Protein 4GLR (pdb70)

Secondary structure (DSSP, 8-state):
---S-----/---S-----/--EEEEE--EEE-TTS-EEEEEEEESS-GGGS-EEEEEE-TT--EEEEEEE-TTSS-EEE-TTTTTTEEEEEETTTTEEEEEE-S--GGG-EEEEEEEESS-TTT--TT-TT-EEEE---EEEEE--PPPBPPEEEEE---GGGB-SSEEEEEEEEEEEBSS--EEEEGGGTB-TTEEEPPPEEPTTS-EEEEEEEEEEGGGTTT---EEEEEEGGGTEEEEEE--S--/--B--SEEEEETTSEEEEEEES-SS--EEEEESSTTSPPEEEEBTTTB--TTS-TTEEEEEETTEEEEEEES--GGG-EEEEEEEE-TTTSSEEE---EEEEEE-PPPBPPEEEEE---HHHHHTT-EEEEEEEEEEBSS--EEEEEETTEEP-SSEEEPPPEE-TTS-EEEEEEEEE-HHHHHTSS-EEEEEEETTEEEEEEE---/--EEEEE--EEE-TT--EEEEEEEESS-GGGS-EEEEEE-TTS-EEEEEEE-TTSS-EEE-TTTTTTEEEEEETTTTEEEEEE-S--GGG-EEEEEEEESS-TTT--TT-TT-EEEE---EEEEE-SSPPBPPEEEEE---TTT-BTTEEEEEEEEEEEBSS--EEEEGGGTB-TTEEEPPPEE-TTS-EEEEEEEEEEGGGTTT---EEEEEEGGGTEEEEEE----/--B--SEEEEETTSEEEEEEES-SS--EEEEESSTTSPPEEEEBTTTB--TTS-TTEEEEEETTEEEEEEES--GGG-EEEEEEEE-TTTSSEEE---EEEEEESPPPBPPEEEEE---HHHHHTT-EEEEEEEEEEBSS--EEEEEETTEEE-TTEEEPPPEE-TTSSEEEEEEEEE-HHHHHTSS-EEEEEEETTEEEEEEE---

Solvent-accessible surface area: 37994 Å² total

GO terms:
  GO:0046785 microtubule polymerization (P, IDA)
  GO:0007416 synapse assembly (P, IMP)
  GO:0007611 learning or memory (P, IMP)
  GO:0051260 protein homooligomerization (P, IPI)
  GO:0042802 identical protein binding (F, IPI)
  GO:0005515 protein binding (F, IPI)
  GO:1990000 amyloid fibril formation (P, IEP)
  GO:1990000 amyloid fibril formation (P, IDA)
  GO:1990000 amyloid fibril formation (P, EXP)
  GO:0031116 positive regulation of microtubule polymerization (P, IDA)
  GO:0004857 enzyme inhibitor activity (F, IDA)
  GO:0008017 microtubule binding (F, IDA)
  GO:0015630 microtubule cytoskeleton (C, IDA)
  GO:0050848 regulation of calcium-mediated signaling (P, IDA)
  GO:0099077 histone-dependent DNA binding (F, TAS)
  GO:0036477 somatodendritic compartment (C, TAS)
  GO:0043197 dendritic spine (C, TAS)
  GO:0008017 microtubule binding (F, TAS)
  GO:0034614 cellular response to reactive oxygen species (P, TAS)
  GO:0005634 nucleus (C, TAS)

Sequence (889 aa):
KVAVVRPPKKVAVVRPPKAVTLDESGGGLQTPGGGLSLVCKASGFTLSSYQMMWVRQAPGKGLEWVAGITSRGGVTGYGSAVKGRATISRDNGQSTVRLQLNNLRRAEDTGTYYCAKPALDSDQCGFPEAGCCIDAWGHGTEVIVSSASTTKGPSVFPLAPSSKSTSGGTAALGCCLVKDYFPEPVVTVSWNSGALTSGVHHTFPAVLQSSGLYSLSSVVVTVPSSSLGTQTYICNVNHKPSNTKVDKKVEPKSALTQPTSVSANLGGSVEITCSGSDYDYGWYQQKAPGSSAPVTVIYWNDKRRPSDIPSRFSGSTSGSTSTLTITGVQAEDEAVYYCGAYDGSAGGGIFGAGTTLTTVLGQPKAAPSVTLFPPSSEELQANKATLVCLLISDFYPGAVTVAWKADSSPVKAGVETTTPSKQSNNKYAASSYLSLTPEQWKSHRSYSCQVTHEGSTVEKTVAPTAVTLDESGGGLQTPGGGLSLVCKASGFTLSSYQMMWVRQAPGKGLEWVAGITSRGGVTGYGSAVKGRATISRDNGQSTVRLQLNNNLRAEDTGTYYCAKPALDSDQCGFPEAGCIDAWGHGTEVIVSSASSTKGPSVFPLAPSSKSTSGGTAALGCCLVKDYFPEPVTVSWNSGALTSGVHTFPAVLQSSGLYSLSSVVVTVPSSSLGTQTYICNVNHKPSNTKVDKKVEPKALTQPTSVSANLGGSVEITCSGSDYDYGWYQQKAPGSAPVTVIYWNDKRPSDIPSRFSGSTSGSTSTLTITGVQAEDEAVYYCGAYDGSAGGGIFGAGTTLTVLGQPKAAPSVTLFPPSSEELQANKATLVCLLISDFYPGAVTVAWKADSSPVKAGVETTTPSKQSNNKYAASSYLSLTPEQWKSHRSYSCQVTHEGSTVEEKTTVAPT

Radius of gyration: 36.23 Å; Cα contacts (8 Å, |Δi|>4): 2544; chains: 6; bounding box: 42×116×85 Å

Nearest PDB structures (foldseek):
  4glr-assembly2_J  TM=9.163E-01  e=1.863E-42  Gallus gallus
  6o24-assembly1_A  TM=8.283E-01  e=1.851E-32  Homo sapiens
  6vln-assembly1_H  TM=8.140E-01  e=8.695E-33  Homo sapiens
  7dpm-assembly3_G  TM=7.537E-01  e=6.427E-33  Homo sapiens
  4nuj-assembly1_B  TM=8.037E-01  e=1.698E-31  Homo sapiens

B-factor: mean 40.84, std 14.71, range [14.26, 149.44]

Structure (mmCIF, N/CA/C/O backbone):
data_4GLR
#
_entry.id   4GLR
#
_cell.length_a   68.5
_cell.length_b   216.5
_cell.length_c   70.0
_cell.angle_alpha   90.0
_cell.angle_beta   90.0
_cell.angle_gamma   90.0
#
_symmetry.space_group_name_H-M   'P 21 21 2'
#
loop_
_entity.id
_entity.type
_entity.pdbx_description
1 polymer phospho-peptide
2 polymer 'anti-ptau heavy chain'
3 polymer 'anti-ptau light chain'
4 non-polymer 'PHOSPHATE ION'
5 water water
#
loop_
_atom_site.group_PDB
_atom_site.id
_atom_site.type_symbol
_atom_site.label_atom_id
_atom_site.label_alt_id
_atom_site.label_comp_id
_atom_site.label_asym_id
_atom_site.label_entity_id
_atom_site.label_seq_id
_atom_site.pdbx_PDB_ins_code
_atom_site.Cartn_x
_atom_site.Cartn_y
_atom_site.Cartn_z
_atom_site.occupancy
_atom_site.B_iso_or_equiv
_atom_site.auth_seq_id
_atom_site.auth_comp_id
_atom_site.auth_asym_id
_atom_site.auth_atom_id
_atom_site.pdbx_PDB_model_num
ATOM 1 N N . LYS A 1 2 ? -28.730 98.816 -24.926 1.00 53.09 225 LYS A N 1
ATOM 2 C CA . LYS A 1 2 ? -27.443 98.200 -25.228 1.00 51.58 225 LYS A CA 1
ATOM 3 C C . LYS A 1 2 ? -27.090 98.370 -26.700 1.00 51.03 225 LYS A C 1
ATOM 4 O O . LYS A 1 2 ? -27.967 98.259 -27.556 1.00 50.44 225 LYS A O 1
ATOM 10 N N . VAL A 1 3 ? -25.805 98.619 -26.999 1.00 45.93 226 VAL A N 1
ATOM 11 C CA . VAL A 1 3 ? -25.332 98.788 -28.378 1.00 45.81 226 VAL A CA 1
ATOM 12 C C . VAL A 1 3 ? -24.330 97.672 -28.743 1.00 49.92 226 VAL A C 1
ATOM 13 O O . VAL A 1 3 ? -23.321 97.505 -28.043 1.00 50.32 226 VAL A O 1
ATOM 17 N N . ALA A 1 4 ? -24.593 96.941 -29.855 1.00 44.73 227 ALA A N 1
ATOM 18 C CA . ALA A 1 4 ? -23.708 95.874 -30.356 1.00 43.51 227 ALA A CA 1
ATOM 19 C C . ALA A 1 4 ? -22.312 96.422 -30.648 1.00 45.47 227 ALA A C 1
ATOM 20 O O . ALA A 1 4 ? -22.178 97.515 -31.195 1.00 45.20 227 ALA A O 1
ATOM 22 N N . VAL A 1 5 ? -21.269 95.683 -30.255 1.00 39.97 228 VAL A N 1
ATOM 23 C CA . VAL A 1 5 ? -19.867 96.094 -30.455 1.00 37.63 228 VAL A CA 1
ATOM 24 C C . VAL A 1 5 ? -19.463 96.087 -31.924 1.00 41.07 228 VAL A C 1
ATOM 25 O O . VAL A 1 5 ? -18.390 96.589 -32.270 1.00 42.99 228 VAL A O 1
ATOM 29 N N . VAL A 1 6 ? -20.285 95.451 -32.776 1.00 35.29 229 VAL A N 1
ATOM 30 C CA . VAL A 1 6 ? -20.025 95.290 -34.197 1.00 33.36 229 VAL A CA 1
ATOM 31 C C . VAL A 1 6 ? -21.336 95.157 -34.960 1.00 38.22 229 VAL A C 1
ATOM 32 O O . VAL A 1 6 ? -22.322 94.603 -34.445 1.00 37.52 229 VAL A O 1
ATOM 36 N N . ARG A 1 7 ? -21.345 95.706 -36.179 1.00 36.23 230 ARG A N 1
ATOM 37 C CA . ARG A 1 7 ? -22.444 95.662 -37.141 1.00 37.58 230 ARG A CA 1
ATOM 38 C C . ARG A 1 7 ? -21.908 96.081 -38.487 1.00 42.39 230 ARG A C 1
ATOM 39 O O . ARG A 1 7 ? -20.776 96.561 -38.560 1.00 41.76 230 ARG A O 1
ATOM 58 N N . PRO A 1 9 ? -20.940 98.346 -41.372 1.00 52.21 232 PRO A N 1
ATOM 59 C CA . PRO A 1 9 ? -20.805 99.820 -41.405 1.00 53.77 232 PRO A CA 1
ATOM 60 C C . PRO A 1 9 ? -21.892 100.447 -42.286 1.00 61.82 232 PRO A C 1
ATOM 61 O O . PRO A 1 9 ? -22.226 99.848 -43.315 1.00 60.74 232 PRO A O 1
ATOM 65 N N . PRO A 1 10 ? -22.515 101.587 -41.891 1.00 62.79 233 PRO A N 1
ATOM 66 C CA . PRO A 1 10 ? -23.559 102.179 -42.749 1.00 63.94 233 PRO A CA 1
ATOM 67 C C . PRO A 1 10 ? -22.950 102.778 -44.008 1.00 70.69 233 PRO A C 1
ATOM 68 O O . PRO A 1 10 ? -21.971 103.529 -43.916 1.00 71.61 233 PRO A O 1
ATOM 72 N N . LYS A 1 11 ? -23.486 102.381 -45.182 1.00 67.64 234 LYS A N 1
ATOM 73 C CA . LYS A 1 11 ? -23.031 102.818 -46.506 1.00 101.61 234 LYS A CA 1
ATOM 74 C C . LYS A 1 11 ? -24.155 102.659 -47.527 1.00 131.96 234 LYS A C 1
ATOM 75 O O . LYS A 1 11 ? -24.898 101.677 -47.486 1.00 91.42 234 LYS A O 1
ATOM 81 N N . LYS B 1 2 ? -4.976 -7.790 10.928 1.00 49.07 225 LYS B N 1
ATOM 82 C CA . LYS B 1 2 ? -6.393 -7.595 10.593 1.00 47.72 225 LYS B CA 1
ATOM 83 C C . LYS B 1 2 ? -6.650 -7.957 9.127 1.00 47.03 225 LYS B C 1
ATOM 84 O O . LYS B 1 2 ? -5.793 -7.700 8.284 1.00 45.80 225 LYS B O 1
ATOM 90 N N . VAL B 1 3 ? -7.830 -8.517 8.815 1.00 42.27 226 VAL B N 1
ATOM 91 C CA . VAL B 1 3 ? -8.189 -8.856 7.430 1.00 42.23 226 VAL B CA 1
ATOM 92 C C . VAL B 1 3 ? -9.383 -7.988 6.943 1.00 43.95 226 VAL B C 1
ATOM 93 O O . VAL B 1 3 ? -10.446 -8.013 7.574 1.00 40.77 226 VAL B O 1
ATOM 97 N N . ALA B 1 4 ? -9.211 -7.276 5.800 1.00 40.40 227 ALA B N 1
ATOM 98 C CA . ALA B 1 4 ? -10.258 -6.427 5.196 1.00 39.44 227 ALA B CA 1
ATOM 99 C C . ALA B 1 4 ? -11.482 -7.261 4.854 1.00 43.54 227 ALA B C 1
ATOM 100 O O . ALA B 1 4 ? -11.335 -8.368 4.334 1.00 44.02 227 ALA B O 1
ATOM 102 N N . VAL B 1 5 ? -12.687 -6.752 5.157 1.00 39.09 228 VAL B N 1
ATOM 103 C CA . VAL B 1 5 ? -13.936 -7.483 4.895 1.00 39.07 228 VAL B CA 1
ATOM 104 C C . VAL B 1 5 ? -14.231 -7.633 3.405 1.00 43.84 228 VAL B C 1
ATOM 105 O O . VAL B 1 5 ? -15.109 -8.412 3.032 1.00 44.81 228 VAL B O 1
ATOM 109 N N . VAL B 1 6 ? -13.535 -6.845 2.562 1.00 39.45 229 VAL B N 1
ATOM 110 C CA . VAL B 1 6 ? -13.748 -6.800 1.122 1.00 39.58 229 VAL B CA 1
ATOM 111 C C . VAL B 1 6 ? -12.465 -6.362 0.418 1.00 44.44 229 VAL B C 1
ATOM 112 O O . VAL B 1 6 ? -11.661 -5.617 0.975 1.00 45.14 229 VAL B O 1
ATOM 116 N N . ARG B 1 7 ? -12.290 -6.831 -0.817 1.00 41.59 230 ARG B N 1
ATOM 117 C CA . ARG B 1 7 ? -11.184 -6.529 -1.724 1.00 42.76 230 ARG B CA 1
ATOM 118 C C . ARG B 1 7 ? -11.549 -7.013 -3.117 1.00 47.23 230 ARG B C 1
ATOM 119 O O . ARG B 1 7 ? -12.559 -7.694 -3.273 1.00 46.03 230 ARG B O 1
ATOM 138 N N . PRO B 1 9 ? -11.855 -9.348 -6.097 1.00 57.34 232 PRO B N 1
ATOM 139 C CA . PRO B 1 9 ? -11.675 -10.813 -6.182 1.00 58.72 232 PRO B CA 1
ATOM 140 C C . PRO B 1 9 ? -10.457 -11.164 -7.044 1.00 65.97 232 PRO B C 1
ATOM 141 O O . PRO B 1 9 ? -10.233 -10.478 -8.048 1.00 65.38 232 PRO B O 1
ATOM 145 N N . PRO B 1 10 ? -9.614 -12.159 -6.670 1.00 65.41 233 PRO B N 1
ATOM 146 C CA . PRO B 1 10 ? -8.461 -12.479 -7.532 1.00 65.87 233 PRO B CA 1
ATOM 147 C C . PRO B 1 10 ? -8.929 -13.206 -8.797 1.00 71.16 233 PRO B C 1
ATOM 148 O O . PRO B 1 10 ? -9.677 -14.179 -8.684 1.00 71.44 233 PRO B O 1
ATOM 152 N N . LYS B 1 11 ? -8.584 -12.660 -9.993 1.00 67.88 234 LYS B N 1
ATOM 153 C CA . LYS B 1 11 ? -8.872 -13.198 -11.342 1.00 90.91 234 LYS B CA 1
ATOM 154 C C . LYS B 1 11 ? -8.381 -12.305 -12.482 1.00 126.99 234 LYS B C 1
ATOM 155 O O . LYS B 1 11 ? -8.658 -11.107 -12.502 1.00 92.17 234 LYS B O 1
ATOM 161 N N . ALA C 2 1 ? -39.398 77.085 -27.630 1.00 54.51 1 ALA H N 1
ATOM 162 C CA . ALA C 2 1 ? -39.706 77.505 -28.997 1.00 53.68 1 ALA H CA 1
ATOM 163 C C . ALA C 2 1 ? -38.455 77.662 -29.878 1.00 53.17 1 ALA H C 1
ATOM 164 O O . ALA C 2 1 ? -38.474 77.193 -31.015 1.00 51.20 1 ALA H O 1
ATOM 166 N N . VAL C 2 2 ? -37.376 78.285 -29.358 1.00 48.42 2 VAL H N 1
ATOM 167 C CA . VAL C 2 2 ? -36.111 78.469 -30.095 1.00 45.36 2 VAL H CA 1
ATOM 168 C C . VAL C 2 2 ? -35.358 77.156 -30.152 1.00 43.99 2 VAL H C 1
ATOM 169 O O . VAL C 2 2 ? -35.103 76.540 -29.117 1.00 43.90 2 VAL H O 1
ATOM 173 N N . THR C 2 3 ? -34.999 76.717 -31.360 1.00 37.98 3 THR H N 1
ATOM 174 C CA . THR C 2 3 ? -34.188 75.514 -31.542 1.00 35.97 3 THR H CA 1
ATOM 175 C C . THR C 2 3 ? -33.064 75.807 -32.540 1.00 35.40 3 THR H C 1
ATOM 176 O O . THR C 2 3 ? -33.289 76.500 -33.525 1.00 34.06 3 THR H O 1
ATOM 180 N N . LEU C 2 4 ? -31.862 75.326 -32.248 1.00 32.66 4 LEU H N 1
ATOM 181 C CA . LEU C 2 4 ? -30.686 75.427 -33.116 1.00 32.24 4 LEU H CA 1
ATOM 182 C C . LEU C 2 4 ? -30.268 73.985 -33.324 1.00 36.27 4 LEU H C 1
ATOM 183 O O . LEU C 2 4 ? -30.076 73.258 -32.351 1.00 35.83 4 LEU H O 1
ATOM 188 N N . ASP C 2 5 ? -30.248 73.541 -34.575 1.00 33.84 5 ASP H N 1
ATOM 189 C CA . ASP C 2 5 ? -30.007 72.139 -34.930 1.00 32.27 5 ASP H CA 1
ATOM 190 C C . ASP C 2 5 ? -28.825 71.993 -35.879 1.00 31.80 5 ASP H C 1
ATOM 191 O O . ASP C 2 5 ? -28.941 72.273 -37.075 1.00 30.18 5 ASP H O 1
ATOM 196 N N . GLU C 2 6 ? -27.694 71.546 -35.335 1.00 28.26 6 GLU H N 1
ATOM 197 C CA . GLU C 2 6 ? -26.438 71.392 -36.095 1.00 28.47 6 GLU H CA 1
ATOM 198 C C . GLU C 2 6 ? -26.341 70.025 -36.779 1.00 32.85 6 GLU H C 1
ATOM 199 O O . GLU C 2 6 ? -26.744 69.019 -36.200 1.00 32.01 6 GLU H O 1
ATOM 205 N N . SER C 2 7 ? -25.773 70.012 -37.996 1.00 29.20 7 SER H N 1
ATOM 206 C CA . SER C 2 7 ? -25.507 68.810 -38.790 1.00 29.38 7 SER H CA 1
ATOM 207 C C . SER C 2 7 ? -24.177 69.031 -39.549 1.00 32.49 7 SER H C 1
ATOM 208 O O . SER C 2 7 ? -23.696 70.169 -39.612 1.00 29.38 7 SER H O 1
ATOM 211 N N . GLY C 2 8 ? -23.626 67.957 -40.136 1.00 28.72 8 GLY H N 1
ATOM 212 C CA . GLY C 2 8 ? -22.392 68.017 -40.913 1.00 29.18 8 GLY H CA 1
ATOM 213 C C . GLY C 2 8 ? -21.158 67.514 -40.195 1.00 35.48 8 GLY H C 1
ATOM 214 O O . GLY C 2 8 ? -20.058 67.570 -40.751 1.00 37.38 8 GLY H O 1
ATOM 215 N N . GLY C 2 9 ? -21.327 67.021 -38.973 1.00 31.07 9 GLY H N 1
ATOM 216 C CA . GLY C 2 9 ? -20.214 66.503 -38.179 1.00 31.69 9 GLY H CA 1
ATOM 217 C C . GLY C 2 9 ? -19.778 65.096 -38.557 1.00 36.21 9 GLY H C 1
ATOM 218 O O . GLY C 2 9 ? -20.072 64.612 -39.653 1.00 38.13 9 GLY H O 1
ATOM 219 N N . GLY C 2 10 ? -19.094 64.434 -37.634 1.00 28.83 10 GLY H N 1
ATOM 220 C CA . GLY C 2 10 ? -18.626 63.075 -37.836 1.00 27.08 10 GLY H CA 1
ATOM 221 C C . GLY C 2 10 ? -17.145 63.022 -38.133 1.00 29.26 10 GLY H C 1
ATOM 222 O O . GLY C 2 10 ? -16.403 63.979 -37.880 1.00 26.67 10 GLY H O 1
ATOM 223 N N . LEU C 2 11 ? -16.712 61.884 -38.659 1.00 27.29 11 LEU H N 1
ATOM 224 C CA . LEU C 2 11 ? -15.315 61.670 -39.000 1.00 28.53 11 LEU H CA 1
ATOM 225 C C . LEU C 2 11 ? -14.905 62.567 -40.188 1.00 30.01 11 LEU H C 1
ATOM 226 O O . LEU C 2 11 ? -15.651 62.683 -41.152 1.00 29.89 11 LEU H O 1
ATOM 231 N N . GLN C 2 12 ? -13.774 63.290 -40.057 1.00 24.79 12 GLN H N 1
ATOM 232 C CA . GLN C 2 12 ? -13.252 64.195 -41.072 1.00 23.93 12 GLN H CA 1
ATOM 233 C C . GLN C 2 12 ? -11.787 63.865 -41.343 1.00 30.00 12 GLN H C 1
ATOM 234 O O . GLN C 2 12 ? -11.071 63.411 -40.452 1.00 29.54 12 GLN H O 1
ATOM 240 N N . THR C 2 13 ? -11.362 64.200 -42.547 1.00 27.80 13 THR H N 1
ATOM 241 C CA . THR C 2 13 ? -10.023 63.984 -43.106 1.00 29.31 13 THR H CA 1
ATOM 242 C C . THR C 2 13 ? -8.985 65.002 -42.555 1.00 31.29 13 THR H C 1
ATOM 243 O O . THR C 2 13 ? -9.147 66.191 -42.827 1.00 30.36 13 THR H O 1
ATOM 247 N N . PRO C 2 14 ? -7.872 64.579 -41.890 1.00 29.27 14 PRO H N 1
ATOM 248 C CA . PRO C 2 14 ? -6.807 65.559 -41.549 1.00 29.03 14 PRO H CA 1
ATOM 249 C C . PRO C 2 14 ? -6.319 66.300 -42.788 1.00 31.72 14 PRO H C 1
ATOM 250 O O . PRO C 2 14 ? -6.109 65.683 -43.840 1.00 31.00 14 PRO H O 1
ATOM 254 N N . GLY C 2 15 ? -6.139 67.608 -42.645 1.00 28.54 15 GLY H N 1
ATOM 255 C CA . GLY C 2 15 ? -5.694 68.472 -43.727 1.00 29.04 15 GLY H CA 1
ATOM 256 C C . GLY C 2 15 ? -6.813 68.822 -44.687 1.00 35.35 15 GLY H C 1
ATOM 257 O O . GLY C 2 15 ? -6.634 69.668 -45.566 1.00 37.08 15 GLY H O 1
ATOM 258 N N . GLY C 2 16 ? -7.953 68.153 -44.526 1.00 31.75 16 GLY H N 1
ATOM 259 C CA . GLY C 2 16 ? -9.131 68.289 -45.372 1.00 30.95 16 GLY H CA 1
ATOM 260 C C . GLY C 2 16 ? -10.082 69.360 -44.891 1.00 33.88 16 GLY H C 1
ATOM 261 O O . GLY C 2 16 ? -9.667 70.289 -44.190 1.00 32.74 16 GLY H O 1
ATOM 262 N N . GLY C 2 17 ? -11.355 69.238 -45.272 1.00 30.88 17 GLY H N 1
ATOM 263 C CA . GLY C 2 17 ? -12.351 70.245 -44.924 1.00 30.19 17 GLY H CA 1
ATOM 264 C C . GLY C 2 17 ? -13.682 69.709 -44.426 1.00 33.79 17 GLY H C 1
ATOM 265 O O . GLY C 2 17 ? -14.039 68.561 -44.667 1.00 33.47 17 GLY H O 1
ATOM 266 N N . LEU C 2 18 ? -14.416 70.544 -43.690 1.00 29.25 18 LEU H N 1
ATOM 267 C CA . LEU C 2 18 ? -15.741 70.165 -43.198 1.00 27.86 18 LEU H CA 1
ATOM 268 C C . LEU C 2 18 ? -16.702 71.309 -43.426 1.00 30.28 18 LEU H C 1
ATOM 269 O O . LEU C 2 18 ? -16.266 72.443 -43.644 1.00 28.48 18 LEU H O 1
ATOM 274 N N . SER C 2 19 ? -18.019 71.020 -43.347 1.00 26.96 19 SER H N 1
ATOM 275 C CA . SER C 2 19 ? -19.047 72.029 -43.532 1.00 26.71 19 SER H CA 1
ATOM 276 C C . SER C 2 19 ? -20.165 71.706 -42.553 1.00 29.98 19 SER H C 1
ATOM 277 O O . SER C 2 19 ? -20.796 70.648 -42.674 1.00 29.97 19 SER H O 1
ATOM 280 N N . LEU C 2 20 ? -20.342 72.568 -41.540 1.00 25.32 20 LEU H N 1
ATOM 281 C CA . LEU C 2 20 ? -21.369 72.410 -40.520 1.00 25.59 20 LEU H CA 1
ATOM 282 C C . LEU C 2 20 ? -22.512 73.349 -40.813 1.00 31.62 20 LEU H C 1
ATOM 283 O O . LEU C 2 20 ? -22.286 74.476 -41.256 1.00 30.66 20 LEU H O 1
ATOM 288 N N . VAL C 2 21 ? -23.748 72.890 -40.590 1.00 29.38 21 VAL H N 1
ATOM 289 C CA . VAL C 2 21 ? -24.922 73.733 -40.847 1.00 29.86 21 VAL H CA 1
ATOM 290 C C . VAL C 2 21 ? -25.777 73.760 -39.594 1.00 33.68 21 VAL H C 1
ATOM 291 O O . VAL C 2 21 ? -26.040 72.715 -39.016 1.00 32.34 21 VAL H O 1
ATOM 295 N N . CYS C 2 22 ? -26.191 74.963 -39.174 1.00 31.50 22 CYS H N 1
ATOM 296 C CA . CYS C 2 22 ? -27.076 75.155 -38.036 1.00 31.86 22 CYS H CA 1
ATOM 297 C C . CYS C 2 22 ? -28.424 75.581 -38.631 1.00 33.49 22 CYS H C 1
ATOM 298 O O . CYS C 2 22 ? -28.495 76.612 -39.289 1.00 34.44 22 CYS H O 1
ATOM 301 N N . LYS C 2 23 ? -29.459 74.780 -38.438 1.00 30.22 23 LYS H N 1
ATOM 302 C CA . LYS C 2 23 ? -30.808 75.126 -38.903 1.00 29.55 23 LYS H CA 1
ATOM 303 C C . LYS C 2 23 ? -31.530 75.733 -37.702 1.00 34.34 23 LYS H C 1
ATOM 304 O O . LYS C 2 23 ? -31.716 75.064 -36.672 1.00 34.34 23 LYS H O 1
ATOM 310 N N . ALA C 2 24 ? -31.887 77.021 -37.828 1.00 31.55 24 ALA H N 1
ATOM 311 C CA . ALA C 2 24 ? -32.535 77.779 -36.775 1.00 32.08 24 ALA H CA 1
ATOM 312 C C . ALA C 2 24 ? -34.064 77.787 -36.945 1.00 36.78 24 ALA H C 1
ATOM 313 O O . ALA C 2 24 ? -34.574 77.979 -38.050 1.00 38.01 24 ALA H O 1
ATOM 315 N N . SER C 2 25 ? -34.782 77.613 -35.844 1.00 32.54 25 SER H N 1
ATOM 316 C CA . SER C 2 25 ? -36.242 77.677 -35.886 1.00 34.02 25 SER H CA 1
ATOM 317 C C . SER C 2 25 ? -36.804 78.292 -34.599 1.00 40.68 25 SER H C 1
ATOM 318 O O . SER C 2 25 ? -36.113 78.336 -33.571 1.00 39.42 25 SER H O 1
ATOM 321 N N . GLY C 2 26 ? -38.032 78.799 -34.680 1.00 38.57 26 GLY H N 1
ATOM 322 C CA . GLY C 2 26 ? -38.702 79.390 -33.532 1.00 40.29 26 GLY H CA 1
ATOM 323 C C . GLY C 2 26 ? -38.376 80.842 -33.281 1.00 43.19 26 GLY H C 1
ATOM 324 O O . GLY C 2 26 ? -38.721 81.370 -32.230 1.00 44.28 26 GLY H O 1
ATOM 325 N N . PHE C 2 27 ? -37.700 81.493 -34.237 1.00 39.77 27 PHE H N 1
ATOM 326 C CA . PHE C 2 27 ? -37.338 82.922 -34.219 1.00 38.03 27 PHE H CA 1
ATOM 327 C C . PHE C 2 27 ? -36.933 83.351 -35.624 1.00 39.40 27 PHE H C 1
ATOM 328 O O . PHE C 2 27 ? -36.632 82.494 -36.468 1.00 38.47 27 PHE H O 1
ATOM 336 N N . THR C 2 28 ? -36.928 84.669 -35.863 1.00 35.81 28 THR H N 1
ATOM 337 C CA . THR C 2 28 ? -36.529 85.257 -37.139 1.00 35.51 28 THR H CA 1
ATOM 338 C C . THR C 2 28 ? -34.999 85.390 -37.111 1.00 38.90 28 THR H C 1
ATOM 339 O O . THR C 2 28 ? -34.456 86.258 -36.422 1.00 38.26 28 THR H O 1
ATOM 343 N N . LEU C 2 29 ? -34.332 84.508 -37.834 1.00 34.43 29 LEU H N 1
ATOM 344 C CA . LEU C 2 29 ? -32.867 84.465 -37.914 1.00 33.54 29 LEU H CA 1
ATOM 345 C C . LEU C 2 29 ? -32.214 85.781 -38.301 1.00 36.06 29 LEU H C 1
ATOM 346 O O . LEU C 2 29 ? -31.228 86.154 -37.680 1.00 34.86 29 LEU H O 1
ATOM 351 N N . SER C 2 30 ? -32.793 86.509 -39.276 1.00 34.19 30 SER H N 1
ATOM 352 C CA . SER C 2 30 ? -32.291 87.795 -39.766 1.00 35.56 30 SER H CA 1
ATOM 353 C C . SER C 2 30 ? -32.256 88.928 -38.707 1.00 40.54 30 SER H C 1
ATOM 354 O O . SER C 2 30 ? -31.609 89.941 -38.933 1.00 40.60 30 SER H O 1
ATOM 357 N N . SER C 2 31 ? -32.946 88.759 -37.572 1.00 37.92 31 SER H N 1
ATOM 358 C CA . SER C 2 31 ? -32.953 89.749 -36.487 1.00 38.23 31 SER H CA 1
ATOM 359 C C . SER C 2 31 ? -31.758 89.554 -35.542 1.00 40.49 31 SER H C 1
ATOM 360 O O . SER C 2 31 ? -31.583 90.346 -34.609 1.00 41.12 31 SER H O 1
ATOM 363 N N . TYR C 2 32 ? -30.934 88.509 -35.774 1.00 34.40 32 TYR H N 1
ATOM 364 C CA . TYR C 2 32 ? -29.832 88.207 -34.868 1.00 33.18 32 TYR H CA 1
ATOM 365 C C . TYR C 2 32 ? -28.480 88.019 -35.514 1.00 33.15 32 TYR H C 1
ATOM 366 O O . TYR C 2 32 ? -28.367 87.384 -36.561 1.00 32.58 32 TYR H O 1
ATOM 375 N N . GLN C 2 33 ? -27.437 88.432 -34.801 1.00 29.13 33 GLN H N 1
ATOM 376 C CA . GLN C 2 33 ? -26.059 88.094 -35.173 1.00 28.47 33 GLN H CA 1
ATOM 377 C C . GLN C 2 33 ? -25.896 86.671 -34.616 1.00 31.73 33 GLN H C 1
ATOM 378 O O . GLN C 2 33 ? -26.648 86.303 -33.721 1.00 32.64 33 GLN H O 1
ATOM 384 N N . MET C 2 34 ? -25.007 85.845 -35.173 1.00 28.14 34 MET H N 1
ATOM 385 C CA . MET C 2 34 ? -24.892 84.455 -34.728 1.00 26.09 34 MET H CA 1
ATOM 386 C C . MET C 2 34 ? -23.445 84.044 -34.543 1.00 29.69 34 MET H C 1
ATOM 387 O O . MET C 2 34 ? -22.546 84.684 -35.087 1.00 28.59 34 MET H O 1
ATOM 392 N N . MET C 2 35 ? -23.220 82.972 -33.775 1.00 26.87 35 MET H N 1
ATOM 393 C CA . MET C 2 35 ? -21.863 82.480 -33.538 1.00 25.67 35 MET H CA 1
ATOM 394 C C . MET C 2 35 ? -21.805 80.967 -33.420 1.00 27.48 35 MET H C 1
ATOM 395 O O . MET C 2 35 ? -22.824 80.310 -33.217 1.00 26.41 35 MET H O 1
ATOM 400 N N . TRP C 2 36 ? -20.579 80.440 -33.515 1.00 26.61 36 TRP H N 1
ATOM 401 C CA . TRP C 2 36 ? -20.240 79.038 -33.324 1.00 26.32 36 TRP H CA 1
ATOM 402 C C . TRP C 2 36 ? -19.248 78.967 -32.174 1.00 29.21 36 TRP H C 1
ATOM 403 O O . TRP C 2 36 ? -18.352 79.815 -32.045 1.00 29.27 36 TRP H O 1
ATOM 414 N N . VAL C 2 37 ? -19.412 77.951 -31.336 1.00 25.00 37 VAL H N 1
ATOM 415 C CA . VAL C 2 37 ? -18.582 77.698 -30.162 1.00 25.26 37 VAL H CA 1
ATOM 416 C C . VAL C 2 37 ? -18.215 76.213 -30.257 1.00 27.67 37 VAL H C 1
ATOM 417 O O . VAL C 2 37 ? -18.999 75.435 -30.787 1.00 28.17 37 VAL H O 1
ATOM 421 N N . ARG C 2 38 ? -17.029 75.826 -29.789 1.00 24.72 38 ARG H N 1
ATOM 422 C CA . ARG C 2 38 ? -16.644 74.422 -29.811 1.00 23.55 38 ARG H CA 1
ATOM 423 C C . ARG C 2 38 ? -16.042 73.991 -28.487 1.00 27.98 38 ARG H C 1
ATOM 424 O O . ARG C 2 38 ? -15.687 74.838 -27.662 1.00 28.48 38 ARG H O 1
ATOM 432 N N . GLN C 2 39 ? -15.925 72.664 -28.280 1.00 26.14 39 GLN H N 1
ATOM 433 C CA . GLN C 2 39 ? -15.355 72.109 -27.058 1.00 26.06 39 GLN H CA 1
ATOM 434 C C . GLN C 2 39 ? -14.603 70.833 -27.427 1.00 29.45 39 GLN H C 1
ATOM 435 O O . GLN C 2 39 ? -15.225 69.865 -27.841 1.00 27.27 39 GLN H O 1
ATOM 441 N N . ALA C 2 40 ? -13.276 70.865 -27.287 1.00 27.75 40 ALA H N 1
ATOM 442 C CA . ALA C 2 40 ? -12.375 69.754 -27.522 1.00 29.25 40 ALA H CA 1
ATOM 443 C C . ALA C 2 40 ? -12.516 68.743 -26.368 1.00 38.04 40 ALA H C 1
ATOM 444 O O . ALA C 2 40 ? -12.874 69.154 -25.252 1.00 35.52 40 ALA H O 1
ATOM 446 N N . PRO C 2 41 ? -12.250 67.422 -26.602 1.00 39.23 41 PRO H N 1
ATOM 447 C CA . PRO C 2 41 ? -12.398 66.439 -25.502 1.00 40.70 41 PRO H CA 1
ATOM 448 C C . PRO C 2 41 ? -11.573 66.792 -24.263 1.00 46.38 41 PRO H C 1
ATOM 449 O O . PRO C 2 41 ? -10.391 67.116 -24.370 1.00 48.05 41 PRO H O 1
ATOM 453 N N . GLY C 2 42 ? -12.238 66.821 -23.115 1.00 43.33 42 GLY H N 1
ATOM 454 C CA . GLY C 2 42 ? -11.630 67.163 -21.830 1.00 43.38 42 GLY H CA 1
ATOM 455 C C . GLY C 2 42 ? -11.236 68.617 -21.656 1.00 46.60 42 GLY H C 1
ATOM 456 O O . GLY C 2 42 ? -10.453 68.938 -20.756 1.00 48.05 42 GLY H O 1
ATOM 457 N N . LYS C 2 43 ? -11.765 69.512 -22.518 1.00 39.51 43 LYS H N 1
ATOM 458 C CA . LYS C 2 43 ? -11.466 70.945 -22.477 1.00 37.48 43 LYS H CA 1
ATOM 459 C C . LYS C 2 43 ? -12.758 71.773 -22.274 1.00 36.65 43 LYS H C 1
ATOM 460 O O . LYS C 2 43 ? -13.859 71.225 -22.195 1.00 33.84 43 LYS H O 1
ATOM 466 N N . GLY C 2 44 ? -12.594 73.084 -22.191 1.00 33.31 44 GLY H N 1
ATOM 467 C CA . GLY C 2 44 ? -13.705 74.009 -22.032 1.00 33.18 44 GLY H CA 1
ATOM 468 C C . GLY C 2 44 ? -14.242 74.530 -23.350 1.00 35.96 44 GLY H C 1
ATOM 469 O O . GLY C 2 44 ? -13.812 74.112 -24.431 1.00 34.32 44 GLY H O 1
ATOM 470 N N . LEU C 2 45 ? -15.196 75.455 -23.259 1.00 32.78 45 LEU H N 1
ATOM 471 C CA . LEU C 2 45 ? -15.806 76.126 -24.400 1.00 31.26 45 LEU H CA 1
ATOM 472 C C . LEU C 2 45 ? -14.785 77.082 -25.056 1.00 33.80 45 LEU H C 1
ATOM 473 O O . LEU C 2 45 ? -13.993 77.721 -24.369 1.00 33.91 45 LEU H O 1
ATOM 478 N N . GLU C 2 46 ? -14.791 77.136 -26.381 1.00 29.57 46 GLU H N 1
ATOM 479 C CA . GLU C 2 46 ? -13.895 77.994 -27.156 1.00 29.21 46 GLU H CA 1
ATOM 480 C C . GLU C 2 46 ? -14.717 78.650 -28.255 1.00 30.18 46 GLU H C 1
ATOM 481 O O . GLU C 2 46 ? -15.372 77.954 -29.012 1.00 28.73 46 GLU H O 1
ATOM 487 N N . TRP C 2 47 ? -14.636 79.977 -28.363 1.00 27.36 47 TRP H N 1
ATOM 488 C CA . TRP C 2 47 ? -15.377 80.762 -29.362 1.00 27.54 47 TRP H CA 1
ATOM 489 C C . TRP C 2 47 ? -14.730 80.525 -30.738 1.00 31.56 47 TRP H C 1
ATOM 490 O O . TRP C 2 47 ? -13.507 80.595 -30.859 1.00 32.23 47 TRP H O 1
ATOM 501 N N . VAL C 2 48 ? -15.536 80.176 -31.751 1.00 27.17 48 VAL H N 1
ATOM 502 C CA . VAL C 2 48 ? -14.999 79.830 -33.078 1.00 26.03 48 VAL H CA 1
ATOM 503 C C . VAL C 2 48 ? -15.138 80.926 -34.125 1.00 27.57 48 VAL H C 1
ATOM 504 O O . VAL C 2 48 ? -14.153 81.296 -34.767 1.00 25.84 48 VAL H O 1
ATOM 508 N N . ALA C 2 49 ? -16.376 81.372 -34.370 1.00 24.34 49 ALA H N 1
ATOM 509 C CA . ALA C 2 49 ? -16.642 82.347 -35.418 1.00 24.46 49 ALA H CA 1
ATOM 510 C C . ALA C 2 49 ? -17.963 83.042 -35.123 1.00 28.25 49 ALA H C 1
ATOM 511 O O . ALA C 2 49 ? -18.774 82.529 -34.371 1.00 26.45 49 ALA H O 1
ATOM 513 N N . GLY C 2 50 ? -18.156 84.202 -35.727 1.00 25.69 50 GLY H N 1
ATOM 514 C CA . GLY C 2 50 ? -19.396 84.946 -35.585 1.00 23.27 50 GLY H CA 1
ATOM 515 C C . GLY C 2 50 ? -19.681 85.727 -36.844 1.00 28.93 50 GLY H C 1
ATOM 516 O O . GLY C 2 50 ? -18.762 86.023 -37.611 1.00 28.60 50 GLY H O 1
ATOM 517 N N . ILE C 2 51 ? -20.957 86.056 -37.070 1.00 27.38 51 ILE H N 1
ATOM 518 C CA . ILE C 2 51 ? -21.423 86.773 -38.254 1.00 27.62 51 ILE H CA 1
ATOM 519 C C . ILE C 2 51 ? -22.538 87.761 -37.880 1.00 31.59 51 ILE H C 1
ATOM 520 O O . ILE C 2 51 ? -23.380 87.431 -37.031 1.00 30.60 51 ILE H O 1
ATOM 525 N N . THR C 2 52 ? -22.559 88.959 -38.540 1.00 28.66 52 THR H N 1
ATOM 526 C CA . THR C 2 52 ? -23.610 89.974 -38.344 1.00 29.61 52 THR H CA 1
ATOM 527 C C . THR C 2 52 ? -24.898 89.489 -39.001 1.00 34.05 52 THR H C 1
ATOM 528 O O . THR C 2 52 ? -24.864 88.502 -39.741 1.00 32.45 52 THR H O 1
ATOM 532 N N . SER C 2 53 A -26.037 90.152 -38.718 1.00 32.27 52 SER H N 1
ATOM 533 C CA . SER C 2 53 A -27.363 89.731 -39.205 1.00 33.84 52 SER H CA 1
ATOM 534 C C . SER C 2 53 A -27.524 89.505 -40.716 1.00 40.23 52 SER H C 1
ATOM 535 O O . SER C 2 53 A -28.312 88.645 -41.100 1.00 39.45 52 SER H O 1
ATOM 538 N N . ARG C 2 54 ? -26.787 90.261 -41.560 1.00 39.25 53 ARG H N 1
ATOM 539 C CA . ARG C 2 54 ? -26.874 90.140 -43.020 1.00 39.88 53 ARG H CA 1
ATOM 540 C C . ARG C 2 54 ? -25.550 89.712 -43.653 1.00 45.18 53 ARG H C 1
ATOM 541 O O . ARG C 2 54 ? -25.373 89.843 -44.867 1.00 46.55 53 ARG H O 1
ATOM 549 N N . GLY C 2 55 ? -24.641 89.193 -42.823 1.00 38.96 54 GLY H N 1
ATOM 550 C CA . GLY C 2 55 ? -23.348 88.704 -43.268 1.00 37.43 54 GLY H CA 1
ATOM 551 C C . GLY C 2 55 ? -22.337 89.739 -43.689 1.00 39.36 54 GLY H C 1
ATOM 552 O O . GLY C 2 55 ? -21.331 89.380 -44.305 1.00 38.82 54 GLY H O 1
ATOM 553 N N . GLY C 2 56 ? -22.585 91.001 -43.337 1.00 36.62 55 GLY H N 1
ATOM 554 C CA . GLY C 2 56 ? -21.699 92.118 -43.643 1.00 35.16 55 GLY H CA 1
ATOM 555 C C . GLY C 2 56 ? -20.348 92.047 -42.960 1.00 39.17 55 GLY H C 1
ATOM 556 O O . GLY C 2 56 ? -19.345 92.491 -43.536 1.00 39.79 55 GLY H O 1
ATOM 557 N N . VAL C 2 57 ? -20.297 91.494 -41.718 1.00 34.26 56 VAL H N 1
ATOM 558 C CA . VAL C 2 57 ? -19.037 91.374 -40.959 1.00 34.43 56 VAL H CA 1
ATOM 559 C C . VAL C 2 57 ? -18.935 89.971 -40.345 1.00 35.78 56 VAL H C 1
ATOM 560 O O . VAL C 2 57 ? -19.923 89.440 -39.844 1.00 34.10 56 VAL H O 1
ATOM 564 N N . THR C 2 58 ? -17.737 89.370 -40.433 1.00 33.73 57 THR H N 1
ATOM 565 C CA . THR C 2 58 ? -17.411 88.074 -39.858 1.00 33.24 57 THR H CA 1
ATOM 566 C C . THR C 2 58 ? -16.199 88.222 -38.948 1.00 36.60 57 THR H C 1
ATOM 567 O O . THR C 2 58 ? -15.416 89.157 -39.118 1.00 35.75 57 THR H O 1
ATOM 571 N N . GLY C 2 59 ? -16.047 87.284 -38.008 1.00 32.19 58 GLY H N 1
ATOM 572 C CA . GLY C 2 59 ? -14.928 87.254 -37.075 1.00 31.91 58 GLY H CA 1
ATOM 573 C C . GLY C 2 59 ? -14.636 85.827 -36.682 1.00 34.23 58 GLY H C 1
ATOM 574 O O . GLY C 2 59 ? -15.548 84.998 -36.653 1.00 30.48 58 GLY H O 1
ATOM 575 N N . TYR C 2 60 ? -13.363 85.531 -36.396 1.00 31.05 59 TYR H N 1
ATOM 576 C CA . TYR C 2 60 ? -12.902 84.178 -36.133 1.00 30.09 59 TYR H CA 1
ATOM 577 C C . TYR C 2 60 ? -11.979 84.119 -34.929 1.00 34.70 59 TYR H C 1
ATOM 578 O O . TYR C 2 60 ? -11.200 85.043 -34.707 1.00 34.30 59 TYR H O 1
ATOM 587 N N . GLY C 2 61 ? -12.040 83.009 -34.195 1.00 30.90 60 GLY H N 1
ATOM 588 C CA . GLY C 2 61 ? -11.144 82.759 -33.067 1.00 30.72 60 GLY H CA 1
ATOM 589 C C . GLY C 2 61 ? -9.742 82.515 -33.597 1.00 34.17 60 GLY H C 1
ATOM 590 O O . GLY C 2 61 ? -9.587 82.062 -34.739 1.00 32.16 60 GLY H O 1
ATOM 591 N N . SER C 2 62 ? -8.711 82.846 -32.809 1.00 33.45 61 SER H N 1
ATOM 592 C CA . SER C 2 62 ? -7.313 82.701 -33.277 1.00 34.99 61 SER H CA 1
ATOM 593 C C . SER C 2 62 ? -6.925 81.295 -33.743 1.00 38.58 61 SER H C 1
ATOM 594 O O . SER C 2 62 ? -6.166 81.183 -34.710 1.00 37.36 61 SER H O 1
ATOM 597 N N . ALA C 2 63 ? -7.525 80.238 -33.133 1.00 34.23 62 ALA H N 1
ATOM 598 C CA . ALA C 2 63 ? -7.241 78.839 -33.471 1.00 34.27 62 ALA H CA 1
ATOM 599 C C . ALA C 2 63 ? -7.690 78.406 -34.879 1.00 37.45 62 ALA H C 1
ATOM 600 O O . ALA C 2 63 ? -7.169 77.430 -35.408 1.00 36.52 62 ALA H O 1
ATOM 602 N N . VAL C 2 64 ? -8.652 79.130 -35.481 1.00 33.08 63 VAL H N 1
ATOM 603 C CA . VAL C 2 64 ? -9.214 78.804 -36.797 1.00 31.46 63 VAL H CA 1
ATOM 604 C C . VAL C 2 64 ? -8.962 79.897 -37.846 1.00 35.18 63 VAL H C 1
ATOM 605 O O . VAL C 2 64 ? -9.305 79.706 -39.012 1.00 33.22 63 VAL H O 1
ATOM 609 N N . LYS C 2 65 ? -8.428 81.060 -37.428 1.00 36.80 64 LYS H N 1
ATOM 610 C CA . LYS C 2 65 ? -8.161 82.209 -38.320 1.00 38.33 64 LYS H CA 1
ATOM 611 C C . LYS C 2 65 ? -7.406 81.782 -39.583 1.00 40.77 64 LYS H C 1
ATOM 612 O O . LYS C 2 65 ? -6.394 81.098 -39.474 1.00 41.23 64 LYS H O 1
ATOM 618 N N . GLY C 2 66 ? -7.948 82.134 -40.751 1.00 37.29 65 GLY H N 1
ATOM 619 C CA . GLY C 2 66 ? -7.351 81.798 -42.041 1.00 37.80 65 GLY H CA 1
ATOM 620 C C . GLY C 2 66 ? -7.756 80.448 -42.607 1.00 40.21 65 GLY H C 1
ATOM 621 O O . GLY C 2 66 ? -7.364 80.112 -43.727 1.00 40.85 65 GLY H O 1
ATOM 622 N N . ARG C 2 67 ? -8.512 79.650 -41.824 1.00 34.14 66 ARG H N 1
ATOM 623 C CA . ARG C 2 67 ? -8.974 78.317 -42.219 1.00 33.03 66 ARG H CA 1
ATOM 624 C C . ARG C 2 67 ? -10.500 78.229 -42.151 1.00 35.74 66 ARG H C 1
ATOM 625 O O . ARG C 2 67 ? -11.078 77.238 -42.615 1.00 34.47 66 ARG H O 1
ATOM 633 N N . ALA C 2 68 ? -11.146 79.223 -41.524 1.00 32.88 67 ALA H N 1
ATOM 634 C CA . ALA C 2 68 ? -12.597 79.198 -41.334 1.00 31.52 67 ALA H CA 1
ATOM 635 C C . ALA C 2 68 ? -13.389 80.192 -42.148 1.00 35.53 67 ALA H C 1
ATOM 636 O O . ALA C 2 68 ? -12.912 81.296 -42.435 1.00 35.03 67 ALA H O 1
ATOM 638 N N . THR C 2 69 ? -14.635 79.794 -42.507 1.00 30.12 68 THR H N 1
ATOM 639 C CA . THR C 2 69 ? -15.568 80.659 -43.216 1.00 29.27 68 THR H CA 1
ATOM 640 C C . THR C 2 69 ? -16.948 80.487 -42.608 1.00 29.58 68 THR H C 1
ATOM 641 O O . THR C 2 69 ? -17.521 79.392 -42.671 1.00 28.89 68 THR H O 1
ATOM 645 N N . ILE C 2 70 ? -17.454 81.551 -42.015 1.00 26.47 69 ILE H N 1
ATOM 646 C CA . ILE C 2 70 ? -18.830 81.600 -41.484 1.00 26.87 69 ILE H CA 1
ATOM 647 C C . ILE C 2 70 ? -19.699 82.332 -42.499 1.00 30.82 69 ILE H C 1
ATOM 648 O O . ILE C 2 70 ? -19.293 83.344 -43.064 1.00 29.29 69 ILE H O 1
ATOM 653 N N . SER C 2 71 ? -20.887 81.797 -42.758 1.00 28.87 70 SER H N 1
ATOM 654 C CA . SER C 2 71 ? -21.811 82.403 -43.710 1.00 27.74 70 SER H CA 1
ATOM 655 C C . SER C 2 71 ? -23.210 82.124 -43.207 1.00 29.44 70 SER H C 1
ATOM 656 O O . SER C 2 71 ? -23.387 81.302 -42.307 1.00 28.77 70 SER H O 1
ATOM 659 N N . ARG C 2 72 ? -24.197 82.816 -43.747 1.00 25.17 71 ARG H N 1
ATOM 660 C CA . ARG C 2 72 ? -25.587 82.595 -43.345 1.00 26.12 71 ARG H CA 1
ATOM 661 C C . ARG C 2 72 ? -26.545 82.764 -44.506 1.00 33.40 71 ARG H C 1
ATOM 662 O O . ARG C 2 72 ? -26.235 83.456 -45.482 1.00 33.12 71 ARG H O 1
ATOM 670 N N . ASP C 2 73 ? -27.703 82.134 -44.395 1.00 32.99 72 ASP H N 1
ATOM 671 C CA . ASP C 2 73 ? -28.767 82.256 -45.392 1.00 33.39 72 ASP H CA 1
ATOM 672 C C . ASP C 2 73 ? -30.036 82.504 -44.610 1.00 36.52 72 ASP H C 1
ATOM 673 O O . ASP C 2 73 ? -30.666 81.555 -44.147 1.00 36.86 72 ASP H O 1
ATOM 678 N N . ASN C 2 74 ? -30.404 83.786 -44.438 1.00 34.44 73 ASN H N 1
ATOM 679 C CA . ASN C 2 74 ? -31.599 84.158 -43.672 1.00 36.27 73 ASN H CA 1
ATOM 680 C C . ASN C 2 74 ? -32.886 83.591 -44.256 1.00 43.08 73 ASN H C 1
ATOM 681 O O . ASN C 2 74 ? -33.789 83.233 -43.489 1.00 43.60 73 ASN H O 1
ATOM 686 N N . GLY C 2 75 ? -32.934 83.487 -45.587 1.00 40.17 74 GLY H N 1
ATOM 687 C CA . GLY C 2 75 ? -34.073 82.933 -46.318 1.00 41.00 74 GLY H CA 1
ATOM 688 C C . GLY C 2 75 ? -34.310 81.468 -46.000 1.00 43.87 74 GLY H C 1
ATOM 689 O O . GLY C 2 75 ? -35.454 81.047 -45.885 1.00 44.14 74 GLY H O 1
ATOM 690 N N . GLN C 2 76 ? -33.229 80.693 -45.813 1.00 39.30 75 GLN H N 1
ATOM 691 C CA . GLN C 2 76 ? -33.308 79.267 -45.485 1.00 38.08 75 GLN H CA 1
ATOM 692 C C . GLN C 2 76 ? -33.227 78.999 -43.984 1.00 38.07 75 GLN H C 1
ATOM 693 O O . GLN C 2 76 ? -33.399 77.854 -43.573 1.00 38.46 75 GLN H O 1
ATOM 699 N N . SER C 2 77 ? -33.006 80.058 -43.172 1.00 31.80 76 SER H N 1
ATOM 700 C CA . SER C 2 77 ? -32.881 80.021 -41.706 1.00 31.48 76 SER H CA 1
ATOM 701 C C . SER C 2 77 ? -31.694 79.140 -41.266 1.00 32.54 76 SER H C 1
ATOM 702 O O . SER C 2 77 ? -31.794 78.321 -40.351 1.00 33.18 76 SER H O 1
ATOM 705 N N . THR C 2 78 ? -30.556 79.300 -41.962 1.00 29.61 77 THR H N 1
ATOM 706 C CA . THR C 2 78 ? -29.347 78.509 -41.676 1.00 27.42 77 THR H CA 1
ATOM 707 C C . THR C 2 78 ? -28.121 79.389 -41.466 1.00 29.76 77 THR H C 1
ATOM 708 O O . THR C 2 78 ? -28.032 80.469 -42.045 1.00 29.56 77 THR H O 1
ATOM 712 N N . VAL C 2 79 ? -27.170 78.895 -40.644 1.00 26.87 78 VAL H N 1
ATOM 713 C CA . VAL C 2 79 ? -25.834 79.482 -40.408 1.00 25.81 78 VAL H CA 1
ATOM 714 C C . VAL C 2 79 ? -24.886 78.347 -40.743 1.00 29.49 78 VAL H C 1
ATOM 715 O O . VAL C 2 79 ? -25.133 77.208 -40.344 1.00 30.08 78 VAL H O 1
ATOM 719 N N . ARG C 2 80 ? -23.826 78.642 -41.481 1.00 26.47 79 ARG H N 1
ATOM 720 C CA . ARG C 2 80 ? -22.894 77.620 -41.933 1.00 25.92 79 ARG H CA 1
ATOM 721 C C . ARG C 2 80 ? -21.472 77.928 -41.486 1.00 27.64 79 ARG H C 1
ATOM 722 O O . ARG C 2 80 ? -21.057 79.080 -41.473 1.00 28.24 79 ARG H O 1
ATOM 730 N N . LEU C 2 81 ? -20.758 76.892 -41.066 1.00 24.64 80 LEU H N 1
ATOM 731 C CA . LEU C 2 81 ? -19.357 77.003 -40.695 1.00 25.95 80 LEU H CA 1
ATOM 732 C C . LEU C 2 81 ? -18.511 76.022 -41.518 1.00 29.36 80 LEU H C 1
ATOM 733 O O . LEU C 2 81 ? -18.629 74.795 -41.366 1.00 28.00 80 LEU H O 1
ATOM 738 N N . GLN C 2 82 ? -17.641 76.572 -42.357 1.00 26.86 81 GLN H N 1
ATOM 739 C CA . GLN C 2 82 ? -16.676 75.768 -43.112 1.00 26.89 81 GLN H CA 1
ATOM 740 C C . GLN C 2 82 ? -15.313 75.926 -42.438 1.00 30.74 81 GLN H C 1
ATOM 741 O O . GLN C 2 82 ? -14.992 77.003 -41.949 1.00 29.25 81 GLN H O 1
ATOM 747 N N . LEU C 2 83 ? -14.560 74.833 -42.335 1.00 27.86 82 LEU H N 1
ATOM 748 C CA . LEU C 2 83 ? -13.241 74.788 -41.741 1.00 28.64 82 LEU H CA 1
ATOM 749 C C . LEU C 2 83 ? -12.364 73.877 -42.610 1.00 33.86 82 LEU H C 1
ATOM 750 O O . LEU C 2 83 ? -12.797 72.781 -42.959 1.00 34.29 82 LEU H O 1
ATOM 755 N N . ASN C 2 84 A -11.182 74.360 -43.029 1.00 31.65 82 ASN H N 1
ATOM 756 C CA . ASN C 2 84 A -10.278 73.562 -43.870 1.00 31.67 82 ASN H CA 1
ATOM 757 C C . ASN C 2 84 A -8.933 73.373 -43.196 1.00 34.50 82 ASN H C 1
ATOM 758 O O . ASN C 2 84 A -8.751 73.860 -42.079 1.00 33.31 82 ASN H O 1
ATOM 763 N N . ASN C 2 85 B -7.997 72.659 -43.840 1.00 32.18 82 ASN H N 1
ATOM 764 C CA . ASN C 2 85 B -6.677 72.338 -43.260 1.00 31.99 82 ASN H CA 1
ATOM 765 C C . ASN C 2 85 B -6.871 71.783 -41.860 1.00 33.51 82 ASN H C 1
ATOM 766 O O . ASN C 2 85 B -6.219 72.195 -40.895 1.00 32.68 82 ASN H O 1
ATOM 771 N N . LEU C 2 86 C -7.844 70.879 -41.755 1.00 29.90 82 LEU H N 1
ATOM 772 C CA . LEU C 2 86 C -8.241 70.272 -40.499 1.00 28.18 82 LEU H CA 1
ATOM 773 C C . LEU C 2 86 C -7.098 69.664 -39.781 1.00 33.40 82 LEU H C 1
ATOM 774 O O . LEU C 2 86 C -6.218 69.026 -40.387 1.00 32.09 82 LEU H O 1
ATOM 779 N N . ARG C 2 87 ? -7.111 69.868 -38.478 1.00 31.61 83 ARG H N 1
ATOM 780 C CA A ARG C 2 87 ? -6.098 69.294 -37.616 0.50 32.88 83 ARG H CA 1
ATOM 781 C CA B ARG C 2 87 ? -6.089 69.322 -37.600 0.50 32.99 83 ARG H CA 1
ATOM 782 C C . ARG C 2 87 ? -6.713 68.599 -36.419 1.00 36.00 83 ARG H C 1
ATOM 783 O O . ARG C 2 87 ? -7.913 68.768 -36.160 1.00 31.79 83 ARG H O 1
ATOM 798 N N . ALA C 2 88 ? -5.922 67.761 -35.734 1.00 33.44 84 ALA H N 1
ATOM 799 C CA . ALA C 2 88 ? -6.351 67.005 -34.553 1.00 33.52 84 ALA H CA 1
ATOM 800 C C . ALA C 2 88 ? -7.017 67.970 -33.523 1.00 37.62 84 ALA H C 1
ATOM 801 O O . ALA C 2 88 ? -8.030 67.619 -32.915 1.00 37.88 84 ALA H O 1
ATOM 803 N N . GLU C 2 89 ? -6.477 69.204 -33.402 1.00 33.77 85 GLU H N 1
ATOM 804 C CA . GLU C 2 89 ? -6.936 70.256 -32.478 1.00 34.46 85 GLU H CA 1
ATOM 805 C C . GLU C 2 89 ? -8.368 70.773 -32.777 1.00 35.15 85 GLU H C 1
ATOM 806 O O . GLU C 2 89 ? -8.985 71.426 -31.932 1.00 33.46 85 GLU H O 1
ATOM 812 N N . ASP C 2 90 ? -8.908 70.414 -33.959 1.00 30.94 86 ASP H N 1
ATOM 813 C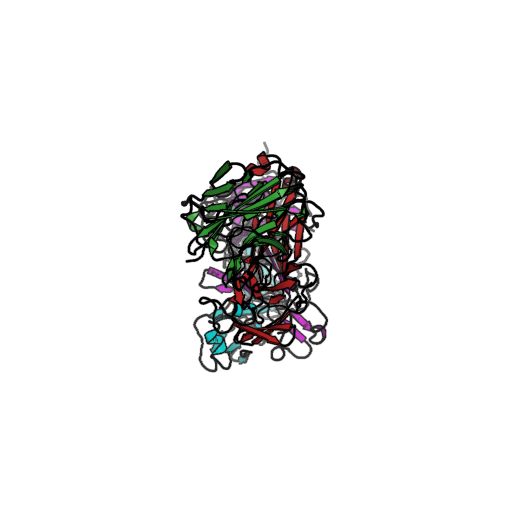 CA . ASP C 2 90 ? -10.277 70.760 -34.383 1.00 28.16 86 ASP H CA 1
ATOM 814 C C . ASP C 2 90 ? -11.308 69.727 -33.938 1.00 31.89 86 ASP H C 1
ATOM 815 O O . ASP C 2 90 ? -12.507 69.989 -34.033 1.00 30.39 86 ASP H O 1
ATOM 820 N N . THR C 2 91 ? -10.858 68.543 -33.423 1.00 28.15 87 THR H N 1
ATOM 821 C CA . THR C 2 91 ? -11.776 67.520 -32.903 1.00 27.03 87 THR H CA 1
ATOM 822 C C . THR C 2 91 ? -12.518 68.116 -31.676 1.00 29.69 87 THR H C 1
ATOM 823 O O . THR C 2 91 ? -11.907 68.765 -30.817 1.00 27.24 87 THR H O 1
ATOM 827 N N . GLY C 2 92 ? -13.820 67.888 -31.630 1.00 27.13 88 GLY H N 1
ATOM 828 C CA . GL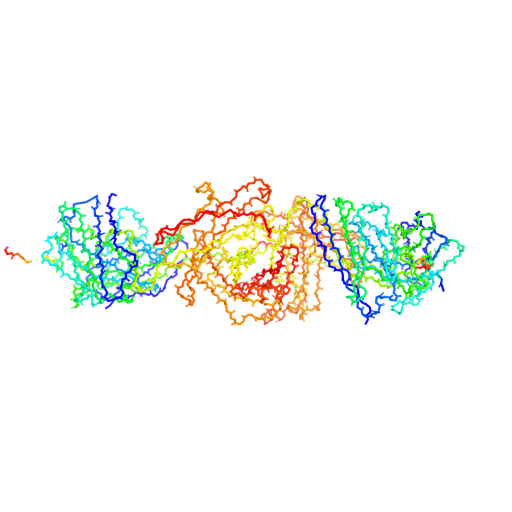Y C 2 92 ? -14.646 68.340 -30.519 1.00 27.15 88 GLY H CA 1
ATOM 829 C C . GLY C 2 92 ? -16.102 68.473 -30.896 1.00 28.57 88 GLY H C 1
ATOM 830 O O . GLY C 2 92 ? -16.508 68.086 -32.005 1.00 28.78 88 GLY H O 1
ATOM 831 N N . THR C 2 93 ? -16.894 69.005 -29.968 1.00 24.59 89 THR H N 1
ATOM 832 C CA . THR C 2 93 ? -18.322 69.240 -30.201 1.00 24.49 89 THR H CA 1
ATOM 833 C C . THR C 2 93 ? -18.469 70.691 -30.646 1.00 27.64 89 THR H C 1
ATOM 834 O O . THR C 2 93 ? -17.943 71.582 -29.989 1.00 26.78 89 THR H O 1
ATOM 838 N N . TYR C 2 94 ? -19.206 70.922 -31.721 1.00 24.93 90 TYR H N 1
ATOM 839 C CA . TYR C 2 94 ? -19.439 72.261 -32.249 1.00 24.80 90 TYR H CA 1
ATOM 840 C C . TYR C 2 94 ? -20.849 72.659 -31.996 1.00 28.03 90 TYR H C 1
ATOM 841 O O . TYR C 2 94 ? -21.760 71.903 -32.334 1.00 26.90 90 TYR H O 1
ATOM 850 N N . TYR C 2 95 ? -21.039 73.847 -31.374 1.00 24.66 91 TYR H N 1
ATOM 851 C CA . TYR C 2 95 ? -22.377 74.352 -31.072 1.00 24.96 91 TYR H CA 1
ATOM 852 C C . TYR C 2 95 ? -22.668 75.644 -31.810 1.00 30.44 91 TYR H C 1
ATOM 853 O O . TYR C 2 95 ? -21.838 76.544 -31.852 1.00 28.18 91 TYR H O 1
ATOM 862 N N . CYS C 2 96 ? -23.885 75.757 -32.305 1.00 27.81 92 CYS H N 1
ATOM 863 C CA . CYS C 2 96 ? -24.456 76.957 -32.860 1.00 30.80 92 CYS H CA 1
ATOM 864 C C . CYS C 2 96 ? -25.001 77.713 -31.609 1.00 31.72 92 CYS H C 1
ATOM 865 O O . CYS C 2 96 ? -25.586 77.081 -30.728 1.00 29.51 92 CYS H O 1
ATOM 868 N N . ALA C 2 97 ? -24.780 79.036 -31.510 1.00 28.77 93 ALA H N 1
ATOM 869 C CA . ALA C 2 97 ? -25.231 79.827 -30.352 1.00 28.49 93 ALA H CA 1
ATOM 870 C C . ALA C 2 97 ? -25.881 81.144 -30.762 1.00 32.24 93 ALA H C 1
ATOM 871 O O . ALA C 2 97 ? -25.371 81.874 -31.622 1.00 30.92 93 ALA H O 1
ATOM 873 N N . LYS C 2 98 ? -27.040 81.421 -30.164 1.00 29.78 94 LYS H N 1
ATOM 874 C CA . LYS C 2 98 ? -27.842 82.610 -30.444 1.00 29.27 94 LYS H CA 1
ATOM 875 C C . LYS C 2 98 ? -27.751 83.637 -29.316 1.00 34.25 94 LYS H C 1
ATOM 876 O O . LYS C 2 98 ? -28.068 83.297 -28.176 1.00 33.60 94 LYS H O 1
ATOM 882 N N . PRO C 2 99 ? -27.444 84.923 -29.633 1.00 32.10 95 PRO H N 1
ATOM 883 C CA . PRO C 2 99 ? -27.484 85.981 -28.608 1.00 33.64 95 PRO H CA 1
ATOM 884 C C . PRO C 2 99 ? -28.918 86.232 -28.139 1.00 40.21 95 PRO H C 1
ATOM 885 O O . PRO C 2 99 ? -29.871 86.045 -28.900 1.00 40.45 95 PRO H O 1
ATOM 889 N N . ALA C 2 100 ? -29.078 86.678 -26.894 1.00 39.13 96 ALA H N 1
ATOM 890 C CA . ALA C 2 100 ? -30.390 86.947 -26.317 1.00 40.01 96 ALA H CA 1
ATOM 891 C C . ALA C 2 100 ? -31.071 88.155 -26.922 1.00 45.92 96 ALA H C 1
ATOM 892 O O . ALA C 2 100 ? -32.297 88.183 -26.997 1.00 47.34 96 ALA H O 1
ATOM 894 N N . LEU C 2 101 ? -30.283 89.177 -27.301 1.00 41.74 97 LEU H N 1
ATOM 895 C CA . LEU C 2 101 ? -30.759 90.459 -27.845 1.00 42.49 97 LEU H CA 1
ATOM 896 C C . LEU C 2 101 ? -30.546 90.537 -29.352 1.00 45.15 97 LEU H C 1
ATOM 897 O O . LEU C 2 101 ? -29.703 89.810 -29.888 1.00 43.01 97 LEU H O 1
ATOM 902 N N . ASP C 2 102 ? -31.302 91.420 -30.033 1.00 42.20 98 ASP H N 1
ATOM 903 C CA . ASP C 2 102 ? -31.253 91.597 -31.490 1.00 41.23 98 ASP H CA 1
ATOM 904 C C . ASP C 2 102 ? -29.903 92.137 -31.986 1.00 43.31 98 ASP H C 1
ATOM 905 O O . ASP C 2 102 ? -29.062 92.556 -31.183 1.00 41.82 98 ASP H O 1
ATOM 910 N N . SER C 2 103 ? -29.706 92.119 -33.319 1.00 40.77 99 SER H N 1
ATOM 911 C CA . SER C 2 103 ? -28.474 92.535 -33.987 1.00 40.08 99 SER H CA 1
ATOM 912 C C . SER C 2 103 ? -27.985 93.951 -33.670 1.00 46.25 99 SER H C 1
ATOM 913 O O . SER C 2 103 ? -26.782 94.207 -33.783 1.00 46.44 99 SER H O 1
ATOM 916 N N . ASP C 2 104 ? -28.895 94.855 -33.237 1.00 44.14 100 ASP H N 1
ATOM 917 C CA . ASP C 2 104 ? -28.527 96.221 -32.842 1.00 45.31 100 ASP H CA 1
ATOM 918 C C . ASP C 2 104 ? -27.858 96.241 -31.473 1.00 49.36 100 ASP H C 1
ATOM 919 O O . ASP C 2 104 ? -27.105 97.173 -31.177 1.00 49.79 100 ASP H O 1
ATOM 924 N N . GLN C 2 105 A -28.195 95.252 -30.617 1.00 43.83 100 GLN H N 1
ATOM 925 C CA . GLN C 2 105 A -27.785 95.202 -29.213 1.00 43.85 100 GLN H CA 1
ATOM 926 C C . GLN C 2 105 A -26.641 94.245 -28.893 1.00 47.27 100 GLN H C 1
ATOM 927 O O . GLN C 2 105 A -25.746 94.635 -28.147 1.00 46.60 100 GLN H O 1
ATOM 933 N N . CYS C 2 106 B -26.673 93.002 -29.435 1.00 42.70 100 CYS H N 1
ATOM 934 C CA . CYS C 2 106 B -25.593 92.027 -29.235 1.00 41.72 100 CYS H CA 1
ATOM 935 C C . CYS C 2 106 B -24.914 91.661 -30.536 1.00 41.32 100 CYS H C 1
ATOM 936 O O . CYS C 2 106 B -25.553 91.172 -31.477 1.00 40.72 100 CYS H O 1
ATOM 939 N N . GLY C 2 107 C -23.625 91.932 -30.576 1.00 36.09 100 GLY H N 1
ATOM 940 C CA . GLY C 2 107 C -22.763 91.586 -31.692 1.00 34.93 100 GLY H CA 1
ATOM 941 C C . GLY C 2 107 C -22.355 90.126 -31.632 1.00 36.76 100 GLY H C 1
ATOM 942 O O . GLY C 2 107 C -22.369 89.504 -30.560 1.00 36.46 100 GLY H O 1
ATOM 943 N N . PHE C 2 108 D -21.927 89.584 -32.771 1.00 31.40 100 PHE H N 1
ATOM 944 C CA . PHE C 2 108 D -21.471 88.193 -32.868 1.00 29.61 100 PHE H CA 1
ATOM 945 C C . PHE C 2 108 D -20.331 87.781 -31.884 1.00 33.18 100 PHE H C 1
ATOM 946 O O . PHE C 2 108 D -20.308 86.600 -31.544 1.00 32.31 100 PHE H O 1
ATOM 954 N N . PRO C 2 109 E -19.396 88.667 -31.398 1.00 29.43 100 PRO H N 1
ATOM 955 C CA . PRO C 2 109 E -18.343 88.179 -30.501 1.00 29.29 100 PRO H CA 1
ATOM 956 C C . PRO C 2 109 E -18.669 88.432 -29.024 1.00 31.72 100 PRO H C 1
ATOM 957 O O . PRO C 2 109 E -17.821 88.270 -28.159 1.00 31.03 100 PRO H O 1
ATOM 961 N N . GLU C 2 110 F -19.909 88.796 -28.738 1.00 29.47 100 GLU H N 1
ATOM 962 C CA . GLU C 2 110 F -20.333 89.096 -27.373 1.00 31.68 100 GLU H CA 1
ATOM 963 C C . GLU C 2 110 F -20.770 87.809 -26.720 1.00 33.45 100 GLU H C 1
ATOM 964 O O . GLU C 2 110 F -21.968 87.516 -26.627 1.00 32.18 100 GLU H O 1
ATOM 970 N N . ALA C 2 111 G -19.770 87.014 -26.310 1.00 30.69 100 ALA H N 1
ATOM 971 C CA . ALA C 2 111 G -19.957 85.672 -25.731 1.00 29.89 100 ALA H CA 1
ATOM 972 C C . ALA C 2 111 G -20.647 85.684 -24.354 1.00 37.01 100 ALA H C 1
ATOM 973 O O . ALA C 2 111 G -20.937 84.621 -23.805 1.00 37.08 100 ALA H O 1
ATOM 975 N N . GLY C 2 112 H -20.923 86.887 -23.837 1.00 35.41 100 GLY H N 1
ATOM 976 C CA . GLY C 2 112 H -21.657 87.083 -22.593 1.00 36.45 100 GLY H CA 1
ATOM 977 C C . GLY C 2 112 H -23.144 87.312 -22.828 1.00 41.10 100 GLY H C 1
ATOM 978 O O . GLY C 2 112 H -23.886 87.470 -21.858 1.00 41.28 100 GLY H O 1
ATOM 979 N N . CYS C 2 113 I -23.582 87.307 -24.126 1.00 39.46 100 CYS H N 1
ATOM 980 C CA A CYS C 2 113 I -24.977 87.572 -24.502 0.50 40.67 100 CYS H CA 1
ATOM 981 C CA B CYS C 2 113 I -24.944 87.599 -24.649 0.50 40.80 100 CYS H CA 1
ATOM 982 C C . CYS C 2 113 I -25.759 86.350 -24.977 1.00 41.41 100 CYS H C 1
ATOM 983 O O . CYS C 2 113 I -26.916 86.482 -25.351 1.00 41.28 100 CYS H O 1
ATOM 988 N N . ILE C 2 114 J -25.157 85.168 -24.952 1.00 35.71 100 ILE H N 1
ATOM 989 C CA . ILE C 2 114 J -25.801 83.917 -25.391 1.00 34.24 100 ILE H CA 1
ATOM 990 C C . ILE C 2 114 J -26.999 83.456 -24.544 1.00 38.62 100 ILE H C 1
ATOM 991 O O . ILE C 2 114 J -26.840 83.248 -23.350 1.00 37.94 100 ILE H O 1
ATOM 996 N N . ASP C 2 115 ? -28.161 83.220 -25.173 1.00 36.88 101 ASP H N 1
ATOM 997 C CA . ASP C 2 115 ? -29.298 82.637 -24.452 1.00 39.35 101 ASP H CA 1
ATOM 998 C C . ASP C 2 115 ? -29.706 81.251 -24.979 1.00 42.98 101 ASP H C 1
ATOM 999 O O . ASP C 2 115 ? -30.299 80.483 -24.231 1.00 45.07 101 ASP H O 1
ATOM 1004 N N . ALA C 2 116 ? -29.405 80.935 -26.250 1.00 36.99 102 ALA H N 1
ATOM 1005 C CA . ALA C 2 116 ? -29.773 79.634 -26.809 1.00 35.74 102 ALA H CA 1
ATOM 1006 C C . ALA C 2 116 ? -28.587 78.913 -27.390 1.00 37.64 102 ALA H C 1
ATOM 1007 O O . ALA C 2 116 ? -27.759 79.513 -28.085 1.00 35.63 102 ALA H O 1
ATOM 1009 N N . TRP C 2 117 ? -28.499 77.611 -27.095 1.00 32.70 103 TRP H N 1
ATOM 1010 C CA . TRP C 2 117 ? -27.426 76.760 -27.583 1.00 31.42 103 TRP H CA 1
ATOM 1011 C C . TRP C 2 117 ? -28.020 75.621 -28.393 1.00 35.59 103 TRP H C 1
ATOM 1012 O O . TRP C 2 117 ? -29.095 75.131 -28.053 1.00 34.76 103 TRP H O 1
ATOM 1023 N N . GLY C 2 118 ? -27.311 75.195 -29.435 1.00 31.00 104 GLY H N 1
ATOM 1024 C CA . GLY C 2 118 ? -27.719 74.033 -30.221 1.00 30.30 104 GLY H CA 1
ATOM 1025 C C . GLY C 2 118 ? -27.422 72.751 -29.457 1.00 33.17 104 GLY H C 1
ATOM 1026 O O . GLY C 2 118 ? -26.761 72.802 -28.417 1.00 31.85 104 GLY H O 1
ATOM 1027 N N . HIS C 2 119 ? -27.872 71.583 -29.963 1.00 30.64 105 HIS H N 1
ATOM 1028 C CA . HIS C 2 119 ? -27.582 70.313 -29.280 1.00 30.44 105 HIS H CA 1
ATOM 1029 C C . HIS C 2 119 ? -26.102 69.960 -29.429 1.00 34.85 105 HIS H C 1
ATOM 1030 O O . HIS C 2 119 ? -25.560 69.209 -28.615 1.00 34.12 105 HIS H O 1
ATOM 1037 N N . GLY C 2 120 ? -25.458 70.530 -30.450 1.00 31.09 106 GLY H N 1
ATOM 1038 C CA . GLY C 2 120 ? -24.056 70.273 -30.739 1.00 29.67 106 GLY H CA 1
ATOM 1039 C C . GLY C 2 120 ? -23.891 69.113 -31.699 1.00 33.95 106 GLY H C 1
ATOM 1040 O O . GLY C 2 120 ? -24.766 68.247 -31.786 1.00 33.01 106 GLY H O 1
ATOM 1041 N N . THR C 2 121 ? -22.787 69.123 -32.465 1.00 28.05 107 THR H N 1
ATOM 1042 C CA . THR C 2 121 ? -22.440 68.089 -33.421 1.00 27.32 107 THR H CA 1
ATOM 1043 C C . THR C 2 121 ? -20.963 67.703 -33.206 1.00 31.86 107 THR H C 1
ATOM 1044 O O . THR C 2 121 ? -20.121 68.584 -33.037 1.00 29.07 107 THR H O 1
ATOM 1048 N N . GLU C 2 122 ? -20.675 66.388 -33.170 1.00 29.38 108 GLU H N 1
ATOM 1049 C CA . GLU C 2 122 ? -19.314 65.898 -32.948 1.00 30.79 108 GLU H CA 1
ATOM 1050 C C . GLU C 2 122 ? -18.516 65.866 -34.208 1.00 32.81 108 GLU H C 1
ATOM 1051 O O . GLU C 2 122 ? -18.994 65.379 -35.216 1.00 32.91 108 GLU H O 1
ATOM 1057 N N . VAL C 2 123 ? -17.273 66.355 -34.135 1.00 28.85 109 VAL H N 1
ATOM 1058 C CA . VAL C 2 123 ? -16.314 66.376 -35.238 1.00 26.78 109 VAL H CA 1
ATOM 1059 C C . VAL C 2 123 ? -15.097 65.576 -34.772 1.00 30.64 109 VAL H C 1
ATOM 1060 O O . VAL C 2 123 ? -14.590 65.815 -33.681 1.00 30.49 109 VAL H O 1
ATOM 1064 N N . ILE C 2 124 ? -14.677 64.587 -35.571 1.00 28.22 110 ILE H N 1
ATOM 1065 C CA . ILE C 2 124 ? -13.498 63.782 -35.279 1.00 29.26 110 ILE H CA 1
ATOM 1066 C C . ILE C 2 124 ? -12.540 63.908 -36.448 1.00 31.42 110 ILE H C 1
ATOM 1067 O O . ILE C 2 124 ? -12.861 63.477 -37.551 1.00 30.38 110 ILE H O 1
ATOM 1072 N N . VAL C 2 125 ? -11.370 64.499 -36.211 1.00 28.54 111 VAL H N 1
ATOM 1073 C CA . VAL C 2 125 ? -10.388 64.669 -37.294 1.00 28.56 111 VAL H CA 1
ATOM 1074 C C . VAL C 2 125 ? -9.406 63.501 -37.210 1.00 31.83 111 VAL H C 1
ATOM 1075 O O . VAL C 2 125 ? -8.576 63.451 -36.294 1.00 31.53 111 VAL H O 1
ATOM 1079 N N . SER C 2 126 ? -9.530 62.534 -38.148 1.00 27.51 112 SER H N 1
ATOM 1080 C CA . SER C 2 126 ? -8.698 61.316 -38.139 1.00 27.61 112 SER H CA 1
ATOM 1081 C C . SER C 2 126 ? -8.706 60.630 -39.483 1.00 30.37 112 SER H C 1
ATOM 1082 O O . SER C 2 126 ? -9.735 60.639 -40.156 1.00 31.12 112 SER H O 1
ATOM 1085 N N . SER C 2 127 ? -7.564 60.074 -39.889 1.00 25.25 113 SER H N 1
ATOM 1086 C CA . SER C 2 127 ? -7.450 59.320 -41.153 1.00 26.18 113 SER H CA 1
ATOM 1087 C C . SER C 2 127 ? -7.812 57.846 -40.919 1.00 30.63 113 SER H C 1
ATOM 1088 O O . SER C 2 127 ? -7.807 57.062 -41.864 1.00 29.20 113 SER H O 1
ATOM 1091 N N . ALA C 2 128 ? -8.045 57.448 -39.653 1.00 30.47 114 ALA H N 1
ATOM 1092 C CA . ALA C 2 128 ? -8.392 56.055 -39.324 1.00 30.74 114 ALA H CA 1
ATOM 1093 C C . ALA C 2 128 ? -9.737 55.730 -39.952 1.00 33.51 114 ALA H C 1
ATOM 1094 O O . ALA C 2 128 ? -10.583 56.604 -40.067 1.00 31.74 114 ALA H O 1
ATOM 1096 N N . SER C 2 129 ? -9.882 54.518 -40.474 1.00 32.13 115 SER H N 1
ATOM 1097 C CA . SER C 2 129 ? -11.107 54.135 -41.157 1.00 32.80 115 SER H CA 1
ATOM 1098 C C . SER C 2 129 ? -12.184 53.754 -40.147 1.00 33.00 115 SER H C 1
ATOM 1099 O O . SER C 2 129 ? -11.864 53.403 -38.995 1.00 31.73 115 SER H O 1
ATOM 1102 N N . THR C 2 130 ? -13.448 53.820 -40.563 1.00 28.78 116 THR H N 1
ATOM 1103 C CA A THR C 2 130 ? -14.545 53.394 -39.674 0.50 27.62 116 THR H CA 1
ATOM 1104 C CA B THR C 2 130 ? -14.558 53.407 -39.715 0.50 27.32 116 THR H CA 1
ATOM 1105 C C . THR C 2 130 ? -14.442 51.884 -39.518 1.00 31.31 116 THR H C 1
ATOM 1106 O O . THR C 2 130 ? -14.010 51.196 -40.427 1.00 31.10 116 THR H O 1
ATOM 1113 N N . LYS C 2 131 ? -14.806 51.368 -38.342 1.00 27.52 117 LYS H N 1
ATOM 1114 C CA . LYS C 2 131 ? -14.760 49.938 -38.039 1.00 26.79 117 LYS H CA 1
ATOM 1115 C C . LYS C 2 131 ? -15.969 49.628 -37.193 1.00 26.62 117 LYS H C 1
ATOM 1116 O O . LYS C 2 131 ? -16.171 50.264 -36.143 1.00 22.66 117 LYS H O 1
ATOM 1122 N N . GLY C 2 132 ? -16.777 48.689 -37.666 1.00 23.94 118 GLY H N 1
ATOM 1123 C CA . GLY C 2 132 ? -17.977 48.264 -36.949 1.00 22.99 118 GLY H CA 1
ATOM 1124 C C . GLY C 2 132 ? -17.594 47.395 -35.756 1.00 24.73 118 GLY H C 1
ATOM 1125 O O . GLY C 2 132 ? -16.525 46.793 -35.752 1.00 23.54 118 GLY H O 1
ATOM 1126 N N . PRO C 2 133 ? -18.435 47.284 -34.737 1.00 22.43 119 PRO H N 1
ATOM 1127 C CA . PRO C 2 133 ? -18.053 46.463 -33.577 1.00 22.84 119 PRO H CA 1
ATOM 1128 C C . PRO C 2 133 ? -18.253 44.961 -33.752 1.00 25.67 119 PRO H C 1
ATOM 1129 O O . PRO C 2 133 ? -19.049 44.515 -34.583 1.00 22.98 119 PRO H O 1
ATOM 1133 N N . SER C 2 134 ? -17.552 44.190 -32.904 1.00 22.08 120 SER H N 1
ATOM 1134 C CA . SER C 2 134 ? -17.757 42.765 -32.737 1.00 23.58 120 SER H CA 1
ATOM 1135 C C . SER C 2 134 ? -18.581 42.726 -31.446 1.00 27.32 120 SER H C 1
ATOM 1136 O O . SER C 2 134 ? -18.158 43.283 -30.414 1.00 26.60 120 SER H O 1
ATOM 1139 N N . VAL C 2 135 ? -19.758 42.129 -31.505 1.00 20.03 121 VAL H N 1
ATOM 1140 C CA . VAL C 2 135 ? -20.644 42.102 -30.349 1.00 18.75 121 VAL H CA 1
ATOM 1141 C C . VAL C 2 135 ? -20.644 40.700 -29.738 1.00 21.78 121 VAL H C 1
ATOM 1142 O O . VAL C 2 135 ? -20.955 39.720 -30.424 1.00 19.48 121 VAL H O 1
ATOM 1146 N N . PHE C 2 136 ? -20.324 40.603 -28.447 1.00 18.95 122 PHE H N 1
ATOM 1147 C CA . PHE C 2 136 ? -20.281 39.318 -27.775 1.00 19.50 122 PHE H CA 1
ATOM 1148 C C . PHE C 2 136 ? -21.250 39.283 -26.620 1.00 23.42 122 PHE H C 1
ATOM 1149 O O . PHE C 2 136 ? -21.403 40.302 -25.913 1.00 21.55 122 PHE H O 1
ATOM 1157 N N . PRO C 2 137 ? -21.913 38.140 -26.393 1.00 23.82 123 PRO H N 1
ATOM 1158 C CA . PRO C 2 137 ? -22.827 38.063 -25.242 1.00 23.30 123 PRO H CA 1
ATOM 1159 C C . PRO C 2 137 ? -22.055 37.916 -23.934 1.00 26.97 123 PRO H C 1
ATOM 1160 O O . PRO C 2 137 ? -20.979 37.306 -23.911 1.00 25.62 123 PRO H O 1
ATOM 1164 N N . LEU C 2 138 ? -22.603 38.478 -22.852 1.00 22.88 124 LEU H N 1
ATOM 1165 C CA . LEU C 2 138 ? -22.060 38.374 -21.500 1.00 22.72 124 LEU H CA 1
ATOM 1166 C C . LEU C 2 138 ? -23.119 37.602 -20.729 1.00 27.78 124 LEU H C 1
ATOM 1167 O O . LEU C 2 138 ? -24.117 38.162 -20.257 1.00 26.63 124 LEU H O 1
ATOM 1172 N N . ALA C 2 139 ? -22.947 36.279 -20.741 1.00 25.70 125 ALA H N 1
ATOM 1173 C CA . ALA C 2 139 ? -23.917 35.322 -20.234 1.00 26.28 125 ALA H CA 1
ATOM 1174 C C . ALA C 2 139 ? -24.211 35.483 -18.753 1.00 28.32 125 ALA H C 1
ATOM 1175 O O . ALA C 2 139 ? -23.282 35.680 -17.972 1.00 27.80 125 ALA H O 1
ATOM 1177 N N . PRO C 2 140 ? -25.491 35.379 -18.335 1.00 27.16 126 PRO H N 1
ATOM 1178 C CA . PRO C 2 140 ? -25.769 35.426 -16.886 1.00 29.50 126 PRO H CA 1
ATOM 1179 C C . PRO C 2 140 ? -25.164 34.153 -16.217 1.00 40.35 126 PRO H C 1
ATOM 1180 O O . PRO C 2 140 ? -25.101 33.094 -16.847 1.00 39.68 126 PRO H O 1
ATOM 1184 N N . SER C 2 141 ? -24.679 34.249 -14.984 1.00 42.55 127 SER H N 1
ATOM 1185 C CA . SER C 2 141 ? -24.099 33.059 -14.324 1.00 44.77 127 SER H CA 1
ATOM 1186 C C . SER C 2 141 ? -24.475 32.890 -12.841 1.00 52.31 127 SER H C 1
ATOM 1187 O O . SER C 2 141 ? -24.799 33.876 -12.165 1.00 49.98 127 SER H O 1
ATOM 1190 N N . SER C 2 142 ? -24.455 31.625 -12.371 1.00 53.85 128 SER H N 1
ATOM 1191 C CA . SER C 2 142 ? -24.863 31.189 -11.032 1.00 57.21 128 SER H CA 1
ATOM 1192 C C . SER C 2 142 ? -24.025 31.782 -9.915 1.00 64.91 128 SER H C 1
ATOM 1193 O O . SER C 2 142 ? -24.584 32.254 -8.922 1.00 66.10 128 SER H O 1
ATOM 1196 N N . LYS C 2 143 ? -22.690 31.741 -10.070 1.00 62.82 129 LYS H N 1
ATOM 1197 C CA . LYS C 2 143 ? -21.732 32.283 -9.098 1.00 63.46 129 LYS H CA 1
ATOM 1198 C C . LYS C 2 143 ? -21.487 33.773 -9.405 1.00 71.72 129 LYS H C 1
ATOM 1199 O O . LYS C 2 143 ? -20.387 34.290 -9.177 1.00 73.10 129 LYS H O 1
ATOM 1205 N N . SER C 2 144 ? -22.532 34.446 -9.954 1.00 67.81 130 SER H N 1
ATOM 1206 C CA . SER C 2 144 ? -22.569 35.854 -10.349 1.00 67.18 130 SER H CA 1
ATOM 1207 C C . SER C 2 144 ? -23.973 36.504 -10.363 1.00 68.60 130 SER H C 1
ATOM 1208 O O . SER C 2 144 ? -24.189 37.584 -10.932 1.00 69.42 130 SER H O 1
ATOM 1211 N N . THR C 2 145 ? -24.927 35.791 -9.759 1.00 60.37 131 THR H N 1
ATOM 1212 C CA . THR C 2 145 ? -26.324 36.150 -9.567 1.00 58.69 131 THR H CA 1
ATOM 1213 C C . THR C 2 145 ? -26.438 36.679 -8.074 1.00 58.86 131 THR H C 1
ATOM 1214 O O . THR C 2 145 ? -25.714 36.200 -7.196 1.00 58.46 131 THR H O 1
ATOM 1218 N N . SER C 2 146 ? -27.347 37.612 -7.842 1.00 51.63 132 SER H N 1
ATOM 1219 C CA . SER C 2 146 ? -27.563 38.115 -6.504 1.00 50.44 132 SER H CA 1
ATOM 1220 C C . SER C 2 146 ? -29.003 38.089 -6.018 1.00 47.17 132 SER H C 1
ATOM 1221 O O . SER C 2 146 ? -29.692 39.053 -6.112 1.00 46.30 132 SER H O 1
ATOM 1224 N N . GLY C 2 147 ? -29.382 36.999 -5.390 1.00 40.07 133 GLY H N 1
ATOM 1225 C CA . GLY C 2 147 ? -30.680 36.893 -4.795 1.00 40.08 133 GLY H CA 1
ATOM 1226 C C . GLY C 2 147 ? -31.874 37.098 -5.678 1.00 44.90 133 GLY H C 1
ATOM 1227 O O . GLY C 2 147 ? -32.615 38.025 -5.546 1.00 44.87 133 GLY H O 1
ATOM 1228 N N . GLY C 2 148 ? -32.018 36.248 -6.655 1.00 41.86 134 GLY H N 1
ATOM 1229 C CA . GLY C 2 148 ? -33.167 36.391 -7.511 1.00 43.09 134 GLY H CA 1
ATOM 1230 C C . GLY C 2 148 ? -33.056 37.550 -8.488 1.00 43.68 134 GLY H C 1
ATOM 1231 O O . GLY C 2 148 ? -34.019 37.900 -9.105 1.00 43.78 134 GLY H O 1
ATOM 1232 N N . THR C 2 149 ? -31.885 38.160 -8.587 1.00 38.91 135 THR H N 1
ATOM 1233 C CA . THR C 2 149 ? -31.588 39.072 -9.709 1.00 37.72 135 THR H CA 1
ATOM 1234 C C . THR C 2 149 ? -30.295 38.591 -10.335 1.00 41.64 135 THR H C 1
ATOM 1235 O O . THR C 2 149 ? -29.387 38.154 -9.619 1.00 41.11 135 THR H O 1
ATOM 1239 N N . ALA C 2 150 ? -30.243 38.606 -11.663 1.00 34.82 136 ALA H N 1
ATOM 1240 C CA . ALA C 2 150 ? -29.092 38.169 -12.434 1.00 33.58 136 ALA H CA 1
ATOM 1241 C C . ALA C 2 150 ? -28.670 39.297 -13.377 1.00 33.58 136 ALA H C 1
ATOM 1242 O O . ALA C 2 150 ? -29.517 40.049 -13.864 1.00 30.50 136 ALA H O 1
ATOM 1244 N N . ALA C 2 151 ? -27.360 39.411 -13.624 1.00 28.71 137 ALA H N 1
ATOM 1245 C CA . ALA C 2 151 ? -26.838 40.408 -14.547 1.00 27.68 137 ALA H CA 1
ATOM 1246 C C . ALA C 2 151 ? -26.396 39.710 -15.811 1.00 27.70 137 ALA H C 1
ATOM 1247 O O . ALA C 2 151 ? -25.716 38.686 -15.763 1.00 26.93 137 ALA H O 1
ATOM 1249 N N . LEU C 2 152 ? -26.800 40.251 -16.946 1.00 22.83 138 LEU H N 1
ATOM 1250 C CA . LEU C 2 152 ? -26.369 39.703 -18.225 1.00 22.81 138 LEU H CA 1
ATOM 1251 C C . LEU C 2 152 ? -26.073 40.889 -19.090 1.00 22.98 138 LEU H C 1
ATOM 1252 O O . LEU C 2 152 ? -26.512 41.979 -18.773 1.00 22.31 138 LEU H O 1
ATOM 1257 N N . GLY C 2 153 ? -25.337 40.713 -20.162 1.00 21.33 139 GLY H N 1
ATOM 1258 C CA . GLY C 2 153 ? -25.052 41.885 -20.972 1.00 20.24 139 GLY H CA 1
ATOM 1259 C C . GLY C 2 153 ? -24.450 41.593 -22.315 1.00 22.75 139 GLY H C 1
ATOM 1260 O O . GLY C 2 153 ? -24.497 40.460 -22.801 1.00 21.67 139 GLY H O 1
ATOM 1261 N N . CYS C 2 154 ? -23.921 42.645 -22.924 1.00 20.08 140 CYS H N 1
ATOM 1262 C CA A CYS C 2 154 ? -23.256 42.598 -24.220 0.50 19.09 140 CYS H CA 1
ATOM 1263 C CA B CYS C 2 154 ? -23.178 42.513 -24.153 0.50 21.21 140 CYS H CA 1
ATOM 1264 C C . CYS C 2 154 ? -21.982 43.406 -24.246 1.00 22.38 140 CYS H C 1
ATOM 1265 O O . CYS C 2 154 ? -21.996 44.559 -23.793 1.00 20.92 140 CYS H O 1
ATOM 1270 N N . LEU C 2 155 ? -20.916 42.825 -24.749 1.00 17.30 141 LEU H N 1
ATOM 1271 C CA . LEU C 2 155 ? -19.641 43.463 -24.928 1.00 16.50 141 LEU H CA 1
ATOM 1272 C C . LEU C 2 155 ? -19.598 43.962 -26.382 1.00 20.89 141 LEU H C 1
ATOM 1273 O O . LEU C 2 155 ? -19.751 43.166 -27.311 1.00 22.39 141 LEU H O 1
ATOM 1278 N N . VAL C 2 156 ? -19.382 45.269 -26.566 1.00 17.90 142 VAL H N 1
ATOM 1279 C CA . VAL C 2 156 ? -19.361 45.911 -27.911 1.00 17.88 142 VAL H CA 1
ATOM 1280 C C . VAL C 2 156 ? -17.906 46.276 -28.115 1.00 21.74 142 VAL H C 1
ATOM 1281 O O . VAL C 2 156 ? -17.445 47.272 -27.588 1.00 19.95 142 VAL H O 1
ATOM 1285 N N . LYS C 2 157 ? -17.186 45.412 -28.817 1.00 18.82 143 LYS H N 1
ATOM 1286 C CA . LYS C 2 157 ? -15.744 45.481 -28.935 1.00 20.02 143 LYS H CA 1
ATOM 1287 C C . LYS C 2 157 ? -15.193 46.081 -30.214 1.00 24.76 143 LYS H C 1
ATOM 1288 O O . LYS C 2 157 ? -15.607 45.706 -31.300 1.00 23.43 143 LYS H O 1
ATOM 1294 N N . ASP C 2 158 ? -14.145 46.909 -30.063 1.00 21.83 144 ASP H N 1
ATOM 1295 C CA . ASP C 2 158 ? -13.303 47.372 -31.167 1.00 22.34 144 ASP H CA 1
ATOM 1296 C C . ASP C 2 158 ? -13.998 48.111 -32.307 1.00 24.55 144 ASP H C 1
ATOM 1297 O O . ASP C 2 158 ? -13.965 47.656 -33.448 1.00 25.99 144 ASP H O 1
ATOM 1302 N N . TYR C 2 159 ? -14.636 49.228 -32.003 1.00 19.58 145 TYR H N 1
ATOM 1303 C CA . TYR C 2 159 ? -15.293 49.997 -33.036 1.00 19.97 145 TYR H CA 1
ATOM 1304 C C . TYR C 2 159 ? -14.669 51.370 -33.121 1.00 24.97 145 TYR H C 1
ATOM 1305 O O . TYR C 2 159 ? -14.017 51.838 -32.175 1.00 24.65 145 TYR H O 1
ATOM 1314 N N . PHE C 2 160 ? -14.931 52.040 -34.230 1.00 21.13 146 PHE H N 1
ATOM 1315 C CA . PHE C 2 160 ? -14.472 53.393 -34.457 1.00 20.52 146 PHE H CA 1
ATOM 1316 C C . PHE C 2 160 ? -15.295 54.042 -35.539 1.00 23.63 146 PHE H C 1
ATOM 1317 O O . PHE C 2 160 ? -15.535 53.397 -36.556 1.00 22.26 146 PHE H O 1
ATOM 1325 N N . PRO C 2 161 ? -15.684 55.325 -35.397 1.00 22.74 147 PRO H N 1
ATOM 1326 C CA . PRO C 2 161 ? -15.542 56.196 -34.215 1.00 23.21 147 PRO H CA 1
ATOM 1327 C C . PRO C 2 161 ? -16.748 56.026 -33.293 1.00 26.33 147 PRO H C 1
ATOM 1328 O O . PRO C 2 161 ? -17.619 55.206 -33.573 1.00 25.38 147 PRO H O 1
ATOM 1332 N N . GLU C 2 162 ? -16.879 56.892 -32.267 1.00 23.19 148 GLU H N 1
ATOM 1333 C CA . GLU C 2 162 ? -18.097 56.918 -31.474 1.00 21.39 148 GLU H CA 1
ATOM 1334 C C . GLU C 2 162 ? -19.192 57.572 -32.354 1.00 25.16 148 GLU H C 1
ATOM 1335 O O . GLU C 2 162 ? -18.869 58.253 -33.339 1.00 25.20 148 GLU H O 1
ATOM 1341 N N . PRO C 2 163 ? -20.494 57.396 -32.057 1.00 22.83 149 PRO H N 1
ATOM 1342 C CA . PRO C 2 163 ? -21.073 56.668 -30.927 1.00 22.69 149 PRO H CA 1
ATOM 1343 C C . PRO C 2 163 ? -21.671 55.318 -31.345 1.00 24.97 149 PRO H C 1
ATOM 1344 O O . PRO C 2 163 ? -21.837 55.001 -32.543 1.00 21.98 149 PRO H O 1
ATOM 1348 N N . VAL C 2 164 ? -22.040 54.555 -30.317 1.00 23.90 150 VAL H N 1
ATOM 1349 C CA A VAL C 2 164 ? -22.764 53.295 -30.441 0.50 23.40 150 VAL H CA 1
ATOM 1350 C CA B VAL C 2 164 ? -22.809 53.321 -30.475 0.50 24.24 150 VAL H CA 1
ATOM 1351 C C . VAL C 2 164 ? -24.001 53.479 -29.555 1.00 26.57 150 VAL H C 1
ATOM 1352 O O . VAL C 2 164 ? -23.892 54.136 -28.516 1.00 25.50 150 VAL H O 1
ATOM 1359 N N . THR C 2 165 ? -25.143 52.924 -29.938 1.00 22.80 151 THR H N 1
ATOM 1360 C CA . THR C 2 165 ? -26.296 52.965 -29.024 1.00 23.64 151 THR H CA 1
ATOM 1361 C C . THR C 2 165 ? -26.645 51.501 -28.767 1.00 24.89 151 THR H C 1
ATOM 1362 O O . THR C 2 165 ? -26.495 50.652 -29.666 1.00 22.47 151 THR H O 1
ATOM 1366 N N . VAL C 2 166 ? -27.125 51.206 -27.561 1.00 20.54 152 VAL H N 1
ATOM 1367 C CA . VAL C 2 166 ? -27.516 49.844 -27.212 1.00 19.02 152 VAL H CA 1
ATOM 1368 C C . VAL C 2 166 ? -28.938 49.888 -26.648 1.00 23.75 152 VAL H C 1
ATOM 1369 O O . VAL C 2 166 ? -29.222 50.671 -25.735 1.00 25.09 152 VAL H O 1
ATOM 1373 N N . SER C 2 167 ? -29.808 49.041 -27.147 1.00 19.01 153 SER H N 1
ATOM 1374 C CA . SER C 2 167 ? -31.120 48.844 -26.561 1.00 19.66 153 SER H CA 1
ATOM 1375 C C . SER C 2 167 ? -31.244 47.349 -26.248 1.00 23.08 153 SER H C 1
ATOM 1376 O O . SER C 2 167 ? -30.403 46.553 -26.684 1.00 21.56 153 SER H O 1
ATOM 1379 N N . TRP C 2 168 ? -32.244 46.969 -25.458 1.00 19.12 154 TRP H N 1
ATOM 1380 C CA . TRP C 2 168 ? -32.509 45.591 -25.087 1.00 20.53 154 TRP H CA 1
ATOM 1381 C C . TRP C 2 168 ? -33.910 45.23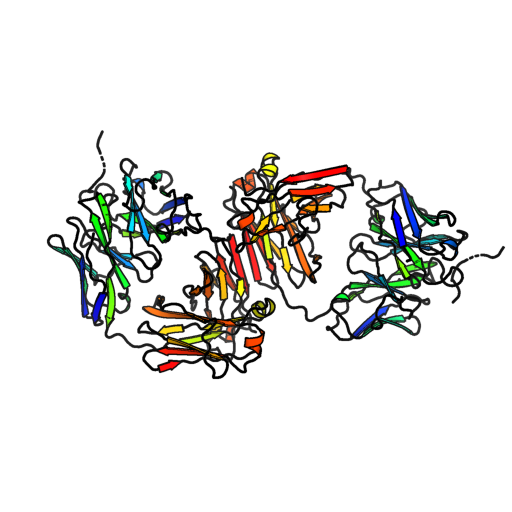5 -25.526 1.00 26.56 154 TRP H C 1
ATOM 1382 O O . TRP C 2 168 ? -34.845 46.035 -25.345 1.00 25.48 154 TRP H O 1
ATOM 1393 N N . ASN C 2 169 ? -34.058 44.034 -26.125 1.00 23.47 155 ASN H N 1
ATOM 1394 C CA . ASN C 2 169 ? -35.371 43.563 -26.614 1.00 22.82 155 ASN H CA 1
ATOM 1395 C C . ASN C 2 169 ? -36.075 44.613 -27.468 1.00 28.83 155 ASN H C 1
ATOM 1396 O O . ASN C 2 169 ? -37.260 44.908 -27.269 1.00 29.47 155 ASN H O 1
ATOM 1401 N N . SER C 2 170 ? -35.319 45.190 -28.418 1.00 26.11 156 SER H N 1
ATOM 1402 C CA . SER C 2 170 ? -35.810 46.199 -29.380 1.00 30.04 156 SER H CA 1
ATOM 1403 C C . SER C 2 170 ? -36.416 47.438 -28.722 1.00 36.94 156 SER H C 1
ATOM 1404 O O . SER C 2 170 ? -37.292 48.065 -29.304 1.00 38.71 156 SER H O 1
ATOM 1407 N N . GLY C 2 171 ? -35.917 47.794 -27.537 1.00 32.54 157 GLY H N 1
ATOM 1408 C CA . GLY C 2 171 ? -36.404 48.959 -26.805 1.00 31.76 157 GLY H CA 1
ATOM 1409 C C . GLY C 2 171 ? -37.500 48.667 -25.803 1.00 34.08 157 GLY H C 1
ATOM 1410 O O . GLY C 2 171 ? -37.841 49.555 -25.022 1.00 35.09 157 GLY H O 1
ATOM 1411 N N . ALA C 2 172 ? -37.993 47.416 -25.746 1.00 27.93 158 ALA H N 1
ATOM 1412 C CA . ALA C 2 172 ? -39.036 47.024 -24.785 1.00 29.59 158 ALA H CA 1
ATOM 1413 C C . ALA C 2 172 ? -38.497 46.895 -23.357 1.00 32.53 158 ALA H C 1
ATOM 1414 O O . ALA C 2 172 ? -39.254 47.014 -22.401 1.00 33.17 158 ALA H O 1
ATOM 1416 N N . LEU C 2 173 ? -37.182 46.664 -23.205 1.00 28.90 159 LEU H N 1
ATOM 1417 C CA . LEU C 2 173 ? -36.580 46.466 -21.892 1.00 28.15 159 LEU H CA 1
ATOM 1418 C C . LEU C 2 173 ? -35.734 47.684 -21.546 1.00 28.81 159 LEU H C 1
ATOM 1419 O O . LEU C 2 173 ? -34.701 47.922 -22.165 1.00 27.57 159 LEU H O 1
ATOM 1424 N N . THR C 2 174 ? -36.190 48.472 -20.579 1.00 26.46 160 THR H N 1
ATOM 1425 C CA . THR C 2 174 ? -35.491 49.700 -20.157 1.00 26.24 160 THR H CA 1
ATOM 1426 C C . THR C 2 174 ? -35.080 49.671 -18.691 1.00 30.45 160 THR H C 1
ATOM 1427 O O . THR C 2 174 ? -34.038 50.213 -18.357 1.00 30.51 160 THR H O 1
ATOM 1431 N N . SER C 2 175 ? -35.891 49.095 -17.825 1.00 29.47 161 SER H N 1
ATOM 1432 C CA . SER C 2 175 ? -35.599 49.062 -16.392 1.00 30.80 161 SER H CA 1
ATOM 1433 C C . SER C 2 175 ? -34.432 48.129 -16.084 1.00 33.74 161 SER H C 1
ATOM 1434 O O . SER C 2 175 ? -34.352 47.021 -16.619 1.00 30.90 161 SER H O 1
ATOM 1437 N N . GLY C 2 176 ? -33.516 48.643 -15.281 1.00 29.50 162 GLY H N 1
ATOM 1438 C CA . GLY C 2 176 ? -32.327 47.914 -14.897 1.00 29.63 162 GLY H CA 1
ATOM 1439 C C . GLY C 2 176 ? -31.262 47.864 -15.966 1.00 28.20 162 GLY H C 1
ATOM 1440 O O . GLY C 2 176 ? -30.327 47.087 -15.826 1.00 27.75 162 GLY H O 1
ATOM 1441 N N . VAL C 2 177 ? -31.370 48.694 -17.042 1.00 24.89 163 VAL H N 1
ATOM 1442 C CA . VAL C 2 177 ? -30.364 48.741 -18.080 1.00 23.65 163 VAL H CA 1
ATOM 1443 C C . VAL C 2 177 ? -29.291 49.729 -17.692 1.00 27.67 163 VAL H C 1
ATOM 1444 O O . VAL C 2 177 ? -29.608 50.854 -17.300 1.00 28.03 163 VAL H O 1
ATOM 1448 N N . HIS C 2 178 ? -28.022 49.315 -17.820 1.00 21.67 164 HIS H N 1
ATOM 1449 C CA A HIS C 2 178 ? -26.908 50.202 -17.543 0.50 21.80 164 HIS H CA 1
ATOM 1450 C CA B HIS C 2 178 ? -26.889 50.156 -17.492 0.50 22.85 164 HIS H CA 1
ATOM 1451 C C . HIS C 2 178 ? -25.872 50.029 -18.637 1.00 25.39 164 HIS H C 1
ATOM 1452 O O . HIS C 2 178 ? -25.185 49.001 -18.716 1.00 23.06 164 HIS H O 1
ATOM 1465 N N . THR C 2 179 ? -25.804 51.042 -19.535 1.00 21.34 165 THR H N 1
ATOM 1466 C CA . THR C 2 179 ? -24.837 51.050 -20.635 1.00 20.68 165 THR H CA 1
ATOM 1467 C C . THR C 2 179 ? -23.676 51.920 -20.158 1.00 25.52 165 THR H C 1
ATOM 1468 O O . THR C 2 179 ? -23.881 53.085 -19.790 1.00 25.00 165 THR H O 1
ATOM 1472 N N . PHE C 2 180 ? -22.476 51.340 -20.114 1.00 19.95 166 PHE H N 1
ATOM 1473 C CA . PHE C 2 180 ? -21.317 52.040 -19.606 1.00 21.08 166 PHE H CA 1
ATOM 1474 C C . PHE C 2 180 ? -20.617 52.882 -20.676 1.00 25.75 166 PHE H C 1
ATOM 1475 O O . PHE C 2 180 ? -20.586 52.472 -21.844 1.00 23.96 166 PHE H O 1
ATOM 1483 N N . PRO C 2 181 ? -19.999 54.025 -20.277 1.00 25.27 167 PRO H N 1
ATOM 1484 C CA . PRO C 2 181 ? -19.204 54.813 -21.244 1.00 25.93 167 PRO H CA 1
ATOM 1485 C C . PRO C 2 181 ? -18.058 53.946 -21.773 1.00 27.32 167 PRO H C 1
ATOM 1486 O O . PRO C 2 181 ? -17.541 53.065 -21.059 1.00 25.19 167 PRO H O 1
ATOM 1490 N N . ALA C 2 182 ? -17.709 54.169 -23.037 1.00 22.13 168 ALA H N 1
ATOM 1491 C CA . ALA C 2 182 ? -16.660 53.429 -23.724 1.00 22.39 168 ALA H CA 1
ATOM 1492 C C . ALA C 2 182 ? -15.271 53.713 -23.196 1.00 25.76 168 ALA H C 1
ATOM 1493 O O . ALA C 2 182 ? -14.999 54.788 -22.651 1.00 24.24 168 ALA H O 1
ATOM 1495 N N . VAL C 2 183 ? -14.392 52.735 -23.365 1.00 22.22 169 VAL H N 1
ATOM 1496 C CA . VAL C 2 183 ? -12.969 52.879 -23.098 1.00 24.28 169 VAL H CA 1
ATOM 1497 C C . VAL C 2 183 ? -12.349 53.134 -24.486 1.00 28.10 169 VAL H C 1
ATOM 1498 O O . VAL C 2 183 ? -12.791 52.550 -25.476 1.00 25.84 169 VAL H O 1
ATOM 1502 N N . LEU C 2 184 ? -11.338 53.973 -24.570 1.00 27.02 170 LEU H N 1
ATOM 1503 C CA . LEU C 2 184 ? -10.610 54.142 -25.819 1.00 27.12 170 LEU H CA 1
ATOM 1504 C C . LEU C 2 184 ? -9.340 53.359 -25.591 1.00 30.40 170 LEU H C 1
ATOM 1505 O O . LEU C 2 184 ? -8.588 53.656 -24.667 1.00 29.08 170 LEU H O 1
ATOM 1510 N N . GLN C 2 185 ? -9.134 52.297 -26.386 1.00 26.13 171 GLN H N 1
ATOM 1511 C CA . GLN C 2 185 ? -7.995 51.422 -26.224 1.00 25.53 171 GLN H CA 1
ATOM 1512 C C . GLN C 2 185 ? -6.746 51.972 -26.905 1.00 31.77 171 GLN H C 1
ATOM 1513 O O . GLN C 2 185 ? -6.864 52.847 -27.756 1.00 33.21 171 GLN H O 1
ATOM 1519 N N . SER C 2 186 ? -5.571 51.435 -26.557 1.00 31.62 172 SER H N 1
ATOM 1520 C CA . SER C 2 186 ? -4.290 51.862 -27.141 1.00 33.58 172 SER H CA 1
ATOM 1521 C C . SER C 2 186 ? -4.264 51.706 -28.673 1.00 39.92 172 SER H C 1
ATOM 1522 O O . SER C 2 186 ? -3.589 52.464 -29.359 1.00 40.95 172 SER H O 1
ATOM 1525 N N . SER C 2 187 ? -5.092 50.778 -29.206 1.00 36.95 173 SER H N 1
ATOM 1526 C CA . SER C 2 187 ? -5.242 50.491 -30.639 1.00 35.53 173 SER H CA 1
ATOM 1527 C C . SER C 2 187 ? -5.914 51.629 -31.413 1.00 36.48 173 SER H C 1
ATOM 1528 O O . SER C 2 187 ? -5.890 51.631 -32.654 1.00 38.00 173 SER H O 1
ATOM 1531 N N . GLY C 2 188 ? -6.562 52.544 -30.694 1.00 29.75 174 GLY H N 1
ATOM 1532 C CA . GLY C 2 188 ? -7.329 53.635 -31.286 1.00 27.55 174 GLY H CA 1
ATOM 1533 C C . GLY C 2 188 ? -8.795 53.258 -31.491 1.00 30.12 174 GLY H C 1
ATOM 1534 O O . GLY C 2 188 ? -9.577 54.029 -32.067 1.00 29.41 174 GLY H O 1
ATOM 1535 N N . LEU C 2 189 ? -9.183 52.076 -31.006 1.00 25.24 175 LEU H N 1
ATOM 1536 C CA . LEU C 2 189 ? -10.575 51.587 -31.133 1.00 23.63 175 LEU H CA 1
ATOM 1537 C C . LEU C 2 189 ? -11.267 51.624 -29.788 1.00 28.05 175 LEU H C 1
ATOM 1538 O O . LEU C 2 189 ? -10.624 51.436 -28.762 1.00 27.02 175 LEU H O 1
ATOM 1543 N N . TYR C 2 190 ? -12.593 51.809 -29.797 1.00 22.42 176 TYR H N 1
ATOM 1544 C CA . TYR C 2 190 ? -13.374 51.858 -28.580 1.00 21.33 176 TYR H CA 1
ATOM 1545 C C . TYR C 2 190 ? -13.994 50.512 -28.269 1.00 25.50 176 TYR H C 1
ATOM 1546 O O . TYR C 2 190 ? -14.204 49.690 -29.176 1.00 22.74 176 TYR H O 1
ATOM 1555 N N . SER C 2 191 ? -14.366 50.318 -26.992 1.00 20.81 177 SER H N 1
ATOM 1556 C CA . SER C 2 191 ? -15.158 49.168 -26.555 1.00 20.22 177 SER H CA 1
ATOM 1557 C C . SER C 2 191 ? -16.048 49.649 -25.435 1.00 24.92 177 SER H C 1
ATOM 1558 O O . SER C 2 191 ? -15.618 50.466 -24.609 1.00 22.80 177 SER H O 1
ATOM 1561 N N . LEU C 2 192 ? -17.273 49.137 -25.391 1.00 19.40 178 LEU H N 1
ATOM 1562 C CA . LEU C 2 192 ? -18.169 49.421 -24.272 1.00 19.26 178 LEU H CA 1
ATOM 1563 C C . LEU C 2 192 ? -18.958 48.167 -23.905 1.00 21.12 178 LEU H C 1
ATOM 1564 O O . LEU C 2 192 ? -18.941 47.170 -24.643 1.00 20.20 178 LEU H O 1
ATOM 1569 N N . SER C 2 193 ? -19.640 48.225 -22.768 1.00 17.52 179 SER H N 1
ATOM 1570 C CA . SER C 2 193 ? -20.509 47.161 -22.338 1.00 17.99 179 SER H CA 1
ATOM 1571 C C . SER C 2 193 ? -21.852 47.713 -21.885 1.00 20.35 179 SER H C 1
ATOM 1572 O O . SER C 2 193 ? -21.933 48.819 -21.351 1.00 21.09 179 SER H O 1
ATOM 1575 N N . SER C 2 194 ? -22.884 46.922 -22.072 1.00 16.62 180 SER H N 1
ATOM 1576 C CA . SER C 2 194 ? -24.245 47.240 -21.599 1.00 16.73 180 SER H CA 1
ATOM 1577 C C . SER C 2 194 ? -24.693 46.026 -20.816 1.00 22.74 180 SER H C 1
ATOM 1578 O O . SER C 2 194 ? -24.544 44.899 -21.280 1.00 23.23 180 SER H O 1
ATOM 1581 N N . VAL C 2 195 ? -25.195 46.261 -19.604 1.00 20.22 181 VAL H N 1
ATOM 1582 C CA A VAL C 2 195 ? -25.647 45.189 -18.712 0.50 21.70 181 VAL H CA 1
ATOM 1583 C CA B VAL C 2 195 ? -25.645 45.190 -18.709 0.50 21.86 181 VAL H CA 1
ATOM 1584 C C . VAL C 2 195 ? -27.108 45.448 -18.321 1.00 25.74 181 VAL H C 1
ATOM 1585 O O . VAL C 2 195 ? -27.538 46.595 -18.236 1.00 25.01 181 VAL H O 1
ATOM 1592 N N . VAL C 2 196 ? -27.860 44.400 -18.153 1.00 23.38 182 VAL H N 1
ATOM 1593 C CA . VAL C 2 196 ? -29.223 44.502 -17.712 1.00 23.70 182 VAL H CA 1
ATOM 1594 C C . VAL C 2 196 ? -29.396 43.550 -16.528 1.00 26.62 182 VAL H C 1
ATOM 1595 O O . VAL C 2 196 ? -28.907 42.427 -16.572 1.00 27.35 182 VAL H O 1
ATOM 1599 N N . THR C 2 197 ? -30.051 44.022 -15.464 1.00 24.23 183 THR H N 1
ATOM 1600 C CA . THR C 2 197 ? -30.335 43.225 -14.253 1.00 25.94 183 THR H CA 1
ATOM 1601 C C . THR C 2 197 ? -31.788 42.798 -14.338 1.00 31.87 183 THR H C 1
ATOM 1602 O O . THR C 2 197 ? -32.683 43.642 -14.500 1.00 31.64 183 THR H O 1
ATOM 1606 N N . VAL C 2 198 ? -31.994 41.474 -14.378 1.00 28.28 184 VAL H N 1
ATOM 1607 C CA . VAL C 2 198 ? -33.294 40.849 -14.614 1.00 27.30 184 VAL H CA 1
ATOM 1608 C C . VAL C 2 198 ? -33.599 39.833 -13.501 1.00 35.26 184 VAL H C 1
ATOM 1609 O O . VAL C 2 198 ? -32.664 39.395 -12.809 1.00 34.05 184 VAL H O 1
ATOM 1613 N N . PRO C 2 199 ? -34.874 39.406 -13.332 1.00 32.71 185 PRO H N 1
ATOM 1614 C CA . PRO C 2 199 ? -35.158 38.359 -12.326 1.00 33.56 185 PRO H CA 1
ATOM 1615 C C . PRO C 2 199 ? -34.471 37.048 -12.725 1.00 38.73 185 PRO H C 1
ATOM 1616 O O . PRO C 2 199 ? -34.506 36.663 -13.896 1.00 35.68 185 PRO H O 1
ATOM 1620 N N . SER C 2 200 ? -33.823 36.372 -11.752 1.00 37.71 186 SER H N 1
ATOM 1621 C CA . SER C 2 200 ? -33.141 35.090 -11.970 1.00 38.75 186 SER H CA 1
ATOM 1622 C C . SER C 2 200 ? -34.108 34.016 -12.497 1.00 42.38 186 SER H C 1
ATOM 1623 O O . SER C 2 200 ? -33.726 33.220 -13.350 1.00 42.67 186 SER H O 1
ATOM 1626 N N . SER C 2 201 ? -35.349 34.010 -11.994 1.00 41.03 187 SER H N 1
ATOM 1627 C CA . SER C 2 201 ? -36.407 33.060 -12.395 1.00 42.73 187 SER H CA 1
ATOM 1628 C C . SER C 2 201 ? -36.779 33.124 -13.895 1.00 48.05 187 SER H C 1
ATOM 1629 O O . SER C 2 201 ? -37.288 32.139 -14.452 1.00 48.29 187 SER H O 1
ATOM 1632 N N . SER C 2 202 ? -36.477 34.262 -14.552 1.00 43.56 188 SER H N 1
ATOM 1633 C CA . SER C 2 202 ? -36.792 34.482 -15.963 1.00 42.28 188 SER H CA 1
ATOM 1634 C C . SER C 2 202 ? -35.771 33.862 -16.923 1.00 44.96 188 SER H C 1
ATOM 1635 O O . SER C 2 202 ? -36.043 33.817 -18.118 1.00 43.86 188 SER H O 1
ATOM 1638 N N . LEU C 2 203 ? -34.573 33.462 -16.436 1.00 41.78 189 LEU H N 1
ATOM 1639 C CA . LEU C 2 203 ? -33.498 32.984 -17.326 1.00 39.41 189 LEU H CA 1
ATOM 1640 C C . LEU C 2 203 ? -33.826 31.797 -18.222 1.00 46.45 189 LEU H C 1
ATOM 1641 O O . LEU C 2 203 ? -33.417 31.760 -19.381 1.00 44.62 189 LEU H O 1
ATOM 1646 N N . GLY C 2 204 ? -34.613 30.865 -17.714 1.00 48.39 190 GLY H N 1
ATOM 1647 C CA . GLY C 2 204 ? -34.990 29.706 -18.515 1.00 49.45 190 GLY H CA 1
ATOM 1648 C C . GLY C 2 204 ? -36.127 29.946 -19.490 1.00 53.64 190 GLY H C 1
ATOM 1649 O O . GLY C 2 204 ? -36.360 29.116 -20.377 1.00 55.71 190 GLY H O 1
ATOM 1650 N N . THR C 2 205 ? -36.862 31.068 -19.331 1.00 46.52 191 THR H N 1
ATOM 1651 C CA . THR C 2 205 ? -38.073 31.330 -20.121 1.00 44.79 191 THR H CA 1
ATOM 1652 C C . THR C 2 205 ? -38.086 32.601 -20.959 1.00 43.78 191 THR H C 1
ATOM 1653 O O . THR C 2 205 ? -38.766 32.624 -21.984 1.00 43.80 191 THR H O 1
ATOM 1657 N N . GLN C 2 206 ? -37.385 33.667 -20.516 1.00 37.58 192 GLN H N 1
ATOM 1658 C CA . GLN C 2 206 ? -37.381 34.950 -21.221 1.00 35.41 192 GLN H CA 1
ATOM 1659 C C . GLN C 2 206 ? -36.144 35.150 -22.085 1.00 36.57 192 GLN H C 1
ATOM 1660 O O . GLN C 2 206 ? -35.020 35.076 -21.586 1.00 33.90 192 GLN H O 1
ATOM 1666 N N . THR C 2 207 ? -36.364 35.426 -23.377 1.00 32.40 193 THR H N 1
ATOM 1667 C CA . THR C 2 207 ? -35.311 35.737 -24.342 1.00 31.64 193 THR H CA 1
ATOM 1668 C C . THR C 2 207 ? -34.830 37.192 -24.117 1.00 33.18 193 THR H C 1
ATOM 1669 O O . THR C 2 207 ? -35.648 38.100 -23.905 1.00 32.06 193 THR H O 1
ATOM 1673 N N . TYR C 2 208 ? -33.488 37.382 -24.144 1.00 27.24 194 TYR H N 1
ATOM 1674 C CA . TYR C 2 208 ? -32.834 38.656 -24.007 1.00 24.86 194 TYR H CA 1
ATOM 1675 C C . TYR C 2 208 ? -31.909 38.856 -25.187 1.00 27.53 194 TYR H C 1
ATOM 1676 O O . TYR C 2 208 ? -31.034 38.022 -25.457 1.00 27.20 194 TYR H O 1
ATOM 1685 N N . ILE C 2 209 ? -32.106 39.986 -25.861 1.00 21.54 195 ILE H N 1
ATOM 1686 C CA . ILE C 2 209 ? -31.380 40.381 -27.051 1.00 20.75 195 ILE H CA 1
ATOM 1687 C C . ILE C 2 209 ? -30.896 41.810 -26.904 1.00 21.43 195 ILE H C 1
ATOM 1688 O O . ILE C 2 209 ? -31.684 42.698 -26.607 1.00 20.54 195 ILE H O 1
ATOM 1693 N N . CYS C 2 210 ? -29.609 42.037 -27.108 1.00 19.02 196 CYS H N 1
ATOM 1694 C CA . CYS C 2 210 ? -29.112 43.386 -27.125 1.00 19.50 196 CYS H CA 1
ATOM 1695 C C . CYS C 2 210 ? -29.031 43.875 -28.585 1.00 23.87 196 CYS H C 1
ATOM 1696 O O . CYS C 2 210 ? -28.574 43.133 -29.461 1.00 23.34 196 CYS H O 1
ATOM 1699 N N . ASN C 2 211 ? -29.538 45.083 -28.851 1.00 18.82 197 ASN H N 1
ATOM 1700 C CA . ASN C 2 211 ? -29.566 45.685 -30.200 1.00 18.06 197 ASN H CA 1
ATOM 1701 C C . ASN C 2 211 ? -28.543 46.780 -30.233 1.00 21.20 197 ASN H C 1
ATOM 1702 O O . ASN C 2 211 ? -28.682 47.784 -29.546 1.00 22.16 197 ASN H O 1
ATOM 1707 N N . VAL C 2 212 ? -27.459 46.549 -30.931 1.00 15.56 198 VAL H N 1
ATOM 1708 C CA . VAL C 2 212 ? -26.319 47.457 -30.952 1.00 15.74 198 VAL H CA 1
ATOM 1709 C C . VAL C 2 212 ? -26.290 48.176 -32.287 1.00 22.74 198 VAL H C 1
ATOM 1710 O O . VAL C 2 212 ? -26.191 47.505 -33.318 1.00 22.48 198 VAL H O 1
ATOM 1714 N N . ASN C 2 213 ? -26.348 49.518 -32.268 1.00 19.47 199 ASN H N 1
ATOM 1715 C CA . ASN C 2 213 ? -26.346 50.305 -33.515 1.00 20.69 199 ASN H CA 1
ATOM 1716 C C . ASN C 2 213 ? -25.099 51.148 -33.625 1.00 23.64 199 ASN H C 1
ATOM 1717 O O . ASN C 2 213 ? -24.778 51.898 -32.695 1.00 23.83 199 ASN H O 1
ATOM 1722 N N . HIS C 2 214 ? -24.343 50.961 -34.708 1.00 18.68 200 HIS H N 1
ATOM 1723 C CA . HIS C 2 214 ? -23.145 51.764 -34.967 1.00 18.14 200 HIS H CA 1
ATOM 1724 C C . HIS C 2 214 ? -23.364 52.420 -36.323 1.00 23.25 200 HIS H C 1
ATOM 1725 O O . HIS C 2 214 ? -22.933 51.899 -37.347 1.00 23.05 200 HIS H O 1
ATOM 1732 N N . LYS C 2 215 ? -24.062 53.555 -36.313 1.00 23.18 201 LYS H N 1
ATOM 1733 C CA . LYS C 2 215 ? -24.380 54.342 -37.528 1.00 23.59 201 LYS H CA 1
ATOM 1734 C C . LYS C 2 215 ? -23.151 54.716 -38.373 1.00 25.97 201 LYS H C 1
ATOM 1735 O O . LYS C 2 215 ? -23.225 54.520 -39.583 1.00 24.46 201 LYS H O 1
ATOM 1741 N N . PRO C 2 216 ? -21.967 55.067 -37.783 1.00 23.37 202 PRO H N 1
ATOM 1742 C CA . PRO C 2 216 ? -20.788 55.347 -38.617 1.00 24.15 202 PRO H CA 1
ATOM 1743 C C . PRO C 2 216 ? -20.362 54.239 -39.590 1.00 28.71 202 PRO H C 1
ATOM 1744 O O . PRO C 2 216 ? -19.841 54.548 -40.667 1.00 30.23 202 PRO H O 1
ATOM 1748 N N . SER C 2 217 ? -20.561 52.959 -39.238 1.00 22.95 203 SER H N 1
ATOM 1749 C CA . SER C 2 217 ? -20.218 51.859 -40.142 1.00 22.61 203 SER H CA 1
ATOM 1750 C C . SER C 2 217 ? -21.469 51.242 -40.767 1.00 26.73 203 SER H C 1
ATOM 1751 O O . SER C 2 217 ? -21.356 50.166 -41.379 1.00 29.52 203 SER H O 1
ATOM 1754 N N . ASN C 2 218 ? -22.666 51.875 -40.580 1.00 20.44 204 ASN H N 1
ATOM 1755 C CA . ASN C 2 218 ? -23.923 51.340 -41.134 1.00 20.78 204 ASN H CA 1
ATOM 1756 C C . ASN C 2 218 ? -24.184 49.893 -40.674 1.00 25.38 204 ASN H C 1
ATOM 1757 O O . ASN C 2 218 ? -24.698 49.058 -41.439 1.00 24.56 204 ASN H O 1
ATOM 1762 N N . THR C 2 219 ? -23.802 49.592 -39.403 1.00 20.87 205 THR H N 1
ATOM 1763 C CA . THR C 2 219 ? -23.929 48.252 -38.846 1.00 19.85 205 THR H CA 1
ATOM 1764 C C . THR C 2 219 ? -24.913 48.250 -37.694 1.00 23.86 205 THR H C 1
ATOM 1765 O O . THR C 2 219 ? -24.879 49.139 -36.844 1.00 22.55 205 THR H O 1
ATOM 1769 N N . LYS C 2 220 ? -25.709 47.206 -37.625 1.00 22.17 206 LYS H N 1
ATOM 1770 C CA . LYS C 2 220 ? -26.576 46.956 -36.472 1.00 21.87 206 LYS H CA 1
ATOM 1771 C C . LYS C 2 220 ? -26.457 45.460 -36.152 1.00 21.89 206 LYS H C 1
ATOM 1772 O O . LYS C 2 220 ? -26.524 44.631 -37.054 1.00 23.22 206 LYS H O 1
ATOM 1778 N N . VAL C 2 221 ? -26.248 45.113 -34.886 1.00 18.28 207 VAL H N 1
ATOM 1779 C CA . VAL C 2 221 ? -26.147 43.700 -34.489 1.00 19.87 207 VAL H CA 1
ATOM 1780 C C . VAL C 2 221 ? -27.178 43.440 -33.377 1.00 24.49 207 VAL H C 1
ATOM 1781 O O . VAL C 2 221 ? -27.223 44.207 -32.394 1.00 23.11 207 VAL H O 1
ATOM 1785 N N . ASP C 2 222 ? -27.977 42.362 -33.512 1.00 21.76 208 ASP H N 1
ATOM 1786 C CA . ASP C 2 222 ? -28.929 41.945 -32.477 1.00 20.62 208 ASP H CA 1
ATOM 1787 C C . ASP C 2 222 ? -28.422 40.620 -31.962 1.00 26.80 208 ASP H C 1
ATOM 1788 O O . ASP C 2 222 ? -28.545 39.591 -32.650 1.00 25.38 208 ASP H O 1
ATOM 1793 N N . LYS C 2 223 ? -27.776 40.658 -30.781 1.00 22.53 209 LYS H N 1
ATOM 1794 C CA . LYS C 2 223 ? -27.162 39.497 -30.195 1.00 21.49 209 LYS H CA 1
ATOM 1795 C C . LYS C 2 223 ? -28.009 38.886 -29.076 1.00 26.11 209 LYS H C 1
ATOM 1796 O O . LYS C 2 223 ? -28.319 39.558 -28.082 1.00 23.34 209 LYS H O 1
ATOM 1802 N N . LYS C 2 224 ? -28.379 37.608 -29.249 1.00 23.75 210 LYS H N 1
ATOM 1803 C CA . LYS C 2 224 ? -29.128 36.824 -28.276 1.00 25.11 210 LYS H CA 1
ATOM 1804 C C . LYS C 2 224 ? -28.198 36.498 -27.109 1.00 28.67 210 LYS H C 1
ATOM 1805 O O . LYS C 2 224 ? -27.059 36.100 -27.339 1.00 28.59 210 LYS H O 1
ATOM 1811 N N . VAL C 2 225 ? -28.645 36.739 -25.868 1.00 22.86 211 VAL H N 1
ATOM 1812 C CA . VAL C 2 225 ? -27.808 36.512 -24.688 1.00 21.86 211 VAL H CA 1
ATOM 1813 C C . VAL C 2 225 ? -28.441 35.367 -23.872 1.00 29.26 211 VAL H C 1
ATOM 1814 O O . VAL C 2 225 ? -29.502 35.517 -23.266 1.00 28.86 211 VAL H O 1
ATOM 1818 N N . GLU C 2 226 ? -27.808 34.205 -23.944 1.00 28.84 212 GLU H N 1
ATOM 1819 C CA . GLU C 2 226 ? -28.309 32.972 -23.335 1.00 30.61 212 GLU H CA 1
ATOM 1820 C C . GLU C 2 226 ? -27.498 32.557 -22.110 1.00 36.29 212 GLU H C 1
ATOM 1821 O O . GLU C 2 226 ? -26.299 32.814 -22.080 1.00 34.17 212 GLU H O 1
ATOM 1827 N N . PRO C 2 227 ? -28.097 31.813 -21.146 1.00 40.73 213 PRO H N 1
ATOM 1828 C CA . PRO C 2 227 ? -27.297 31.303 -20.002 1.00 42.56 213 PRO H CA 1
ATOM 1829 C C . PRO C 2 227 ? -26.056 30.514 -20.478 1.00 50.95 213 PRO H C 1
ATOM 1830 O O . PRO C 2 227 ? -26.110 29.844 -21.508 1.00 52.19 213 PRO H O 1
ATOM 1834 N N . LYS C 2 228 ? -24.919 30.693 -19.795 1.00 50.05 214 LYS H N 1
ATOM 1835 C CA . LYS C 2 228 ? -23.589 30.138 -20.124 1.00 51.24 214 LYS H CA 1
ATOM 1836 C C . LYS C 2 228 ? -23.489 28.738 -20.784 1.00 58.95 214 LYS H C 1
ATOM 1837 O O . LYS C 2 228 ? -24.135 27.770 -20.347 1.00 59.31 214 LYS H O 1
ATOM 1843 N N . SER C 2 229 ? -22.675 28.675 -21.869 1.00 56.82 215 SER H N 1
ATOM 1844 C CA . SER C 2 229 ? -22.371 27.494 -22.693 1.00 91.06 215 SER H CA 1
ATOM 1845 C C . SER C 2 229 ? -21.096 27.771 -23.506 1.00 106.14 215 SER H C 1
ATOM 1846 O O . SER C 2 229 ? -20.336 26.856 -23.829 1.00 61.71 215 SER H O 1
ATOM 1849 N N . ALA D 3 3 ? -7.551 86.735 -21.698 1.00 52.81 3 ALA I N 1
ATOM 1850 C CA . ALA D 3 3 ? -8.270 85.543 -21.225 1.00 50.58 3 ALA I CA 1
ATOM 1851 C C . ALA D 3 3 ? -9.103 85.834 -19.983 1.00 51.14 3 ALA I C 1
ATOM 1852 O O . ALA D 3 3 ? -8.816 86.791 -19.255 1.00 52.95 3 ALA I O 1
ATOM 1854 N N . LEU D 3 4 ? -10.137 85.010 -19.752 1.00 42.68 4 LEU I N 1
ATOM 1855 C CA . LEU D 3 4 ? -11.014 85.128 -18.589 1.00 40.48 4 LEU I CA 1
ATOM 1856 C C . LEU D 3 4 ? -10.515 84.267 -17.444 1.00 43.15 4 LEU I C 1
ATOM 1857 O O . LEU D 3 4 ? -10.062 83.150 -17.667 1.00 40.22 4 LEU I O 1
ATOM 1862 N N . THR D 3 5 ? -10.587 84.799 -16.217 1.00 40.95 5 THR I N 1
ATOM 1863 C CA . THR D 3 5 ? -10.159 84.082 -15.023 1.00 41.64 5 THR I CA 1
ATOM 1864 C C . THR D 3 5 ? -11.344 83.766 -14.112 1.00 45.11 5 THR I C 1
ATOM 1865 O O . THR D 3 5 ? -12.017 84.670 -13.623 1.00 45.32 5 THR I O 1
ATOM 1869 N N . GLN D 3 6 ? -11.573 82.478 -13.881 1.00 40.95 6 GLN I N 1
ATOM 1870 C CA . GLN D 3 6 ? -12.595 81.958 -12.975 1.00 40.00 6 GLN I CA 1
ATOM 1871 C C . GLN D 3 6 ? -11.977 80.790 -12.186 1.00 44.07 6 GLN I C 1
ATOM 1872 O O . GLN D 3 6 ? -11.093 80.122 -12.736 1.00 42.49 6 GLN I O 1
ATOM 1878 N N . PRO D 3 7 ? -12.361 80.538 -10.912 1.00 41.72 7 PRO I N 1
ATOM 1879 C CA . PRO D 3 7 ? -11.705 79.450 -10.160 1.00 42.30 7 PRO I CA 1
ATOM 1880 C C . PRO D 3 7 ? -11.986 78.063 -10.735 1.00 45.38 7 PRO I C 1
ATOM 1881 O O . PRO D 3 7 ? -13.015 77.860 -11.388 1.00 42.64 7 PRO I O 1
ATOM 1885 N N . THR D 3 8 ? -11.048 77.128 -10.550 1.00 43.45 8 THR I N 1
ATOM 1886 C CA . THR D 3 8 ? -11.215 75.736 -11.024 1.00 42.17 8 THR I CA 1
ATOM 1887 C C . THR D 3 8 ? -12.407 75.069 -10.330 1.00 45.03 8 THR I C 1
ATOM 1888 O O . THR D 3 8 ? -13.218 74.405 -10.984 1.00 41.34 8 THR I O 1
ATOM 1892 N N . SER D 3 9 ? -12.506 75.252 -9.008 1.00 46.76 9 SER I N 1
ATOM 1893 C CA . SER D 3 9 ? -13.541 74.613 -8.207 1.00 47.73 9 SER I CA 1
ATOM 1894 C C . SER D 3 9 ? -14.166 75.518 -7.178 1.00 54.31 9 SER I C 1
ATOM 1895 O O . SER D 3 9 ? -13.552 76.476 -6.717 1.00 55.72 9 SER I O 1
ATOM 1898 N N . VAL D 3 10 ? -15.375 75.136 -6.752 1.00 51.82 11 VAL I N 1
ATOM 1899 C CA . VAL D 3 10 ? -16.147 75.779 -5.700 1.00 53.30 11 VAL I CA 1
ATOM 1900 C C . VAL D 3 10 ? -17.046 74.723 -5.036 1.00 54.93 11 VAL I C 1
ATOM 1901 O O . VAL D 3 10 ? -17.519 73.817 -5.713 1.00 51.02 11 VAL I O 1
ATOM 1905 N N . SER D 3 11 ? -17.221 74.806 -3.710 1.00 54.16 12 SER I N 1
ATOM 1906 C CA . SER D 3 11 ? -18.076 73.875 -2.964 1.00 54.60 12 SER I CA 1
ATOM 1907 C C . SER D 3 11 ? -19.164 74.621 -2.220 1.00 60.08 12 SER I C 1
ATOM 1908 O O . SER D 3 11 ? -18.935 75.728 -1.728 1.00 61.45 12 SER I O 1
ATOM 1911 N N . ALA D 3 12 ? -20.358 74.026 -2.173 1.00 56.00 13 ALA I N 1
ATOM 1912 C CA . ALA D 3 12 ? -21.521 74.571 -1.485 1.00 57.97 13 ALA I CA 1
ATOM 1913 C C . ALA D 3 12 ? -22.279 73.455 -0.766 1.00 62.08 13 ALA I C 1
ATOM 1914 O O . ALA D 3 12 ? -22.375 72.346 -1.288 1.00 59.65 13 ALA I O 1
ATOM 1916 N N . ASN D 3 13 ? -22.829 73.748 0.410 1.00 61.15 14 ASN I N 1
ATOM 1917 C CA . ASN D 3 13 ? -23.660 72.786 1.122 1.00 62.31 14 ASN I CA 1
ATOM 1918 C C . ASN D 3 13 ? -25.077 72.936 0.602 1.00 68.29 14 ASN I C 1
ATOM 1919 O O . ASN D 3 13 ? -25.488 74.042 0.243 1.00 67.99 14 ASN I O 1
ATOM 1924 N N . LEU D 3 14 ? -25.817 71.816 0.549 1.00 66.29 15 LEU I N 1
ATOM 1925 C CA . LEU D 3 14 ? -27.202 71.748 0.075 1.00 66.87 15 LEU I CA 1
ATOM 1926 C C . LEU D 3 14 ? -28.089 72.740 0.832 1.00 71.57 15 LEU I C 1
ATOM 1927 O O . LEU D 3 14 ? -28.088 72.749 2.062 1.00 72.55 15 LEU I O 1
ATOM 1932 N N . GLY D 3 15 ? -28.770 73.610 0.092 1.00 66.91 16 GLY I N 1
ATOM 1933 C CA . GLY D 3 15 ? -29.625 74.644 0.665 1.00 67.94 16 GLY I CA 1
ATOM 1934 C C . GLY D 3 15 ? -28.902 75.941 0.972 1.00 71.40 16 GLY I C 1
ATOM 1935 O O . GLY D 3 15 ? -29.548 76.941 1.292 1.00 72.49 16 GLY I O 1
ATOM 1936 N N . GLY D 3 16 ? -27.572 75.923 0.864 1.00 65.63 17 GLY I N 1
ATOM 1937 C CA . GLY D 3 16 ? -26.721 77.079 1.121 1.00 65.61 17 GLY I CA 1
ATOM 1938 C C . GLY D 3 16 ? -26.496 77.982 -0.076 1.00 66.84 17 GLY I C 1
ATOM 1939 O O . GLY D 3 16 ? -27.199 77.886 -1.086 1.00 64.45 17 GLY I O 1
ATOM 1940 N N . SER D 3 17 ? -25.510 78.883 0.044 1.00 62.83 18 SER I N 1
ATOM 1941 C CA . SER D 3 17 ? -25.161 79.831 -1.007 1.00 60.82 18 SER I CA 1
ATOM 1942 C C . SER D 3 17 ? -23.764 79.610 -1.553 1.00 60.77 18 SER I C 1
ATOM 1943 O O . SER D 3 17 ? -22.900 79.087 -0.847 1.00 59.58 18 SER I O 1
ATOM 1946 N N . VAL D 3 18 ? -23.552 79.988 -2.827 1.00 54.18 19 VAL I N 1
ATOM 1947 C CA . VAL D 3 18 ? -22.264 79.868 -3.501 1.00 51.93 19 VAL I CA 1
ATOM 1948 C C . VAL D 3 18 ? -22.021 81.067 -4.423 1.00 54.67 19 VAL I C 1
ATOM 1949 O O . VAL D 3 18 ? -22.962 81.571 -5.041 1.00 53.42 19 VAL I O 1
ATOM 1953 N N . GLU D 3 19 ? -20.760 81.513 -4.509 1.00 50.57 20 GLU I N 1
ATOM 1954 C CA . GLU D 3 19 ? -20.364 82.614 -5.388 1.00 50.06 20 GLU I CA 1
ATOM 1955 C C . GLU D 3 19 ? -19.245 82.187 -6.314 1.00 50.85 20 GLU I C 1
ATOM 1956 O O . GLU D 3 19 ? -18.314 81.500 -5.889 1.00 50.20 20 GLU I O 1
ATOM 1962 N N . ILE D 3 20 ? -19.346 82.575 -7.582 1.00 44.29 21 ILE I N 1
ATOM 1963 C CA . ILE D 3 20 ? -18.310 82.276 -8.567 1.00 42.46 21 ILE I CA 1
ATOM 1964 C C . ILE D 3 20 ? -17.981 83.589 -9.271 1.00 46.08 21 ILE I C 1
ATOM 1965 O O . ILE D 3 20 ? -18.875 84.221 -9.837 1.00 43.99 21 ILE I O 1
ATOM 1970 N N . THR D 3 21 ? -16.707 83.991 -9.238 1.00 42.77 22 THR I N 1
ATOM 1971 C CA . THR D 3 21 ? -16.273 85.217 -9.893 1.00 43.14 22 THR I CA 1
ATOM 1972 C C . THR D 3 21 ? -15.626 84.941 -11.237 1.00 43.95 22 THR I C 1
ATOM 1973 O O . THR D 3 21 ? -15.041 83.884 -11.428 1.00 40.49 22 THR I O 1
ATOM 1977 N N . CYS D 3 22 ? -15.687 85.934 -12.142 1.00 42.02 23 CYS I N 1
ATOM 1978 C CA . CYS D 3 22 ? -15.049 85.908 -13.450 1.00 40.77 23 CYS I CA 1
ATOM 1979 C C . CYS D 3 22 ? -14.567 87.321 -13.794 1.00 44.60 23 CYS I C 1
ATOM 1980 O O . CYS D 3 22 ? -15.316 88.295 -13.646 1.00 45.37 23 CYS I O 1
ATOM 1983 N N . SER D 3 23 ? -13.300 87.427 -14.196 1.00 39.46 24 SER I N 1
ATOM 1984 C CA . SER D 3 23 ? -12.663 88.687 -14.572 1.00 41.83 24 SER I CA 1
ATOM 1985 C C . SER D 3 23 ? -11.888 88.484 -15.863 1.00 43.00 24 SER I C 1
ATOM 1986 O O . SER D 3 23 ? -11.680 87.350 -16.275 1.00 40.10 24 SER I O 1
ATOM 1989 N N . GLY D 3 24 ? -11.462 89.577 -16.475 1.00 40.62 25 GLY I N 1
ATOM 1990 C CA . GLY D 3 24 ? -10.660 89.536 -17.694 1.00 40.43 25 GLY I CA 1
ATOM 1991 C C . GLY D 3 24 ? -11.230 90.295 -18.867 1.00 43.10 25 GLY I C 1
ATOM 1992 O O . GLY D 3 24 ? -10.519 90.518 -19.845 1.00 43.82 25 GLY I O 1
ATOM 1993 N N . SER D 3 25 ? -12.517 90.656 -18.803 1.00 38.51 26 SER I N 1
ATOM 1994 C CA . SER D 3 25 ? -13.175 91.450 -19.844 1.00 37.70 26 SER I CA 1
ATOM 1995 C C . SER D 3 25 ? -13.712 92.778 -19.273 1.00 41.67 26 SER I C 1
ATOM 1996 O O . SER D 3 25 ? -14.138 92.824 -18.117 1.00 42.00 26 SER I O 1
ATOM 1999 N N . ASP D 3 26 ? -13.735 93.843 -20.099 1.00 38.60 27 ASP I N 1
ATOM 2000 C CA . ASP D 3 26 ? -14.314 95.131 -19.714 1.00 39.44 27 ASP I CA 1
ATOM 2001 C C . ASP D 3 26 ? -15.734 95.220 -20.288 1.00 44.52 27 ASP I C 1
ATOM 2002 O O . ASP D 3 26 ? -16.368 96.280 -20.249 1.00 46.25 27 ASP I O 1
ATOM 2007 N N . TYR D 3 27 ? -16.229 94.088 -20.825 1.00 39.21 31 TYR I N 1
ATOM 2008 C CA . TYR D 3 27 ? -17.545 93.988 -21.454 1.00 37.67 31 TYR I CA 1
ATOM 2009 C C . TYR D 3 27 ? -18.540 93.158 -20.618 1.00 43.12 31 TYR I C 1
ATOM 2010 O O . TYR D 3 27 ? -18.316 92.960 -19.416 1.00 44.42 31 TYR I O 1
ATOM 2019 N N . ASP D 3 28 ? -19.667 92.743 -21.212 1.00 39.14 32 ASP I N 1
ATOM 2020 C CA . ASP D 3 28 ? -20.717 92.023 -20.478 1.00 38.49 32 ASP I CA 1
ATOM 2021 C C . ASP D 3 28 ? -20.471 90.536 -20.329 1.00 41.94 32 ASP I C 1
ATOM 2022 O O . ASP D 3 28 ? -19.960 89.885 -21.241 1.00 41.50 32 ASP I O 1
ATOM 2027 N N . TYR D 3 29 ? -20.800 90.009 -19.145 1.00 38.46 33 TYR I N 1
ATOM 2028 C CA . TYR D 3 29 ? -20.582 88.609 -18.847 1.00 36.37 33 TYR I CA 1
ATOM 2029 C C . TYR D 3 29 ? -21.817 87.760 -18.906 1.00 39.86 33 TYR I C 1
ATOM 2030 O O . TYR D 3 29 ? -22.908 88.208 -18.545 1.00 39.15 33 TYR I O 1
ATOM 2039 N N . GLY D 3 30 ? -21.601 86.499 -19.274 1.00 34.54 34 GLY I N 1
ATOM 2040 C CA . GLY D 3 30 ? -22.632 85.479 -19.287 1.00 33.53 34 GLY I CA 1
ATOM 2041 C C . GLY D 3 30 ? -22.169 84.252 -18.533 1.00 36.68 34 GLY I C 1
ATOM 2042 O O . GLY D 3 30 ? -20.961 84.005 -18.423 1.00 35.64 34 GLY I O 1
ATOM 2043 N N . TRP D 3 31 ? -23.126 83.478 -17.998 1.00 32.19 35 TRP I N 1
ATOM 2044 C CA . TRP D 3 31 ? -22.833 82.246 -17.261 1.00 32.58 35 TRP I CA 1
ATOM 2045 C C . TRP D 3 31 ? -23.570 81.071 -17.869 1.00 35.02 35 TRP I C 1
ATOM 2046 O O . TRP D 3 31 ? -24.796 81.132 -18.046 1.00 33.15 35 TRP I O 1
ATOM 2057 N N . TYR D 3 32 ? -22.816 80.012 -18.211 1.00 30.96 36 TYR I N 1
ATOM 2058 C CA . TYR D 3 32 ? -23.342 78.849 -18.917 1.00 30.33 36 TYR I CA 1
ATOM 2059 C C . TYR D 3 32 ? -23.064 77.563 -18.185 1.00 35.31 36 TYR I C 1
ATOM 2060 O O . TYR D 3 32 ? -21.909 77.239 -17.890 1.00 33.67 36 TYR I O 1
ATOM 2069 N N . GLN D 3 33 ? -24.141 76.861 -17.857 1.00 31.60 37 GLN I N 1
ATOM 2070 C CA . GLN D 3 33 ? -24.090 75.603 -17.120 1.00 31.60 37 GLN I CA 1
ATOM 2071 C C . GLN D 3 33 ? -23.948 74.409 -18.050 1.00 34.79 37 GLN I C 1
ATOM 2072 O O . GLN D 3 33 ? -24.732 74.255 -18.985 1.00 33.03 37 GLN I O 1
ATOM 2078 N N . GLN D 3 34 ? -22.989 73.528 -17.747 1.00 32.48 38 GLN I N 1
ATOM 2079 C CA . GLN D 3 34 ? -22.815 72.285 -18.478 1.00 31.26 38 GLN I CA 1
ATOM 2080 C C . GLN D 3 34 ? -22.693 71.127 -17.504 1.00 39.40 38 GLN I C 1
ATOM 2081 O O . GLN D 3 34 ? -21.754 71.083 -16.716 1.00 38.06 38 GLN I O 1
ATOM 2087 N N . LYS D 3 35 ? -23.653 70.195 -17.552 1.00 40.68 39 LYS I N 1
ATOM 2088 C CA . LYS D 3 35 ? -23.648 69.041 -16.645 1.00 42.58 39 LYS I CA 1
ATOM 2089 C C . LYS D 3 35 ? -22.730 67.916 -17.109 1.00 50.44 39 LYS I C 1
ATOM 2090 O O . LYS D 3 35 ? -22.121 67.241 -16.278 1.00 52.54 39 LYS I O 1
ATOM 2096 N N . ALA D 3 36 A -22.564 67.764 -18.421 1.00 47.10 39 ALA I N 1
ATOM 2097 C CA . ALA D 3 36 A -21.670 66.758 -18.998 1.00 46.69 39 ALA I CA 1
ATOM 2098 C C . ALA D 3 36 A -20.964 67.327 -20.234 1.00 48.13 39 ALA I C 1
ATOM 2099 O O . ALA D 3 36 A -21.623 67.976 -21.046 1.00 45.90 39 ALA I O 1
ATOM 2101 N N . PRO D 3 37 ? -19.645 67.077 -20.422 1.00 45.58 40 PRO I N 1
ATOM 2102 C CA . PRO D 3 37 ? -18.965 67.586 -21.638 1.00 45.60 40 PRO I CA 1
ATOM 2103 C C . PRO D 3 37 ? -19.615 67.037 -22.905 1.00 48.35 40 PRO I C 1
ATOM 2104 O O . PRO D 3 37 ? -20.108 65.908 -22.906 1.00 48.90 40 PRO I O 1
ATOM 2108 N N . GLY D 3 38 ? -19.712 67.869 -23.931 1.00 43.56 41 GLY I N 1
ATOM 2109 C CA . GLY D 3 38 ? -20.372 67.493 -25.177 1.00 42.59 41 GLY I CA 1
ATOM 2110 C C . GLY D 3 38 ? -21.872 67.741 -25.185 1.00 43.99 41 GLY I C 1
ATOM 2111 O O . GLY D 3 38 ? -22.476 67.736 -26.260 1.00 43.94 41 GLY I O 1
ATOM 2112 N N . SER D 3 39 ? -22.492 67.946 -23.992 1.00 39.95 42 SER I N 1
ATOM 2113 C CA A SER D 3 39 ? -23.929 68.234 -23.857 0.50 40.16 42 SER I CA 1
ATOM 2114 C CA B SER D 3 39 ? -23.927 68.232 -23.911 0.50 39.60 42 SER I CA 1
ATOM 2115 C C . SER D 3 39 ? -24.123 69.736 -23.987 1.00 42.16 42 SER I C 1
ATOM 2116 O O . SER D 3 39 ? -23.264 70.501 -23.534 1.00 40.63 42 SER I O 1
ATOM 2121 N N . ALA D 3 40 ? -25.224 70.156 -24.604 1.00 36.96 43 ALA I N 1
ATOM 2122 C CA . ALA D 3 40 ? -25.504 71.555 -24.817 1.00 37.68 43 ALA I CA 1
ATOM 2123 C C . ALA D 3 40 ? -25.446 72.344 -23.519 1.00 39.95 43 ALA I C 1
ATOM 2124 O O . ALA D 3 40 ? -26.084 71.936 -22.534 1.00 37.68 43 ALA I O 1
ATOM 2126 N N . PRO D 3 41 ? -24.675 73.461 -23.479 1.00 33.33 44 PRO I N 1
ATOM 2127 C CA . PRO D 3 41 ? -24.691 74.292 -22.273 1.00 33.26 44 PRO I CA 1
ATOM 2128 C C . PRO D 3 41 ? -26.091 74.907 -22.088 1.00 37.32 44 PRO I C 1
ATOM 2129 O O . PRO D 3 41 ? -26.892 74.988 -23.033 1.00 37.60 44 PRO I O 1
ATOM 2133 N N . VAL D 3 42 ? -26.390 75.322 -20.864 1.00 33.00 45 VAL I N 1
ATOM 2134 C CA . VAL D 3 42 ? -27.648 75.986 -20.516 1.00 32.97 45 VAL I CA 1
ATOM 2135 C C . VAL D 3 42 ? -27.269 77.364 -19.952 1.00 35.14 45 VAL I C 1
ATOM 2136 O O . VAL D 3 42 ? -26.543 77.442 -18.950 1.00 33.31 45 VAL I O 1
ATOM 2140 N N . THR D 3 43 ? -27.763 78.445 -20.578 1.00 32.82 46 THR I N 1
ATOM 2141 C CA . THR D 3 43 ? -27.513 79.789 -20.063 1.00 33.08 46 THR I CA 1
ATOM 2142 C C . THR D 3 43 ? -28.295 79.958 -18.762 1.00 40.97 46 THR I C 1
ATOM 2143 O O . THR D 3 43 ? -29.504 79.694 -18.733 1.00 43.59 46 THR I O 1
ATOM 2147 N N . VAL D 3 44 ? -27.609 80.379 -17.694 1.00 36.71 47 VAL I N 1
ATOM 2148 C CA . VAL D 3 44 ? -28.239 80.657 -16.412 1.00 37.91 47 VAL I CA 1
ATOM 2149 C C . VAL D 3 44 ? -28.321 82.177 -16.247 1.00 42.31 47 VAL I C 1
ATOM 2150 O O . VAL D 3 44 ? -29.314 82.687 -15.731 1.00 42.41 47 VAL I O 1
ATOM 2154 N N . ILE D 3 45 ? -27.311 82.905 -16.773 1.00 37.89 48 ILE I N 1
ATOM 2155 C CA . ILE D 3 45 ? -27.227 84.374 -16.740 1.00 38.17 48 ILE I CA 1
ATOM 2156 C C . ILE D 3 45 ? -26.611 84.884 -18.030 1.00 42.71 48 ILE I C 1
ATOM 2157 O O . ILE D 3 45 ? -25.625 84.324 -18.490 1.00 41.31 48 ILE I O 1
ATOM 2162 N N . TYR D 3 46 ? -27.184 85.951 -18.608 1.00 40.81 49 TYR I N 1
ATOM 2163 C CA . TYR D 3 46 ? -26.621 86.614 -19.783 1.00 40.41 49 TYR I CA 1
ATOM 2164 C C . TYR D 3 46 ? -26.670 88.119 -19.534 1.00 46.90 49 TYR I C 1
ATOM 2165 O O . TYR D 3 46 ? -27.472 88.575 -18.705 1.00 47.23 49 TYR I O 1
ATOM 2174 N N . TRP D 3 47 ? -25.841 88.899 -20.261 1.00 45.37 50 TRP I N 1
ATOM 2175 C CA . TRP D 3 47 ? -25.782 90.370 -20.138 1.00 46.29 50 TRP I CA 1
ATOM 2176 C C . TRP D 3 47 ? -25.728 90.820 -18.660 1.00 47.95 50 TRP I C 1
ATOM 2177 O O . TRP D 3 47 ? -26.603 91.561 -18.171 1.00 46.37 50 TRP I O 1
ATOM 2188 N N . ASN D 3 48 ? -24.713 90.274 -17.933 1.00 43.84 51 ASN I N 1
ATOM 2189 C CA . ASN D 3 48 ? -24.375 90.511 -16.512 1.00 44.42 51 ASN I CA 1
ATOM 2190 C C . ASN D 3 48 ? -25.378 89.937 -15.512 1.00 48.28 51 ASN I C 1
ATOM 2191 O O . ASN D 3 48 ? -24.979 89.201 -14.608 1.00 47.55 51 ASN I O 1
ATOM 2196 N N . ASP D 3 49 ? -26.660 90.315 -15.626 1.00 46.39 52 ASP I N 1
ATOM 2197 C CA . ASP D 3 49 ? -27.659 89.948 -14.617 1.00 47.44 52 ASP I CA 1
ATOM 2198 C C . ASP D 3 49 ? -29.016 89.474 -15.104 1.00 51.52 52 ASP I C 1
ATOM 2199 O O . ASP D 3 49 ? -29.945 89.397 -14.295 1.00 50.66 52 ASP I O 1
ATOM 2204 N N . LYS D 3 50 ? -29.158 89.198 -16.416 1.00 48.65 53 LYS I N 1
ATOM 2205 C CA . LYS D 3 50 ? -30.437 88.735 -16.958 1.00 48.54 53 LYS I CA 1
ATOM 2206 C C . LYS D 3 50 ? -30.531 87.232 -16.871 1.00 54.67 53 LYS I C 1
ATOM 2207 O O . LYS D 3 50 ? -29.590 86.520 -17.228 1.00 53.95 53 LYS I O 1
ATOM 2213 N N . ARG D 3 51 ? -31.677 86.762 -16.383 1.00 53.23 54 ARG I N 1
ATOM 2214 C CA A ARG D 3 51 ? -31.952 85.348 -16.196 0.50 52.42 54 ARG I CA 1
ATOM 2215 C CA B ARG D 3 51 ? -31.979 85.353 -16.170 0.50 52.81 54 ARG I CA 1
ATOM 2216 C C . ARG D 3 51 ? -33.013 84.872 -17.207 1.00 57.65 54 ARG I C 1
ATOM 2217 O O . ARG D 3 51 ? -34.115 85.437 -17.252 1.00 60.67 54 ARG I O 1
ATOM 2232 N N . PRO D 3 52 ? -32.695 83.840 -18.054 1.00 53.09 55 PRO I N 1
ATOM 2233 C CA . PRO D 3 52 ? -33.697 83.353 -19.028 1.00 53.01 55 PRO I CA 1
ATOM 2234 C C . PRO D 3 52 ? -34.948 82.820 -18.329 1.00 60.30 55 PRO I C 1
ATOM 2235 O O . PRO D 3 52 ? -34.854 82.300 -17.208 1.00 60.26 55 PRO I O 1
ATOM 2239 N N . SER D 3 53 ? -36.111 82.952 -18.997 1.00 59.35 56 SER I N 1
ATOM 2240 C CA . SER D 3 53 ? -37.442 82.557 -18.499 1.00 61.33 56 SER I CA 1
ATOM 2241 C C . SER D 3 53 ? -37.545 81.214 -17.769 1.00 65.68 56 SER I C 1
ATOM 2242 O O . SER D 3 53 ? -38.237 81.131 -16.750 1.00 67.79 56 SER I O 1
ATOM 2245 N N . ASP D 3 54 ? -36.856 80.173 -18.273 1.00 59.89 57 ASP I N 1
ATOM 2246 C CA . ASP D 3 54 ? -36.889 78.830 -17.697 1.00 58.66 57 ASP I CA 1
ATOM 2247 C C . ASP D 3 54 ? -35.901 78.587 -16.526 1.00 59.97 57 ASP I C 1
ATOM 2248 O O . ASP D 3 54 ? -35.876 77.484 -15.966 1.00 58.91 57 ASP I O 1
ATOM 2253 N N . ILE D 3 55 ? -35.111 79.613 -16.142 1.00 54.27 58 ILE I N 1
ATOM 2254 C CA . ILE D 3 55 ? -34.122 79.468 -15.066 1.00 52.49 58 ILE I CA 1
ATOM 2255 C C . ILE D 3 55 ? -34.682 79.929 -13.714 1.00 56.55 58 ILE I C 1
ATOM 2256 O O . ILE D 3 55 ? -35.178 81.051 -13.623 1.00 55.34 58 ILE I O 1
ATOM 2261 N N . PRO D 3 56 ? -34.562 79.098 -12.650 1.00 53.70 59 PRO I N 1
ATOM 2262 C CA . PRO D 3 56 ? -35.064 79.515 -11.327 1.00 55.53 59 PRO I CA 1
ATOM 2263 C C . PRO D 3 56 ? -34.384 80.765 -10.763 1.00 59.16 59 PRO I C 1
ATOM 2264 O O . PRO D 3 56 ? -33.204 81.006 -11.032 1.00 56.95 59 PRO I O 1
ATOM 2268 N N . SER D 3 57 ? -35.147 81.543 -9.962 1.00 57.47 60 SER I N 1
ATOM 2269 C CA . SER D 3 57 ? -34.754 82.786 -9.284 1.00 58.21 60 SER I CA 1
ATOM 2270 C C . SER D 3 57 ? -33.493 82.683 -8.409 1.00 60.42 60 SER I C 1
ATOM 2271 O O . SER D 3 57 ? -32.845 83.700 -8.171 1.00 61.19 60 SER I O 1
ATOM 2274 N N . ARG D 3 58 ? -33.148 81.472 -7.934 1.00 55.84 61 ARG I N 1
ATOM 2275 C CA . ARG D 3 58 ? -31.961 81.233 -7.104 1.00 55.52 61 ARG I CA 1
ATOM 2276 C C . ARG D 3 58 ? -30.628 81.600 -7.797 1.00 57.43 61 ARG I C 1
ATOM 2277 O O . ARG D 3 58 ? -29.630 81.824 -7.115 1.00 57.10 61 ARG I O 1
ATOM 2285 N N . PHE D 3 59 ? -30.639 81.695 -9.142 1.00 51.87 62 PHE I N 1
ATOM 2286 C CA . PHE D 3 59 ? -29.489 82.100 -9.949 1.00 49.86 62 PHE I CA 1
ATOM 2287 C C . PHE D 3 59 ? -29.516 83.619 -10.145 1.00 54.54 62 PHE I C 1
ATOM 2288 O O . PHE D 3 59 ? -30.514 84.164 -10.626 1.00 55.71 62 PHE I O 1
ATOM 2296 N N . SER D 3 60 ? -28.432 84.306 -9.757 1.00 49.97 63 SER I N 1
ATOM 2297 C CA . SER D 3 60 ? -28.297 85.750 -9.967 1.00 50.27 63 SER I CA 1
ATOM 2298 C C . SER D 3 60 ? -26.880 86.088 -10.421 1.00 52.02 63 SER I C 1
ATOM 2299 O O . SER D 3 60 ? -25.935 85.341 -10.149 1.00 50.29 63 SER I O 1
ATOM 2302 N N . GLY D 3 61 ? -26.766 87.203 -11.126 1.00 48.92 64 GLY I N 1
ATOM 2303 C CA . GLY D 3 61 ? -25.509 87.715 -11.645 1.00 48.27 64 GLY I CA 1
ATOM 2304 C C . GLY D 3 61 ? -25.318 89.171 -11.285 1.00 54.13 64 GLY I C 1
ATOM 2305 O O . GLY D 3 61 ? -26.293 89.917 -11.155 1.00 54.62 64 GLY I O 1
ATOM 2306 N N . SER D 3 62 ? -24.056 89.577 -11.103 1.00 50.86 65 SER I N 1
ATOM 2307 C CA . SER D 3 62 ? -23.708 90.946 -10.772 1.00 52.35 65 SER I CA 1
ATOM 2308 C C . SER D 3 62 ? -22.312 91.291 -11.259 1.00 55.42 65 SER I C 1
ATOM 2309 O O . SER D 3 62 ? -21.342 90.667 -10.823 1.00 56.17 65 SER I O 1
ATOM 2312 N N . THR D 3 63 ? -22.212 92.281 -12.165 1.00 49.50 66 THR I N 1
ATOM 2313 C CA . THR D 3 63 ? -20.928 92.795 -12.611 1.00 48.12 66 THR I CA 1
ATOM 2314 C C . THR D 3 63 ? -20.697 94.093 -11.840 1.00 52.53 66 THR I C 1
ATOM 2315 O O . THR D 3 63 ? -21.548 94.980 -11.865 1.00 53.58 66 THR I O 1
ATOM 2319 N N . SER D 3 64 ? -19.583 94.170 -11.114 1.00 49.05 67 SER I N 1
ATOM 2320 C CA . SER D 3 64 ? -19.141 95.365 -10.397 1.00 51.61 67 SER I CA 1
ATOM 2321 C C . SER D 3 64 ? -17.739 95.642 -10.944 1.00 54.53 67 SER I C 1
ATOM 2322 O O . SER D 3 64 ? -16.875 94.758 -10.898 1.00 52.63 67 SER I O 1
ATOM 2325 N N . GLY D 3 65 ? -17.552 96.823 -11.531 1.00 51.32 68 GLY I N 1
ATOM 2326 C CA . GLY D 3 65 ? -16.308 97.156 -12.212 1.00 51.29 68 GLY I CA 1
ATOM 2327 C C . GLY D 3 65 ? -16.193 96.271 -13.443 1.00 52.66 68 GLY I C 1
ATOM 2328 O O . GLY D 3 65 ? -17.124 96.219 -14.252 1.00 51.49 68 GLY I O 1
ATOM 2329 N N . SER D 3 66 ? -15.102 95.501 -13.546 1.00 48.34 69 SER I N 1
ATOM 2330 C CA . SER D 3 66 ? -14.893 94.572 -14.663 1.00 45.99 69 SER I CA 1
ATOM 2331 C C . SER D 3 66 ? -14.903 93.083 -14.206 1.00 49.32 69 SER I C 1
ATOM 2332 O O . SER D 3 66 ? -14.357 92.218 -14.891 1.00 47.46 69 SER I O 1
ATOM 2335 N N . THR D 3 67 ? -15.547 92.796 -13.056 1.00 47.02 70 THR I N 1
ATOM 2336 C CA . THR D 3 67 ? -15.645 91.457 -12.455 1.00 45.22 70 THR I CA 1
ATOM 2337 C C . THR D 3 67 ? -17.106 91.025 -12.308 1.00 48.73 70 THR I C 1
ATOM 2338 O O . THR D 3 67 ? -17.920 91.757 -11.751 1.00 48.83 70 THR I O 1
ATOM 2342 N N . SER D 3 68 ? -17.430 89.837 -12.809 1.00 43.99 71 SER I N 1
ATOM 2343 C CA . SER D 3 68 ? -18.772 89.275 -12.684 1.00 43.34 71 SER I CA 1
ATOM 2344 C C . SER D 3 68 ? -18.822 88.282 -11.539 1.00 47.57 71 SER I C 1
ATOM 2345 O O . SER D 3 68 ? -17.892 87.500 -11.365 1.00 46.73 71 SER I O 1
ATOM 2348 N N . THR D 3 69 ? -19.932 88.266 -10.802 1.00 45.04 72 THR I N 1
ATOM 2349 C CA . THR D 3 69 ? -20.150 87.268 -9.759 1.00 44.20 72 THR I CA 1
ATOM 2350 C C . THR D 3 69 ? -21.453 86.529 -10.018 1.00 47.23 72 THR I C 1
ATOM 2351 O O . THR D 3 69 ? -22.508 87.152 -10.099 1.00 46.82 72 THR I O 1
ATOM 2355 N N . LEU D 3 70 ? -21.375 85.199 -10.178 1.00 44.40 73 LEU I N 1
ATOM 2356 C CA . LEU D 3 70 ? -22.559 84.361 -10.330 1.00 43.07 73 LEU I CA 1
ATOM 2357 C C . LEU D 3 70 ? -22.869 83.867 -8.930 1.00 50.26 73 LEU I C 1
ATOM 2358 O O . LEU D 3 70 ? -21.989 83.297 -8.273 1.00 51.08 73 LEU I O 1
ATOM 2363 N N . THR D 3 71 ? -24.091 84.119 -8.454 1.00 48.67 74 THR I N 1
ATOM 2364 C CA . THR D 3 71 ? -24.521 83.657 -7.130 1.00 49.98 74 THR I CA 1
ATOM 2365 C C . THR D 3 71 ? -25.687 82.664 -7.247 1.00 53.10 74 THR I C 1
ATOM 2366 O O . THR D 3 71 ? -26.630 82.889 -8.010 1.00 51.20 74 THR I O 1
ATOM 2370 N N . ILE D 3 72 ? -25.604 81.564 -6.501 1.00 51.37 75 ILE I N 1
ATOM 2371 C CA . ILE D 3 72 ? -26.689 80.592 -6.398 1.00 52.50 75 ILE I CA 1
ATOM 2372 C C . ILE D 3 72 ? -27.087 80.594 -4.919 1.00 60.31 75 ILE I C 1
ATOM 2373 O O . ILE D 3 72 ? -26.278 80.199 -4.081 1.00 59.16 75 ILE I O 1
ATOM 2378 N N . THR D 3 73 ? -28.296 81.084 -4.601 1.00 62.31 76 THR I N 1
ATOM 2379 C CA . THR D 3 73 ? -28.801 81.161 -3.214 1.00 65.82 76 THR I CA 1
ATOM 2380 C C . THR D 3 73 ? -29.827 80.055 -2.970 1.00 73.09 76 THR I C 1
ATOM 2381 O O . THR D 3 73 ? -30.922 80.119 -3.519 1.00 73.83 76 THR I O 1
ATOM 2385 N N . GLY D 3 74 ? -29.470 79.049 -2.178 1.00 71.13 77 GLY I N 1
ATOM 2386 C CA . GLY D 3 74 ? -30.355 77.921 -1.888 1.00 71.15 77 GLY I CA 1
ATOM 2387 C C . GLY D 3 74 ? -30.084 76.753 -2.811 1.00 73.84 77 GLY I C 1
ATOM 2388 O O . GLY D 3 74 ? -31.002 76.232 -3.456 1.00 73.50 77 GLY I O 1
ATOM 2389 N N . VAL D 3 75 ? -28.803 76.340 -2.863 1.00 68.93 78 VAL I N 1
ATOM 2390 C CA . VAL D 3 75 ? -28.251 75.272 -3.701 1.00 66.61 78 VAL I CA 1
ATOM 2391 C C . VAL D 3 75 ? -29.010 73.935 -3.596 1.00 70.10 78 VAL I C 1
ATOM 2392 O O . VAL D 3 75 ? -29.289 73.465 -2.497 1.00 71.18 78 VAL I O 1
ATOM 2396 N N . GLN D 3 76 ? -29.343 73.344 -4.756 1.00 64.55 79 GLN I N 1
ATOM 2397 C CA . GLN D 3 76 ? -29.983 72.034 -4.884 1.00 62.92 79 GLN I CA 1
ATOM 2398 C C . GLN D 3 76 ? -28.947 71.091 -5.499 1.00 62.46 79 GLN I C 1
ATOM 2399 O O . GLN D 3 76 ? -27.946 71.571 -6.036 1.00 61.76 79 GLN I O 1
ATOM 2405 N N . ALA D 3 77 ? -29.163 69.763 -5.414 1.00 55.99 80 ALA I N 1
ATOM 2406 C CA . ALA D 3 77 ? -28.235 68.753 -5.938 1.00 53.77 80 ALA I CA 1
ATOM 2407 C C . ALA D 3 77 ? -28.063 68.816 -7.462 1.00 53.42 80 ALA I C 1
ATOM 2408 O O . ALA D 3 77 ? -26.975 68.532 -7.964 1.00 50.65 80 ALA I O 1
ATOM 2410 N N . GLU D 3 78 ? -29.131 69.217 -8.185 1.00 50.62 81 GLU I N 1
ATOM 2411 C CA . GLU D 3 78 ? -29.140 69.343 -9.650 1.00 49.57 81 GLU I CA 1
ATOM 2412 C C . GLU D 3 78 ? -28.263 70.515 -10.155 1.00 51.72 81 GLU I C 1
ATOM 2413 O O . GLU D 3 78 ? -27.975 70.576 -11.345 1.00 51.03 81 GLU I O 1
ATOM 2419 N N . ASP D 3 79 ? -27.851 71.434 -9.256 1.00 47.67 82 ASP I N 1
ATOM 2420 C CA . ASP D 3 79 ? -26.986 72.580 -9.579 1.00 46.27 82 ASP I CA 1
ATOM 2421 C C . ASP D 3 79 ? -25.525 72.155 -9.832 1.00 49.98 82 ASP I C 1
ATOM 2422 O O . ASP D 3 79 ? -24.776 72.914 -10.457 1.00 49.04 82 ASP I O 1
ATOM 2427 N N . GLU D 3 80 ? -25.127 70.940 -9.360 1.00 45.24 83 GLU I N 1
ATOM 2428 C CA . GLU D 3 80 ? -23.789 70.375 -9.568 1.00 44.40 83 GLU I CA 1
ATOM 2429 C C . GLU D 3 80 ? -23.537 70.340 -11.067 1.00 46.75 83 GLU I C 1
ATOM 2430 O O . GLU D 3 80 ? -24.294 69.692 -11.799 1.00 45.20 83 GLU I O 1
ATOM 2436 N N . ALA D 3 81 ? -22.530 71.102 -11.529 1.00 42.01 84 ALA I N 1
ATOM 2437 C CA . ALA D 3 81 ? -22.184 71.230 -12.932 1.00 40.16 84 ALA I CA 1
ATOM 2438 C C . ALA D 3 81 ? -20.892 72.021 -13.073 1.00 41.76 84 ALA I C 1
ATOM 2439 O O . ALA D 3 81 ? -20.309 72.448 -12.075 1.00 41.97 84 ALA I O 1
ATOM 2441 N N . VAL D 3 82 ? -20.446 72.186 -14.315 1.00 37.65 85 VAL I N 1
ATOM 2442 C CA . VAL D 3 82 ? -19.330 73.057 -14.657 1.00 37.84 85 VAL I CA 1
ATOM 2443 C C . VAL D 3 82 ? -20.018 74.342 -15.152 1.00 41.10 85 VAL I C 1
ATOM 2444 O O . VAL D 3 82 ? -20.915 74.279 -16.003 1.00 39.95 85 VAL I O 1
ATOM 2448 N N . TYR D 3 83 ? -19.618 75.485 -14.597 1.00 37.44 86 TYR I N 1
ATOM 2449 C CA . TYR D 3 83 ? -20.142 76.786 -14.988 1.00 35.71 86 TYR I CA 1
ATOM 2450 C C . TYR D 3 83 ? -19.070 77.523 -15.736 1.00 36.55 86 TYR I C 1
ATOM 2451 O O . TYR D 3 83 ? -17.979 77.703 -15.206 1.00 34.55 86 TYR I O 1
ATOM 2460 N N . TYR D 3 84 ? -19.358 77.892 -16.989 1.00 32.52 87 TYR I N 1
ATOM 2461 C CA . TYR D 3 84 ? -18.437 78.656 -17.823 1.00 32.54 87 TYR I CA 1
ATOM 2462 C C . TYR D 3 84 ? -18.872 80.102 -17.881 1.00 35.50 87 TYR I C 1
ATOM 2463 O O . TYR D 3 84 ? -20.059 80.373 -18.096 1.00 32.96 87 TYR I O 1
ATOM 2472 N N . CYS D 3 85 ? -17.919 81.032 -17.716 1.00 34.08 88 CYS I N 1
ATOM 2473 C CA . CYS D 3 85 ? -18.220 82.452 -17.919 1.00 35.56 88 CYS I CA 1
ATOM 2474 C C . CYS D 3 85 ? -17.800 82.804 -19.348 1.00 37.70 88 CYS I C 1
ATOM 2475 O O . CYS D 3 85 ? -16.884 82.175 -19.897 1.00 35.82 88 CYS I O 1
ATOM 2478 N N . GLY D 3 86 ? -18.547 83.711 -19.975 1.00 34.36 89 GLY I N 1
ATOM 2479 C CA . GLY D 3 86 ? -18.292 84.156 -21.343 1.00 33.20 89 GLY I CA 1
ATOM 2480 C C . GLY D 3 86 ? -18.400 85.665 -21.429 1.00 37.12 89 GLY I C 1
ATOM 2481 O O . GLY D 3 86 ? -19.164 86.269 -20.671 1.00 37.31 89 GLY I O 1
ATOM 2482 N N . ALA D 3 87 ? -17.619 86.287 -22.332 1.00 32.09 90 ALA I N 1
ATOM 2483 C CA . ALA D 3 87 ? -17.600 87.735 -22.524 1.00 32.39 90 ALA I CA 1
ATOM 2484 C C . ALA D 3 87 ? -16.941 88.108 -23.840 1.00 36.00 90 ALA I C 1
ATOM 2485 O O . ALA D 3 87 ? -16.408 87.258 -24.539 1.00 36.29 90 ALA I O 1
ATOM 2487 N N . TYR D 3 88 ? -16.953 89.396 -24.166 1.00 33.88 91 TYR I N 1
ATOM 2488 C CA . TYR D 3 88 ? -16.292 89.889 -25.359 1.00 32.63 91 TYR I CA 1
ATOM 2489 C C . TYR D 3 88 ? -14.838 90.234 -25.022 1.00 39.29 91 TYR I C 1
ATOM 2490 O O . TYR D 3 88 ? -14.576 90.785 -23.956 1.00 40.40 91 TYR I O 1
ATOM 2499 N N . ASP D 3 89 ? -13.892 89.885 -25.908 1.00 36.72 92 ASP I N 1
ATOM 2500 C CA . ASP D 3 89 ? -12.470 90.231 -25.735 1.00 37.62 92 ASP I CA 1
ATOM 2501 C C . ASP D 3 89 ? -12.220 91.537 -26.485 1.00 43.66 92 ASP I C 1
ATOM 2502 O O . ASP D 3 89 ? -12.095 91.520 -27.708 1.00 42.33 92 ASP I O 1
ATOM 2507 N N . GLY D 3 90 ? -12.160 92.645 -25.749 1.00 44.31 93 GLY I N 1
ATOM 2508 C CA . GLY D 3 90 ? -11.957 93.977 -26.308 1.00 47.14 93 GLY I CA 1
ATOM 2509 C C . GLY D 3 90 ? -10.610 94.222 -26.961 1.00 55.82 93 GLY I C 1
ATOM 2510 O O . GLY D 3 90 ? -10.521 95.044 -27.872 1.00 57.47 93 GLY I O 1
ATOM 2511 N N . SER D 3 91 ? -9.550 93.537 -26.489 1.00 55.02 94 SER I N 1
ATOM 2512 C CA . SER D 3 91 ? -8.189 93.676 -27.034 1.00 57.01 94 SER I CA 1
ATOM 2513 C C . SER D 3 91 ? -8.067 92.942 -28.384 1.00 60.53 94 SER I C 1
ATOM 2514 O O . SER D 3 91 ? -7.654 93.554 -29.369 1.00 61.22 94 SER I O 1
ATOM 2517 N N . ALA D 3 92 ? -8.438 91.641 -28.432 1.00 55.14 95 ALA I N 1
ATOM 2518 C CA . ALA D 3 92 ? -8.332 90.827 -29.651 1.00 54.26 95 ALA I CA 1
ATOM 2519 C C . ALA D 3 92 ? -9.527 90.831 -30.631 1.00 55.69 95 ALA I C 1
ATOM 2520 O O . ALA D 3 92 ? -9.300 90.649 -31.828 1.00 56.19 95 ALA I O 1
ATOM 2522 N N . GLY D 3 93 A -10.755 91.067 -30.146 1.00 49.04 95 GLY I N 1
ATOM 2523 C CA . GLY D 3 93 A -11.924 91.239 -31.021 1.00 47.93 95 GLY I CA 1
ATOM 2524 C C . GLY D 3 93 A -12.952 90.137 -31.236 1.00 48.99 95 GLY I C 1
ATOM 2525 O O . GLY D 3 93 A -13.921 90.337 -31.987 1.00 49.22 95 GLY I O 1
ATOM 2526 N N . GLY D 3 94 B -12.745 88.989 -30.604 1.00 41.17 95 GLY I N 1
ATOM 2527 C CA . GLY D 3 94 B -13.665 87.861 -30.684 1.00 37.68 95 GLY I CA 1
ATOM 2528 C C . GLY D 3 94 B -14.249 87.559 -29.323 1.00 36.86 95 GLY I C 1
ATOM 2529 O O . GLY D 3 94 B -14.078 88.345 -28.383 1.00 34.14 95 GLY I O 1
ATOM 2530 N N . GLY D 3 95 ? -14.941 86.418 -29.227 1.00 32.10 96 GLY I N 1
ATOM 2531 C CA . GLY D 3 95 ? -15.531 85.938 -27.989 1.00 31.79 96 GLY I CA 1
ATOM 2532 C C . GLY D 3 95 ? -14.509 85.200 -27.156 1.00 34.06 96 GLY I C 1
ATOM 2533 O O . GLY D 3 95 ? -13.535 84.683 -27.698 1.00 33.39 96 GLY I O 1
ATOM 2534 N N . ILE D 3 96 ? -14.692 85.180 -25.839 1.00 31.85 97 ILE I N 1
ATOM 2535 C CA . ILE D 3 96 ? -13.790 84.478 -24.923 1.00 33.03 97 ILE I CA 1
ATOM 2536 C C . ILE D 3 96 ? -14.583 83.814 -23.824 1.00 35.77 97 ILE I C 1
ATOM 2537 O O . ILE D 3 96 ? -15.646 84.306 -23.439 1.00 34.29 97 ILE I O 1
ATOM 2542 N N . PHE D 3 97 ? -14.047 82.705 -23.307 1.00 30.83 98 PHE I N 1
ATOM 2543 C CA . PHE D 3 97 ? -14.663 81.960 -22.223 1.00 29.62 98 PHE I CA 1
ATOM 2544 C C . PHE D 3 97 ? -13.630 81.694 -21.157 1.00 34.19 98 PHE I C 1
ATOM 2545 O O . PHE D 3 97 ? -12.449 81.557 -21.470 1.00 33.13 98 PHE I O 1
ATOM 2553 N N . GLY D 3 98 ? -14.085 81.562 -19.916 1.00 31.20 99 GLY I N 1
ATOM 2554 C CA . GLY D 3 98 ? -13.226 81.146 -18.819 1.00 32.43 99 GLY I CA 1
ATOM 2555 C C . GLY D 3 98 ? -13.024 79.636 -18.923 1.00 36.91 99 GLY I C 1
ATOM 2556 O O . GLY D 3 98 ? -13.686 78.974 -19.732 1.00 33.50 99 GLY I O 1
ATOM 2557 N N . ALA D 3 99 ? -12.094 79.081 -18.125 1.00 37.06 100 ALA I N 1
ATOM 2558 C CA . ALA D 3 99 ? -11.778 77.651 -18.161 1.00 36.99 100 ALA I CA 1
ATOM 2559 C C . ALA D 3 99 ? -12.851 76.759 -17.523 1.00 40.15 100 ALA I C 1
ATOM 2560 O O . ALA D 3 99 ? -12.784 75.545 -17.677 1.00 39.08 100 ALA I O 1
ATOM 2562 N N . GLY D 3 100 ? -13.829 77.362 -16.836 1.00 36.58 101 GLY I N 1
ATOM 2563 C CA . GLY D 3 100 ? -14.920 76.622 -16.208 1.00 35.55 101 GLY I CA 1
ATOM 2564 C C . GLY D 3 100 ? -14.700 76.375 -14.731 1.00 39.03 101 GLY I C 1
ATOM 2565 O O . GLY D 3 100 ? -13.567 76.127 -14.296 1.00 39.11 101 GLY I O 1
ATOM 2566 N N . THR D 3 101 ? -15.787 76.474 -13.948 1.00 35.78 102 THR I N 1
ATOM 2567 C CA . THR D 3 101 ? -15.770 76.260 -12.499 1.00 37.12 102 THR I CA 1
ATOM 2568 C C . THR D 3 101 ? -16.645 75.062 -12.168 1.00 40.36 102 THR I C 1
ATOM 2569 O O . THR D 3 101 ? -17.838 75.069 -12.483 1.00 38.88 102 THR I O 1
ATOM 2573 N N . THR D 3 102 ? -16.068 74.063 -11.497 1.00 38.78 103 THR I N 1
ATOM 2574 C CA . THR D 3 102 ? -16.816 72.871 -11.087 1.00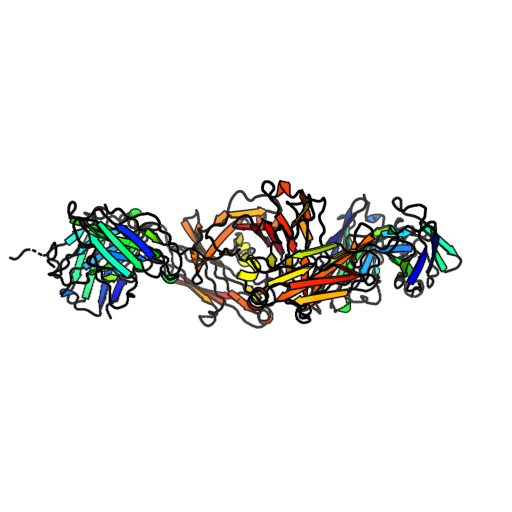 37.92 103 THR I CA 1
ATOM 2575 C C . THR D 3 102 ? -17.442 73.102 -9.731 1.00 42.94 103 THR I C 1
ATOM 2576 O O . THR D 3 102 ? -16.732 73.331 -8.750 1.00 43.37 103 THR I O 1
ATOM 2580 N N . LEU D 3 103 ? -18.778 73.033 -9.677 1.00 40.27 104 LEU I N 1
ATOM 2581 C CA . LEU D 3 103 ? -19.519 73.161 -8.433 1.00 42.17 104 LEU I CA 1
ATOM 2582 C C . LEU D 3 103 ? -19.831 71.771 -7.860 1.00 46.29 104 LEU I C 1
ATOM 2583 O O . LEU D 3 103 ? -20.498 70.955 -8.511 1.00 44.10 104 LEU I O 1
ATOM 2588 N N . THR D 3 104 ? -19.343 71.536 -6.637 1.00 45.00 105 THR I N 1
ATOM 2589 C CA A THR D 3 104 ? -19.603 70.306 -5.907 0.50 45.37 105 THR I CA 1
ATOM 2590 C CA B THR D 3 104 ? -19.552 70.305 -5.880 0.50 44.65 105 THR I CA 1
ATOM 2591 C C . THR D 3 104 ? -20.545 70.622 -4.761 1.00 50.46 105 THR I C 1
ATOM 2592 O O . THR D 3 104 ? -20.313 71.562 -3.996 1.00 50.45 105 THR I O 1
ATOM 2599 N N . VAL D 3 105 ? -21.646 69.867 -4.685 1.00 48.61 106 VAL I N 1
ATOM 2600 C CA . VAL D 3 105 ? -22.645 70.019 -3.629 1.00 50.20 106 VAL I CA 1
ATOM 2601 C C . VAL D 3 105 ? -22.174 69.005 -2.581 1.00 54.60 106 VAL I C 1
ATOM 2602 O O . VAL D 3 105 ? -22.058 67.814 -2.881 1.00 51.64 106 VAL I O 1
ATOM 2606 N N . LEU D 3 106 A -21.808 69.498 -1.395 1.00 54.01 106 LEU I N 1
ATOM 2607 C CA . LEU D 3 106 A -21.292 68.662 -0.312 1.00 54.59 106 LEU I CA 1
ATOM 2608 C C . LEU D 3 106 A -22.417 67.897 0.409 1.00 55.81 106 LEU I C 1
ATOM 2609 O O . LEU D 3 106 A -23.604 68.136 0.159 1.00 54.02 106 LEU I O 1
ATOM 2614 N N . GLY D 3 107 ? -22.023 66.992 1.299 1.00 52.29 107 GLY I N 1
ATOM 2615 C CA . GLY D 3 107 ? -22.956 66.190 2.081 1.00 52.38 107 GLY I CA 1
ATOM 2616 C C . GLY D 3 107 ? -23.477 64.958 1.369 1.00 53.67 107 GLY I C 1
ATOM 2617 O O . GLY D 3 107 ? -24.456 64.358 1.824 1.00 54.23 107 GLY I O 1
ATOM 2618 N N . GLN D 3 108 ? -22.836 64.549 0.254 1.00 46.72 108 GLN I N 1
ATOM 2619 C CA . GLN D 3 108 ? -23.295 63.345 -0.413 1.00 44.60 108 GLN I CA 1
ATOM 2620 C C . GLN D 3 108 ? -22.686 62.158 0.320 1.00 46.54 108 GLN I C 1
ATOM 2621 O O . GLN D 3 108 ? -21.488 62.181 0.613 1.00 45.45 108 GLN I O 1
ATOM 2627 N N . PRO D 3 109 ? -23.506 61.181 0.746 1.00 44.26 109 PRO I N 1
ATOM 2628 C CA . PRO D 3 109 ? -22.943 60.051 1.515 1.00 44.39 109 PRO I CA 1
ATOM 2629 C C . PRO D 3 109 ? -21.983 59.170 0.716 1.00 45.29 109 PRO I C 1
ATOM 2630 O O . PRO D 3 109 ? -22.119 59.072 -0.515 1.00 40.21 109 PRO I O 1
ATOM 2634 N N . LYS D 3 110 ? -20.976 58.592 1.390 1.00 42.71 110 LYS I N 1
ATOM 2635 C CA . LYS D 3 110 ? -20.051 57.651 0.759 1.00 41.71 110 LYS I CA 1
ATOM 2636 C C . LYS D 3 110 ? -20.863 56.408 0.308 1.00 42.28 110 LYS I C 1
ATOM 2637 O O . LYS D 3 110 ? -21.787 56.007 1.000 1.00 42.65 110 LYS I O 1
ATOM 2643 N N . ALA D 3 111 ? -20.561 55.840 -0.860 1.00 36.99 111 ALA I N 1
ATOM 2644 C CA . ALA D 3 111 ? -21.258 54.628 -1.328 1.00 35.55 111 ALA I CA 1
ATOM 2645 C C . ALA D 3 111 ? -20.223 53.684 -1.914 1.00 33.11 111 ALA I C 1
ATOM 2646 O O . ALA D 3 111 ? -19.431 54.104 -2.751 1.00 28.94 111 ALA I O 1
ATOM 2648 N N . ALA D 3 112 ? -20.176 52.434 -1.421 1.00 29.47 112 ALA I N 1
ATOM 2649 C CA . ALA D 3 112 ? -19.229 51.433 -1.913 1.00 28.41 112 ALA I CA 1
ATOM 2650 C C . ALA D 3 112 ? -19.608 51.004 -3.331 1.00 29.34 112 ALA I C 1
ATOM 2651 O O . ALA D 3 112 ? -20.800 50.942 -3.642 1.00 28.85 112 ALA I O 1
ATOM 2653 N N . PRO D 3 113 ? -18.646 50.616 -4.185 1.00 25.16 113 PRO I N 1
ATOM 2654 C CA . PRO D 3 113 ? -19.031 50.152 -5.532 1.00 24.88 113 PRO I CA 1
ATOM 2655 C C . PRO D 3 113 ? -19.674 48.770 -5.561 1.00 29.10 113 PRO I C 1
ATOM 2656 O O . PRO D 3 113 ? -19.332 47.895 -4.757 1.00 29.16 113 PRO I O 1
ATOM 2660 N N . SER D 3 114 ? -20.572 48.569 -6.530 1.00 24.86 114 SER I N 1
ATOM 2661 C CA . SER D 3 114 ? -21.090 47.251 -6.892 1.00 25.15 114 SER I CA 1
ATOM 2662 C C . SER D 3 114 ? -20.142 46.818 -8.023 1.00 24.92 114 SER I C 1
ATOM 2663 O O . SER D 3 114 ? -19.796 47.657 -8.876 1.00 23.29 114 SER I O 1
ATOM 2666 N N . VAL D 3 115 ? -19.713 45.547 -8.031 1.00 20.51 115 VAL I N 1
ATOM 2667 C CA . VAL D 3 115 ? -18.782 45.052 -9.054 1.00 21.39 115 VAL I CA 1
ATOM 2668 C C . VAL D 3 115 ? -19.369 43.829 -9.748 1.00 23.47 115 VAL I C 1
ATOM 2669 O O . VAL D 3 115 ? -19.832 42.908 -9.070 1.00 22.74 115 VAL I O 1
ATOM 2673 N N . THR D 3 116 ? -19.377 43.841 -11.086 1.00 19.27 116 THR I N 1
ATOM 2674 C CA . THR D 3 116 ? -19.832 42.679 -11.863 1.00 19.41 116 THR I CA 1
ATOM 2675 C C . THR D 3 116 ? -18.703 42.319 -12.780 1.00 23.53 116 THR I C 1
ATOM 2676 O O . THR D 3 116 ? -18.240 43.179 -13.544 1.00 22.77 116 THR I O 1
ATOM 2680 N N . LEU D 3 117 ? -18.271 41.047 -12.732 1.00 18.60 117 LEU I N 1
ATOM 2681 C CA . LEU D 3 117 ? -17.170 40.598 -13.581 1.00 17.77 117 LEU I CA 1
ATOM 2682 C C . LEU D 3 117 ? -17.618 39.484 -14.516 1.00 23.43 117 LEU I C 1
ATOM 2683 O O . LEU D 3 117 ? -18.177 38.495 -14.057 1.00 23.78 117 LEU I O 1
ATOM 2688 N N . PHE D 3 118 ? -17.348 39.619 -15.807 1.00 17.78 118 PHE I N 1
ATOM 2689 C CA . PHE D 3 118 ? -17.686 38.589 -16.791 1.00 17.06 118 PHE I CA 1
ATOM 2690 C C . PHE D 3 118 ? -16.457 38.005 -17.393 1.00 21.98 118 PHE I C 1
ATOM 2691 O O . PHE D 3 118 ? -15.525 38.738 -17.727 1.00 19.84 118 PHE I O 1
ATOM 2699 N N . PRO D 3 119 ? -16.461 36.668 -17.582 1.00 21.24 119 PRO I N 1
ATOM 2700 C CA . PRO D 3 119 ? -15.340 36.037 -18.259 1.00 20.87 119 PRO I CA 1
ATOM 2701 C C . PRO D 3 119 ? -15.508 36.199 -19.790 1.00 22.91 119 PRO I C 1
ATOM 2702 O O . PRO D 3 119 ? -16.568 36.626 -20.248 1.00 21.42 119 PRO I O 1
ATOM 2706 N N . PRO D 3 120 ? -14.535 35.766 -20.607 1.00 22.26 120 PRO I N 1
ATOM 2707 C CA . PRO D 3 120 ? -14.723 35.826 -22.067 1.00 23.28 120 PRO I CA 1
ATOM 2708 C C . PRO D 3 120 ? -15.863 34.917 -22.512 1.00 28.89 120 PRO I C 1
ATOM 2709 O O . PRO D 3 120 ? -16.096 33.845 -21.929 1.00 26.98 120 PRO I O 1
ATOM 2713 N N . SER D 3 121 ? -16.576 35.355 -23.542 1.00 25.33 121 SER I N 1
ATOM 2714 C CA . SER D 3 121 ? -17.637 34.539 -24.134 1.00 27.08 121 SER I CA 1
ATOM 2715 C C . SER D 3 121 ? -16.991 33.426 -24.970 1.00 31.97 121 SER I C 1
ATOM 2716 O O . SER D 3 121 ? -15.867 33.602 -25.442 1.00 30.34 121 SER I O 1
ATOM 2719 N N . SER D 3 122 ? -17.715 32.319 -25.191 1.00 32.29 122 SER I N 1
ATOM 2720 C CA . SER D 3 122 ? -17.267 31.249 -26.104 1.00 34.79 122 SER I CA 1
ATOM 2721 C C . SER D 3 122 ? -17.000 31.832 -27.506 1.00 38.73 122 SER I C 1
ATOM 2722 O O . SER D 3 122 ? -16.005 31.469 -28.141 1.00 38.04 122 SER I O 1
ATOM 2725 N N . GLU D 3 123 ? -17.871 32.767 -27.966 1.00 34.96 123 GLU I N 1
ATOM 2726 C CA . GLU D 3 123 ? -17.749 33.408 -29.280 1.00 34.92 123 GLU I CA 1
ATOM 2727 C C . GLU D 3 123 ? -16.440 34.163 -29.469 1.00 35.91 123 GLU I C 1
ATOM 2728 O O . GLU D 3 123 ? -15.821 34.058 -30.526 1.00 34.54 123 GLU I O 1
ATOM 2734 N N . GLU D 3 124 ? -16.010 34.913 -28.451 1.00 30.41 124 GLU I N 1
ATOM 2735 C CA . GLU D 3 124 ? -14.764 35.676 -28.541 1.00 29.41 124 GLU I CA 1
ATOM 2736 C C . GLU D 3 124 ? -13.564 34.734 -28.551 1.00 30.90 124 GLU I C 1
ATOM 2737 O O . GLU D 3 124 ? -12.621 34.959 -29.316 1.00 31.13 124 GLU I O 1
ATOM 2743 N N . LEU D 3 125 ? -13.611 33.693 -27.720 1.00 28.69 125 LEU I N 1
ATOM 2744 C CA . LEU D 3 125 ? -12.555 32.670 -27.626 1.00 30.87 125 LEU I CA 1
ATOM 2745 C C . LEU D 3 125 ? -12.379 31.952 -28.973 1.00 40.77 125 LEU I C 1
ATOM 2746 O O . LEU D 3 125 ? -11.246 31.760 -29.418 1.00 41.22 125 LEU I O 1
ATOM 2751 N N . GLN D 3 126 ? -13.494 31.699 -29.680 1.00 40.26 126 GLN I N 1
ATOM 2752 C CA . GLN D 3 126 ? -13.479 31.081 -31.015 1.00 42.48 126 GLN I CA 1
ATOM 2753 C C . GLN D 3 126 ? -12.870 32.016 -32.079 1.00 47.99 126 GLN I C 1
ATOM 2754 O O . GLN D 3 126 ? -12.393 31.531 -33.108 1.00 51.45 126 GLN I O 1
ATOM 2760 N N . ALA D 3 127 ? -12.810 33.334 -31.796 1.00 40.80 127 ALA I N 1
ATOM 2761 C CA . ALA D 3 127 ? -12.187 34.360 -32.638 1.00 40.07 127 ALA I CA 1
ATOM 2762 C C . ALA D 3 127 ? -10.736 34.645 -32.212 1.00 42.96 127 ALA I C 1
ATOM 2763 O O . ALA D 3 127 ? -10.152 35.644 -32.629 1.00 42.89 127 ALA I O 1
ATOM 2765 N N . ASN D 3 128 ? -10.158 33.765 -31.372 1.00 39.99 128 ASN I N 1
ATOM 2766 C CA . ASN D 3 128 ? -8.781 33.860 -30.880 1.00 39.75 128 ASN I CA 1
ATOM 2767 C C . ASN D 3 128 ? -8.472 35.114 -30.034 1.00 39.05 128 ASN I C 1
ATOM 2768 O O . ASN D 3 128 ? -7.338 35.607 -29.988 1.00 39.14 128 ASN I O 1
ATOM 2773 N N . LYS D 3 129 ? -9.485 35.601 -29.326 1.00 33.19 129 LYS I N 1
ATOM 2774 C CA . LYS D 3 129 ? -9.348 36.731 -28.413 1.00 31.25 129 LYS I CA 1
ATOM 2775 C C . LYS D 3 129 ? -10.017 36.386 -27.080 1.00 30.42 129 LYS I C 1
ATOM 2776 O O . LYS D 3 129 ? -10.744 35.408 -26.979 1.00 29.04 129 LYS I O 1
ATOM 2782 N N . ALA D 3 130 ? -9.771 37.189 -26.058 1.00 27.48 130 ALA I N 1
ATOM 2783 C CA . ALA D 3 130 ? -10.364 36.986 -24.736 1.00 25.44 130 ALA I CA 1
ATOM 2784 C C . ALA D 3 130 ? -10.321 38.278 -24.008 1.00 28.79 130 ALA I C 1
ATOM 2785 O O . ALA D 3 130 ? -9.243 38.882 -23.877 1.00 29.42 130 ALA I O 1
ATOM 2787 N N . THR D 3 131 ? -11.485 38.722 -23.540 1.00 23.85 131 THR I N 1
ATOM 2788 C CA . THR D 3 131 ? -11.583 39.946 -22.759 1.00 22.69 131 THR I CA 1
ATOM 2789 C C . THR D 3 131 ? -12.340 39.641 -21.485 1.00 26.01 131 THR I C 1
ATOM 2790 O O . THR D 3 131 ? -13.445 39.086 -21.544 1.00 23.52 131 THR I O 1
ATOM 2794 N N . LEU D 3 132 ? -11.785 40.089 -20.339 1.00 20.84 132 LEU I N 1
ATOM 2795 C CA . LEU D 3 132 ? -12.477 40.021 -19.044 1.00 21.03 132 LEU I CA 1
ATOM 2796 C C . LEU D 3 132 ? -13.079 41.398 -18.826 1.00 23.73 132 LEU I C 1
ATOM 2797 O O . LEU D 3 132 ? -12.422 42.412 -19.076 1.00 22.55 132 LEU I O 1
ATOM 2802 N N . VAL D 3 133 ? -14.337 41.444 -18.416 1.00 18.05 133 VAL I N 1
ATOM 2803 C CA . VAL D 3 133 ? -15.064 42.708 -18.302 1.00 18.66 133 VAL I CA 1
ATOM 2804 C C . VAL D 3 133 ? -15.462 42.972 -16.840 1.00 21.64 133 VAL I C 1
ATOM 2805 O O . VAL D 3 133 ? -16.272 42.242 -16.294 1.00 20.50 133 VAL I O 1
ATOM 2809 N N . CYS D 3 134 ? -14.916 44.026 -16.250 1.00 18.48 134 CYS I N 1
ATOM 2810 C CA . CYS D 3 134 ? -15.187 44.409 -14.871 1.00 18.15 134 CYS I CA 1
ATOM 2811 C C . CYS D 3 134 ? -15.961 45.717 -14.840 1.00 22.15 134 CYS I C 1
ATOM 2812 O O . CYS D 3 134 ? -15.414 46.786 -15.169 1.00 21.48 134 CYS I O 1
ATOM 2815 N N . LEU D 3 135 ? -17.263 45.629 -14.481 1.00 18.16 135 LEU I N 1
ATOM 2816 C CA A LEU D 3 135 ? -18.186 46.776 -14.432 0.50 18.70 135 LEU I CA 1
ATOM 2817 C CA B LEU D 3 135 ? -18.136 46.789 -14.442 0.50 16.84 135 LEU I CA 1
ATOM 2818 C C . LEU D 3 135 ? -18.342 47.256 -13.006 1.00 22.84 135 LEU I C 1
ATOM 2819 O O . LEU D 3 135 ? -18.685 46.450 -12.125 1.00 23.78 135 LEU I O 1
ATOM 2828 N N . ILE D 3 136 ? -18.085 48.556 -12.774 1.00 18.74 136 ILE I N 1
ATOM 2829 C CA . ILE D 3 136 ? -18.083 49.161 -11.417 1.00 16.67 136 ILE I CA 1
ATOM 2830 C C . ILE D 3 136 ? -19.095 50.273 -11.355 1.00 23.81 136 ILE I C 1
ATOM 2831 O O . ILE D 3 136 ? -19.040 51.194 -12.163 1.00 23.35 136 ILE I O 1
ATOM 2836 N N . SER D 3 137 ? -20.057 50.176 -10.458 1.00 21.61 137 SER I N 1
ATOM 2837 C CA . SER D 3 137 ? -21.104 51.172 -10.454 1.00 23.19 137 SER I CA 1
ATOM 2838 C C . SER D 3 137 ? -21.554 51.588 -9.065 1.00 26.84 137 SER I C 1
ATOM 2839 O O . SER D 3 137 ? -21.227 50.928 -8.074 1.00 24.54 137 SER I O 1
ATOM 2842 N N . ASP D 3 138 ? -22.302 52.710 -9.015 1.00 25.69 138 ASP I N 1
ATOM 2843 C CA . ASP D 3 138 ? -22.949 53.250 -7.814 1.00 27.18 138 ASP I CA 1
ATOM 2844 C C . ASP D 3 138 ? -21.992 53.623 -6.703 1.00 29.98 138 ASP I C 1
ATOM 2845 O O . ASP D 3 138 ? -22.327 53.458 -5.538 1.00 32.13 138 ASP I O 1
ATOM 2850 N N . PHE D 3 139 ? -20.797 54.104 -7.046 1.00 27.06 139 PHE I N 1
ATOM 2851 C CA . PHE D 3 139 ? -19.863 54.495 -6.000 1.00 27.10 139 PHE I CA 1
ATOM 2852 C C . PHE D 3 139 ? -19.755 56.034 -5.850 1.00 29.43 139 PHE I C 1
ATOM 2853 O O . PHE D 3 139 ? -19.980 56.798 -6.803 1.00 27.00 139 PHE I O 1
ATOM 2861 N N . TYR D 3 140 ? -19.434 56.476 -4.643 1.00 26.52 140 TYR I N 1
ATOM 2862 C CA . TYR D 3 140 ? -19.231 57.887 -4.335 1.00 27.79 140 TYR I CA 1
ATOM 2863 C C . TYR D 3 140 ? -18.301 57.972 -3.107 1.00 32.96 140 TYR I C 1
ATOM 2864 O O . TYR D 3 140 ? -18.585 57.267 -2.143 1.00 32.83 140 TYR I O 1
ATOM 2873 N N . PRO D 3 141 ? -17.211 58.792 -3.089 1.00 31.62 141 PRO I N 1
ATOM 2874 C CA . PRO D 3 141 ? -16.724 59.709 -4.151 1.00 30.98 141 PRO I CA 1
ATOM 2875 C C . PRO D 3 141 ? -16.227 58.988 -5.405 1.00 33.60 141 PRO I C 1
ATOM 2876 O O . PRO D 3 141 ? -16.016 57.771 -5.385 1.00 29.50 141 PRO I O 1
ATOM 2880 N N . GLY D 3 142 ? -16.082 59.746 -6.489 1.00 33.19 142 GLY I N 1
ATOM 2881 C CA . GLY D 3 142 ? -15.741 59.230 -7.813 1.00 33.44 142 GLY I CA 1
ATOM 2882 C C . GLY D 3 142 ? -14.299 58.889 -8.113 1.00 40.31 142 GLY I C 1
ATOM 2883 O O . GLY D 3 142 ? -13.763 59.331 -9.131 1.00 42.03 142 GLY I O 1
ATOM 2884 N N . ALA D 3 143 ? -13.681 58.088 -7.253 1.00 35.72 143 ALA I N 1
ATOM 2885 C CA . ALA D 3 143 ? -12.313 57.617 -7.430 1.00 34.85 143 ALA I CA 1
ATOM 2886 C C . ALA D 3 143 ? -12.229 56.157 -6.955 1.00 34.56 143 ALA I C 1
ATOM 2887 O O . ALA D 3 143 ? -12.628 55.830 -5.824 1.00 33.91 143 ALA I O 1
ATOM 2889 N N . VAL D 3 144 ? -11.703 55.288 -7.822 1.00 27.78 144 VAL I N 1
ATOM 2890 C CA . VAL D 3 144 ? -11.498 53.872 -7.478 1.00 26.00 144 VAL I CA 1
ATOM 2891 C C . VAL D 3 144 ? -10.133 53.483 -7.985 1.00 31.60 144 VAL I C 1
ATOM 2892 O O . VAL D 3 144 ? -9.641 54.068 -8.967 1.00 30.74 144 VAL I O 1
ATOM 2896 N N . THR D 3 145 ? -9.548 52.463 -7.364 1.00 27.39 145 THR I N 1
ATOM 2897 C CA . THR D 3 145 ? -8.312 51.870 -7.856 1.00 28.14 145 THR I CA 1
ATOM 2898 C C . THR D 3 145 ? -8.637 50.438 -8.274 1.00 29.33 145 THR I C 1
ATOM 2899 O O . THR D 3 145 ? -9.310 49.724 -7.533 1.00 28.28 145 THR I O 1
ATOM 2903 N N . VAL D 3 146 ? -8.244 50.050 -9.489 1.00 25.90 146 VAL I N 1
ATOM 2904 C CA . VAL D 3 146 ? -8.544 48.715 -10.035 1.00 24.54 146 VAL I CA 1
ATOM 2905 C C . VAL D 3 146 ? -7.261 47.923 -10.148 1.00 30.01 146 VAL I C 1
ATOM 2906 O O . VAL D 3 146 ? -6.278 48.431 -10.675 1.00 28.88 146 VAL I O 1
ATOM 2910 N N . ALA D 3 147 ? -7.260 46.707 -9.600 1.00 25.05 147 ALA I N 1
ATOM 2911 C CA . ALA D 3 147 ? -6.126 45.816 -9.708 1.00 26.61 147 ALA I CA 1
ATOM 2912 C C . ALA D 3 147 ? -6.645 44.487 -10.225 1.00 29.33 147 ALA I C 1
ATOM 2913 O O . ALA D 3 147 ? -7.752 44.058 -9.865 1.00 27.32 147 ALA I O 1
ATOM 2915 N N . TRP D 3 148 ? -5.875 43.857 -11.114 1.00 25.23 148 TRP I N 1
ATOM 2916 C CA . TRP D 3 148 ? -6.248 42.561 -11.665 1.00 24.03 148 TRP I CA 1
ATOM 2917 C C . TRP D 3 148 ? -5.258 41.528 -11.203 1.00 28.12 148 TRP I C 1
ATOM 2918 O O . TRP D 3 148 ? -4.050 41.799 -11.124 1.00 27.23 148 TRP I O 1
ATOM 2929 N N . LYS D 3 149 ? -5.742 40.316 -10.986 1.00 25.70 149 LYS I N 1
ATOM 2930 C CA . LYS D 3 149 ? -4.866 39.201 -10.613 1.00 25.86 149 LYS I CA 1
ATOM 2931 C C . LYS D 3 149 ? -5.118 37.995 -11.522 1.00 29.37 149 LYS I C 1
ATOM 2932 O O . LYS D 3 149 ? -6.273 37.713 -11.846 1.00 24.52 149 LYS I O 1
ATOM 2938 N N . ALA D 3 150 ? -4.036 37.284 -11.910 1.00 28.02 150 ALA I N 1
ATOM 2939 C CA . ALA D 3 150 ? -4.025 36.003 -12.656 1.00 29.41 150 ALA I CA 1
ATOM 2940 C C . ALA D 3 150 ? -3.634 35.013 -11.541 1.00 34.04 150 ALA I C 1
ATOM 2941 O O . ALA D 3 150 ? -2.509 35.056 -11.020 1.00 33.20 150 ALA I O 1
ATOM 2943 N N . ASP D 3 151 ? -4.616 34.222 -11.076 1.00 31.08 151 ASP I N 1
ATOM 2944 C CA . ASP D 3 151 ? -4.537 33.394 -9.859 1.00 31.47 151 ASP I CA 1
ATOM 2945 C C . ASP D 3 151 ? -4.278 34.454 -8.745 1.00 37.83 151 ASP I C 1
ATOM 2946 O O . ASP D 3 151 ? -5.065 35.392 -8.629 1.00 38.54 151 ASP I O 1
ATOM 2951 N N . SER D 3 152 ? -3.159 34.369 -8.006 1.00 33.77 152 SER I N 1
ATOM 2952 C CA . SER D 3 152 ? -2.823 35.370 -6.982 1.00 35.09 152 SER I CA 1
ATOM 2953 C C . SER D 3 152 ? -1.793 36.423 -7.428 1.00 40.28 152 SER I C 1
ATOM 2954 O O . SER D 3 152 ? -1.448 37.312 -6.643 1.00 41.60 152 SER I O 1
ATOM 2957 N N . SER D 3 153 ? -1.293 36.321 -8.678 1.00 35.72 153 SER I N 1
ATOM 2958 C CA . SER D 3 153 ? -0.261 37.220 -9.196 1.00 36.42 153 SER I CA 1
ATOM 2959 C C . SER D 3 153 ? -0.839 38.473 -9.850 1.00 38.07 153 SER I C 1
ATOM 2960 O O . SER D 3 153 ? -1.785 38.371 -10.636 1.00 34.34 153 SER I O 1
ATOM 2963 N N . PRO D 3 154 ? -0.211 39.644 -9.613 1.00 35.82 154 PRO I N 1
ATOM 2964 C CA . PRO D 3 154 ? -0.686 40.879 -10.256 1.00 35.40 154 PRO I CA 1
ATOM 2965 C C . PRO D 3 154 ? -0.525 40.825 -11.774 1.00 38.60 154 PRO I C 1
ATOM 2966 O O . PRO D 3 154 ? 0.450 40.262 -12.269 1.00 36.38 154 PRO I O 1
ATOM 2970 N N . VAL D 3 155 ? -1.488 41.395 -12.514 1.00 36.27 155 VAL I N 1
ATOM 2971 C CA . VAL D 3 155 ? -1.425 41.423 -13.980 1.00 37.88 155 VAL I CA 1
ATOM 2972 C C . VAL D 3 155 ? -0.780 42.721 -14.386 1.00 47.64 155 VAL I C 1
ATOM 2973 O O . VAL D 3 155 ? -1.294 43.794 -14.070 1.00 50.13 155 VAL I O 1
ATOM 2977 N N . LYS D 3 156 ? 0.353 42.598 -15.092 1.00 45.08 156 LYS I N 1
ATOM 2978 C CA . LYS D 3 156 ? 1.249 43.655 -15.558 1.00 47.01 156 LYS I CA 1
ATOM 2979 C C . LYS D 3 156 ? 0.845 44.408 -16.842 1.00 52.07 156 LYS I C 1
ATOM 2980 O O . LYS D 3 156 ? 1.308 45.545 -17.023 1.00 54.37 156 LYS I O 1
ATOM 2986 N N . ALA D 3 157 ? 0.053 43.776 -17.752 1.00 44.58 157 ALA I N 1
ATOM 2987 C CA . ALA D 3 157 ? -0.279 44.312 -19.063 1.00 43.54 157 ALA I CA 1
ATOM 2988 C C . ALA D 3 157 ? -1.667 43.879 -19.527 1.00 40.28 157 ALA I C 1
ATOM 2989 O O . ALA D 3 157 ? -2.213 42.898 -19.012 1.00 38.09 157 ALA I O 1
ATOM 2991 N N . GLY D 3 158 ? -2.189 44.594 -20.518 1.00 31.96 158 GLY I N 1
ATOM 2992 C CA . GLY D 3 158 ? -3.478 44.319 -21.137 1.00 31.08 158 GLY I CA 1
ATOM 2993 C C . GLY D 3 158 ? -4.668 44.911 -20.417 1.00 30.67 158 GLY I C 1
ATOM 2994 O O . GLY D 3 158 ? -5.809 44.626 -20.788 1.00 29.11 158 GLY I O 1
ATOM 2995 N N . VAL D 3 159 ? -4.419 45.782 -19.438 1.00 27.38 159 VAL I N 1
ATOM 2996 C CA . VAL D 3 159 ? -5.478 46.428 -18.653 1.00 27.62 159 VAL I CA 1
ATOM 2997 C C . VAL D 3 159 ? -5.822 47.802 -19.250 1.00 31.65 159 VAL I C 1
ATOM 2998 O O . VAL D 3 159 ? -4.913 48.611 -19.479 1.00 33.02 159 VAL I O 1
ATOM 3002 N N . GLU D 3 160 ? -7.116 48.056 -19.503 1.00 25.36 160 GLU I N 1
ATOM 3003 C CA . GLU D 3 160 ? -7.621 49.344 -19.971 1.00 26.16 160 GLU I CA 1
ATOM 3004 C C . GLU D 3 160 ? -8.798 49.712 -19.049 1.00 29.30 160 GLU I C 1
ATOM 3005 O O . GLU D 3 160 ? -9.768 48.963 -19.004 1.00 26.20 160 GLU I O 1
ATOM 3011 N N . THR D 3 161 ? -8.723 50.865 -18.353 1.00 25.79 161 THR I N 1
ATOM 3012 C CA . THR D 3 161 ? -9.762 51.294 -17.407 1.00 25.02 161 THR I CA 1
ATOM 3013 C C . THR D 3 161 ? -10.250 52.687 -17.750 1.00 29.76 161 THR I C 1
ATOM 3014 O O . THR D 3 161 ? -9.442 53.564 -18.058 1.00 30.15 161 THR I O 1
ATOM 3018 N N . THR D 3 162 ? -11.557 52.912 -17.649 1.00 24.70 162 THR I N 1
ATOM 3019 C CA . THR D 3 162 ? -12.100 54.238 -17.917 1.00 26.42 162 THR I CA 1
ATOM 3020 C C . THR D 3 162 ? -11.931 55.150 -16.713 1.00 30.52 162 THR I C 1
ATOM 3021 O O . THR D 3 162 ? -11.739 54.677 -15.587 1.00 28.67 162 THR I O 1
ATOM 3025 N N . THR D 3 163 ? -12.090 56.453 -16.940 1.00 27.94 163 THR I N 1
ATOM 3026 C CA . THR D 3 163 ? -12.105 57.403 -15.830 1.00 27.40 163 THR I CA 1
ATOM 3027 C C . THR D 3 163 ? -13.541 57.363 -15.309 1.00 31.60 163 THR I C 1
ATOM 3028 O O . THR D 3 163 ? -14.469 57.199 -16.120 1.00 31.31 163 THR I O 1
ATOM 3032 N N . PRO D 3 164 ? -13.787 57.497 -13.987 1.00 27.54 164 PRO I N 1
ATOM 3033 C CA . PRO D 3 164 ? -15.177 57.438 -13.499 1.00 27.20 164 PRO I CA 1
ATOM 3034 C C . PRO D 3 164 ? -16.041 58.546 -14.089 1.00 33.13 164 PRO I C 1
ATOM 3035 O O . PRO D 3 164 ? -15.531 59.636 -14.375 1.00 33.26 164 PRO I O 1
ATOM 3039 N N . SER D 3 165 ? -17.330 58.275 -14.284 1.00 28.92 165 SER I N 1
ATOM 3040 C CA . SER D 3 165 ? -18.250 59.274 -14.831 1.00 30.30 165 SER I CA 1
ATOM 3041 C C . SER D 3 165 ? -19.534 59.188 -14.042 1.00 33.64 165 SER I C 1
ATOM 3042 O O . SER D 3 165 ? -19.908 58.103 -13.611 1.00 28.64 165 SER I O 1
ATOM 3045 N N . LYS D 3 166 ? -20.162 60.343 -13.761 1.00 33.71 166 LYS I N 1
ATOM 3046 C CA . LYS D 3 166 ? -21.399 60.399 -12.992 1.00 34.42 166 LYS I CA 1
ATOM 3047 C C . LYS D 3 166 ? -22.578 59.794 -13.756 1.00 40.72 166 LYS I C 1
ATOM 3048 O O . LYS D 3 166 ? -22.778 60.102 -14.927 1.00 40.37 166 LYS I O 1
ATOM 3054 N N . GLN D 3 167 ? -23.331 58.919 -13.092 1.00 38.90 167 GLN I N 1
ATOM 3055 C CA . GLN D 3 167 ? -24.547 58.276 -13.597 1.00 39.48 167 GLN I CA 1
ATOM 3056 C C . GLN D 3 167 ? -25.709 59.233 -13.333 1.00 45.33 167 GLN I C 1
ATOM 3057 O O . GLN D 3 167 ? -25.547 60.222 -12.615 1.00 43.10 167 GLN I O 1
ATOM 3063 N N . SER D 3 168 ? -26.904 58.885 -13.834 1.00 46.21 168 SER I N 1
ATOM 3064 C CA . SER D 3 168 ? -28.130 59.670 -13.631 1.00 47.76 168 SER I CA 1
ATOM 3065 C C . SER D 3 168 ? -28.533 59.776 -12.149 1.00 53.38 168 SER I C 1
ATOM 3066 O O . SER D 3 168 ? -29.141 60.777 -11.765 1.00 56.03 168 SER I O 1
ATOM 3069 N N . ASN D 3 169 ? -28.180 58.768 -11.313 1.00 47.59 169 ASN I N 1
ATOM 3070 C CA . ASN D 3 169 ? -28.494 58.759 -9.873 1.00 47.61 169 ASN I CA 1
ATOM 3071 C C . ASN D 3 169 ? -27.468 59.521 -8.996 1.00 50.51 169 ASN I C 1
ATOM 3072 O O . ASN D 3 169 ? -27.460 59.348 -7.781 1.00 50.69 169 ASN I O 1
ATOM 3077 N N . ASN D 3 170 ? -26.584 60.327 -9.613 1.00 45.82 170 ASN I N 1
ATOM 3078 C CA . ASN D 3 170 ? -25.529 61.082 -8.924 1.00 44.81 170 ASN I CA 1
ATOM 3079 C C . ASN D 3 170 ? -24.358 60.263 -8.346 1.00 43.02 170 ASN I C 1
ATOM 3080 O O . ASN D 3 170 ? -23.463 60.841 -7.732 1.00 42.54 170 ASN I O 1
ATOM 3085 N N . LYS D 3 171 ? -24.323 58.937 -8.614 1.00 35.46 171 LYS I N 1
ATOM 3086 C CA . LYS D 3 171 ? -23.194 58.080 -8.220 1.00 32.82 171 LYS I CA 1
ATOM 3087 C C . LYS D 3 171 ? -22.319 57.795 -9.452 1.00 35.78 171 LYS I C 1
ATOM 3088 O O . LYS D 3 171 ? -22.725 58.138 -10.552 1.00 36.45 171 LYS I O 1
ATOM 3094 N N . TYR D 3 172 ? -21.089 57.306 -9.272 1.00 29.09 172 TYR I N 1
ATOM 3095 C CA . TYR D 3 172 ? -20.159 57.111 -10.385 1.00 26.77 172 TYR I CA 1
ATOM 3096 C C . TYR D 3 172 ? -20.124 55.671 -10.934 1.00 29.18 172 TYR I C 1
ATOM 3097 O O . TYR D 3 172 ? -20.433 54.730 -10.210 1.00 27.00 172 TYR I O 1
ATOM 3106 N N . ALA D 3 173 ? -19.703 55.516 -12.189 1.00 26.39 173 ALA I N 1
ATOM 3107 C CA . ALA D 3 173 ? -19.500 54.227 -12.865 1.00 25.46 173 ALA I CA 1
ATOM 3108 C C . ALA D 3 173 ? -18.188 54.255 -13.598 1.00 26.97 173 ALA I C 1
ATOM 3109 O O . ALA D 3 173 ? -17.750 55.306 -14.072 1.00 27.55 173 ALA I O 1
ATOM 3111 N N . ALA D 3 174 ? -17.551 53.101 -13.693 1.00 20.04 174 ALA I N 1
ATOM 3112 C CA . ALA D 3 174 ? -16.276 52.934 -14.388 1.00 20.90 174 ALA I CA 1
ATOM 3113 C C . ALA D 3 174 ? -16.237 51.514 -14.903 1.00 22.92 174 ALA I C 1
ATOM 3114 O O . ALA D 3 174 ? -17.035 50.684 -14.452 1.00 21.80 174 ALA I O 1
ATOM 3116 N N . SER D 3 175 ? -15.387 51.259 -15.891 1.00 18.75 175 SER I N 1
ATOM 3117 C CA . SER D 3 175 ? -15.231 49.948 -16.510 1.00 19.11 175 SER I CA 1
ATOM 3118 C C . SER D 3 175 ? -13.754 49.628 -16.582 1.00 24.68 175 SER I C 1
ATOM 3119 O O . SER D 3 175 ? -12.951 50.529 -16.847 1.00 23.64 175 SER I O 1
ATOM 3122 N N . SER D 3 176 ? -13.391 48.347 -16.427 1.00 20.16 176 SER I N 1
ATOM 3123 C CA . SER D 3 176 ? -11.998 47.923 -16.636 1.00 19.74 176 SER I CA 1
ATOM 3124 C C . SER D 3 176 ? -12.041 46.653 -17.475 1.00 23.14 176 SER I C 1
ATOM 3125 O O . SER D 3 176 ? -12.888 45.785 -17.253 1.00 21.65 176 SER I O 1
ATOM 3128 N N . TYR D 3 177 ? -11.180 46.577 -18.475 1.00 20.52 177 TYR I N 1
ATOM 3129 C CA . TYR D 3 177 ? -11.103 45.463 -19.400 1.00 20.66 177 TYR I CA 1
ATOM 3130 C C . TYR D 3 177 ? -9.738 44.854 -19.336 1.00 24.15 177 TYR I C 1
ATOM 3131 O O . TYR D 3 177 ? -8.736 45.575 -19.379 1.00 24.31 177 TYR I O 1
ATOM 3140 N N . LEU D 3 178 ? -9.675 43.534 -19.218 1.00 20.09 178 LEU I N 1
ATOM 3141 C CA . LEU D 3 178 ? -8.379 42.848 -19.270 1.00 19.96 178 LEU I CA 1
ATOM 3142 C C . LEU D 3 178 ? -8.356 42.002 -20.572 1.00 25.84 178 LEU I C 1
ATOM 3143 O O . LEU D 3 178 ? -9.151 41.067 -20.712 1.00 23.93 178 LEU I O 1
ATOM 3148 N N . SER D 3 179 ? -7.402 42.324 -21.495 1.00 24.51 179 SER I N 1
ATOM 3149 C CA . SER D 3 179 ? -7.186 41.606 -22.756 1.00 26.28 179 SER I CA 1
ATOM 3150 C C . SER D 3 179 ? -6.163 40.521 -22.524 1.00 33.44 179 SER I C 1
ATOM 3151 O O . SER D 3 179 ? -5.088 40.788 -21.975 1.00 35.73 179 SER I O 1
ATOM 3154 N N . LEU D 3 180 ? -6.513 39.281 -22.890 1.00 30.98 180 LEU I N 1
ATOM 3155 C CA . LEU D 3 180 ? -5.646 38.119 -22.705 1.00 30.80 180 LEU I CA 1
ATOM 3156 C C . LEU D 3 180 ? -5.673 37.313 -23.972 1.00 34.24 180 LEU I C 1
ATOM 3157 O O . LEU D 3 180 ? -6.620 37.429 -24.742 1.00 34.10 180 LEU I O 1
ATOM 3162 N N . THR D 3 181 ? -4.726 36.376 -24.123 1.00 31.07 181 THR I N 1
ATOM 3163 C CA . THR D 3 181 ? -4.843 35.432 -25.225 1.00 31.28 181 THR I CA 1
ATOM 3164 C C . THR D 3 181 ? -5.766 34.314 -24.684 1.00 30.59 181 THR I C 1
ATOM 3165 O O . THR D 3 181 ? -5.760 34.082 -23.466 1.00 28.76 181 THR I O 1
ATOM 3169 N N . PRO D 3 182 ? -6.504 33.575 -25.549 1.00 28.14 182 PRO I N 1
ATOM 3170 C CA . PRO D 3 182 ? -7.230 32.381 -25.080 1.00 28.23 182 PRO I CA 1
ATOM 3171 C C . PRO D 3 182 ? -6.351 31.423 -24.260 1.00 33.37 182 PRO I C 1
ATOM 3172 O O . PRO D 3 182 ? -6.805 30.882 -23.250 1.00 31.48 182 PRO I O 1
ATOM 3176 N N . GLU D 3 183 ? -5.069 31.238 -24.690 1.00 31.68 183 GLU I N 1
ATOM 3177 C CA . GLU D 3 183 ? -4.098 30.387 -23.998 1.00 31.55 183 GLU I CA 1
ATOM 3178 C C . GLU D 3 183 ? -3.839 30.816 -22.545 1.00 33.32 183 GLU I C 1
ATOM 3179 O O . GLU D 3 183 ? -3.849 29.951 -21.670 1.00 32.31 183 GLU I O 1
ATOM 3185 N N . GLN D 3 184 ? -3.621 32.132 -22.280 1.00 31.72 184 GLN I N 1
ATOM 3186 C CA . GLN D 3 184 ? -3.417 32.692 -20.915 1.00 31.50 184 GLN I CA 1
ATOM 3187 C C . GLN D 3 184 ? -4.674 32.486 -20.072 1.00 31.90 184 GLN I C 1
ATOM 3188 O O . GLN D 3 184 ? -4.588 32.076 -18.909 1.00 32.67 184 GLN I O 1
ATOM 3194 N N . TRP D 3 185 ? -5.855 32.752 -20.682 1.00 26.94 185 TRP I N 1
ATOM 3195 C CA . TRP D 3 185 ? -7.123 32.559 -19.977 1.00 26.25 185 TRP I CA 1
ATOM 3196 C C . TRP D 3 185 ? -7.273 31.126 -19.462 1.00 30.95 185 TRP I C 1
ATOM 3197 O O . TRP D 3 185 ? -7.578 30.924 -18.288 1.00 29.06 185 TRP I O 1
ATOM 3208 N N . LYS D 3 186 ? -7.055 30.135 -20.346 1.00 30.69 186 LYS I N 1
ATOM 3209 C CA . LYS D 3 186 ? -7.191 28.714 -20.002 1.00 32.39 186 LYS I CA 1
ATOM 3210 C C . LYS D 3 186 ? -6.080 28.179 -19.079 1.00 36.94 186 LYS I C 1
ATOM 3211 O O . LYS D 3 186 ? -6.272 27.116 -18.491 1.00 38.69 186 LYS I O 1
ATOM 3217 N N . SER D 3 187 ? -4.934 28.885 -18.956 1.00 32.98 187 SER I N 1
ATOM 3218 C CA . SER D 3 187 ? -3.778 28.409 -18.177 1.00 34.03 187 SER I CA 1
ATOM 3219 C C . SER D 3 187 ? -3.722 28.910 -16.729 1.00 38.28 187 SER I C 1
ATOM 3220 O O . SER D 3 187 ? -2.697 28.779 -16.057 1.00 40.93 187 SER I O 1
ATOM 3223 N N . HIS D 3 188 ? -4.813 29.466 -16.242 1.00 31.90 188 HIS I N 1
ATOM 3224 C CA . HIS D 3 188 ? -4.877 29.913 -14.854 1.00 31.36 188 HIS I CA 1
ATOM 3225 C C . HIS D 3 188 ? -6.097 29.308 -14.228 1.00 34.46 188 HIS I C 1
ATOM 3226 O O . HIS D 3 188 ? -7.029 28.999 -14.955 1.00 33.99 188 HIS I O 1
ATOM 3233 N N . ARG D 3 189 ? -6.114 29.125 -12.901 1.00 32.48 189 ARG I N 1
ATOM 3234 C CA . ARG D 3 189 ? -7.288 28.562 -12.242 1.00 31.44 189 ARG I CA 1
ATOM 3235 C C . ARG D 3 189 ? -8.373 29.623 -12.185 1.00 34.50 189 ARG I C 1
ATOM 3236 O O . ARG D 3 189 ? -9.565 29.318 -12.335 1.00 33.23 189 ARG I O 1
ATOM 3244 N N . SER D 3 190 ? -7.959 30.881 -12.018 1.00 30.90 190 SER I N 1
ATOM 3245 C CA . SER D 3 190 ? -8.920 31.987 -11.955 1.00 30.42 190 SER I CA 1
ATOM 3246 C C . SER D 3 190 ? -8.263 33.341 -12.274 1.00 30.82 190 SER I C 1
ATOM 3247 O O . SER D 3 190 ? -7.038 33.456 -12.298 1.00 29.26 190 SER I O 1
ATOM 3250 N N . TYR D 3 191 ? -9.095 34.353 -12.512 1.00 26.65 191 TYR I N 1
ATOM 3251 C CA . TYR D 3 191 ? -8.684 35.749 -12.665 1.00 24.94 191 TYR I CA 1
ATOM 3252 C C . TYR D 3 191 ? -9.600 36.556 -11.771 1.00 27.01 191 TYR I C 1
ATOM 3253 O O . TYR D 3 191 ? -10.769 36.208 -11.613 1.00 26.05 191 TYR I O 1
ATOM 3262 N N . SER D 3 192 ? -9.076 37.643 -11.211 1.00 22.52 192 SER I N 1
ATOM 3263 C CA . SER D 3 192 ? -9.833 38.503 -10.303 1.00 22.30 192 SER I CA 1
ATOM 3264 C C . SER D 3 192 ? -9.721 39.958 -10.651 1.00 25.29 192 SER I C 1
ATOM 3265 O O . SER D 3 192 ? -8.631 40.434 -11.003 1.00 24.72 192 SER I O 1
ATOM 3268 N N . CYS D 3 193 ? -10.827 40.684 -10.461 1.00 19.61 193 CYS I N 1
ATOM 3269 C CA . CYS D 3 193 ? -10.873 42.135 -10.615 1.00 20.26 193 CYS I CA 1
ATOM 3270 C C . CYS D 3 193 ? -11.076 42.638 -9.202 1.00 23.99 193 CYS I C 1
ATOM 3271 O O . CYS D 3 193 ? -12.079 42.286 -8.545 1.00 21.83 193 CYS I O 1
ATOM 3274 N N . GLN D 3 194 ? -10.154 43.480 -8.732 1.00 20.68 194 GLN I N 1
ATOM 3275 C CA . GLN D 3 194 ? -10.206 44.010 -7.358 1.00 20.28 194 GLN I CA 1
ATOM 3276 C C . GLN D 3 194 ? -10.392 45.504 -7.394 1.00 25.62 194 GLN I C 1
ATOM 3277 O O . GLN D 3 194 ? -9.531 46.220 -7.904 1.00 26.61 194 GLN I O 1
ATOM 3283 N N . VAL D 3 195 ? -11.481 45.993 -6.797 1.00 21.21 195 VAL I N 1
ATOM 3284 C CA . VAL D 3 195 ? -11.829 47.416 -6.803 1.00 21.03 195 VAL I CA 1
ATOM 3285 C C . VAL D 3 195 ? -11.735 48.000 -5.404 1.00 25.81 195 VAL I C 1
ATOM 3286 O O . VAL D 3 195 ? -12.528 47.644 -4.523 1.00 23.39 195 VAL I O 1
ATOM 3290 N N . THR D 3 196 ? -10.811 48.948 -5.226 1.00 22.51 196 THR I N 1
ATOM 3291 C CA . THR D 3 196 ? -10.591 49.619 -3.941 1.00 23.04 196 THR I CA 1
ATOM 3292 C C . THR D 3 196 ? -11.230 50.999 -4.000 1.00 28.01 196 THR I C 1
ATOM 3293 O O . THR D 3 196 ? -11.018 51.774 -4.960 1.00 26.61 196 THR I O 1
ATOM 3297 N N . HIS D 3 197 ? -11.999 51.308 -2.959 1.00 24.87 197 HIS I N 1
ATOM 3298 C CA . HIS D 3 197 ? -12.712 52.569 -2.830 1.00 25.38 197 HIS I CA 1
ATOM 3299 C C . HIS D 3 197 ? -12.695 52.937 -1.364 1.00 29.51 197 HIS I C 1
ATOM 3300 O O . HIS D 3 197 ? -13.177 52.171 -0.518 1.00 26.39 197 HIS I O 1
ATOM 3307 N N . GLU D 3 198 ? -12.089 54.105 -1.055 1.00 28.28 198 GLU I N 1
ATOM 3308 C CA . GLU D 3 198 ? -11.976 54.641 0.293 1.00 30.11 198 GLU I CA 1
ATOM 3309 C C . GLU D 3 198 ? -11.400 53.590 1.270 1.00 36.17 198 GLU I C 1
ATOM 3310 O O . GLU D 3 198 ? -11.893 53.408 2.393 1.00 36.94 198 GLU I O 1
ATOM 3316 N N . GLY D 3 199 ? -10.363 52.893 0.811 1.00 33.07 199 GLY I N 1
ATOM 3317 C CA . GLY D 3 199 ? -9.662 51.910 1.645 1.00 33.61 199 GLY I CA 1
ATOM 3318 C C . GLY D 3 199 ? -10.274 50.533 1.761 1.00 32.36 199 GLY I C 1
ATOM 3319 O O . GLY D 3 199 ? -9.674 49.659 2.392 1.00 33.01 199 GLY I O 1
ATOM 3320 N N . SER D 3 200 ? -11.495 50.336 1.224 1.00 26.42 200 SER I N 1
ATOM 3321 C CA . SER D 3 200 ? -12.180 49.030 1.272 1.00 24.10 200 SER I CA 1
ATOM 3322 C C . SER D 3 200 ? -12.224 48.457 -0.125 1.00 27.52 200 SER I C 1
ATOM 3323 O O . SER D 3 200 ? -12.392 49.211 -1.088 1.00 26.35 200 SER I O 1
ATOM 3326 N N . THR D 3 201 ? -12.084 47.121 -0.240 1.00 22.33 201 THR I N 1
ATOM 3327 C CA . THR D 3 201 ? -12.014 46.467 -1.540 1.00 21.67 201 THR I CA 1
ATOM 3328 C C . THR D 3 201 ? -13.133 45.501 -1.791 1.00 24.98 201 THR I C 1
ATOM 3329 O O . THR D 3 201 ? -13.520 44.743 -0.904 1.00 26.99 201 THR I O 1
ATOM 3333 N N . VAL D 3 202 ? -13.636 45.519 -3.013 1.00 22.88 202 VAL I N 1
ATOM 3334 C CA . VAL D 3 202 ? -14.626 44.559 -3.494 1.00 24.20 202 VAL I CA 1
ATOM 3335 C C . VAL D 3 202 ? -13.919 43.761 -4.583 1.00 27.41 202 VAL I C 1
ATOM 3336 O O . VAL D 3 202 ? -13.459 44.336 -5.578 1.00 25.22 202 VAL I O 1
ATOM 3340 N N . GLU D 3 203 ? -13.799 42.438 -4.385 1.00 26.30 203 GLU I N 1
ATOM 3341 C CA . GLU D 3 203 ? -13.128 41.562 -5.355 1.00 26.27 203 GLU I CA 1
ATOM 3342 C C . GLU D 3 203 ? -14.117 40.572 -5.975 1.00 31.67 203 GLU I C 1
ATOM 3343 O O . GLU D 3 203 ? -14.909 39.967 -5.255 1.00 32.98 203 GLU I O 1
ATOM 3349 N N . LYS D 3 204 ? -14.059 40.402 -7.301 1.00 24.85 204 LYS I N 1
ATOM 3350 C CA . LYS D 3 204 ? -14.851 39.392 -8.002 1.00 23.31 204 LYS I CA 1
ATOM 3351 C C . LYS D 3 204 ? -13.869 38.489 -8.742 1.00 24.18 204 LYS I C 1
ATOM 3352 O O . LYS D 3 204 ? -12.841 38.963 -9.231 1.00 23.40 204 LYS I O 1
ATOM 3358 N N . THR D 3 205 ? -14.182 37.204 -8.829 1.00 21.82 205 THR I N 1
ATOM 3359 C CA . THR D 3 205 ? -13.303 36.209 -9.476 1.00 22.38 205 THR I CA 1
ATOM 3360 C C . THR D 3 205 ? -14.083 35.450 -10.555 1.00 25.18 205 THR I C 1
ATOM 3361 O O . THR D 3 205 ? -15.291 35.239 -10.402 1.00 23.62 205 THR I O 1
ATOM 3365 N N . VAL D 3 206 ? -13.401 35.060 -11.647 1.00 23.52 206 VAL I N 1
ATOM 3366 C CA . VAL D 3 206 ? -13.993 34.240 -12.720 1.00 23.48 206 VAL I CA 1
ATOM 3367 C C . VAL D 3 206 ? -13.004 33.143 -13.028 1.00 28.46 206 VAL I C 1
ATOM 3368 O O . VAL D 3 206 ? -11.797 33.325 -12.805 1.00 27.38 206 VAL I O 1
ATOM 3372 N N . ALA D 3 207 ? -13.508 32.024 -13.562 1.00 27.99 207 ALA I N 1
ATOM 3373 C CA . ALA D 3 207 ? -12.716 30.839 -13.881 1.00 30.39 207 ALA I CA 1
ATOM 3374 C C . ALA D 3 207 ? -13.091 30.229 -15.242 1.00 33.57 207 ALA I C 1
ATOM 3375 O O . ALA D 3 207 ? -14.267 30.274 -15.628 1.00 33.32 207 ALA I O 1
ATOM 3377 N N . PRO D 3 208 ? -12.124 29.693 -16.022 1.00 31.87 208 PRO I N 1
ATOM 3378 C CA . PRO D 3 208 ? -12.508 29.086 -17.316 1.00 32.91 208 PRO I CA 1
ATOM 3379 C C . PRO D 3 208 ? -13.462 27.904 -17.163 1.00 43.63 208 PRO I C 1
ATOM 3380 O O . PRO D 3 208 ? -13.357 27.154 -16.186 1.00 45.64 208 PRO I O 1
ATOM 3384 N N . THR D 3 209 ? -14.442 27.811 -18.070 1.00 43.24 209 THR I N 1
ATOM 3385 C CA . THR D 3 209 ? -15.437 26.736 -18.131 1.00 55.47 209 THR I CA 1
ATOM 3386 C C . THR D 3 209 ? -15.634 26.282 -19.576 1.00 74.56 209 THR I C 1
ATOM 3387 O O . THR D 3 209 ? -16.651 26.666 -20.194 1.00 76.24 209 THR I O 1
ATOM 3391 N N . ALA E 2 1 ? 2.366 15.280 6.780 1.00 57.87 1 ALA J N 1
ATOM 3392 C CA . ALA E 2 1 ? 1.135 14.829 7.429 1.00 55.66 1 ALA J CA 1
ATOM 3393 C C . ALA E 2 1 ? 0.029 14.469 6.414 1.00 55.06 1 ALA J C 1
ATOM 3394 O O . ALA E 2 1 ? 0.029 14.956 5.279 1.00 52.96 1 ALA J O 1
ATOM 3396 N N . VAL E 2 2 ? -0.923 13.625 6.847 1.00 49.69 2 VAL J N 1
ATOM 3397 C CA . VAL E 2 2 ? -2.057 13.198 6.026 1.00 47.17 2 VAL J CA 1
ATOM 3398 C C . VAL E 2 2 ? -3.078 14.327 5.927 1.00 46.78 2 VAL J C 1
ATOM 3399 O O . VAL E 2 2 ? -3.532 14.847 6.946 1.00 46.21 2 VAL J O 1
ATOM 3403 N N . THR E 2 3 ? -3.451 14.690 4.702 1.00 40.91 3 THR J N 1
ATOM 3404 C CA . THR E 2 3 ? -4.485 15.692 4.473 1.00 39.59 3 THR J CA 1
ATOM 3405 C C . THR E 2 3 ? -5.437 15.179 3.392 1.00 39.47 3 THR J C 1
ATOM 3406 O O . THR E 2 3 ? -4.997 14.580 2.418 1.00 38.77 3 THR J O 1
ATOM 3410 N N . LEU E 2 4 ? -6.728 15.384 3.587 1.00 34.90 4 LEU J N 1
ATOM 3411 C CA . LEU E 2 4 ? -7.785 15.031 2.625 1.00 33.39 4 LEU J CA 1
ATOM 3412 C C . LEU E 2 4 ? -8.492 16.354 2.374 1.00 35.98 4 LEU J C 1
ATOM 3413 O O . LEU E 2 4 ? -8.897 17.019 3.322 1.00 34.34 4 LEU J O 1
ATOM 3418 N N . ASP E 2 5 ? -8.525 16.783 1.120 1.00 33.66 5 ASP J N 1
ATOM 3419 C CA . ASP E 2 5 ? -9.032 18.099 0.744 1.00 32.88 5 ASP J CA 1
ATOM 3420 C C . ASP E 2 5 ? -10.157 17.982 -0.289 1.00 35.82 5 ASP J C 1
ATOM 3421 O O . ASP E 2 5 ? -9.903 17.733 -1.469 1.00 35.52 5 ASP J O 1
ATOM 3426 N N . GLU E 2 6 ? -11.399 18.163 0.177 1.00 31.76 6 GLU J N 1
ATOM 3427 C CA . GLU E 2 6 ? -12.592 18.054 -0.669 1.00 31.67 6 GLU J CA 1
ATOM 3428 C C . GLU E 2 6 ? -12.940 19.366 -1.383 1.00 35.72 6 GLU J C 1
ATOM 3429 O O . GLU E 2 6 ? -12.800 20.441 -0.805 1.00 34.62 6 GLU J O 1
ATOM 3435 N N . SER E 2 7 ? -13.423 19.254 -2.621 1.00 34.24 7 SER J N 1
ATOM 3436 C CA . SER E 2 7 ? -13.878 20.378 -3.454 1.00 35.92 7 SER J CA 1
ATOM 3437 C C . SER E 2 7 ? -15.059 19.880 -4.307 1.00 40.75 7 SER J C 1
ATOM 3438 O O . SER E 2 7 ? -15.285 18.667 -4.377 1.00 39.92 7 SER J O 1
ATOM 3441 N N . GLY E 2 8 ? -15.798 20.807 -4.926 1.00 38.99 8 GLY J N 1
ATOM 3442 C CA . GLY E 2 8 ? -16.937 20.483 -5.782 1.00 39.88 8 GLY J CA 1
ATOM 3443 C C . GLY E 2 8 ? -18.297 20.681 -5.140 1.00 45.65 8 GLY J C 1
ATOM 3444 O O . GLY E 2 8 ? -19.330 20.416 -5.762 1.00 48.56 8 GLY J O 1
ATOM 3445 N N . GLY E 2 9 ? -18.294 21.091 -3.882 1.00 41.94 9 GLY J N 1
ATOM 3446 C CA . GLY E 2 9 ? -19.510 21.333 -3.120 1.00 41.84 9 GLY J CA 1
ATOM 3447 C C . GLY E 2 9 ? -20.229 22.599 -3.542 1.00 46.76 9 GLY J C 1
ATOM 3448 O O . GLY E 2 9 ? -19.849 23.254 -4.518 1.00 48.48 9 GLY J O 1
ATOM 3449 N N . GLY E 2 10 ? -21.273 22.927 -2.807 1.00 40.56 10 GLY J N 1
ATOM 3450 C CA . GLY E 2 10 ? -22.051 24.126 -3.043 1.00 39.47 10 GLY J CA 1
ATOM 3451 C C . GLY E 2 10 ? -23.497 23.900 -3.401 1.00 40.22 10 GLY J C 1
ATOM 3452 O O . GLY E 2 10 ? -24.072 22.834 -3.157 1.00 38.46 10 GLY J O 1
ATOM 3453 N N . LEU E 2 11 ? -24.080 24.952 -3.976 1.00 37.36 11 LEU J N 1
ATOM 3454 C CA . LEU E 2 11 ? -25.464 25.063 -4.356 1.00 38.43 11 LEU J CA 1
ATOM 3455 C C . LEU E 2 11 ? -25.746 24.233 -5.597 1.00 44.24 11 LEU J C 1
ATOM 3456 O O . LEU E 2 11 ? -25.098 24.413 -6.627 1.00 43.80 11 LEU J O 1
ATOM 3461 N N . GLN E 2 12 ? -26.666 23.278 -5.456 1.00 42.11 12 GLN J N 1
ATOM 3462 C CA . GLN E 2 12 ? -27.019 22.348 -6.516 1.00 44.33 12 GLN J CA 1
ATOM 3463 C C . GLN E 2 12 ? -28.515 22.415 -6.747 1.00 47.44 12 GLN J C 1
ATOM 3464 O O . GLN E 2 12 ? -29.287 22.577 -5.810 1.00 45.03 12 GLN J O 1
ATOM 3470 N N . THR E 2 13 ? -28.936 22.362 -7.999 1.00 47.02 13 THR J N 1
ATOM 3471 C CA . THR E 2 13 ? -30.357 22.425 -8.280 1.00 48.62 13 THR J CA 1
ATOM 3472 C C . THR E 2 13 ? -31.059 21.057 -8.049 1.00 51.04 13 THR J C 1
ATOM 3473 O O . THR E 2 13 ? -30.518 20.023 -8.438 1.00 49.18 13 THR J O 1
ATOM 3477 N N . PRO E 2 14 ? -32.247 21.060 -7.388 1.00 49.07 14 PRO J N 1
ATOM 3478 C CA . PRO E 2 14 ? -33.003 19.803 -7.177 1.00 49.23 14 PRO J CA 1
ATOM 3479 C C . PRO E 2 14 ? -33.184 19.046 -8.496 1.00 54.85 14 PRO J C 1
ATOM 3480 O O . PRO E 2 14 ? -33.545 19.663 -9.496 1.00 55.46 14 PRO J O 1
ATOM 3484 N N . GLY E 2 15 ? -32.824 17.755 -8.510 1.00 50.08 15 GLY J N 1
ATOM 3485 C CA . GLY E 2 15 ? -32.881 16.911 -9.704 1.00 52.24 15 GLY J CA 1
ATOM 3486 C C . GLY E 2 15 ? -31.581 16.892 -10.493 1.00 56.31 15 GLY J C 1
ATOM 3487 O O . GLY E 2 15 ? -31.384 16.028 -11.341 1.00 56.18 15 GLY J O 1
ATOM 3488 N N . GLY E 2 16 ? -30.701 17.851 -10.220 1.00 54.44 16 GLY J N 1
ATOM 3489 C CA . GLY E 2 16 ? -29.401 17.972 -10.874 1.00 54.18 16 GLY J CA 1
ATOM 3490 C C . GLY E 2 16 ? -28.355 17.031 -10.305 1.00 55.55 16 GLY J C 1
ATOM 3491 O O . GLY E 2 16 ? -28.673 16.150 -9.505 1.00 55.34 16 GLY J O 1
ATOM 3492 N N . GLY E 2 17 ? -27.109 17.226 -10.717 1.00 49.42 17 GLY J N 1
ATOM 3493 C CA . GLY E 2 17 ? -25.995 16.380 -10.321 1.00 47.36 17 GLY J CA 1
ATOM 3494 C C . GLY E 2 17 ? -24.807 17.117 -9.747 1.00 48.89 17 GLY J C 1
ATOM 3495 O O . GLY E 2 17 ? -24.634 18.322 -9.963 1.00 47.86 17 GLY J O 1
ATOM 3496 N N . LEU E 2 18 ? -23.960 16.378 -9.027 1.00 44.52 18 LEU J N 1
ATOM 3497 C CA . LEU E 2 18 ? -22.767 16.941 -8.404 1.00 42.58 18 LEU J CA 1
ATOM 3498 C C . LEU E 2 18 ? -21.570 16.052 -8.625 1.00 41.39 18 LEU J C 1
ATOM 3499 O O . LEU E 2 18 ? -21.719 14.847 -8.844 1.00 38.95 18 LEU J O 1
ATOM 3504 N N . SER E 2 19 ? -20.377 16.631 -8.476 1.00 38.09 19 SER J N 1
ATOM 3505 C CA . SER E 2 19 ? -19.129 15.892 -8.599 1.00 38.18 19 SER J CA 1
ATOM 3506 C C . SER E 2 19 ? -18.181 16.429 -7.551 1.00 41.27 19 SER J C 1
ATOM 3507 O O . SER E 2 19 ? -17.783 17.597 -7.620 1.00 42.26 19 SER J O 1
ATOM 3510 N N . LEU E 2 20 ? -17.907 15.616 -6.519 1.00 36.63 20 LEU J N 1
ATOM 3511 C CA . LEU E 2 20 ? -17.011 15.983 -5.438 1.00 35.05 20 LEU J CA 1
ATOM 3512 C C . LEU E 2 20 ? -15.672 15.318 -5.654 1.00 39.24 20 LEU J C 1
ATOM 3513 O O . LEU E 2 20 ? -15.625 14.181 -6.109 1.00 38.54 20 LEU J O 1
ATOM 3518 N N . VAL E 2 21 ? -14.580 16.026 -5.344 1.00 37.63 21 VAL J N 1
ATOM 3519 C CA . VAL E 2 21 ? -13.236 15.473 -5.506 1.00 39.03 21 VAL J CA 1
ATOM 3520 C C . VAL E 2 21 ? -12.488 15.617 -4.196 1.00 40.17 21 VAL J C 1
ATOM 3521 O O . VAL E 2 21 ? -12.489 16.691 -3.606 1.00 37.51 21 VAL J O 1
ATOM 3525 N N . CYS E 2 22 ? -11.851 14.530 -3.746 1.00 38.37 22 CYS J N 1
ATOM 3526 C CA . CYS E 2 22 ? -11.025 14.529 -2.554 1.00 38.21 22 CYS J CA 1
ATOM 3527 C C . CYS E 2 22 ? -9.584 14.412 -3.045 1.00 42.24 22 CYS J C 1
ATOM 3528 O O . CYS E 2 22 ? -9.243 13.422 -3.689 1.00 43.12 22 CYS J O 1
ATOM 3531 N N . LYS E 2 23 ? -8.758 15.418 -2.781 1.00 38.07 23 LYS J N 1
ATOM 3532 C CA . LYS E 2 23 ? -7.339 15.386 -3.143 1.00 39.18 23 LYS J CA 1
ATOM 3533 C C . LYS E 2 23 ? -6.592 14.940 -1.888 1.00 42.32 23 LYS J C 1
ATOM 3534 O O . LYS E 2 23 ? -6.630 15.617 -0.848 1.00 41.36 23 LYS J O 1
ATOM 3540 N N . ALA E 2 24 ? -5.962 13.772 -1.979 1.00 39.60 24 ALA J N 1
ATOM 3541 C CA . ALA E 2 24 ? -5.234 13.163 -0.873 1.00 39.46 24 ALA J CA 1
ATOM 3542 C C . ALA E 2 24 ? -3.745 13.495 -0.934 1.00 44.38 24 ALA J C 1
ATOM 3543 O O . ALA E 2 24 ? -3.128 13.422 -1.998 1.00 43.88 24 ALA J O 1
ATOM 3545 N N . SER E 2 25 ? -3.159 13.828 0.213 1.00 41.92 25 SER J N 1
ATOM 3546 C CA . SER E 2 25 ? -1.723 14.108 0.262 1.00 43.77 25 SER J CA 1
ATOM 3547 C C . SER E 2 25 ? -1.122 13.596 1.583 1.00 43.38 25 SER J C 1
ATOM 3548 O O . SER E 2 25 ? -1.848 13.396 2.560 1.00 41.05 25 SER J O 1
ATOM 3551 N N . GLY E 2 26 ? 0.185 13.381 1.586 1.00 40.51 26 GLY J N 1
ATOM 3552 C CA . GLY E 2 26 ? 0.903 12.925 2.772 1.00 41.91 26 GLY J CA 1
ATOM 3553 C C . GLY E 2 26 ? 0.884 11.427 2.995 1.00 47.03 26 GLY J C 1
ATOM 3554 O O . GLY E 2 26 ? 1.277 10.963 4.068 1.00 48.94 26 GLY J O 1
ATOM 3555 N N . PHE E 2 27 ? 0.418 10.662 1.991 1.00 41.08 27 PHE J N 1
ATOM 3556 C CA . PHE E 2 27 ? 0.368 9.192 1.981 1.00 40.46 27 PHE J CA 1
ATOM 3557 C C . PHE E 2 27 ? 0.142 8.704 0.560 1.00 44.67 27 PHE J C 1
ATOM 3558 O O . PHE E 2 27 ? -0.291 9.478 -0.291 1.00 45.38 27 PHE J O 1
ATOM 3566 N N . THR E 2 28 ? 0.428 7.429 0.302 1.00 41.40 28 THR J N 1
ATOM 3567 C CA . THR E 2 28 ? 0.222 6.802 -1.002 1.00 40.68 28 THR J CA 1
ATOM 3568 C C . THR E 2 28 ? -1.228 6.315 -1.049 1.00 42.22 28 THR J C 1
ATOM 3569 O O . THR E 2 28 ? -1.582 5.340 -0.369 1.00 40.93 28 THR J O 1
ATOM 3573 N N . LEU E 2 29 ? -2.068 7.017 -1.845 1.00 37.68 29 LEU J N 1
ATOM 3574 C CA . LEU E 2 29 ? -3.490 6.683 -1.990 1.00 36.19 29 LEU J CA 1
ATOM 3575 C C . LEU E 2 29 ? -3.745 5.223 -2.381 1.00 40.11 29 LEU J C 1
ATOM 3576 O O . LEU E 2 29 ? -4.625 4.599 -1.805 1.00 39.69 29 LEU J O 1
ATOM 3581 N N . SER E 2 30 ? -2.960 4.678 -3.315 1.00 38.09 30 SER J N 1
ATOM 3582 C CA . SER E 2 30 ? -3.111 3.306 -3.811 1.00 38.93 30 SER J CA 1
ATOM 3583 C C . SER E 2 30 ? -2.967 2.214 -2.736 1.00 42.85 30 SER J C 1
ATOM 3584 O O . SER E 2 30 ? -3.368 1.083 -2.987 1.00 44.10 30 SER J O 1
ATOM 3587 N N . SER E 2 31 ? -2.404 2.548 -1.552 1.00 38.34 31 SER J N 1
ATOM 3588 C CA . SER E 2 31 ? -2.232 1.603 -0.444 1.00 37.60 31 SER J CA 1
ATOM 3589 C C . SER E 2 31 ? -3.497 1.531 0.420 1.00 39.74 31 SER J C 1
ATOM 3590 O O . SER E 2 31 ? -3.553 0.725 1.353 1.00 40.12 31 SER J O 1
ATOM 3593 N N . TYR E 2 32 ? -4.518 2.346 0.104 1.00 36.27 32 TYR J N 1
ATOM 3594 C CA . TYR E 2 32 ? -5.721 2.405 0.919 1.00 35.57 32 TYR J CA 1
ATOM 3595 C C . TYR E 2 32 ? -7.030 2.274 0.192 1.00 39.59 32 TYR J C 1
ATOM 3596 O O . TYR E 2 32 ? -7.220 2.837 -0.889 1.00 39.82 32 TYR J O 1
ATOM 3605 N N . GLN E 2 33 ? -7.993 1.630 0.859 1.00 35.76 33 GLN J N 1
ATOM 3606 C CA . GLN E 2 33 ? -9.383 1.653 0.399 1.00 34.64 33 GLN J CA 1
ATOM 3607 C C . GLN E 2 33 ? -9.896 3.003 0.912 1.00 37.05 33 GLN J C 1
ATOM 3608 O O . GLN E 2 33 ? -9.314 3.531 1.861 1.00 37.54 33 GLN J O 1
ATOM 3614 N N . MET E 2 34 ? -10.895 3.605 0.274 1.00 32.38 34 MET J N 1
ATOM 3615 C CA . MET E 2 34 ? -11.342 4.949 0.700 1.00 31.13 34 MET J CA 1
ATOM 3616 C C . MET E 2 34 ? -12.853 5.047 0.770 1.00 35.04 34 MET J C 1
ATOM 3617 O O . MET E 2 34 ? -13.543 4.219 0.179 1.00 36.04 34 MET J O 1
ATOM 3622 N N . MET E 2 35 ? -13.363 6.047 1.509 1.00 30.12 35 MET J N 1
ATOM 3623 C CA . MET E 2 35 ? -14.804 6.234 1.645 1.00 29.05 35 MET J CA 1
ATOM 3624 C C . MET E 2 35 ? -15.205 7.688 1.747 1.00 32.89 35 MET J C 1
ATOM 3625 O O . MET E 2 35 ? -14.376 8.556 2.027 1.00 31.17 35 MET J O 1
ATOM 3630 N N . TRP E 2 36 ? -16.510 7.933 1.576 1.00 31.15 36 TRP J N 1
ATOM 3631 C CA . TRP E 2 36 ? -17.146 9.230 1.727 1.00 30.71 36 TRP J CA 1
ATOM 3632 C C . TRP E 2 36 ? -18.215 9.079 2.805 1.00 33.44 36 TRP J C 1
ATOM 3633 O O . TRP E 2 36 ? -18.914 8.069 2.862 1.00 33.22 36 TRP J O 1
ATOM 3644 N N . VAL E 2 37 ? -18.319 10.085 3.666 1.00 28.84 37 VAL J N 1
ATOM 3645 C CA . VAL E 2 37 ? -19.259 10.142 4.778 1.00 27.71 37 VAL J CA 1
ATOM 3646 C C . VAL E 2 37 ? -19.924 11.520 4.666 1.00 31.73 37 VAL J C 1
ATOM 3647 O O . VAL E 2 37 ? -19.283 12.455 4.194 1.00 31.18 37 VAL J O 1
ATOM 3651 N N . ARG E 2 38 ? -21.201 11.628 5.032 1.00 28.54 38 ARG J N 1
ATOM 3652 C CA . ARG E 2 38 ? -21.875 12.913 4.997 1.00 28.74 38 ARG J CA 1
ATOM 3653 C C . ARG E 2 38 ? -22.627 13.180 6.289 1.00 31.52 38 ARG J C 1
ATOM 3654 O O . ARG E 2 38 ? -22.846 12.264 7.082 1.00 31.07 38 ARG J O 1
ATOM 3662 N N . GLN E 2 39 ? -23.032 14.443 6.492 1.00 28.65 39 GLN J N 1
ATOM 3663 C CA . GLN E 2 39 ? -23.781 14.848 7.672 1.00 27.79 39 GLN J CA 1
ATOM 3664 C C . GLN E 2 39 ? -24.744 15.957 7.275 1.00 31.18 39 GLN J C 1
ATOM 3665 O O . GLN E 2 39 ? -24.294 17.057 6.921 1.00 28.56 39 GLN J O 1
ATOM 3671 N N . ALA E 2 40 ? -26.054 15.658 7.329 1.00 30.98 40 ALA J N 1
ATOM 3672 C CA . ALA E 2 40 ? -27.138 16.612 7.048 1.00 33.14 40 ALA J CA 1
ATOM 3673 C C . ALA E 2 40 ? -27.211 17.653 8.194 1.00 41.50 40 ALA J C 1
ATOM 3674 O O . ALA E 2 40 ? -26.824 17.320 9.328 1.00 39.21 40 ALA J O 1
ATOM 3676 N N . PRO E 2 41 ? -27.670 18.911 7.928 1.00 41.94 41 PRO J N 1
ATOM 3677 C CA . PRO E 2 41 ? -27.736 19.921 9.008 1.00 42.85 41 PRO J CA 1
ATOM 3678 C C . PRO E 2 41 ? -28.515 19.443 10.237 1.00 48.71 41 PRO J C 1
ATOM 3679 O O . PRO E 2 41 ? -29.631 18.950 10.101 1.00 51.40 41 PRO J O 1
ATOM 3683 N N . GLY E 2 42 ? -27.882 19.518 11.402 1.00 46.15 42 GLY J N 1
ATOM 3684 C CA . GLY E 2 42 ? -28.467 19.091 12.677 1.00 47.41 42 GLY J CA 1
ATOM 3685 C C . GLY E 2 42 ? -28.647 17.590 12.854 1.00 50.54 42 GLY J C 1
ATOM 3686 O O . GLY E 2 42 ? -29.408 17.158 13.727 1.00 52.17 42 GLY J O 1
ATOM 3687 N N . LYS E 2 43 ? -27.963 16.777 12.012 1.00 42.36 43 LYS J N 1
ATOM 3688 C CA . LYS E 2 43 ? -28.063 15.312 12.037 1.00 40.99 43 LYS J CA 1
ATOM 3689 C C . LYS E 2 43 ? -26.689 14.671 12.289 1.00 38.88 43 LYS J C 1
ATOM 3690 O O . LYS E 2 43 ? -25.702 15.381 12.451 1.00 36.26 43 LYS J O 1
ATOM 3696 N N . GLY E 2 44 ? -26.644 13.344 12.325 1.00 35.49 44 GLY J N 1
ATOM 3697 C CA . GLY E 2 44 ? -25.414 12.593 12.554 1.00 34.49 44 GLY J CA 1
ATOM 3698 C C . GLY E 2 44 ? -24.690 12.198 11.283 1.00 37.11 44 GLY J C 1
ATOM 3699 O O . GLY E 2 44 ? -25.105 12.557 10.179 1.00 36.87 44 GLY J O 1
ATOM 3700 N N . LEU E 2 45 ? -23.586 11.472 11.446 1.00 32.02 45 LEU J N 1
ATOM 3701 C CA . LEU E 2 45 ? -22.755 10.955 10.365 1.00 30.99 45 LEU J CA 1
ATOM 3702 C C . LEU E 2 45 ? -23.491 9.841 9.625 1.00 35.12 45 LEU J C 1
ATOM 3703 O O . LEU E 2 45 ? -24.194 9.048 10.245 1.00 34.97 45 LEU J O 1
ATOM 3708 N N . GLU E 2 46 ? -23.359 9.819 8.307 1.00 31.98 46 GLU J N 1
ATOM 3709 C CA . GLU E 2 46 ? -23.973 8.799 7.460 1.00 32.77 46 GLU J CA 1
ATOM 3710 C C . GLU E 2 46 ? -22.953 8.347 6.423 1.00 34.00 46 GLU J C 1
ATOM 3711 O O . GLU E 2 46 ? -22.392 9.177 5.721 1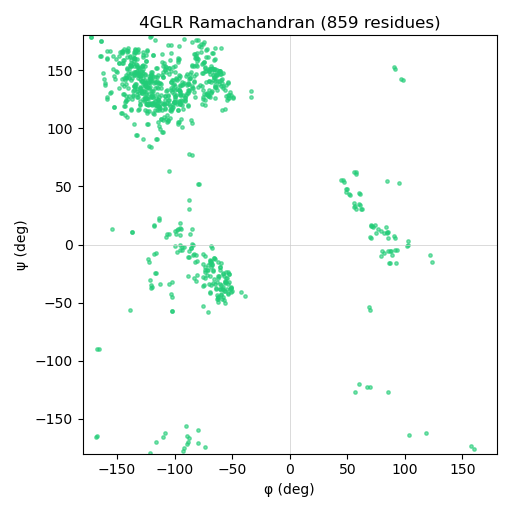.00 33.24 46 GLU J O 1
ATOM 3717 N N . TRP E 2 47 ? -22.732 7.040 6.320 1.00 32.73 47 TRP J N 1
ATOM 3718 C CA . TRP E 2 47 ? -21.806 6.448 5.355 1.00 32.58 47 TRP J CA 1
ATOM 3719 C C . TRP E 2 47 ? -22.383 6.573 3.933 1.00 35.46 47 TRP J C 1
ATOM 3720 O O . TRP E 2 47 ? -23.547 6.235 3.719 1.00 36.03 47 TRP J O 1
ATOM 3731 N N . VAL E 2 48 ? -21.601 7.105 2.985 1.00 30.54 48 VAL J N 1
ATOM 3732 C CA . VAL E 2 48 ? -22.106 7.351 1.614 1.00 30.87 48 VAL J CA 1
ATOM 3733 C C . VAL E 2 48 ? -21.667 6.315 0.574 1.00 34.29 48 VAL J C 1
ATOM 3734 O O . VAL E 2 48 ? -22.508 5.752 -0.126 1.00 34.12 48 VAL J O 1
ATOM 3738 N N . ALA E 2 49 ? -20.348 6.138 0.421 1.00 30.51 49 ALA J N 1
ATOM 3739 C CA . ALA E 2 49 ? -19.787 5.267 -0.601 1.00 30.69 49 ALA J CA 1
ATOM 3740 C C . ALA E 2 49 ? -18.382 4.870 -0.216 1.00 35.78 49 ALA J C 1
ATOM 3741 O O . ALA E 2 49 ? -17.756 5.543 0.594 1.00 36.21 49 ALA J O 1
ATOM 3743 N N . GLY E 2 50 ? -17.896 3.783 -0.792 1.00 32.04 50 GLY J N 1
ATOM 3744 C CA . GLY E 2 50 ? -16.540 3.313 -0.553 1.00 31.43 50 GLY J CA 1
ATOM 3745 C C . GLY E 2 50 ? -16.000 2.631 -1.784 1.00 35.56 50 GLY J C 1
ATOM 3746 O O . GLY E 2 50 ? -16.780 2.163 -2.613 1.00 34.06 50 GLY J O 1
ATOM 3747 N N . ILE E 2 51 ? -14.661 2.593 -1.912 1.00 32.71 51 ILE J N 1
ATOM 3748 C CA . ILE E 2 51 ? -13.978 2.019 -3.063 1.00 33.20 51 ILE J CA 1
ATOM 3749 C C . ILE E 2 51 ? -12.715 1.302 -2.626 1.00 38.97 51 ILE J C 1
ATOM 3750 O O . ILE E 2 51 ? -12.035 1.788 -1.720 1.00 38.45 51 ILE J O 1
ATOM 3755 N N . THR E 2 52 ? -12.407 0.145 -3.263 1.00 35.52 52 THR J N 1
ATOM 3756 C CA . THR E 2 52 ? -11.199 -0.632 -2.976 1.00 35.76 52 THR J CA 1
ATOM 3757 C C . THR E 2 52 ? -9.984 0.111 -3.515 1.00 39.22 52 THR J C 1
ATOM 3758 O O . THR E 2 52 ? -10.152 1.095 -4.254 1.00 38.83 52 THR J O 1
ATOM 3762 N N . SER E 2 53 A -8.764 -0.327 -3.141 1.00 36.94 52 SER J N 1
ATOM 3763 C CA . SER E 2 53 A -7.524 0.360 -3.537 1.00 38.22 52 SER J CA 1
ATOM 3764 C C . SER E 2 53 A -7.328 0.619 -5.042 1.00 44.63 52 SER J C 1
ATOM 3765 O O . SER E 2 53 A -6.708 1.619 -5.400 1.00 44.12 52 SER J O 1
ATOM 3768 N N . ARG E 2 54 ? -7.809 -0.288 -5.918 1.00 44.17 53 ARG J N 1
ATOM 3769 C CA . ARG E 2 54 ? -7.651 -0.142 -7.375 1.00 45.04 53 ARG J CA 1
ATOM 3770 C C . ARG E 2 54 ? -8.984 -0.024 -8.111 1.00 49.15 53 ARG J C 1
ATOM 3771 O O . ARG E 2 54 ? -9.039 -0.204 -9.331 1.00 49.82 53 ARG J O 1
ATOM 3779 N N . GLY E 2 55 ? -10.035 0.283 -7.360 1.00 44.21 54 GLY J N 1
ATOM 3780 C CA . GLY E 2 55 ? -11.371 0.497 -7.890 1.00 43.67 54 GLY J CA 1
ATOM 3781 C C . GLY E 2 55 ? -12.101 -0.728 -8.379 1.00 47.84 54 GLY J C 1
ATOM 3782 O O . GLY E 2 55 ? -13.111 -0.591 -9.068 1.00 47.53 54 GLY J O 1
ATOM 3783 N N . GLY E 2 56 ? -11.623 -1.909 -7.988 1.00 44.83 55 GLY J N 1
ATOM 3784 C CA . GLY E 2 56 ? -12.225 -3.188 -8.364 1.00 44.95 55 GLY J CA 1
ATOM 3785 C C . GLY E 2 56 ? -13.604 -3.414 -7.773 1.00 47.11 55 GLY J C 1
ATOM 3786 O O . GLY E 2 56 ? -14.443 -4.064 -8.402 1.00 46.66 55 GLY J O 1
ATOM 3787 N N . VAL E 2 57 ? -13.857 -2.890 -6.547 1.00 41.26 56 VAL J N 1
ATOM 3788 C CA . VAL E 2 57 ? -15.160 -3.044 -5.874 1.00 40.25 56 VAL J CA 1
ATOM 3789 C C . VAL E 2 57 ? -15.591 -1.699 -5.271 1.00 42.65 56 VAL J C 1
ATOM 3790 O O . VAL E 2 57 ? -14.767 -0.969 -4.705 1.00 39.63 56 VAL J O 1
ATOM 3794 N N . THR E 2 58 ? -16.876 -1.362 -5.451 1.00 40.32 57 THR J N 1
ATOM 3795 C CA . THR E 2 58 ? -17.499 -0.153 -4.921 1.00 39.69 57 THR J CA 1
ATOM 3796 C C . THR E 2 58 ? -18.717 -0.548 -4.095 1.00 43.66 57 THR J C 1
ATOM 3797 O O . THR E 2 58 ? -19.27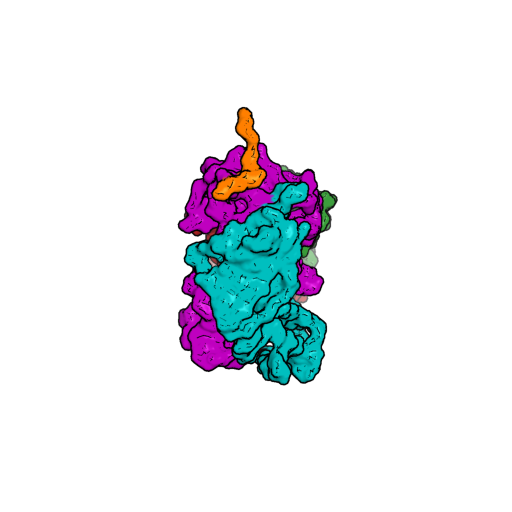6 -1.621 -4.296 1.00 44.48 57 THR J O 1
ATOM 3801 N N . GLY E 2 59 ? -19.120 0.330 -3.188 1.00 39.03 58 GLY J N 1
ATOM 3802 C CA . GLY E 2 59 ? -20.281 0.127 -2.337 1.00 39.03 58 GLY J CA 1
ATOM 3803 C C . GLY E 2 59 ? -20.902 1.457 -1.991 1.00 41.30 58 GLY J C 1
ATOM 3804 O O . GLY E 2 59 ? -20.194 2.466 -1.912 1.00 38.76 58 GLY J O 1
ATOM 3805 N N . TYR E 2 60 ? -22.228 1.470 -1.813 1.00 37.66 59 TYR J N 1
ATOM 3806 C CA . TYR E 2 60 ? -23.000 2.680 -1.592 1.00 36.91 59 TYR J CA 1
ATOM 3807 C C . TYR E 2 60 ? -23.993 2.523 -0.470 1.00 42.35 59 TYR J C 1
ATOM 3808 O O . TYR E 2 60 ? -24.558 1.434 -0.301 1.00 43.64 59 TYR J O 1
ATOM 3817 N N . GLY E 2 61 ? -24.217 3.609 0.270 1.00 38.16 60 GLY J N 1
ATOM 3818 C CA . GLY E 2 61 ? -25.219 3.662 1.330 1.00 38.72 60 GLY J CA 1
ATOM 3819 C C . GLY E 2 61 ? -26.601 3.592 0.707 1.00 42.96 60 GLY J C 1
ATOM 3820 O O . GLY E 2 61 ? -26.777 4.005 -0.444 1.00 42.64 60 GLY J O 1
ATOM 3821 N N . SER E 2 62 ? -27.585 3.041 1.425 1.00 41.35 61 SER J N 1
ATOM 3822 C CA . SER E 2 62 ? -28.941 2.882 0.867 1.00 43.89 61 SER J CA 1
ATOM 3823 C C . SER E 2 62 ? -29.594 4.172 0.363 1.00 46.54 61 SER J C 1
ATOM 3824 O O . SER E 2 62 ? -30.297 4.131 -0.640 1.00 47.28 61 SER J O 1
ATOM 3827 N N . ALA E 2 63 ? -29.297 5.317 1.002 1.00 42.87 62 ALA J N 1
ATOM 3828 C CA . ALA E 2 63 ? -29.864 6.619 0.639 1.00 42.60 62 ALA J CA 1
ATOM 3829 C C . ALA E 2 63 ? -29.416 7.159 -0.746 1.00 46.24 62 ALA J C 1
ATOM 3830 O O . ALA E 2 63 ? -30.112 7.985 -1.330 1.00 46.85 62 ALA J O 1
ATOM 3832 N N . VAL E 2 64 ? -28.268 6.690 -1.261 1.00 40.99 63 VAL J N 1
ATOM 3833 C CA . VAL E 2 64 ? -27.699 7.150 -2.538 1.00 39.48 63 VAL J CA 1
ATOM 3834 C C . VAL E 2 64 ? -27.629 6.030 -3.603 1.00 46.45 63 VAL J C 1
ATOM 3835 O O . VAL E 2 64 ? -27.250 6.313 -4.742 1.00 45.38 63 VAL J O 1
ATOM 3839 N N . LYS E 2 65 ? -27.935 4.768 -3.219 1.00 46.75 64 LYS J N 1
ATOM 3840 C CA . LYS E 2 65 ? -27.896 3.603 -4.117 1.00 49.34 64 LYS J CA 1
ATOM 3841 C C . LYS E 2 65 ? -28.643 3.883 -5.425 1.00 54.50 64 LYS J C 1
ATOM 3842 O O . LYS E 2 65 ? -29.788 4.331 -5.391 1.00 55.03 64 LYS J O 1
ATOM 3848 N N . GLY E 2 66 ? -27.966 3.658 -6.553 1.00 51.60 65 GLY J N 1
ATOM 3849 C CA . GLY E 2 66 ? -28.533 3.869 -7.885 1.00 52.36 65 GLY J CA 1
ATOM 3850 C C . GLY E 2 66 ? -28.398 5.279 -8.428 1.00 54.67 65 GLY J C 1
ATOM 3851 O O . GLY E 2 66 ? -28.772 5.527 -9.574 1.00 55.45 65 GLY J O 1
ATOM 3852 N N . ARG E 2 67 ? -27.878 6.221 -7.607 1.00 47.88 66 ARG J N 1
ATOM 3853 C CA . ARG E 2 67 ? -27.677 7.623 -7.983 1.00 46.52 66 ARG J CA 1
ATOM 3854 C C . ARG E 2 67 ? -26.210 8.021 -7.830 1.00 49.92 66 ARG J C 1
ATOM 3855 O O . ARG E 2 67 ? -25.817 9.084 -8.329 1.00 50.03 66 ARG J O 1
ATOM 3863 N N . ALA E 2 68 ? -25.409 7.193 -7.117 1.00 44.64 67 ALA J N 1
ATOM 3864 C CA . ALA E 2 68 ? -24.012 7.510 -6.837 1.00 42.99 67 ALA J CA 1
ATOM 3865 C C . ALA E 2 68 ? -22.975 6.708 -7.590 1.00 47.75 67 ALA J C 1
ATOM 3866 O O . ALA E 2 68 ? -23.182 5.525 -7.895 1.00 48.22 67 ALA J O 1
ATOM 3868 N N . THR E 2 69 ? -21.831 7.361 -7.865 1.00 43.83 68 THR J N 1
ATOM 3869 C CA . THR E 2 69 ? -20.675 6.718 -8.498 1.00 43.70 68 THR J CA 1
ATOM 3870 C C . THR E 2 69 ? -19.412 7.192 -7.800 1.00 43.68 68 THR J C 1
ATOM 3871 O O . THR E 2 69 ? -19.089 8.383 -7.846 1.00 42.81 68 THR J O 1
ATOM 3875 N N . ILE E 2 70 ? -18.713 6.261 -7.167 1.00 38.74 69 ILE J N 1
ATOM 3876 C CA . ILE E 2 70 ? -17.421 6.504 -6.538 1.00 37.00 69 ILE J CA 1
ATOM 3877 C C . ILE E 2 70 ? -16.339 5.973 -7.492 1.00 41.48 69 ILE J C 1
ATOM 3878 O O . ILE E 2 70 ? -16.471 4.883 -8.050 1.00 39.97 69 ILE J O 1
ATOM 3883 N N . SER E 2 71 ? -15.297 6.769 -7.705 1.00 38.47 70 SER J N 1
ATOM 3884 C CA . SER E 2 71 ? -14.198 6.388 -8.576 1.00 39.14 70 SER J CA 1
ATOM 3885 C C . SER E 2 71 ? -12.921 6.948 -7.977 1.00 42.38 70 SER J C 1
ATOM 3886 O O . SER E 2 71 ? -12.984 7.752 -7.052 1.00 41.74 70 SER J O 1
ATOM 3889 N N . ARG E 2 72 ? -11.767 6.488 -8.450 1.00 39.86 71 ARG J N 1
ATOM 3890 C CA . ARG E 2 72 ? -10.492 6.984 -7.934 1.00 39.46 71 ARG J CA 1
ATOM 3891 C C . ARG E 2 72 ? -9.435 7.047 -9.013 1.00 44.86 71 ARG J C 1
ATOM 3892 O O . ARG E 2 72 ? -9.527 6.349 -10.012 1.00 46.00 71 ARG J O 1
ATOM 3900 N N . ASP E 2 73 ? -8.444 7.904 -8.812 1.00 43.04 72 ASP J N 1
ATOM 3901 C CA . ASP E 2 73 ? -7.304 8.030 -9.715 1.00 44.99 72 ASP J CA 1
ATOM 3902 C C . ASP E 2 73 ? -6.074 8.054 -8.817 1.00 47.59 72 ASP J C 1
ATOM 3903 O O . ASP E 2 73 ? -5.705 9.109 -8.298 1.00 44.31 72 ASP J O 1
ATOM 3908 N N . ASN E 2 74 ? -5.464 6.882 -8.608 1.00 45.66 73 ASN J N 1
ATOM 3909 C CA . ASN E 2 74 ? -4.281 6.746 -7.758 1.00 46.32 73 ASN J CA 1
ATOM 3910 C C . ASN E 2 74 ? -3.098 7.588 -8.225 1.00 52.26 73 ASN J C 1
ATOM 3911 O O . ASN E 2 74 ? -2.364 8.122 -7.394 1.00 52.22 73 ASN J O 1
ATOM 3916 N N . GLY E 2 75 ? -2.959 7.728 -9.539 1.00 50.66 74 GLY J N 1
ATOM 3917 C CA . GLY E 2 75 ? -1.913 8.527 -10.167 1.00 52.58 74 GLY J CA 1
ATOM 3918 C C . GLY E 2 75 ? -2.020 10.001 -9.842 1.00 56.71 74 GLY J C 1
ATOM 3919 O O . GLY E 2 75 ? -1.002 10.660 -9.616 1.00 57.90 74 GLY J O 1
ATOM 3920 N N . GLN E 2 76 ? -3.260 10.522 -9.775 1.00 51.73 75 GLN J N 1
ATOM 3921 C CA . GLN E 2 76 ? -3.518 11.922 -9.456 1.00 51.02 75 GLN J CA 1
ATOM 3922 C C . GLN E 2 76 ? -3.776 12.158 -7.971 1.00 50.55 75 GLN J C 1
ATOM 3923 O O . GLN E 2 76 ? -3.892 13.310 -7.560 1.00 49.99 75 GLN J O 1
ATOM 3929 N N . SER E 2 77 ? -3.827 11.070 -7.167 1.00 45.50 76 SER J N 1
ATOM 3930 C CA . SER E 2 77 ? -4.077 11.063 -5.723 1.00 42.47 76 SER J CA 1
ATOM 3931 C C . SER E 2 77 ? -5.453 11.675 -5.396 1.00 42.66 76 SER J C 1
ATOM 3932 O O . SER E 2 77 ? -5.592 12.502 -4.486 1.00 41.07 76 SER J O 1
ATOM 3935 N N . THR E 2 78 ? -6.475 11.279 -6.173 1.00 37.95 77 THR J N 1
ATOM 3936 C CA . THR E 2 78 ? -7.841 11.781 -5.988 1.00 35.95 77 THR J CA 1
ATOM 3937 C C . THR E 2 78 ? -8.867 10.655 -5.878 1.00 39.61 77 THR J C 1
ATOM 3938 O O . THR E 2 78 ? -8.701 9.600 -6.499 1.00 39.56 77 THR J O 1
ATOM 3942 N N . VAL E 2 79 ? -9.946 10.910 -5.117 1.00 34.64 78 VAL J N 1
ATOM 3943 C CA . VAL E 2 79 ? -11.125 10.043 -4.980 1.00 33.83 78 VAL J CA 1
ATOM 3944 C C . VAL E 2 79 ? -12.283 10.957 -5.389 1.00 38.03 78 VAL J C 1
ATOM 3945 O O . VAL E 2 79 ? -12.326 12.118 -4.976 1.00 37.44 78 VAL J O 1
ATOM 3949 N N . ARG E 2 80 ? -13.193 10.449 -6.207 1.00 35.97 79 ARG J N 1
ATOM 3950 C CA . ARG E 2 80 ? -14.293 11.249 -6.721 1.00 35.49 79 ARG J CA 1
ATOM 3951 C C . ARG E 2 80 ? -15.634 10.641 -6.366 1.00 39.71 79 ARG J C 1
ATOM 3952 O O . ARG E 2 80 ? -15.790 9.418 -6.403 1.00 39.97 79 ARG J O 1
ATOM 3960 N N . LEU E 2 81 ? -16.590 11.497 -6.012 1.00 35.68 80 LEU J N 1
ATOM 3961 C CA . LEU E 2 81 ? -17.960 11.093 -5.728 1.00 35.87 80 LEU J CA 1
ATOM 3962 C C . LEU E 2 81 ? -18.948 11.858 -6.616 1.00 39.36 80 LEU J C 1
ATOM 3963 O O . LEU E 2 81 ? -19.114 13.070 -6.473 1.00 37.65 80 LEU J O 1
ATOM 3968 N N . GLN E 2 82 ? -19.616 11.141 -7.513 1.00 37.39 81 GLN J N 1
ATOM 3969 C CA . GLN E 2 82 ? -20.668 11.731 -8.338 1.00 39.75 81 GLN J CA 1
ATOM 3970 C C . GLN E 2 82 ? -22.002 11.294 -7.766 1.00 46.04 81 GLN J C 1
ATOM 3971 O O . GLN E 2 82 ? -22.128 10.161 -7.308 1.00 46.88 81 GLN J O 1
ATOM 3977 N N . LEU E 2 83 ? -22.974 12.207 -7.741 1.00 43.69 82 LEU J N 1
ATOM 3978 C CA . LEU E 2 83 ? -24.322 11.952 -7.231 1.00 43.63 82 LEU J CA 1
ATOM 3979 C C . LEU E 2 83 ? -25.304 12.703 -8.120 1.00 47.56 82 LEU J C 1
ATOM 3980 O O . LEU E 2 83 ? -25.161 13.912 -8.321 1.00 46.50 82 LEU J O 1
ATOM 3985 N N . ASN E 2 84 A -26.271 11.972 -8.669 1.00 46.45 82 ASN J N 1
ATOM 3986 C CA A ASN E 2 84 A -27.265 12.527 -9.574 0.50 48.16 82 ASN J CA 1
ATOM 3987 C CA B ASN E 2 84 A -27.268 12.531 -9.573 0.50 48.02 82 ASN J CA 1
ATOM 3988 C C . ASN E 2 84 A -28.663 12.504 -8.962 1.00 52.03 82 ASN J C 1
ATOM 3989 O O . ASN E 2 84 A -28.833 12.005 -7.842 1.00 49.66 82 ASN J O 1
ATOM 3998 N N . ASN E 2 85 B -29.654 13.069 -9.696 1.00 50.02 82 ASN J N 1
ATOM 3999 C CA . ASN E 2 85 B -31.050 13.212 -9.285 1.00 50.78 82 ASN J CA 1
ATOM 4000 C C . ASN E 2 85 B -31.103 13.700 -7.828 1.00 50.16 82 ASN J C 1
ATOM 4001 O O . ASN E 2 85 B -31.658 13.029 -6.951 1.00 49.50 82 ASN J O 1
ATOM 4006 N N . LEU E 2 86 C -30.427 14.833 -7.579 1.00 44.05 82 LEU J N 1
ATOM 4007 C CA . LEU E 2 86 C -30.279 15.433 -6.257 1.00 41.85 82 LEU J CA 1
ATOM 4008 C C . LEU E 2 86 C -31.573 15.773 -5.576 1.00 45.08 82 LEU J C 1
ATOM 4009 O O . LEU E 2 86 C -32.513 16.255 -6.214 1.00 44.16 82 LEU J O 1
ATOM 4014 N N . ARG E 2 87 ? -31.653 15.419 -4.286 1.00 41.60 83 ARG J N 1
ATOM 4015 C CA . ARG E 2 87 ? -32.837 15.738 -3.494 1.00 43.03 83 ARG J CA 1
ATOM 4016 C C . ARG E 2 87 ? -32.441 16.469 -2.203 1.00 43.72 83 ARG J C 1
ATOM 4017 O O . ARG E 2 87 ? -31.252 16.531 -1.881 1.00 40.19 83 ARG J O 1
ATOM 4025 N N . ALA E 2 88 ? -33.407 17.079 -1.512 1.00 42.03 84 ALA J N 1
ATOM 4026 C CA . ALA E 2 88 ? -33.153 17.840 -0.275 1.00 42.59 84 ALA J CA 1
ATOM 4027 C C . ALA E 2 88 ? -32.462 17.001 0.810 1.00 47.31 84 ALA J C 1
ATOM 4028 O O . ALA E 2 88 ? -31.700 17.540 1.613 1.00 46.78 84 ALA J O 1
ATOM 4030 N N . GLU E 2 89 ? -32.673 15.678 0.783 1.00 44.13 85 GLU J N 1
ATOM 4031 C CA . GLU E 2 89 ? -32.052 14.745 1.717 1.00 44.10 85 GLU J CA 1
ATOM 4032 C C . GLU E 2 89 ? -30.521 14.601 1.485 1.00 44.69 85 GLU J C 1
ATOM 4033 O O . GLU E 2 89 ? -29.815 14.110 2.368 1.00 42.24 85 GLU J O 1
ATOM 4039 N N . ASP E 2 90 ? -30.011 15.100 0.332 1.00 39.89 86 ASP J N 1
ATOM 4040 C CA . ASP E 2 90 ? -28.586 15.086 -0.011 1.00 37.56 86 ASP J CA 1
ATOM 4041 C C . ASP E 2 90 ? -27.835 16.313 0.521 1.00 37.40 86 ASP J C 1
ATOM 4042 O O . ASP E 2 90 ? -26.603 16.324 0.491 1.00 35.43 86 ASP J O 1
ATOM 4047 N N . THR E 2 91 ? -28.561 17.332 1.024 1.00 32.87 87 THR J N 1
ATOM 4048 C CA . THR E 2 91 ? -27.950 18.528 1.625 1.00 31.16 87 THR J CA 1
ATOM 4049 C C . THR E 2 91 ? -27.147 18.115 2.877 1.00 33.61 87 THR J C 1
ATOM 4050 O O . THR E 2 91 ? -27.632 17.350 3.708 1.00 30.70 87 THR J O 1
ATOM 4054 N N . GLY E 2 92 ? -25.933 18.615 2.971 1.00 30.86 88 GLY J N 1
ATOM 4055 C CA . GLY E 2 92 ? -25.076 18.329 4.109 1.00 29.48 88 GLY J CA 1
ATOM 4056 C C . GLY E 2 92 ? -23.615 18.569 3.827 1.00 31.64 88 GLY J C 1
ATOM 4057 O O . GLY E 2 92 ? -23.247 19.053 2.756 1.00 31.69 88 GLY J O 1
ATOM 4058 N N . THR E 2 93 ? -22.782 18.237 4.803 1.00 27.02 89 THR J N 1
ATOM 4059 C CA . THR E 2 93 ? -21.332 18.342 4.675 1.00 25.70 89 THR J CA 1
ATOM 4060 C C . THR E 2 93 ? -20.851 16.957 4.250 1.00 29.60 89 THR J C 1
ATOM 4061 O O . THR E 2 93 ? -21.208 15.960 4.886 1.00 29.45 89 THR J O 1
ATOM 4065 N N . TYR E 2 94 ? -20.013 16.903 3.206 1.00 25.65 90 TYR J N 1
ATOM 4066 C CA . TYR E 2 94 ? -19.473 15.650 2.713 1.00 26.32 90 TYR J CA 1
ATOM 4067 C C . TYR E 2 94 ? -18.022 15.578 3.075 1.00 30.36 90 TYR J C 1
ATOM 4068 O O . TYR E 2 94 ? -17.274 16.521 2.796 1.00 28.62 90 TYR J O 1
ATOM 4077 N N . TYR E 2 95 ? -17.619 14.466 3.713 1.00 27.34 91 TYR J N 1
ATOM 4078 C CA . TYR E 2 95 ? -16.231 14.265 4.106 1.00 27.19 91 TYR J CA 1
ATOM 4079 C C . TYR E 2 95 ? -15.627 13.076 3.389 1.00 33.39 91 TYR J C 1
ATOM 4080 O O . TYR E 2 95 ? -16.239 12.018 3.295 1.00 33.18 91 TYR J O 1
ATOM 4089 N N . CYS E 2 96 ? -14.383 13.236 2.984 1.00 32.21 92 CYS J N 1
ATOM 4090 C CA . CYS E 2 96 ? -13.525 12.182 2.466 1.00 33.89 92 CYS J CA 1
ATOM 4091 C C . CYS E 2 96 ? -12.919 11.561 3.755 1.00 34.11 92 CYS J C 1
ATOM 4092 O O . CYS E 2 96 ? -12.543 12.303 4.677 1.00 32.51 92 CYS J O 1
ATOM 4095 N N . ALA E 2 97 ? -12.887 10.204 3.869 1.00 30.53 93 ALA J N 1
ATOM 4096 C CA . ALA E 2 97 ? -12.364 9.531 5.054 1.00 31.18 93 ALA J CA 1
ATOM 4097 C C . ALA E 2 97 ? -11.410 8.398 4.706 1.00 35.24 93 ALA J C 1
ATOM 4098 O O . ALA E 2 97 ? -11.678 7.582 3.814 1.00 34.04 93 ALA J O 1
ATOM 4100 N N . LYS E 2 98 ? -10.263 8.398 5.390 1.00 31.26 94 LYS J N 1
ATOM 4101 C CA . LYS E 2 98 ? -9.200 7.429 5.178 1.00 31.38 94 LYS J CA 1
ATOM 4102 C C . LYS E 2 98 ? -9.141 6.398 6.317 1.00 36.37 94 LYS J C 1
ATOM 4103 O O . LYS E 2 98 ? -8.989 6.789 7.483 1.00 36.35 94 LYS J O 1
ATOM 4109 N N . PRO E 2 99 ? -9.147 5.080 5.987 1.00 35.43 95 PRO J N 1
ATOM 4110 C CA . PRO E 2 99 ? -8.955 4.050 7.026 1.00 35.65 95 PRO J CA 1
ATOM 4111 C C . PRO E 2 99 ? -7.544 4.131 7.604 1.00 39.13 95 PRO J C 1
ATOM 4112 O O . PRO E 2 99 ? -6.608 4.532 6.911 1.00 38.20 95 PRO J O 1
ATOM 4116 N N . ALA E 2 100 ? -7.388 3.736 8.865 1.00 37.25 96 ALA J N 1
ATOM 4117 C CA . ALA E 2 100 ? -6.098 3.776 9.548 1.00 39.56 96 ALA J CA 1
ATOM 4118 C C . ALA E 2 100 ? -5.099 2.797 9.004 1.00 42.71 96 ALA J C 1
ATOM 4119 O O . ALA E 2 100 ? -3.896 3.077 9.005 1.00 42.52 96 ALA J O 1
ATOM 4121 N N . LEU E 2 101 ? -5.602 1.634 8.578 1.00 39.88 97 LEU J N 1
ATOM 4122 C CA . LEU E 2 101 ? -4.790 0.530 8.096 1.00 39.62 97 LEU J CA 1
ATOM 4123 C C . LEU E 2 101 ? -4.926 0.395 6.591 1.00 41.15 97 LEU J C 1
ATOM 4124 O O . LEU E 2 101 ? -5.966 0.760 6.019 1.00 35.83 97 LEU J O 1
ATOM 4129 N N . ASP E 2 102 ? -3.875 -0.150 5.960 1.00 40.41 98 ASP J N 1
ATOM 4130 C CA . ASP E 2 102 ? -3.775 -0.363 4.515 1.00 40.67 98 ASP J CA 1
ATOM 4131 C C . ASP E 2 102 ? -4.883 -1.278 3.964 1.00 43.08 98 ASP J C 1
ATOM 4132 O O . ASP E 2 102 ? -5.605 -1.909 4.739 1.00 41.78 98 ASP J O 1
ATOM 4137 N N . SER E 2 103 ? -5.005 -1.336 2.631 1.00 40.58 99 SER J N 1
ATOM 4138 C CA . SER E 2 103 ? -6.035 -2.061 1.867 1.00 39.57 99 SER J CA 1
ATOM 4139 C C . SER E 2 103 ? -6.204 -3.566 2.206 1.00 42.30 99 SER J C 1
ATOM 4140 O O . SER E 2 103 ? -7.294 -4.100 2.004 1.00 39.99 99 SER J O 1
ATOM 4143 N N . ASP E 2 104 ? -5.152 -4.233 2.727 1.00 39.48 100 ASP J N 1
ATOM 4144 C CA . ASP E 2 104 ? -5.216 -5.649 3.135 1.00 40.14 100 ASP J CA 1
ATOM 4145 C C . ASP E 2 104 ? -6.002 -5.810 4.430 1.00 45.47 100 ASP J C 1
ATOM 4146 O O . ASP E 2 104 ? -6.546 -6.889 4.694 1.00 45.06 100 ASP J O 1
ATOM 4151 N N . GLN E 2 105 A -5.982 -4.761 5.276 1.00 42.26 100 GLN J N 1
ATOM 4152 C CA . GLN E 2 105 A -6.534 -4.801 6.631 1.00 42.20 100 GLN J CA 1
ATOM 4153 C C . GLN E 2 105 A -7.883 -4.124 6.815 1.00 44.49 100 GLN J C 1
ATOM 4154 O O . GLN E 2 105 A -8.722 -4.683 7.513 1.00 43.38 100 GLN J O 1
ATOM 4160 N N . CYS E 2 106 B -8.094 -2.928 6.226 1.00 42.20 100 CYS J N 1
ATOM 4161 C CA . CYS E 2 106 B -9.383 -2.237 6.336 1.00 42.55 100 CYS J CA 1
ATOM 4162 C C . CYS E 2 106 B -10.034 -2.042 4.985 1.00 43.37 100 CYS J C 1
ATOM 4163 O O . CYS E 2 106 B -9.452 -1.432 4.084 1.00 42.02 100 CYS J O 1
ATOM 4166 N N . GLY E 2 107 C -11.240 -2.576 4.871 1.00 38.90 100 GLY J N 1
ATOM 4167 C CA . GLY E 2 107 C -12.068 -2.438 3.685 1.00 37.66 100 GLY J CA 1
ATOM 4168 C C . GLY E 2 107 C -12.800 -1.118 3.673 1.00 38.98 100 GLY J C 1
ATOM 4169 O O . GLY E 2 107 C -13.002 -0.494 4.728 1.00 36.95 100 GLY J O 1
ATOM 4170 N N . PHE E 2 108 D -13.254 -0.704 2.485 1.00 35.22 100 PHE J N 1
ATOM 4171 C CA . PHE E 2 108 D -14.001 0.548 2.331 1.00 33.77 100 PHE J CA 1
ATOM 4172 C C . PHE E 2 108 D -15.271 0.708 3.232 1.00 37.80 100 PHE J C 1
ATOM 4173 O O . PHE E 2 108 D -15.594 1.846 3.545 1.00 37.80 100 PHE J O 1
ATOM 4181 N N . PRO E 2 109 E -16.014 -0.355 3.661 1.00 34.49 100 PRO J N 1
ATOM 4182 C CA . PRO E 2 109 E -17.224 -0.109 4.459 1.00 33.35 100 PRO J CA 1
ATOM 4183 C C . PRO E 2 109 E -16.977 -0.298 5.955 1.00 34.74 100 PRO J C 1
ATOM 4184 O O . PRO E 2 109 E -17.925 -0.363 6.736 1.00 34.15 100 PRO J O 1
ATOM 4188 N N . GLU E 2 110 F -15.704 -0.405 6.353 1.00 30.28 100 GLU J N 1
ATOM 4189 C CA . GLU E 2 110 F -15.332 -0.604 7.739 1.00 30.55 100 GLU J CA 1
ATOM 4190 C C . GLU E 2 110 F -15.264 0.755 8.418 1.00 35.00 100 GLU J C 1
ATOM 4191 O O . GLU E 2 110 F -14.187 1.317 8.614 1.00 36.43 100 GLU J O 1
ATOM 4197 N N . ALA E 2 111 G -16.437 1.293 8.740 1.00 32.17 100 ALA J N 1
ATOM 4198 C CA . ALA E 2 111 G -16.587 2.637 9.338 1.00 31.73 100 ALA J CA 1
ATOM 4199 C C . ALA E 2 111 G -16.047 2.745 10.769 1.00 36.27 100 ALA J C 1
ATOM 4200 O O . ALA E 2 111 G -16.079 3.818 11.360 1.00 38.28 100 ALA J O 1
ATOM 4202 N N . GLY E 2 112 H -15.545 1.638 11.298 1.00 33.91 100 GLY J N 1
ATOM 4203 C CA . GLY E 2 112 H -14.884 1.563 12.597 1.00 35.34 100 GLY J CA 1
ATOM 4204 C C . GLY E 2 112 H -13.375 1.709 12.492 1.00 39.73 100 GLY J C 1
ATOM 4205 O O . GLY E 2 112 H -12.693 1.743 13.514 1.00 40.91 100 GLY J O 1
ATOM 4206 N N . CYS E 2 113 I -12.846 1.832 11.256 1.00 38.47 100 CYS J N 1
ATOM 4207 C CA . CYS E 2 113 I -11.412 1.925 10.967 1.00 41.22 100 CYS J CA 1
ATOM 4208 C C . CYS E 2 113 I -10.881 3.305 10.533 1.00 41.27 100 CYS J C 1
ATOM 4209 O O . CYS E 2 113 I -9.691 3.422 10.227 1.00 41.79 100 CYS J O 1
ATOM 4212 N N . ILE E 2 114 J -11.710 4.345 10.573 1.00 35.95 100 ILE J N 1
ATOM 4213 C CA . ILE E 2 114 J -11.291 5.686 10.103 1.00 34.38 100 ILE J CA 1
ATOM 4214 C C . ILE E 2 114 J -10.287 6.382 11.040 1.00 39.57 100 ILE J C 1
ATOM 4215 O O . ILE E 2 114 J -10.561 6.503 12.231 1.00 40.11 100 ILE J O 1
ATOM 4220 N N . ASP E 2 115 ? -9.160 6.877 10.494 1.00 36.86 101 ASP J N 1
ATOM 4221 C CA . ASP E 2 115 ? -8.230 7.690 11.288 1.00 38.01 101 ASP J CA 1
ATOM 4222 C C . ASP E 2 115 ? -8.080 9.140 10.764 1.00 41.02 101 ASP J C 1
ATOM 4223 O O . ASP E 2 115 ? -7.716 10.022 11.528 1.00 42.80 101 ASP J O 1
ATOM 4228 N N . ALA E 2 116 ? -8.335 9.378 9.480 1.00 35.80 102 ALA J N 1
ATOM 4229 C CA . ALA E 2 116 ? -8.222 10.727 8.916 1.00 35.24 102 ALA J CA 1
ATOM 4230 C C . ALA E 2 116 ? -9.499 11.165 8.249 1.00 37.58 102 ALA J C 1
ATOM 4231 O O . ALA E 2 116 ? -10.115 10.405 7.505 1.00 37.68 102 ALA J O 1
ATOM 4233 N N . TRP E 2 117 ? -9.894 12.401 8.528 1.00 32.91 103 TRP J N 1
ATOM 4234 C CA . TRP E 2 117 ? -11.084 13.006 7.951 1.00 32.09 103 TRP J CA 1
ATOM 4235 C C . TRP E 2 117 ? -10.682 14.256 7.173 1.00 36.58 103 TRP J C 1
ATOM 4236 O O . TRP E 2 117 ? -9.777 14.977 7.599 1.00 37.47 103 TRP J O 1
ATOM 4247 N N . GLY E 2 118 ? -11.371 14.522 6.071 1.00 33.13 104 GLY J N 1
ATOM 4248 C CA . GLY E 2 118 ? -11.157 15.752 5.309 1.00 32.46 104 GLY J CA 1
ATOM 4249 C C . GLY E 2 118 ? -11.777 16.939 6.033 1.00 34.21 104 GLY J C 1
ATOM 4250 O O . GLY E 2 118 ? -12.456 16.743 7.046 1.00 32.24 104 GLY J O 1
ATOM 4251 N N . HIS E 2 119 ? -11.570 18.180 5.531 1.00 30.76 105 HIS J N 1
ATOM 4252 C CA . HIS E 2 119 ? -12.177 19.354 6.185 1.00 31.20 105 HIS J CA 1
ATOM 4253 C C . HIS E 2 119 ? -13.687 19.367 5.936 1.00 34.21 105 HIS J C 1
ATOM 4254 O O . HIS E 2 119 ? -14.432 19.995 6.681 1.00 33.45 105 HIS J O 1
ATOM 4261 N N . GLY E 2 120 ? -14.118 18.676 4.882 1.00 29.50 106 GLY J N 1
ATOM 4262 C CA . GLY E 2 120 ? -15.519 18.613 4.498 1.00 28.79 106 GLY J CA 1
ATOM 4263 C C . GLY E 2 120 ? -15.879 19.714 3.513 1.00 33.48 106 GLY J C 1
ATOM 4264 O O . GLY E 2 120 ? -15.227 20.765 3.479 1.00 33.40 106 GLY J O 1
ATOM 4265 N N . THR E 2 121 ? -16.874 19.443 2.662 1.00 28.59 107 THR J N 1
ATOM 4266 C CA . THR E 2 121 ? -17.391 20.384 1.680 1.00 29.77 107 THR J CA 1
ATOM 4267 C C . THR E 2 121 ? -18.919 20.426 1.803 1.00 33.58 107 THR J C 1
ATOM 4268 O O . THR E 2 121 ? -19.552 19.379 1.958 1.00 32.09 107 THR J O 1
ATOM 4272 N N . GLU E 2 122 ? -19.501 21.638 1.789 1.00 31.34 108 GLU J N 1
ATOM 4273 C CA . GLU E 2 122 ? -20.925 21.828 1.950 1.00 31.19 108 GLU J CA 1
ATOM 4274 C C . GLU E 2 122 ? -21.634 21.626 0.631 1.00 35.42 108 GLU J C 1
ATOM 4275 O O . GLU E 2 122 ? -21.242 22.188 -0.401 1.00 36.97 108 GLU J O 1
ATOM 4281 N N . VAL E 2 123 ? -22.700 20.828 0.664 1.00 29.42 109 VAL J N 1
ATOM 4282 C CA . VAL E 2 123 ? -23.547 20.583 -0.495 1.00 29.55 109 VAL J CA 1
ATOM 4283 C C . VAL E 2 123 ? -24.942 21.070 -0.110 1.00 32.60 109 VAL J C 1
ATOM 4284 O O . VAL E 2 123 ? -25.437 20.686 0.941 1.00 31.21 109 VAL J O 1
ATOM 4288 N N . ILE E 2 124 ? -25.549 21.949 -0.931 1.00 30.17 110 ILE J N 1
ATOM 4289 C CA . ILE E 2 124 ? -26.873 22.479 -0.659 1.00 31.39 110 ILE J CA 1
ATOM 4290 C C . ILE E 2 124 ? -27.748 22.217 -1.867 1.00 37.38 110 ILE J C 1
ATOM 4291 O O . ILE E 2 124 ? -27.524 22.793 -2.940 1.00 37.14 110 ILE J O 1
ATOM 4296 N N . VAL E 2 125 ? -28.777 21.398 -1.683 1.00 35.02 111 VAL J N 1
ATOM 4297 C CA . VAL E 2 125 ? -29.703 21.087 -2.779 1.00 36.17 111 VAL J CA 1
ATOM 4298 C C . VAL E 2 125 ? -30.914 22.012 -2.635 1.00 42.71 111 VAL J C 1
ATOM 4299 O O . VAL E 2 125 ? -31.730 21.829 -1.731 1.00 43.27 111 VAL J O 1
ATOM 4303 N N . SER E 2 126 ? -31.001 23.041 -3.500 1.00 39.87 112 SER J N 1
ATOM 4304 C CA . SER E 2 126 ? -32.041 24.067 -3.383 1.00 40.35 112 SER J CA 1
ATOM 4305 C C . SER E 2 126 ? -32.182 24.825 -4.684 1.00 45.78 112 SER J C 1
ATOM 4306 O O . SER E 2 126 ? -31.214 24.990 -5.432 1.00 43.63 112 SER J O 1
ATOM 4309 N N . SER E 2 127 ? -33.409 25.255 -4.968 1.00 46.27 113 SER J N 1
ATOM 4310 C CA . SER E 2 127 ? -33.726 26.083 -6.132 1.00 48.73 113 SER J CA 1
ATOM 4311 C C . SER E 2 127 ? -33.451 27.599 -5.830 1.00 52.00 113 SER J C 1
ATOM 4312 O O . SER E 2 127 ? -33.509 28.427 -6.746 1.00 51.99 113 SER J O 1
ATOM 4315 N N . ALA E 2 128 ? -33.151 27.950 -4.553 1.00 48.03 114 ALA J N 1
ATOM 4316 C CA . ALA E 2 128 ? -32.864 29.335 -4.155 1.00 47.13 114 ALA J CA 1
ATOM 4317 C C . ALA E 2 128 ? -31.588 29.808 -4.806 1.00 48.71 114 ALA J C 1
ATOM 4318 O O . ALA E 2 128 ? -30.669 29.018 -4.998 1.00 47.51 114 ALA J O 1
ATOM 4320 N N . SER E 2 129 ? -31.555 31.084 -5.176 1.00 44.63 115 SER J N 1
ATOM 4321 C CA A SER E 2 129 ? -30.419 31.712 -5.842 0.50 44.22 115 SER J CA 1
ATOM 4322 C CA B SER E 2 129 ? -30.407 31.684 -5.848 0.50 43.56 115 SER J CA 1
ATOM 4323 C C . SER E 2 129 ? -29.290 32.026 -4.869 1.00 44.18 115 SER J C 1
ATOM 4324 O O . SER E 2 129 ? -29.543 32.272 -3.687 1.00 42.85 115 SER J O 1
ATOM 4329 N N . THR E 2 130 ? -28.050 32.071 -5.377 1.00 39.81 116 THR J N 1
ATOM 4330 C CA . THR E 2 130 ? -26.878 32.456 -4.589 1.00 37.77 116 THR J CA 1
ATOM 4331 C C . THR E 2 130 ? -27.050 33.953 -4.302 1.00 40.28 116 THR J C 1
ATOM 4332 O O . THR E 2 130 ? -27.601 34.675 -5.135 1.00 39.34 116 THR J O 1
ATOM 4336 N N . L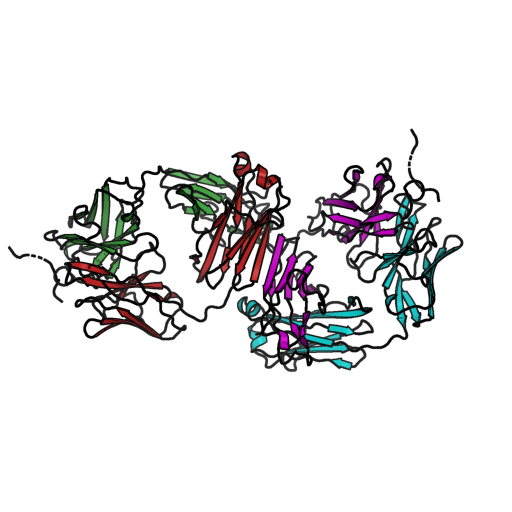YS E 2 131 ? -26.591 34.415 -3.135 1.00 34.83 117 LYS J N 1
ATOM 4337 C CA . LYS E 2 131 ? -26.628 35.827 -2.784 1.00 34.69 117 LYS J CA 1
ATOM 4338 C C . LYS E 2 131 ? -25.354 36.129 -1.997 1.00 34.45 117 LYS J C 1
ATOM 4339 O O . LYS E 2 131 ? -25.092 35.474 -0.979 1.00 31.82 117 LYS J O 1
ATOM 4345 N N . GLY E 2 132 ? -24.569 37.080 -2.493 1.00 30.16 118 GLY J N 1
ATOM 4346 C CA . GLY E 2 132 ? -23.336 37.503 -1.837 1.00 28.70 118 GLY J CA 1
ATOM 4347 C C . GLY E 2 132 ? -23.682 38.344 -0.617 1.00 31.65 118 GLY J C 1
ATOM 4348 O O . GLY E 2 132 ? -24.776 38.930 -0.531 1.00 29.97 118 GLY J O 1
ATOM 4349 N N . PRO E 2 133 ? -22.785 38.443 0.363 1.00 30.42 119 PRO J N 1
ATOM 4350 C CA . PRO E 2 133 ? -23.121 39.233 1.550 1.00 29.73 119 PRO J CA 1
ATOM 4351 C C . PRO E 2 133 ? -22.908 40.733 1.378 1.00 30.25 119 PRO J C 1
ATOM 4352 O O . PRO E 2 133 ? -22.136 41.181 0.512 1.00 28.42 119 PRO J O 1
ATOM 4356 N N . SER E 2 134 ? -23.564 41.501 2.255 1.00 26.00 120 SER J N 1
ATOM 4357 C CA . SER E 2 134 ? -23.331 42.929 2.401 1.00 26.44 120 SER J CA 1
ATOM 4358 C C . SER E 2 134 ? -22.444 42.972 3.636 1.00 28.45 120 SER J C 1
ATOM 4359 O O . SER E 2 134 ? -22.826 42.423 4.690 1.00 26.44 120 SER J O 1
ATOM 4362 N N . VAL E 2 135 ? -21.238 43.555 3.501 1.00 22.40 121 VAL J N 1
ATOM 4363 C CA . VAL E 2 135 ? -20.296 43.577 4.626 1.00 20.91 121 VAL J CA 1
ATOM 4364 C C . VAL E 2 135 ? -20.256 44.980 5.231 1.00 24.92 121 VAL J C 1
ATOM 4365 O O . VAL E 2 135 ? -19.971 45.959 4.526 1.00 23.09 121 VAL J O 1
ATOM 4369 N N . PHE E 2 136 ? -20.523 45.087 6.536 1.00 19.78 122 PHE J N 1
ATOM 4370 C CA . PHE E 2 136 ? -20.534 46.379 7.193 1.00 19.50 122 PHE J CA 1
ATOM 4371 C C . PHE E 2 136 ? -19.538 46.418 8.320 1.00 23.84 122 PHE J C 1
ATOM 4372 O O . PHE E 2 136 ? -19.382 45.415 9.035 1.00 22.26 122 PHE J O 1
ATOM 4380 N N . PRO E 2 137 ? -18.858 47.561 8.516 1.00 23.24 123 PRO J N 1
ATOM 4381 C CA . PRO E 2 137 ? -17.914 47.644 9.645 1.00 23.23 123 PRO J CA 1
ATOM 4382 C C . PRO E 2 137 ? -18.655 47.808 10.965 1.00 26.04 123 PRO J C 1
ATOM 4383 O O . PRO E 2 137 ? -19.725 48.428 11.006 1.00 26.49 123 PRO J O 1
ATOM 4387 N N . LEU E 2 138 ? -18.078 47.252 12.043 1.00 21.17 124 LEU J N 1
ATOM 4388 C CA . LEU E 2 138 ? -18.612 47.389 13.404 1.00 21.37 124 LEU J CA 1
ATOM 4389 C C . LEU E 2 138 ? -17.542 48.154 14.137 1.00 27.17 124 LEU J C 1
ATOM 4390 O O . LEU E 2 138 ? -16.551 47.585 14.625 1.00 24.98 124 LEU J O 1
ATOM 4395 N N . ALA E 2 139 ? -17.696 49.482 14.093 1.00 25.46 125 ALA J N 1
ATOM 4396 C CA . ALA E 2 139 ? -16.723 50.443 14.579 1.00 25.73 125 ALA J CA 1
ATOM 4397 C C . ALA E 2 139 ? -16.392 50.273 16.051 1.00 27.26 125 ALA J C 1
ATOM 4398 O O . ALA E 2 139 ? -17.312 50.068 16.852 1.00 24.00 125 ALA J O 1
ATOM 4400 N N . PRO E 2 140 ? -15.102 50.395 16.440 1.00 26.88 126 PRO J N 1
ATOM 4401 C CA . PRO E 2 140 ? -14.778 50.357 17.877 1.00 28.93 126 PRO J CA 1
ATOM 4402 C C . PRO E 2 140 ? -15.372 51.586 18.577 1.00 36.33 126 PRO J C 1
ATOM 4403 O O . PRO E 2 140 ? -15.435 52.639 17.959 1.00 34.74 126 PRO J O 1
ATOM 4407 N N . SER E 2 141 ? -15.855 51.468 19.820 1.00 39.83 127 SER J N 1
ATOM 4408 C CA . SER E 2 141 ? -16.418 52.661 20.490 0.50 42.40 127 SER J CA 1
ATOM 4409 C C . SER E 2 141 ? -16.098 52.780 21.990 0.50 53.05 127 SER J C 1
ATOM 4410 O O . SER E 2 141 ? -15.726 51.784 22.625 1.00 52.25 127 SER J O 1
ATOM 4413 N N . SER E 2 142 ? -16.241 54.009 22.538 1.00 55.10 128 SER J N 1
ATOM 4414 C CA . SER E 2 142 ? -15.945 54.359 23.936 1.00 58.96 128 SER J CA 1
ATOM 4415 C C . SER E 2 142 ? -16.827 53.639 24.945 1.00 67.24 128 SER J C 1
ATOM 4416 O O . SER E 2 142 ? -16.312 53.128 25.935 1.00 68.09 128 SER J O 1
ATOM 4419 N N . LYS E 2 143 ? -18.148 53.612 24.699 0.00 65.83 129 LYS J N 1
ATOM 4420 C CA . LYS E 2 143 ? -19.137 52.939 25.546 0.00 67.37 129 LYS J CA 1
ATOM 4421 C C . LYS E 2 143 ? -19.268 51.453 25.120 1.00 75.74 129 LYS J C 1
ATOM 4422 O O . LYS E 2 143 ? -20.366 50.891 25.127 1.00 76.20 129 LYS J O 1
ATOM 4428 N N . SER E 2 144 ? -18.130 50.819 24.769 1.00 74.36 130 SER J N 1
ATOM 4429 C CA . SER E 2 144 ? -18.015 49.423 24.346 1.00 74.03 130 SER J CA 1
ATOM 4430 C C . SER E 2 144 ? -16.739 48.961 25.062 0.00 78.13 130 SER J C 1
ATOM 4431 O O . SER E 2 144 ? -16.767 47.978 25.806 0.00 78.37 130 SER J O 1
ATOM 4434 N N . THR E 2 145 ? -15.624 49.678 24.807 1.00 74.35 131 THR J N 1
ATOM 4435 C CA . THR E 2 145 ? -14.264 49.440 25.296 1.00 75.28 131 THR J CA 1
ATOM 4436 C C . THR E 2 145 ? -14.239 48.842 26.700 0.00 79.41 131 THR J C 1
ATOM 4437 O O . THR E 2 145 ? -14.932 49.342 27.585 0.00 79.55 131 THR J O 1
ATOM 4441 N N . SER E 2 146 ? -13.538 47.716 26.873 1.00 75.69 132 SER J N 1
ATOM 4442 C CA . SER E 2 146 ? -13.464 47.018 28.160 1.00 75.96 132 SER J CA 1
ATOM 4443 C C . SER E 2 146 ? -12.098 47.242 28.847 1.00 79.42 132 SER J C 1
ATOM 4444 O O . SER E 2 146 ? -11.340 46.294 29.077 1.00 79.99 132 SER J O 1
ATOM 4447 N N . GLY E 2 147 ? -11.816 48.504 29.184 1.00 74.99 133 GLY J N 1
ATOM 4448 C CA . GLY E 2 147 ? -10.571 48.914 29.832 1.00 75.82 133 GLY J CA 1
ATOM 4449 C C . GLY E 2 147 ? -9.485 49.167 28.808 1.00 77.89 133 GLY J C 1
ATOM 4450 O O . GLY E 2 147 ? -9.723 49.875 27.827 1.00 77.95 133 GLY J O 1
ATOM 4451 N N . GLY E 2 148 ? -8.330 48.530 28.984 1.00 72.64 134 GLY J N 1
ATOM 4452 C CA . GLY E 2 148 ? -7.211 48.645 28.048 1.00 71.35 134 GLY J CA 1
ATOM 4453 C C . GLY E 2 148 ? -7.435 48.069 26.647 1.00 69.24 134 GLY J C 1
ATOM 4454 O O . GLY E 2 148 ? -6.637 48.337 25.743 1.00 68.61 134 GLY J O 1
ATOM 4455 N N . THR E 2 149 ? -8.525 47.287 26.441 1.00 60.68 135 THR J N 1
ATOM 4456 C CA . THR E 2 149 ? -8.843 46.623 25.152 1.00 56.56 135 THR J CA 1
ATOM 4457 C C . THR E 2 149 ? -10.160 47.110 24.515 1.00 54.36 135 THR J C 1
ATOM 4458 O O . THR E 2 149 ? -11.112 47.355 25.259 1.00 53.33 135 THR J O 1
ATOM 4462 N N . ALA E 2 150 ? -10.221 47.214 23.137 1.00 45.33 136 ALA J N 1
ATOM 4463 C CA . ALA E 2 150 ? -11.388 47.654 22.336 1.00 42.07 136 ALA J CA 1
ATOM 4464 C C . ALA E 2 150 ? -11.848 46.554 21.390 1.00 39.77 136 ALA J C 1
ATOM 4465 O O . ALA E 2 150 ? -11.022 45.801 20.886 1.00 37.83 136 ALA J O 1
ATOM 4467 N N . ALA E 2 151 ? -13.160 46.454 21.160 1.00 33.91 137 ALA J N 1
ATOM 4468 C CA . ALA E 2 151 ? -13.711 45.444 20.271 1.00 32.10 137 ALA J CA 1
ATOM 4469 C C . ALA E 2 151 ? -14.162 46.109 19.001 1.00 30.69 137 ALA J C 1
ATOM 4470 O O . ALA E 2 151 ? -14.829 47.136 19.033 1.00 27.00 137 ALA J O 1
ATOM 4472 N N . LEU E 2 152 ? -13.777 45.551 17.872 1.00 27.14 138 LEU J N 1
ATOM 4473 C CA . LEU E 2 152 ? -14.233 46.088 16.582 1.00 25.61 138 LEU J CA 1
ATOM 4474 C C . LEU E 2 152 ? -14.544 44.881 15.739 1.00 26.34 138 LEU J C 1
ATOM 4475 O O . LEU E 2 152 ? -14.097 43.796 16.067 1.00 25.47 138 LEU J O 1
ATOM 4480 N N . GLY E 2 153 ? -15.313 45.038 14.692 1.00 22.70 139 GLY J N 1
ATOM 4481 C CA . GLY E 2 153 ? -15.619 43.859 13.904 1.00 21.95 139 GLY J CA 1
ATOM 4482 C C . GLY E 2 153 ? -16.241 44.143 12.563 1.00 24.18 139 GLY J C 1
ATOM 4483 O O . GLY E 2 153 ? -16.198 45.263 12.074 1.00 23.23 139 GLY J O 1
ATOM 4484 N N . CYS E 2 154 ? -16.800 43.098 11.982 1.00 22.72 140 CYS J N 1
ATOM 4485 C CA A CYS E 2 154 ? -17.498 43.121 10.697 0.50 21.71 140 CYS J CA 1
ATOM 4486 C CA B CYS E 2 154 ? -17.574 43.210 10.766 0.50 23.43 140 CYS J CA 1
ATOM 4487 C C . CYS E 2 154 ? -18.778 42.316 10.706 1.00 22.86 140 CYS J C 1
ATOM 4488 O O . CYS E 2 154 ? -18.764 41.185 11.177 1.00 23.17 140 CYS J O 1
ATOM 4493 N N . LEU E 2 155 ? -19.847 42.888 10.223 1.00 18.24 141 LEU J N 1
ATOM 4494 C CA . LEU E 2 155 ? -21.134 42.260 10.075 1.00 15.94 141 LEU J CA 1
ATOM 4495 C C . LEU E 2 155 ? -21.219 41.749 8.629 1.00 21.41 141 LEU J C 1
ATOM 4496 O O . LEU E 2 155 ? -21.085 42.539 7.698 1.00 21.97 141 LEU J O 1
ATOM 4501 N N . VAL E 2 156 ? -21.470 40.450 8.455 1.00 17.30 142 VAL J N 1
ATOM 4502 C CA . VAL E 2 156 ? -21.552 39.790 7.129 1.00 18.04 142 VAL J CA 1
ATOM 4503 C C . VAL E 2 156 ? -23.034 39.427 6.988 1.00 24.38 142 VAL J C 1
ATOM 4504 O O . VAL E 2 156 ? -23.490 38.438 7.550 1.00 24.25 142 VAL J O 1
ATOM 4508 N N . LYS E 2 157 ? -23.781 40.281 6.307 1.00 20.53 143 LYS J N 1
ATOM 4509 C CA . LYS E 2 157 ? -25.231 40.208 6.258 1.00 20.70 143 LYS J CA 1
ATOM 4510 C C . LYS E 2 157 ? -25.852 39.610 5.028 1.00 28.30 143 LYS J C 1
ATOM 4511 O O . LYS E 2 157 ? -25.487 39.974 3.918 1.00 28.23 143 LYS J O 1
ATOM 4517 N N . ASP E 2 158 ? -26.891 38.766 5.237 1.00 27.25 144 ASP J N 1
ATOM 4518 C CA . ASP E 2 158 ? -27.797 38.279 4.189 1.00 29.39 144 ASP J CA 1
ATOM 4519 C C . ASP E 2 158 ? -27.144 37.575 3.006 1.00 31.72 144 ASP J C 1
ATOM 4520 O O . ASP E 2 158 ? -27.236 38.053 1.871 1.00 32.53 144 ASP J O 1
ATOM 4525 N N . TYR E 2 159 ? -26.485 36.451 3.270 1.00 27.04 145 TYR J N 1
ATOM 4526 C CA . TYR E 2 159 ? -25.872 35.696 2.192 1.00 26.05 145 TYR J CA 1
ATOM 4527 C C . TYR E 2 159 ? -26.490 34.322 2.124 1.00 30.89 145 TYR J C 1
ATOM 4528 O O . TYR E 2 159 ? -27.090 33.831 3.090 1.00 29.78 145 TYR J O 1
ATOM 4537 N N . PHE E 2 160 ? -26.273 33.676 0.992 1.00 28.61 146 PHE J N 1
ATOM 4538 C CA . PHE E 2 160 ? -26.734 32.333 0.758 1.00 29.09 146 PHE J CA 1
ATOM 4539 C C . PHE E 2 160 ? -25.932 31.719 -0.387 1.00 31.69 146 PHE J C 1
ATOM 4540 O O . PHE E 2 160 ? -25.767 32.374 -1.421 1.00 31.18 146 PHE J O 1
ATOM 4548 N N . PRO E 2 161 ? -25.511 30.443 -0.270 1.00 28.33 147 PRO J N 1
ATOM 4549 C CA . PRO E 2 161 ? -25.610 29.546 0.897 1.00 26.05 147 PRO J CA 1
ATOM 4550 C C . PRO E 2 161 ? -24.369 29.711 1.786 1.00 29.76 147 PRO J C 1
ATOM 4551 O O . PRO E 2 161 ? -23.515 30.542 1.492 1.00 29.70 147 PRO J O 1
ATOM 4555 N N . GLU E 2 162 ? -24.204 28.853 2.791 1.00 26.67 148 GLU J N 1
ATOM 4556 C CA . GLU E 2 162 ? -22.951 28.791 3.549 1.00 25.59 148 GLU J CA 1
ATOM 4557 C C . GLU E 2 162 ? -21.873 28.169 2.628 1.00 27.96 148 GLU J C 1
ATOM 4558 O O . GLU E 2 162 ? -22.216 27.520 1.638 1.00 28.41 148 GLU J O 1
ATOM 4564 N N . PRO E 2 163 ? -20.568 28.328 2.905 1.00 25.52 149 PRO J N 1
ATOM 4565 C CA . PRO E 2 163 ? -19.954 29.030 4.030 1.00 24.49 149 PRO J CA 1
ATOM 4566 C C . PRO E 2 163 ? -19.390 30.406 3.637 1.00 26.71 149 PRO J C 1
ATOM 4567 O O . PRO E 2 163 ? -19.272 30.762 2.459 1.00 25.08 149 PRO J O 1
ATOM 4571 N N . VAL E 2 164 ? -18.994 31.138 4.664 1.00 26.12 150 VAL J N 1
ATOM 4572 C CA . VAL E 2 164 ? -18.276 32.401 4.603 1.00 25.30 150 VAL J CA 1
ATOM 4573 C C . VAL E 2 164 ? -17.033 32.184 5.468 1.00 28.47 150 VAL J C 1
ATOM 4574 O O . VAL E 2 164 ? -17.125 31.523 6.504 1.00 27.51 150 VAL J O 1
ATOM 4578 N N . THR E 2 165 ? -15.880 32.713 5.058 1.00 25.82 151 THR J N 1
ATOM 4579 C CA . THR E 2 165 ? -14.705 32.659 5.932 1.00 26.59 151 THR J CA 1
ATOM 4580 C C . THR E 2 165 ? -14.301 34.108 6.175 1.00 28.68 151 THR J C 1
ATOM 4581 O O . THR E 2 165 ? -14.496 34.973 5.301 1.00 25.66 151 THR J O 1
ATOM 4585 N N . VAL E 2 166 ? -13.751 34.379 7.356 1.00 24.56 152 VAL J N 1
ATOM 4586 C CA . VAL E 2 166 ? -13.309 35.735 7.685 1.00 24.43 152 VAL J CA 1
ATOM 4587 C C . VAL E 2 166 ? -11.875 35.666 8.199 1.00 28.78 152 VAL J C 1
ATOM 4588 O O . VAL E 2 166 ? -11.584 34.893 9.117 1.00 30.53 152 VAL J O 1
ATOM 4592 N N . SER E 2 167 ? -11.013 36.516 7.688 1.00 24.33 153 SER J N 1
ATOM 4593 C CA . SER E 2 167 ? -9.666 36.717 8.258 1.00 25.58 153 SER J CA 1
ATOM 4594 C C . SER E 2 167 ? -9.538 38.215 8.578 1.00 28.53 153 SER J C 1
ATOM 4595 O O . SER E 2 167 ? -10.390 39.006 8.165 1.00 28.15 153 SER J O 1
ATOM 4598 N N . TRP E 2 168 ? -8.522 38.598 9.331 1.00 26.92 154 TRP J N 1
ATOM 4599 C CA . TRP E 2 168 ? -8.246 39.981 9.690 1.00 27.25 154 TRP J CA 1
ATOM 4600 C C . TRP E 2 168 ? -6.848 40.328 9.221 1.00 33.46 154 TRP J C 1
ATOM 4601 O O . TRP E 2 168 ? -5.907 39.533 9.407 1.00 31.89 154 TRP J O 1
ATOM 4612 N N . ASN E 2 169 ? -6.711 41.521 8.585 1.00 31.31 155 ASN J N 1
ATOM 4613 C CA . ASN E 2 169 ? -5.428 42.002 8.063 1.00 33.10 155 ASN J CA 1
ATOM 4614 C C . ASN E 2 169 ? -4.720 40.946 7.226 1.00 38.06 155 ASN J C 1
ATOM 4615 O O . ASN E 2 169 ? -3.525 40.683 7.414 1.00 39.96 155 ASN J O 1
ATOM 4620 N N . SER E 2 170 ? -5.484 40.324 6.299 1.00 33.68 156 SER J N 1
ATOM 4621 C CA . SER E 2 170 ? -5.024 39.286 5.356 1.00 35.27 156 SER J CA 1
ATOM 4622 C C . SER E 2 170 ? -4.374 38.074 6.052 1.00 40.23 156 SER J C 1
ATOM 4623 O O . SER E 2 170 ? -3.453 37.475 5.497 1.00 39.59 156 SER J O 1
ATOM 4626 N N . GLY E 2 171 ? -4.846 37.751 7.258 1.00 36.11 157 GLY J N 1
ATOM 4627 C CA . GLY E 2 171 ? -4.333 36.632 8.043 1.00 35.85 157 GLY J CA 1
ATOM 4628 C C . GLY E 2 171 ? -3.203 36.973 8.997 1.00 41.81 157 GLY J C 1
ATOM 4629 O O . GLY E 2 171 ? -2.774 36.100 9.755 1.00 43.63 157 GLY J O 1
ATOM 4630 N N . ALA E 2 172 ? -2.702 38.232 8.985 1.00 36.71 158 ALA J N 1
ATOM 4631 C CA . ALA E 2 172 ? -1.642 38.669 9.901 1.00 38.51 158 ALA J CA 1
ATOM 4632 C C . ALA E 2 172 ? -2.151 38.827 11.333 1.00 42.33 158 ALA J C 1
ATOM 4633 O O . ALA E 2 172 ? -1.353 38.770 12.271 1.00 43.24 158 ALA J O 1
ATOM 4635 N N . LEU E 2 173 ? -3.466 39.092 11.494 1.00 35.85 159 LEU J N 1
ATOM 4636 C CA . LEU E 2 173 ? -4.079 39.293 12.800 1.00 34.93 159 LEU J CA 1
ATOM 4637 C C . LEU E 2 173 ? -4.920 38.076 13.157 1.00 39.46 159 LEU J C 1
ATOM 4638 O O . LEU E 2 173 ? -5.953 37.819 12.532 1.00 37.16 159 LEU J O 1
ATOM 4643 N N . THR E 2 174 ? -4.469 37.323 14.163 1.00 37.83 160 THR J N 1
ATOM 4644 C CA . THR E 2 174 ? -5.141 36.096 14.609 1.00 38.34 160 THR J CA 1
ATOM 4645 C C . THR E 2 174 ? -5.574 36.153 16.077 1.00 41.62 160 THR J C 1
ATOM 4646 O O . THR E 2 174 ? -6.616 35.599 16.426 1.00 39.73 160 THR J O 1
ATOM 4650 N N . SER E 2 175 ? -4.747 36.770 16.925 1.00 40.45 161 SER J N 1
ATOM 4651 C CA . SER E 2 175 ? -4.979 36.854 18.364 1.00 41.09 161 SER J CA 1
ATOM 4652 C C . SER E 2 175 ? -6.171 37.710 18.669 1.00 41.37 161 SER J C 1
ATOM 4653 O O . SER E 2 175 ? -6.287 38.811 18.133 1.00 39.60 161 SER J O 1
ATOM 4656 N N . GLY E 2 176 ? -7.046 37.191 19.523 1.00 38.03 162 GLY J N 1
ATOM 4657 C CA . GLY E 2 176 ? -8.255 37.892 19.953 1.00 35.90 162 GLY J CA 1
ATOM 4658 C C . GLY E 2 176 ? -9.339 37.937 18.900 1.00 36.67 162 GLY J C 1
ATOM 4659 O O . GLY E 2 176 ? -10.264 38.734 19.034 1.00 35.58 162 GLY J O 1
ATOM 4660 N N . VAL E 2 177 ? -9.247 37.083 17.858 1.00 32.58 163 VAL J N 1
ATOM 4661 C CA . VAL E 2 177 ? -10.270 37.030 16.803 1.00 31.82 163 VAL J CA 1
ATOM 4662 C C . VAL E 2 177 ? -11.357 36.055 17.234 1.00 35.10 163 VAL J C 1
ATOM 4663 O O . VAL E 2 177 ? -11.058 34.942 17.647 1.00 35.86 163 VAL J O 1
ATOM 4667 N N . HIS E 2 178 ? -12.612 36.469 17.096 1.00 28.95 164 HIS J N 1
ATOM 4668 C CA . HIS E 2 178 ? -13.741 35.623 17.413 1.00 29.69 164 HIS J CA 1
ATOM 4669 C C . HIS E 2 178 ? -14.765 35.755 16.300 1.00 29.37 164 HIS J C 1
ATOM 4670 O O . HIS E 2 178 ? -15.456 36.778 16.203 1.00 27.12 164 HIS J O 1
ATOM 4677 N N . THR E 2 179 ? -14.824 34.740 15.427 1.00 27.16 165 THR J N 1
ATOM 4678 C CA . THR E 2 179 ? -15.786 34.693 14.335 1.00 26.43 165 THR J CA 1
ATOM 4679 C C . THR E 2 179 ? -16.917 33.818 14.826 1.00 29.05 165 THR J C 1
ATOM 4680 O O . THR E 2 179 ? -16.695 32.672 15.202 1.00 28.10 165 THR J O 1
ATOM 4684 N N . PHE E 2 180 ? -18.131 34.375 14.835 1.00 22.92 166 PHE J N 1
ATOM 4685 C CA . PHE E 2 180 ? -19.280 33.673 15.367 1.00 22.34 166 PHE J CA 1
ATOM 4686 C C . PHE E 2 180 ? -19.978 32.836 14.305 1.00 28.14 166 PHE J C 1
ATOM 4687 O O . PHE E 2 180 ? -20.046 33.248 13.126 1.00 26.18 166 PHE J O 1
ATOM 4695 N N . PRO E 2 181 ? -20.554 31.674 14.724 1.00 26.64 167 PRO J N 1
ATOM 4696 C CA . PRO E 2 181 ? -21.357 30.868 13.793 1.00 26.06 167 PRO J CA 1
ATOM 4697 C C . PRO E 2 181 ? -22.503 31.722 13.257 1.00 27.72 167 PRO J C 1
ATOM 4698 O O . PRO E 2 181 ? -23.010 32.592 13.968 1.00 25.53 167 PRO J O 1
ATOM 4702 N N . ALA E 2 182 ? -22.902 31.474 12.009 1.00 24.60 168 ALA J N 1
ATOM 4703 C CA . ALA E 2 182 ? -23.986 32.209 11.365 1.00 24.70 168 ALA J CA 1
ATOM 4704 C C . ALA E 2 182 ? -25.346 31.923 11.967 1.00 30.43 168 ALA J C 1
ATOM 4705 O O . ALA E 2 182 ? -25.576 30.847 12.520 1.00 28.35 168 ALA J O 1
ATOM 4707 N N . VAL E 2 183 ? -26.234 32.908 11.880 1.00 27.46 169 VAL J N 1
ATOM 4708 C CA . VAL E 2 183 ? -27.639 32.744 12.220 1.00 28.06 169 VAL J CA 1
ATOM 4709 C C . VAL E 2 183 ? -28.329 32.467 10.870 1.00 31.84 169 VAL J C 1
ATOM 4710 O O . VAL E 2 183 ? -27.959 33.054 9.848 1.00 30.69 169 VAL J O 1
ATOM 4714 N N . LEU E 2 184 ? -29.328 31.610 10.860 1.00 32.43 170 LEU J N 1
ATOM 4715 C CA . LEU E 2 184 ? -30.114 31.419 9.643 1.00 34.57 170 LEU J CA 1
ATOM 4716 C C . LEU E 2 184 ? -31.397 32.174 9.948 1.00 40.16 170 LEU J C 1
ATOM 4717 O O . LEU E 2 184 ? -32.082 31.855 10.924 1.00 39.07 170 LEU J O 1
ATOM 4722 N N . GLN E 2 185 ? -31.656 33.240 9.179 1.00 37.95 171 GLN J N 1
ATOM 4723 C CA . GLN E 2 185 ? -32.806 34.097 9.381 1.00 39.75 171 GLN J CA 1
ATOM 4724 C C . GLN E 2 185 ? -34.066 33.488 8.753 1.00 48.13 171 GLN J C 1
ATOM 4725 O O . GLN E 2 185 ? -33.960 32.602 7.906 1.00 47.72 171 GLN J O 1
ATOM 4731 N N . SER E 2 186 ? -35.249 33.958 9.164 1.00 47.76 172 SER J N 1
ATOM 4732 C CA . SER E 2 186 ? -36.533 33.476 8.638 1.00 49.89 172 SER J CA 1
ATOM 4733 C C . SER E 2 186 ? -36.640 33.656 7.107 1.00 56.29 172 SER J C 1
ATOM 4734 O O . SER E 2 186 ? -37.350 32.897 6.445 1.00 57.29 172 SER J O 1
ATOM 4737 N N . SER E 2 187 ? -35.884 34.626 6.546 1.00 51.95 173 SER J N 1
ATOM 4738 C CA . SER E 2 187 ? -35.810 34.929 5.110 1.00 51.36 173 SER J CA 1
ATOM 4739 C C . SER E 2 187 ? -35.136 33.802 4.294 1.00 53.33 173 SER J C 1
ATOM 4740 O O . SER E 2 187 ? -35.220 33.800 3.064 1.00 54.91 173 SER J O 1
ATOM 4743 N N . GLY E 2 188 ? -34.424 32.913 4.979 1.00 45.68 174 GLY J N 1
ATOM 4744 C CA . GLY E 2 188 ? -33.643 31.847 4.357 1.00 43.50 174 GLY J CA 1
ATOM 4745 C C . GLY E 2 188 ? -32.215 32.272 4.069 1.00 42.46 174 GLY J C 1
ATOM 4746 O O . GLY E 2 188 ? -31.453 31.520 3.452 1.00 40.13 174 GLY J O 1
ATOM 4747 N N . LEU E 2 189 ? -31.821 33.478 4.544 1.00 36.42 175 LEU J N 1
ATOM 4748 C CA . LEU E 2 189 ? -30.474 34.008 4.340 1.00 33.40 175 LEU J CA 1
ATOM 4749 C C . LEU E 2 189 ? -29.712 33.969 5.652 1.00 35.22 175 LEU J C 1
ATOM 4750 O O . LEU E 2 189 ? -30.303 34.110 6.719 1.00 34.99 175 LEU J O 1
ATOM 4755 N N . TYR E 2 190 ? -28.392 33.823 5.565 1.00 28.21 176 TYR J N 1
ATOM 4756 C CA . TYR E 2 190 ? -27.546 33.778 6.736 1.00 24.91 176 TYR J CA 1
ATOM 4757 C C . TYR E 2 190 ? -26.927 35.140 7.017 1.00 26.82 176 TYR J C 1
ATOM 4758 O O . TYR E 2 190 ? -26.780 35.956 6.115 1.00 26.61 176 TYR J O 1
ATOM 4767 N N . SER E 2 191 ? -26.493 35.346 8.264 1.00 24.06 177 SER J N 1
ATOM 4768 C CA . SER E 2 191 ? -25.683 36.491 8.688 1.00 22.11 177 SER J CA 1
ATOM 4769 C C . SER E 2 191 ? -24.719 36.009 9.731 1.00 24.91 177 SER J C 1
ATOM 4770 O O . SER E 2 191 ? -25.065 35.160 10.550 1.00 25.52 177 SER J O 1
ATOM 4773 N N . LEU E 2 192 ? -23.507 36.547 9.722 1.00 21.41 178 LEU J N 1
ATOM 4774 C CA . LEU E 2 192 ? -22.541 36.270 10.777 1.00 22.00 178 LEU J CA 1
ATOM 4775 C C . LEU E 2 192 ? -21.756 37.526 11.115 1.00 22.43 178 LEU J C 1
ATOM 4776 O O . LEU E 2 192 ? -21.805 38.527 10.370 1.00 22.31 178 LEU J O 1
ATOM 4781 N N . SER E 2 193 ? -21.033 37.479 12.228 1.00 19.41 179 SER J N 1
ATOM 4782 C CA . SER E 2 193 ? -20.164 38.551 12.623 1.00 19.16 179 SER J CA 1
ATOM 4783 C C . SER E 2 193 ? -18.799 38.001 13.038 1.00 21.71 179 SER J C 1
ATOM 4784 O O . SER E 2 193 ? -18.688 36.873 13.540 1.00 22.54 179 SER J O 1
ATOM 4787 N N . SER E 2 194 ? -17.799 38.807 12.880 1.00 20.01 180 SER J N 1
ATOM 4788 C CA . SER E 2 194 ? -16.429 38.501 13.332 1.00 21.91 180 SER J CA 1
ATOM 4789 C C . SER E 2 194 ? -15.972 39.723 14.093 1.00 25.92 180 SER J C 1
ATOM 4790 O O . SER E 2 194 ? -16.127 40.845 13.611 1.00 25.20 180 SER J O 1
ATOM 4793 N N . VAL E 2 195 ? -15.440 39.506 15.307 1.00 22.19 181 VAL J N 1
ATOM 4794 C CA A VAL E 2 195 ? -14.994 40.579 16.181 0.50 23.64 181 VAL J CA 1
ATOM 4795 C CA B VAL E 2 195 ? -14.991 40.589 16.184 0.50 22.63 181 VAL J CA 1
ATOM 4796 C C . VAL E 2 195 ? -13.530 40.328 16.580 1.00 28.45 181 VAL J C 1
ATOM 4797 O O . VAL E 2 195 ? -13.101 39.182 16.681 1.00 27.34 181 VAL J O 1
ATOM 4804 N N . VAL E 2 196 ? -12.777 41.378 16.733 1.00 27.06 182 VAL J N 1
ATOM 4805 C CA . VAL E 2 196 ? -11.403 41.271 17.146 1.00 27.99 182 VAL J CA 1
ATOM 4806 C C . VAL E 2 196 ? -11.209 42.247 18.308 1.00 33.24 182 VAL J C 1
ATOM 4807 O O . VAL E 2 196 ? -11.686 43.382 18.242 1.00 30.71 182 VAL J O 1
ATOM 4811 N N . THR E 2 197 ? -10.541 41.788 19.373 1.00 33.27 183 THR J N 1
ATOM 4812 C CA . THR E 2 197 ? -10.233 42.604 20.559 1.00 35.95 183 THR J CA 1
ATOM 4813 C C . THR E 2 197 ? -8.787 43.021 20.444 1.00 42.07 183 THR J C 1
ATOM 4814 O O . THR E 2 197 ? -7.902 42.171 20.289 1.00 40.11 183 THR J O 1
ATOM 4818 N N . VAL E 2 198 ? -8.572 44.340 20.368 1.00 40.75 184 VAL J N 1
ATOM 4819 C CA . VAL E 2 198 ? -7.276 44.953 20.119 1.00 41.94 184 VAL J CA 1
ATOM 4820 C C . VAL E 2 198 ? -6.930 45.966 21.228 1.00 51.72 184 VAL J C 1
ATOM 4821 O O . VAL E 2 198 ? -7.848 46.425 21.913 1.00 51.71 184 VAL J O 1
ATOM 4825 N N . PRO E 2 199 ? -5.649 46.382 21.387 1.00 52.48 185 PRO J N 1
ATOM 4826 C CA . PRO E 2 199 ? -5.347 47.430 22.385 1.00 54.43 185 PRO J CA 1
ATOM 4827 C C . PRO E 2 199 ? -6.021 48.748 21.976 1.00 59.32 185 PRO J C 1
ATOM 4828 O O . PRO E 2 199 ? -5.992 49.107 20.794 1.00 57.09 185 PRO J O 1
ATOM 4832 N N . SER E 2 200 ? -6.651 49.450 22.944 1.00 58.98 186 SER J N 1
ATOM 4833 C CA . SER E 2 200 ? -7.333 50.738 22.707 1.00 59.08 186 SER J CA 1
ATOM 4834 C C . SER E 2 200 ? -6.365 51.788 22.135 1.00 64.00 186 SER J C 1
ATOM 4835 O O . SER E 2 200 ? -6.739 52.546 21.238 1.00 62.50 186 SER J O 1
ATOM 4838 N N . SER E 2 201 ? -5.109 51.790 22.627 1.00 62.60 187 SER J N 1
ATOM 4839 C CA . SER E 2 201 ? -4.033 52.698 22.208 1.00 63.71 187 SER J CA 1
ATOM 4840 C C . SER E 2 201 ? -3.636 52.582 20.716 1.00 64.59 187 SER J C 1
ATOM 4841 O O . SER E 2 201 ? -3.120 53.552 20.149 1.00 63.93 187 SER J O 1
ATOM 4844 N N . SER E 2 202 ? -3.846 51.392 20.104 1.00 58.00 188 SER J N 1
ATOM 4845 C CA . SER E 2 202 ? -3.543 51.078 18.701 1.00 56.69 188 SER J CA 1
ATOM 4846 C C . SER E 2 202 ? -4.514 51.706 17.675 1.00 57.73 188 SER J C 1
ATOM 4847 O O . SER E 2 202 ? -4.170 51.778 16.492 1.00 55.61 188 SER J O 1
ATOM 4850 N N . LEU E 2 203 ? -5.745 52.073 18.106 1.00 53.85 189 LEU J N 1
ATOM 4851 C CA . LEU E 2 203 ? -6.800 52.597 17.222 1.00 52.94 189 LEU J CA 1
ATOM 4852 C C . LEU E 2 203 ? -6.424 53.759 16.289 1.00 60.50 189 LEU J C 1
ATOM 4853 O O . LEU E 2 203 ? -6.825 53.763 15.126 1.00 59.08 189 LEU J O 1
ATOM 4858 N N . GLY E 2 204 ? -5.641 54.710 16.792 1.00 61.65 190 GLY J N 1
ATOM 4859 C CA . GLY E 2 204 ? -5.198 55.854 16.000 1.00 63.66 190 GLY J CA 1
ATOM 4860 C C . GLY E 2 204 ? -4.009 55.584 15.097 1.00 70.63 190 GLY J C 1
ATOM 4861 O O . GLY E 2 204 ? -3.669 56.429 14.263 1.00 72.77 190 GLY J O 1
ATOM 4862 N N . THR E 2 205 ? -3.367 54.404 15.238 1.00 66.15 191 THR J N 1
ATOM 4863 C CA . THR E 2 205 ? -2.175 54.057 14.461 1.00 66.40 191 THR J CA 1
ATOM 4864 C C . THR E 2 205 ? -2.276 52.801 13.590 1.00 66.43 191 THR J C 1
ATOM 4865 O O . THR E 2 205 ? -1.656 52.753 12.529 1.00 68.03 191 THR J O 1
ATOM 4869 N N . GLN E 2 206 ? -3.003 51.777 14.045 1.00 57.82 192 GLN J N 1
ATOM 4870 C CA . GLN E 2 206 ? -3.102 50.504 13.327 1.00 54.50 192 GLN J CA 1
ATOM 4871 C C . GLN E 2 206 ? -4.377 50.359 12.499 1.00 52.33 192 GLN J C 1
ATOM 4872 O O . GLN E 2 206 ? -5.479 50.504 13.024 1.00 48.10 192 GLN J O 1
ATOM 4878 N N . THR E 2 207 ? -4.208 50.040 11.208 1.00 47.56 193 THR J N 1
ATOM 4879 C CA . THR E 2 207 ? -5.308 49.772 10.277 1.00 44.98 193 THR J CA 1
ATOM 4880 C C . THR E 2 207 ? -5.848 48.348 10.525 1.00 42.93 193 THR J C 1
ATOM 4881 O O . THR E 2 207 ? -5.066 47.410 10.737 1.00 39.90 193 THR J O 1
ATOM 4885 N N . TYR E 2 208 ? -7.197 48.215 10.525 1.00 35.89 194 TYR J N 1
ATOM 4886 C CA . TYR E 2 208 ? -7.895 46.952 10.707 1.00 32.31 194 TYR J CA 1
ATOM 4887 C C . TYR E 2 208 ? -8.841 46.728 9.554 1.00 34.20 194 TYR J C 1
ATOM 4888 O O . TYR E 2 208 ? -9.697 47.571 9.271 1.00 33.34 194 TYR J O 1
ATOM 4897 N N . ILE E 2 209 ? -8.671 45.587 8.894 1.00 28.81 195 ILE J N 1
ATOM 4898 C CA . ILE E 2 209 ? -9.416 45.194 7.723 1.00 26.86 195 ILE J CA 1
ATOM 4899 C C . ILE E 2 209 ? -9.900 43.763 7.879 1.00 28.61 195 ILE J C 1
ATOM 4900 O O . ILE E 2 209 ? -9.111 42.857 8.148 1.00 28.09 195 ILE J O 1
ATOM 4905 N N . CYS E 2 210 ? -11.198 43.550 7.703 1.00 24.04 196 CYS J N 1
ATOM 4906 C CA . CYS E 2 210 ? -11.689 42.198 7.723 1.00 24.48 196 CYS J CA 1
ATOM 4907 C C . CYS E 2 210 ? -11.799 41.699 6.278 1.00 27.51 196 CYS J C 1
ATOM 4908 O O . CYS E 2 210 ? -12.273 42.436 5.406 1.00 25.88 196 CYS J O 1
ATOM 4911 N N . ASN E 2 211 ? -11.295 40.486 6.017 1.00 24.49 197 ASN J N 1
ATOM 4912 C CA . ASN E 2 211 ? -11.302 39.880 4.661 1.00 24.61 197 ASN J CA 1
ATOM 4913 C C . ASN E 2 211 ? -12.353 38.798 4.656 1.00 26.49 197 ASN J C 1
ATOM 4914 O O . ASN E 2 211 ? -12.199 37.791 5.332 1.00 27.11 197 ASN J O 1
ATOM 4919 N N . VAL E 2 212 ? -13.477 39.069 4.009 1.00 21.16 198 VAL J N 1
ATOM 4920 C CA . VAL E 2 212 ? -14.642 38.191 4.028 1.00 19.89 198 VAL J CA 1
ATOM 4921 C C . VAL E 2 212 ? -14.729 37.481 2.697 1.00 25.70 198 VAL J C 1
ATOM 4922 O O . VAL E 2 212 ? -14.885 38.161 1.675 1.00 23.64 198 VAL J O 1
ATOM 4926 N N . ASN E 2 213 ? -14.684 36.126 2.713 1.00 24.32 199 ASN J N 1
ATOM 4927 C CA . ASN E 2 213 ? -14.749 35.359 1.472 1.00 27.16 199 ASN J CA 1
ATOM 4928 C C . ASN E 2 213 ? -16.042 34.552 1.401 1.00 29.63 199 ASN J C 1
ATOM 4929 O O . ASN E 2 213 ? -16.374 33.813 2.341 1.00 29.31 199 ASN J O 1
ATOM 4934 N N . HIS E 2 214 ? -16.814 34.761 0.339 1.00 25.48 200 HIS J N 1
ATOM 4935 C CA . HIS E 2 214 ? -18.019 33.992 0.064 1.00 24.09 200 HIS J CA 1
ATOM 4936 C C . HIS E 2 214 ? -17.806 33.342 -1.292 1.00 33.07 200 HIS J C 1
ATOM 4937 O O . HIS E 2 214 ? -18.239 33.872 -2.309 1.00 32.79 200 HIS J O 1
ATOM 4944 N N . LYS E 2 215 ? -17.115 32.195 -1.298 1.00 32.26 201 LYS J N 1
ATOM 4945 C CA . LYS E 2 215 ? -16.830 31.403 -2.519 1.00 33.55 201 LYS J CA 1
ATOM 4946 C C . LYS E 2 215 ? -18.063 31.072 -3.371 1.00 36.31 201 LYS J C 1
ATOM 4947 O O . LYS E 2 215 ? -17.992 31.290 -4.591 1.00 36.62 201 LYS J O 1
ATOM 4953 N N . PRO E 2 216 ? -19.256 30.756 -2.783 1.00 30.32 202 PRO J N 1
ATOM 4954 C CA . PRO E 2 216 ? -20.446 30.515 -3.620 1.00 30.29 202 PRO J CA 1
ATOM 4955 C C . PRO E 2 216 ? -20.843 31.643 -4.571 1.00 33.86 202 PRO J C 1
ATOM 4956 O O . PRO E 2 216 ? -21.406 31.371 -5.624 1.00 37.15 202 PRO J O 1
ATOM 4960 N N . SER E 2 217 ? -20.584 32.916 -4.207 1.00 29.75 203 SER J N 1
ATOM 4961 C CA . SER E 2 217 ? -20.914 34.046 -5.108 1.00 29.72 203 SER J CA 1
ATOM 4962 C C . SER E 2 217 ? -19.622 34.623 -5.731 1.00 35.20 203 SER J C 1
ATOM 4963 O O . SER E 2 217 ? -19.674 35.692 -6.333 1.00 38.02 203 SER J O 1
ATOM 4966 N N . ASN E 2 218 ? -18.454 33.956 -5.544 1.00 33.47 204 ASN J N 1
ATOM 4967 C CA . ASN E 2 218 ? -17.153 34.426 -6.082 1.00 35.35 204 ASN J CA 1
ATOM 4968 C C . ASN E 2 218 ? -16.824 35.862 -5.595 1.00 40.87 204 ASN J C 1
ATOM 4969 O O . ASN E 2 218 ? -16.230 36.661 -6.346 1.00 40.85 204 ASN J O 1
ATOM 4974 N N . THR E 2 219 ? -17.255 36.187 -4.367 1.00 35.73 205 THR J N 1
ATOM 4975 C CA . THR E 2 219 ? -17.128 37.515 -3.776 1.00 35.64 205 THR J CA 1
ATOM 4976 C C . THR E 2 219 ? -16.144 37.469 -2.620 1.00 36.30 205 THR J C 1
ATOM 4977 O O . THR E 2 219 ? -16.206 36.576 -1.770 1.00 31.37 205 THR J O 1
ATOM 4981 N N . LYS E 2 220 ? -15.267 38.449 -2.594 1.00 31.32 206 LYS J N 1
ATOM 4982 C CA . LYS E 2 220 ? -14.393 38.690 -1.479 1.00 30.19 206 LYS J CA 1
ATOM 4983 C C . LYS E 2 220 ? -14.481 40.197 -1.181 1.00 30.73 206 LYS J C 1
ATOM 4984 O O . LYS E 2 220 ? -14.387 41.031 -2.097 1.00 29.34 206 LYS J O 1
ATOM 4990 N N . VAL E 2 221 ? -14.715 40.542 0.081 1.00 26.48 207 VAL J N 1
ATOM 4991 C CA . VAL E 2 221 ? -14.803 41.933 0.495 1.00 26.46 207 VAL J CA 1
ATOM 4992 C C . VAL E 2 221 ? -13.749 42.178 1.579 1.00 28.68 207 VAL J C 1
ATOM 4993 O O . VAL E 2 221 ? -13.697 41.423 2.556 1.00 23.54 207 VAL J O 1
ATOM 4997 N N . ASP E 2 222 ? -12.928 43.235 1.409 1.00 26.99 208 ASP J N 1
ATOM 4998 C CA . ASP E 2 222 ? -11.945 43.646 2.410 1.00 26.45 208 ASP J CA 1
ATOM 4999 C C . ASP E 2 222 ? -12.423 44.974 2.932 1.00 29.36 208 ASP J C 1
ATOM 5000 O O . ASP E 2 222 ? -12.285 45.998 2.273 1.00 28.13 208 ASP J O 1
ATOM 5005 N N . LYS E 2 223 ? -13.078 44.944 4.098 1.00 27.13 209 LYS J N 1
ATOM 5006 C CA . LYS E 2 223 ? -13.687 46.121 4.681 1.00 25.94 209 LYS J CA 1
ATOM 5007 C C . LYS E 2 223 ? -12.811 46.720 5.769 1.00 28.87 209 LYS J C 1
ATOM 5008 O O . LYS E 2 223 ? -12.472 46.046 6.741 1.00 25.71 209 LYS J O 1
ATOM 5014 N N . LYS E 2 224 ? -12.455 47.997 5.591 1.00 28.90 210 LYS J N 1
ATOM 5015 C CA . LYS E 2 224 ? -11.651 48.772 6.535 1.00 29.51 210 LYS J CA 1
ATOM 5016 C C . LYS E 2 224 ? -12.559 49.116 7.719 1.00 31.36 210 LYS J C 1
ATOM 5017 O O . LYS E 2 224 ? -13.701 49.552 7.510 1.00 29.96 210 LYS J O 1
ATOM 5023 N N . VAL E 2 225 ? -12.096 48.840 8.953 1.00 27.29 211 VAL J N 1
ATOM 5024 C CA . VAL E 2 225 ? -12.894 49.135 10.154 1.00 26.01 211 VAL J CA 1
ATOM 5025 C C . VAL E 2 225 ? -12.220 50.301 10.912 1.00 33.85 211 VAL J C 1
ATOM 5026 O O . VAL E 2 225 ? -11.150 50.132 11.487 1.00 33.72 211 VAL J O 1
ATOM 5030 N N . GLU E 2 226 ? -12.841 51.474 10.843 1.00 32.70 212 GLU J N 1
ATOM 5031 C CA . GLU E 2 226 ? -12.349 52.732 11.426 1.00 35.09 212 GLU J CA 1
ATOM 5032 C C . GLU E 2 226 ? -13.196 53.194 12.604 1.00 39.52 212 GLU J C 1
ATOM 5033 O O . GLU E 2 226 ? -14.404 52.915 12.621 1.00 34.37 212 GLU J O 1
ATOM 5039 N N . PRO E 2 227 ? -12.638 54.026 13.525 1.00 42.48 213 PRO J N 1
ATOM 5040 C CA . PRO E 2 227 ? -13.477 54.557 14.613 1.00 43.18 213 PRO J CA 1
ATOM 5041 C C . PRO E 2 227 ? -14.580 55.435 14.022 1.00 48.86 213 PRO J C 1
ATOM 5042 O O . PRO E 2 227 ? -14.375 56.018 12.957 1.00 50.45 213 PRO J O 1
ATOM 5046 N N . LYS E 2 228 ? -15.771 55.443 14.637 1.00 45.88 214 LYS J N 1
ATOM 5047 C CA . LYS E 2 228 ? -16.922 56.223 14.159 1.00 49.24 214 LYS J CA 1
ATOM 5048 C C . LYS E 2 228 ? -16.622 57.734 14.139 1.00 65.27 214 LYS J C 1
ATOM 5049 O O . LYS E 2 228 ? -16.075 58.249 15.142 1.00 65.34 214 LYS J O 1
ATOM 5055 N N . ALA F 3 3 ? -28.698 -1.291 12.207 1.00 52.64 3 ALA K N 1
ATOM 5056 C CA . ALA F 3 3 ? -28.310 0.012 12.751 1.00 50.87 3 ALA K CA 1
ATOM 5057 C C . ALA F 3 3 ? -27.527 -0.116 14.059 1.00 52.24 3 ALA K C 1
ATOM 5058 O O . ALA F 3 3 ? -27.630 -1.139 14.748 1.00 54.09 3 ALA K O 1
ATOM 5060 N N . LEU F 3 4 ? -26.752 0.925 14.397 1.00 43.98 4 LEU K N 1
ATOM 5061 C CA . LEU F 3 4 ? -25.971 0.973 15.632 1.00 42.12 4 LEU K CA 1
ATOM 5062 C C . LEU F 3 4 ? -26.741 1.664 16.730 1.00 46.15 4 LEU K C 1
ATOM 5063 O O . LEU F 3 4 ? -27.418 2.656 16.471 1.00 44.61 4 LEU K O 1
ATOM 5068 N N . THR F 3 5 ? -26.651 1.127 17.955 1.00 44.72 5 THR K N 1
ATOM 5069 C CA . THR F 3 5 ? -27.326 1.684 19.114 1.00 44.89 5 THR K CA 1
ATOM 5070 C C . THR F 3 5 ? -26.325 2.220 20.124 1.00 47.97 5 THR K C 1
ATOM 5071 O O . THR F 3 5 ? -25.512 1.473 20.663 1.00 47.62 5 THR K O 1
ATOM 5075 N N . GLN F 3 6 ? -26.414 3.527 20.394 1.00 45.13 6 GLN K N 1
ATOM 5076 C CA . GLN F 3 6 ? -25.614 4.230 21.394 1.00 44.20 6 GLN K CA 1
ATOM 5077 C C . GLN F 3 6 ? -26.544 5.202 22.128 1.00 49.12 6 GLN K C 1
ATOM 5078 O O . GLN F 3 6 ? -27.511 5.659 21.507 1.00 48.43 6 GLN K O 1
ATOM 5084 N N . PRO F 3 7 ? -26.354 5.483 23.441 1.00 46.94 7 PRO K N 1
ATOM 5085 C CA . PRO F 3 7 ? -27.307 6.371 24.132 1.00 47.33 7 PRO K CA 1
ATOM 5086 C C . PRO F 3 7 ? -27.302 7.808 23.595 1.00 46.99 7 PRO K C 1
ATOM 5087 O O . PRO F 3 7 ? -26.291 8.259 23.054 1.00 43.73 7 PRO K O 1
ATOM 5091 N N . THR F 3 8 ? -28.444 8.502 23.694 1.00 44.92 8 THR K N 1
ATOM 5092 C CA . THR F 3 8 ? -28.556 9.905 23.245 1.00 43.78 8 THR K CA 1
ATOM 5093 C C . THR F 3 8 ? -27.611 10.806 24.048 1.00 47.74 8 THR K C 1
ATOM 5094 O O . THR F 3 8 ? -26.915 11.665 23.476 1.00 45.12 8 THR K O 1
ATOM 5098 N N . SER F 3 9 ? -27.606 10.613 25.371 1.00 47.25 9 SER K N 1
ATOM 5099 C CA . SER F 3 9 ? -26.820 11.442 26.279 1.00 47.99 9 SER K CA 1
ATOM 5100 C C . SER F 3 9 ? -26.131 10.649 27.358 1.00 52.26 9 SER K C 1
ATOM 5101 O O . SER F 3 9 ? -26.625 9.596 27.768 1.00 50.96 9 SER K O 1
ATOM 5104 N N . VAL F 3 10 ? -25.011 11.200 27.857 1.00 49.58 11 VAL K N 1
ATOM 5105 C CA . VAL F 3 10 ? -24.268 10.661 28.997 1.00 50.90 11 VAL K CA 1
ATOM 5106 C C . VAL F 3 10 ? -23.661 11.822 29.822 1.00 53.74 11 VAL K C 1
ATOM 5107 O O . VAL F 3 10 ? -23.156 12.790 29.257 1.00 49.03 11 VAL K O 1
ATOM 5111 N N . SER F 3 11 ? -23.736 11.720 31.147 1.00 54.28 12 SER K N 1
ATOM 5112 C CA . SER F 3 11 ? -23.161 12.714 32.031 1.00 54.92 12 SER K CA 1
ATOM 5113 C C . SER F 3 11 ? -22.033 12.124 32.847 1.00 60.76 12 SER K C 1
ATOM 5114 O O . SER F 3 11 ? -22.076 10.948 33.219 1.00 60.92 12 SER K O 1
ATOM 5117 N N . ALA F 3 12 ? -21.011 12.943 33.097 1.00 58.99 13 ALA K N 1
ATOM 5118 C CA . ALA F 3 12 ? -19.844 12.572 33.901 1.00 61.10 13 ALA K CA 1
ATOM 5119 C C . ALA F 3 12 ? -19.426 13.737 34.777 1.00 62.80 13 ALA K C 1
ATOM 5120 O O . ALA F 3 12 ? -19.539 14.887 34.348 1.00 59.61 13 ALA K O 1
ATOM 5122 N N . ASN F 3 13 ? -18.894 13.448 35.976 1.00 60.77 14 ASN K N 1
ATOM 5123 C CA . ASN F 3 13 ? -18.384 14.521 36.835 1.00 60.90 14 ASN K CA 1
ATOM 5124 C C . ASN F 3 13 ? -16.937 14.775 36.434 1.00 62.61 14 ASN K C 1
ATOM 5125 O O . ASN F 3 13 ? -16.238 13.825 36.077 1.00 60.25 14 ASN K O 1
ATOM 5130 N N . LEU F 3 14 ? -16.507 16.056 36.454 1.00 58.94 15 LEU K N 1
ATOM 5131 C CA . LEU F 3 14 ? -15.151 16.495 36.115 1.00 58.63 15 LEU K CA 1
ATOM 5132 C C . LEU F 3 14 ? -14.114 15.709 36.937 1.00 65.24 15 LEU K C 1
ATOM 5133 O O . LEU F 3 14 ? -14.223 15.615 38.170 1.00 67.47 15 LEU K O 1
ATOM 5138 N N . GLY F 3 15 ? -13.171 15.099 36.224 1.00 60.76 16 GLY K N 1
ATOM 5139 C CA . GLY F 3 15 ? -12.104 14.286 36.801 1.00 62.12 16 GLY K CA 1
ATOM 5140 C C . GLY F 3 15 ? -12.487 12.838 37.050 1.00 65.63 16 GLY K C 1
ATOM 5141 O O . GLY F 3 15 ? -11.648 12.034 37.463 1.00 67.70 16 GLY K O 1
ATOM 5142 N N . GLY F 3 16 ? -13.761 12.520 36.829 1.00 59.85 17 GLY K N 1
ATOM 5143 C CA . GLY F 3 16 ? -14.301 11.178 37.004 1.00 60.91 17 GLY K CA 1
ATOM 5144 C C . GLY F 3 16 ? -14.199 10.326 35.754 1.00 63.54 17 GLY K C 1
ATOM 5145 O O . GLY F 3 16 ? -13.446 10.645 34.832 1.00 61.20 17 GLY K O 1
ATOM 5146 N N . SER F 3 17 ? -14.942 9.221 35.725 1.00 61.18 18 SER K N 1
ATOM 5147 C CA . SER F 3 17 ? -14.947 8.307 34.592 1.00 59.43 18 SER K CA 1
ATOM 5148 C C . SER F 3 17 ? -16.309 8.251 33.912 1.00 62.17 18 SER K C 1
ATOM 5149 O O . SER F 3 17 ? -17.343 8.491 34.544 1.00 62.96 18 SER K O 1
ATOM 5152 N N . VAL F 3 18 ? -16.302 7.958 32.608 1.00 56.78 19 VAL K N 1
ATOM 5153 C CA . VAL F 3 18 ? -17.516 7.854 31.813 1.00 55.09 19 VAL K CA 1
ATOM 5154 C C . VAL F 3 18 ? -17.402 6.698 30.830 1.00 56.26 19 VAL K C 1
ATOM 5155 O O . VAL F 3 18 ? -16.315 6.443 30.301 1.00 54.46 19 VAL K O 1
ATOM 5159 N N . GLU F 3 19 ? -18.523 6.009 30.589 1.00 52.85 20 GLU K N 1
ATOM 5160 C CA . GLU F 3 19 ? -18.577 4.910 29.633 1.00 52.00 20 GLU K CA 1
ATOM 5161 C C . GLU F 3 19 ? -19.683 5.149 28.621 1.00 53.20 20 GLU K C 1
ATOM 5162 O O . GLU F 3 19 ? -20.783 5.594 28.972 1.00 53.30 20 GLU K O 1
ATOM 5168 N N . ILE F 3 20 ? -19.374 4.900 27.351 1.00 46.91 21 ILE K N 1
ATOM 5169 C CA . ILE F 3 20 ? -20.362 5.012 26.287 1.00 43.81 21 ILE K CA 1
ATOM 5170 C C . ILE F 3 20 ? -20.335 3.688 25.536 1.00 46.40 21 ILE K C 1
ATOM 5171 O O . ILE F 3 20 ? -19.278 3.288 25.047 1.00 43.72 21 ILE K O 1
ATOM 5176 N N . THR F 3 21 ? -21.493 3.025 25.443 1.00 44.87 22 THR K N 1
ATOM 5177 C CA . THR F 3 21 ? -21.584 1.745 24.743 1.00 46.27 22 THR K CA 1
ATOM 5178 C C . THR F 3 21 ? -22.167 1.915 23.364 1.00 48.32 22 THR K C 1
ATOM 5179 O O . THR F 3 21 ? -22.962 2.827 23.134 1.00 47.38 22 THR K O 1
ATOM 5183 N N . CYS F 3 22 ? -21.801 1.003 22.461 1.00 45.28 23 CYS K N 1
ATOM 5184 C CA . CYS F 3 22 ? -22.310 0.933 21.099 1.00 44.28 23 CYS K CA 1
ATOM 5185 C C . CYS F 3 22 ? -22.430 -0.543 20.697 1.00 48.52 23 CYS K C 1
ATOM 5186 O O . CYS F 3 22 ? -21.497 -1.319 20.891 1.00 48.66 23 CYS K O 1
ATOM 5189 N N . SER F 3 23 ? -23.597 -0.920 20.180 1.00 45.19 24 SER K N 1
ATOM 5190 C CA . SER F 3 23 ? -23.906 -2.271 19.745 1.00 45.85 24 SER K CA 1
ATOM 5191 C C . SER F 3 23 ? -24.593 -2.199 18.390 1.00 47.03 24 SER K C 1
ATOM 5192 O O . SER F 3 23 ? -24.983 -1.105 17.957 1.00 43.74 24 SER K O 1
ATOM 5195 N N . GLY F 3 24 ? -24.735 -3.353 17.739 1.00 43.94 25 GLY K N 1
ATOM 5196 C CA . GLY F 3 24 ? -25.397 -3.452 16.443 1.00 43.55 25 GLY K CA 1
ATOM 5197 C C . GLY F 3 24 ? -24.543 -4.028 15.340 1.00 46.49 25 GLY K C 1
ATOM 5198 O O . GLY F 3 24 ? -25.054 -4.332 14.257 1.00 46.53 25 GLY K O 1
ATOM 5199 N N . SER F 3 25 ? -23.237 -4.200 15.614 1.00 42.32 26 SER K N 1
ATOM 5200 C CA . SER F 3 25 ? -22.292 -4.772 14.660 1.00 41.27 26 SER K CA 1
ATOM 5201 C C . SER F 3 25 ? -21.490 -5.935 15.243 1.00 46.03 26 SER K C 1
ATOM 5202 O O . SER F 3 25 ? -21.071 -5.877 16.399 1.00 46.62 26 SER K O 1
ATOM 5205 N N . ASP F 3 26 ? -21.213 -6.958 14.406 1.00 41.82 27 ASP K N 1
ATOM 5206 C CA . ASP F 3 26 ? -20.382 -8.089 14.833 1.00 43.12 27 ASP K CA 1
ATOM 5207 C C . ASP F 3 26 ? -18.931 -7.846 14.399 1.00 48.02 27 ASP K C 1
ATOM 5208 O O . ASP F 3 26 ? -18.078 -8.721 14.538 1.00 49.88 27 ASP K O 1
ATOM 5213 N N . TYR F 3 27 ? -18.661 -6.636 13.891 1.00 43.19 31 TYR K N 1
ATOM 5214 C CA . TYR F 3 27 ? -17.368 -6.215 13.359 1.00 41.32 31 TYR K CA 1
ATOM 5215 C C . TYR F 3 27 ? -16.632 -5.209 14.256 1.00 46.24 31 TYR K C 1
ATOM 5216 O O . TYR F 3 27 ? -16.927 -5.151 15.451 1.00 46.18 31 TYR K O 1
ATOM 5225 N N . ASP F 3 28 ? -15.632 -4.493 13.714 1.00 42.08 32 ASP K N 1
ATOM 5226 C CA . ASP F 3 28 ? -14.819 -3.564 14.494 1.00 42.38 32 ASP K CA 1
ATOM 5227 C C . ASP F 3 28 ? -15.418 -2.177 14.682 1.00 42.83 32 ASP K C 1
ATOM 5228 O O . ASP F 3 28 ? -16.006 -1.637 13.759 1.00 40.23 32 ASP K O 1
ATOM 5233 N N . TYR F 3 29 ? -15.276 -1.614 15.886 1.00 38.19 33 TYR K N 1
ATOM 5234 C CA . TYR F 3 29 ? -15.845 -0.312 16.198 1.00 37.17 33 TYR K CA 1
ATOM 5235 C C . TYR F 3 29 ? -14.849 0.838 16.264 1.00 40.88 33 TYR K C 1
ATOM 5236 O O . TYR F 3 29 ? -13.708 0.662 16.697 1.00 40.82 33 TYR K O 1
ATOM 5245 N N . GLY F 3 30 ? -15.315 2.012 15.859 1.00 36.40 34 GLY K N 1
ATOM 5246 C CA . GLY F 3 30 ? -14.561 3.257 15.927 1.00 35.87 34 GLY K CA 1
ATOM 5247 C C . GLY F 3 30 ? -15.343 4.324 16.667 1.00 38.48 34 GLY K C 1
ATOM 5248 O O . GLY F 3 30 ? -16.573 4.294 16.675 1.00 36.39 34 GLY K O 1
ATOM 5249 N N . TRP F 3 31 ? -14.650 5.276 17.279 1.00 36.38 35 TRP K N 1
ATOM 5250 C CA . TRP F 3 31 ? -15.267 6.384 18.018 1.00 35.55 35 TRP K CA 1
ATOM 5251 C C . TRP F 3 31 ? -14.756 7.706 17.495 1.00 35.35 35 TRP K C 1
ATOM 5252 O O . TRP F 3 31 ? -13.542 7.912 17.406 1.00 33.49 35 TRP K O 1
ATOM 5263 N N . TYR F 3 32 ? -15.697 8.592 17.106 1.00 31.85 36 TYR K N 1
ATOM 5264 C CA . TYR F 3 32 ? -15.392 9.876 16.471 1.00 29.57 36 TYR K CA 1
ATOM 5265 C C . TYR F 3 32 ? -15.995 11.034 17.209 1.00 33.71 36 TYR K C 1
ATOM 5266 O O . TYR F 3 32 ? -17.214 11.093 17.411 1.00 33.14 36 TYR K O 1
ATOM 5275 N N . GLN F 3 33 ? -15.124 11.947 17.646 1.00 30.37 37 GLN K N 1
ATOM 5276 C CA . GLN F 3 33 ? -15.498 13.117 18.418 1.00 30.06 37 GLN K CA 1
ATOM 5277 C C . GLN F 3 33 ? -15.834 14.299 17.509 1.00 34.31 37 GLN K C 1
ATOM 5278 O O . GLN F 3 33 ? -15.042 14.670 16.628 1.00 33.80 37 GLN K O 1
ATOM 5284 N N . GLN F 3 34 ? -16.987 14.925 17.765 1.00 31.28 38 GLN K N 1
ATOM 5285 C CA . GLN F 3 34 ? -17.362 16.139 17.043 1.00 30.84 38 GLN K CA 1
ATOM 5286 C C . GLN F 3 34 ? -17.828 17.192 18.045 1.00 37.74 38 GLN K C 1
ATOM 5287 O O . GLN F 3 34 ? -18.816 16.989 18.752 1.00 36.84 38 GLN K O 1
ATOM 5293 N N . LYS F 3 35 ? -17.100 18.300 18.133 1.00 39.46 39 LYS K N 1
ATOM 5294 C CA . LYS F 3 35 ? -17.463 19.374 19.065 1.00 40.99 39 LYS K CA 1
ATOM 5295 C C . LYS F 3 35 ? -18.537 20.307 18.499 1.00 49.58 39 LYS K C 1
ATOM 5296 O O . LYS F 3 35 ? -19.345 20.846 19.260 1.00 51.65 39 LYS K O 1
ATOM 5302 N N . ALA F 3 36 A -18.584 20.459 17.171 1.00 47.37 39 ALA K N 1
ATOM 5303 C CA . ALA F 3 36 A -19.590 21.287 16.500 1.00 47.98 39 ALA K CA 1
ATOM 5304 C C . ALA F 3 36 A -20.068 20.627 15.216 1.00 51.45 39 ALA K C 1
ATOM 5305 O O . ALA F 3 36 A -19.222 20.164 14.444 1.00 49.08 39 ALA K O 1
ATOM 5307 N N . PRO F 3 37 ? -21.406 20.582 14.943 1.00 49.37 40 PRO K N 1
ATOM 5308 C CA . PRO F 3 37 ? -21.878 19.981 13.681 1.00 48.94 40 PRO K CA 1
ATOM 5309 C C . PRO F 3 37 ? -21.289 20.702 12.471 1.00 51.47 40 PRO K C 1
ATOM 5310 O O . PRO F 3 37 ? -21.050 21.904 12.527 1.00 52.26 40 PRO K O 1
ATOM 5314 N N . GLY F 3 38 ? -20.964 19.946 11.435 1.00 47.25 41 GLY K N 1
ATOM 5315 C CA . GLY F 3 38 ? -20.334 20.498 10.244 1.00 47.11 41 GLY K CA 1
ATOM 5316 C C . GLY F 3 38 ? -18.818 20.600 10.322 1.00 50.60 41 GLY K C 1
ATOM 5317 O O . GLY F 3 38 ? -18.176 20.777 9.284 1.00 50.63 41 GLY K O 1
ATOM 5318 N N . SER F 3 39 ? -18.223 20.504 11.542 1.00 45.90 42 SER K N 1
ATOM 5319 C CA . SER F 3 39 ? -16.761 20.524 11.686 1.00 44.84 42 SER K CA 1
ATOM 5320 C C . SER F 3 39 ? -16.258 19.090 11.611 1.00 44.78 42 SER K C 1
ATOM 5321 O O . SER F 3 39 ? -16.949 18.164 12.053 1.00 44.50 42 SER K O 1
ATOM 5324 N N . ALA F 3 40 ? -15.080 18.905 11.014 1.00 38.61 43 ALA K N 1
ATOM 5325 C CA . ALA F 3 40 ? -14.500 17.603 10.812 1.00 37.84 43 ALA K CA 1
ATOM 5326 C C . ALA F 3 40 ? -14.435 16.801 12.122 1.00 34.66 43 ALA K C 1
ATOM 5327 O O . ALA F 3 40 ? -13.962 17.316 13.141 1.00 30.37 43 ALA K O 1
ATOM 5329 N N . PRO F 3 41 ? -14.939 15.547 12.111 1.00 31.92 44 PRO K N 1
ATOM 5330 C CA . PRO F 3 41 ? -14.830 14.710 13.317 1.00 31.48 44 PRO K CA 1
ATOM 5331 C C . PRO F 3 41 ? -13.353 14.401 13.594 1.00 35.13 44 PRO K C 1
ATOM 5332 O O . PRO F 3 41 ? -12.494 14.524 12.700 1.00 33.22 44 PRO K O 1
ATOM 5336 N N . VAL F 3 42 ? -13.059 14.047 14.848 1.00 31.26 45 VAL K N 1
ATOM 5337 C CA . VAL F 3 42 ? -11.716 13.668 15.292 1.00 32.47 45 VAL K CA 1
ATOM 5338 C C . VAL F 3 42 ? -11.812 12.222 15.803 1.00 36.48 45 VAL K C 1
ATOM 5339 O O . VAL F 3 42 ? -12.588 11.954 16.725 1.00 37.31 45 VAL K O 1
ATOM 5343 N N . THR F 3 43 ? -11.045 11.299 15.211 1.00 33.56 46 THR K N 1
ATOM 5344 C CA . THR F 3 43 ? -11.033 9.920 15.687 1.00 34.12 46 THR K CA 1
ATOM 5345 C C . THR F 3 43 ? -10.353 9.878 17.066 1.00 39.80 46 THR K C 1
ATOM 5346 O O . THR F 3 43 ? -9.225 10.364 17.216 1.00 40.05 46 THR K O 1
ATOM 5350 N N . VAL F 3 44 ? -11.036 9.279 18.059 1.00 37.36 47 VAL K N 1
ATOM 5351 C CA . VAL F 3 44 ? -10.487 9.049 19.395 1.00 38.31 47 VAL K CA 1
ATOM 5352 C C . VAL F 3 44 ? -10.064 7.588 19.558 1.00 45.51 47 VAL K C 1
ATOM 5353 O O . VAL F 3 44 ? -9.101 7.307 20.270 1.00 46.74 47 VAL K O 1
ATOM 5357 N N . ILE F 3 45 ? -10.782 6.656 18.887 1.00 41.05 48 ILE K N 1
ATOM 5358 C CA . ILE F 3 45 ? -10.520 5.206 18.910 1.00 40.32 48 ILE K CA 1
ATOM 5359 C C . ILE F 3 45 ? -10.928 4.620 17.557 1.00 42.61 48 ILE K C 1
ATOM 5360 O O . ILE F 3 45 ? -12.009 4.918 17.062 1.00 39.83 48 ILE K O 1
ATOM 5365 N N . TYR F 3 46 ? -10.092 3.758 16.982 1.00 41.97 49 TYR K N 1
ATOM 5366 C CA . TYR F 3 46 ? -10.411 3.030 15.747 1.00 41.41 49 TYR K CA 1
ATOM 5367 C C . TYR F 3 46 ? -10.043 1.552 15.973 1.00 45.74 49 TYR K C 1
ATOM 5368 O O . TYR F 3 46 ? -9.233 1.265 16.865 1.00 45.94 49 TYR K O 1
ATOM 5377 N N . TRP F 3 47 ? -10.617 0.626 15.167 1.00 42.40 50 TRP K N 1
ATOM 5378 C CA . TRP F 3 47 ? -10.345 -0.820 15.265 1.00 43.47 50 TRP K CA 1
ATOM 5379 C C . TRP F 3 47 ? -10.418 -1.296 16.739 1.00 46.46 50 TRP K C 1
ATOM 5380 O O . TRP F 3 47 ? -9.455 -1.829 17.297 1.00 47.86 50 TRP K O 1
ATOM 5391 N N . ASN F 3 48 ? -11.563 -0.988 17.380 1.00 41.31 51 ASN K N 1
ATOM 5392 C CA . ASN F 3 48 ? -11.944 -1.305 18.763 1.00 41.40 51 ASN K CA 1
ATOM 5393 C C . ASN F 3 48 ? -11.191 -0.586 19.851 1.00 45.80 51 ASN K C 1
ATOM 5394 O O . ASN F 3 48 ? -11.825 -0.046 20.768 1.00 45.63 51 ASN K O 1
ATOM 5399 N N . ASP F 3 49 ? -9.853 -0.664 19.833 1.00 43.78 52 ASP K N 1
ATOM 5400 C CA . ASP F 3 49 ? -9.046 -0.159 20.944 1.00 45.45 52 ASP K CA 1
ATOM 5401 C C . ASP F 3 49 ? -7.801 0.621 20.591 1.00 50.72 52 ASP K C 1
ATOM 5402 O O . ASP F 3 49 ? -6.991 0.869 21.486 1.00 52.08 52 ASP K O 1
ATOM 5407 N N . LYS F 3 50 ? -7.620 0.995 19.312 1.00 47.20 53 LYS K N 1
ATOM 5408 C CA . LYS F 3 50 ? -6.437 1.748 18.880 1.00 46.71 53 LYS K CA 1
ATOM 5409 C C . LYS F 3 50 ? -6.649 3.246 18.976 1.00 51.83 53 LYS K C 1
ATOM 5410 O O . LYS F 3 50 ? -7.643 3.789 18.494 1.00 49.87 53 LYS K O 1
ATOM 5416 N N . ARG F 3 51 ? -5.715 3.908 19.621 1.00 50.92 54 ARG K N 1
ATOM 5417 C CA . ARG F 3 51 ? -5.776 5.333 19.867 1.00 51.51 54 ARG K CA 1
ATOM 5418 C C . ARG F 3 51 ? -4.826 6.071 18.917 1.00 57.62 54 ARG K C 1
ATOM 5419 O O . ARG F 3 51 ? -3.619 5.801 18.964 1.00 58.72 54 ARG K O 1
ATOM 5427 N N . PRO F 3 52 ? -5.334 6.983 18.041 1.00 54.39 55 PRO K N 1
ATOM 5428 C CA . PRO F 3 52 ? -4.428 7.754 17.159 1.00 54.70 55 PRO K CA 1
ATOM 5429 C C . PRO F 3 52 ? -3.426 8.589 17.974 1.00 62.31 55 PRO K C 1
ATOM 5430 O O . PRO F 3 52 ? -3.760 9.053 19.069 1.00 62.23 55 PRO K O 1
ATOM 5434 N N . SER F 3 53 ? -2.205 8.769 17.434 1.00 62.14 56 SER K N 1
ATOM 5435 C CA . SER F 3 53 ? -1.039 9.438 18.052 1.00 64.76 56 SER K CA 1
ATOM 5436 C C . SER F 3 53 ? -1.282 10.690 18.892 1.00 68.67 56 SER K C 1
ATOM 5437 O O . SER F 3 53 ? -0.705 10.814 19.978 1.00 71.34 56 SER K O 1
ATOM 5440 N N . ASP F 3 54 ? -2.132 11.600 18.402 1.00 61.37 57 ASP K N 1
ATOM 5441 C CA . ASP F 3 54 ? -2.426 12.869 19.065 1.00 59.86 57 ASP K CA 1
ATOM 5442 C C . ASP F 3 54 ? -3.514 12.809 20.154 1.00 59.48 57 ASP K C 1
ATOM 5443 O O . ASP F 3 54 ? -3.798 13.836 20.780 1.00 58.18 57 ASP K O 1
ATOM 5448 N N . ILE F 3 55 ? -4.111 11.621 20.397 1.00 53.38 58 ILE K N 1
ATOM 5449 C CA . ILE F 3 55 ? -5.188 11.489 21.388 1.00 50.74 58 ILE K CA 1
ATOM 5450 C C . ILE F 3 55 ? -4.649 11.097 22.773 1.00 53.75 58 ILE K C 1
ATOM 5451 O O . ILE F 3 55 ? -3.942 10.093 22.867 1.00 53.11 58 ILE K O 1
ATOM 5456 N N . PRO F 3 56 ? -5.030 11.841 23.847 1.00 50.26 59 PRO K N 1
ATOM 5457 C CA . PRO F 3 56 ? -4.548 11.502 25.200 1.00 51.74 59 PRO K CA 1
ATOM 5458 C C . PRO F 3 56 ? -4.969 10.120 25.674 1.00 57.99 59 PRO K C 1
ATOM 5459 O O . PRO F 3 56 ? -6.043 9.636 25.290 1.00 56.05 59 PRO K O 1
ATOM 5463 N N . SER F 3 57 ? -4.112 9.502 26.526 1.00 56.83 60 SER K N 1
ATOM 5464 C CA . SER F 3 57 ? -4.263 8.179 27.132 1.00 58.89 60 SER K CA 1
ATOM 5465 C C . SER F 3 57 ? -5.589 7.948 27.870 1.00 61.54 60 SER K C 1
ATOM 5466 O O . SER F 3 57 ? -5.995 6.795 28.015 1.00 62.21 60 SER K O 1
ATOM 5469 N N . ARG F 3 58 ? -6.245 9.022 28.356 1.00 56.86 61 ARG K N 1
ATOM 5470 C CA . ARG F 3 58 ? -7.515 8.945 29.089 1.00 56.03 61 ARG K CA 1
ATOM 5471 C C . ARG F 3 58 ? -8.661 8.320 28.270 1.00 55.64 61 ARG K C 1
ATOM 5472 O O . ARG F 3 58 ? -9.629 7.835 28.854 1.00 54.79 61 ARG K O 1
ATOM 5480 N N . PHE F 3 59 ? -8.515 8.296 26.922 1.00 48.47 62 PHE K N 1
ATOM 5481 C CA . PHE F 3 59 ? -9.469 7.684 26.004 1.00 46.48 62 PHE K CA 1
ATOM 5482 C C . PHE F 3 59 ? -9.074 6.225 25.754 1.00 50.97 62 PHE K C 1
ATOM 5483 O O . PHE F 3 59 ? -7.944 5.953 25.342 1.00 52.56 62 PHE K O 1
ATOM 5491 N N . SER F 3 60 ? -9.997 5.288 26.013 1.00 46.04 63 SER K N 1
ATOM 5492 C CA . SER F 3 60 ? -9.776 3.869 25.738 1.00 46.29 63 SER K CA 1
ATOM 5493 C C . SER F 3 60 ? -11.034 3.249 25.155 1.00 50.71 63 SER K C 1
ATOM 5494 O O . SER F 3 60 ? -12.142 3.753 25.373 1.00 49.38 63 SER K O 1
ATOM 5497 N N . GLY F 3 61 ? -10.837 2.183 24.389 1.00 49.63 64 GLY K N 1
ATOM 5498 C CA . GLY F 3 61 ? -11.897 1.418 23.751 1.00 48.85 64 GLY K CA 1
ATOM 5499 C C . GLY F 3 61 ? -11.775 -0.054 24.076 1.00 53.45 64 GLY K C 1
ATOM 5500 O O . GLY F 3 61 ? -10.667 -0.568 24.256 1.00 52.16 64 GLY K O 1
ATOM 5501 N N . SER F 3 62 ? -12.922 -0.741 24.153 1.00 50.87 65 SER K N 1
ATOM 5502 C CA . SER F 3 62 ? -12.977 -2.169 24.432 1.00 52.24 65 SER K CA 1
ATOM 5503 C C . SER F 3 62 ? -14.222 -2.797 23.832 1.00 55.00 65 SER K C 1
ATOM 5504 O O . SER F 3 62 ? -15.337 -2.424 24.196 1.00 55.15 65 SER K O 1
ATOM 5507 N N . THR F 3 63 ? -14.032 -3.743 22.909 1.00 50.92 66 THR K N 1
ATOM 5508 C CA . THR F 3 63 ? -15.132 -4.495 22.314 1.00 50.72 66 THR K CA 1
ATOM 5509 C C . THR F 3 63 ? -15.159 -5.874 22.996 1.00 57.44 66 THR K C 1
ATOM 5510 O O . THR F 3 63 ? -14.175 -6.606 22.923 1.00 58.19 66 THR K O 1
ATOM 5514 N N . SER F 3 64 ? -16.251 -6.184 23.714 1.00 55.86 67 SER K N 1
ATOM 5515 C CA . SER F 3 64 ? -16.473 -7.472 24.387 1.00 58.48 67 SER K CA 1
ATOM 5516 C C . SER F 3 64 ? -17.740 -8.030 23.758 1.00 60.91 67 SER K C 1
ATOM 5517 O O . SER F 3 64 ? -18.784 -7.365 23.774 1.00 61.32 67 SER K O 1
ATOM 5520 N N . GLY F 3 65 ? -17.629 -9.201 23.142 1.00 56.17 68 GLY K N 1
ATOM 5521 C CA . GLY F 3 65 ? -18.740 -9.779 22.406 1.00 55.55 68 GLY K CA 1
ATOM 5522 C C . GLY F 3 65 ? -18.965 -8.939 21.171 1.00 58.45 68 GLY K C 1
ATOM 5523 O O . GLY F 3 65 ? -18.015 -8.688 20.416 1.00 58.57 68 GLY K O 1
ATOM 5524 N N . SER F 3 66 ? -20.188 -8.410 21.010 1.00 53.09 69 SER K N 1
ATOM 5525 C CA . SER F 3 66 ? -20.510 -7.528 19.882 1.00 49.95 69 SER K CA 1
ATOM 5526 C C . SER F 3 66 ? -20.827 -6.073 20.324 1.00 51.36 69 SER K C 1
ATOM 5527 O O . SER F 3 66 ? -21.446 -5.312 19.579 1.00 48.74 69 SER K O 1
ATOM 5530 N N . THR F 3 67 ? -20.362 -5.692 21.525 1.00 47.96 70 THR K N 1
ATOM 5531 C CA . THR F 3 67 ? -20.586 -4.368 22.116 1.00 47.23 70 THR K CA 1
ATOM 5532 C C . THR F 3 67 ? -19.268 -3.638 22.359 1.00 49.53 70 THR K C 1
ATOM 5533 O O . THR F 3 67 ? -18.362 -4.187 22.980 1.00 50.42 70 THR K O 1
ATOM 5537 N N . SER F 3 68 ? -19.173 -2.390 21.881 1.00 45.02 71 SER K N 1
ATOM 5538 C CA . SER F 3 68 ? -18.004 -1.554 22.116 1.00 43.16 71 SER K CA 1
ATOM 5539 C C . SER F 3 68 ? -18.270 -0.615 23.270 1.00 48.07 71 SER K C 1
ATOM 5540 O O . SER F 3 68 ? -19.363 -0.053 23.369 1.00 47.64 71 SER K O 1
ATOM 5543 N N . THR F 3 69 ? -17.256 -0.393 24.104 1.00 45.69 72 THR K N 1
ATOM 5544 C CA . THR F 3 69 ? -17.363 0.586 25.177 1.00 46.48 72 THR K CA 1
ATOM 5545 C C . THR F 3 69 ? -16.237 1.602 25.045 1.00 49.63 72 THR K C 1
ATOM 5546 O O . THR F 3 69 ? -15.062 1.224 25.037 1.00 49.92 72 THR K O 1
ATOM 5550 N N . LEU F 3 70 ? -16.600 2.888 24.905 1.00 43.94 73 LEU K N 1
ATOM 5551 C CA . LEU F 3 70 ? -15.626 3.962 24.885 1.00 42.90 73 LEU K CA 1
ATOM 5552 C C . LEU F 3 70 ? -15.555 4.440 26.328 1.00 50.06 73 LEU K C 1
ATOM 5553 O O . LEU F 3 70 ? -16.596 4.768 26.912 1.00 50.94 73 LEU K O 1
ATOM 5558 N N . THR F 3 71 ? -14.350 4.427 26.918 1.00 47.72 74 THR K N 1
ATOM 5559 C CA . THR F 3 71 ? -14.154 4.897 28.291 1.00 48.93 74 THR K CA 1
ATOM 5560 C C . THR F 3 71 ? -13.247 6.134 28.312 1.00 52.18 74 THR K C 1
ATOM 5561 O O . THR F 3 71 ? -12.224 6.174 27.631 1.00 51.40 74 THR K O 1
ATOM 5565 N N . ILE F 3 72 ? -13.633 7.139 29.100 1.00 47.81 75 ILE K N 1
ATOM 5566 C CA . ILE F 3 72 ? -12.816 8.317 29.333 1.00 46.81 75 ILE K CA 1
ATOM 5567 C C . ILE F 3 72 ? -12.557 8.308 30.850 1.00 52.84 75 ILE K C 1
ATOM 5568 O O . ILE F 3 72 ? -13.505 8.439 31.625 1.00 52.36 75 ILE K O 1
ATOM 5573 N N . THR F 3 73 ? -11.295 8.099 31.260 1.00 51.75 76 THR K N 1
ATOM 5574 C CA . THR F 3 73 ? -10.907 8.052 32.684 1.00 56.09 76 THR K CA 1
ATOM 5575 C C . THR F 3 73 ? -10.226 9.364 33.083 1.00 64.10 76 THR K C 1
ATOM 5576 O O . THR F 3 73 ? -9.131 9.665 32.603 1.00 66.73 76 THR K O 1
ATOM 5580 N N . GLY F 3 74 ? -10.859 10.107 33.981 1.00 59.41 77 GLY K N 1
ATOM 5581 C CA . GLY F 3 74 ? -10.356 11.415 34.385 1.00 59.53 77 GLY K CA 1
ATOM 5582 C C . GLY F 3 74 ? -10.836 12.453 33.389 1.00 61.08 77 GLY K C 1
ATOM 5583 O O . GLY F 3 74 ? -10.031 13.146 32.755 1.00 59.86 77 GLY K O 1
ATOM 5584 N N . VAL F 3 75 ? -12.170 12.497 33.193 1.00 56.63 78 VAL K N 1
ATOM 5585 C CA . VAL F 3 75 ? -12.863 13.362 32.239 1.00 53.87 78 VAL K CA 1
ATOM 5586 C C . VAL F 3 75 ? -12.561 14.839 32.443 1.00 56.68 78 VAL K C 1
ATOM 5587 O O . VAL F 3 75 ? -12.575 15.332 33.573 1.00 57.59 78 VAL K O 1
ATOM 5591 N N . GLN F 3 76 ? -12.250 15.523 31.339 1.00 50.27 79 GLN K N 1
ATOM 5592 C CA . GLN F 3 76 ? -11.916 16.938 31.324 1.00 48.61 79 GLN K CA 1
ATOM 5593 C C . GLN F 3 76 ? -13.039 17.710 30.659 1.00 48.46 79 GLN K C 1
ATOM 5594 O O . GLN F 3 76 ? -13.764 17.159 29.819 1.00 44.62 79 GLN K O 1
ATOM 5600 N N . ALA F 3 77 ? -13.177 18.998 31.027 1.00 45.48 80 ALA K N 1
ATOM 5601 C CA . ALA F 3 77 ? -14.164 19.902 30.430 1.00 43.47 80 ALA K CA 1
ATOM 5602 C C . ALA F 3 77 ? -14.080 19.890 28.900 1.00 44.24 80 ALA K C 1
ATOM 5603 O O . ALA F 3 77 ? -15.117 19.951 28.236 1.00 44.24 80 ALA K O 1
ATOM 5605 N N . GLU F 3 78 ? -12.857 19.794 28.338 1.00 40.62 81 GLU K N 1
ATOM 5606 C CA . GLU F 3 78 ? -12.645 19.764 26.880 1.00 41.38 81 GLU K CA 1
ATOM 5607 C C . GLU F 3 78 ? -13.203 18.512 26.163 1.00 43.89 81 GLU K C 1
ATOM 5608 O O . GLU F 3 78 ? -13.276 18.504 24.932 1.00 43.11 81 GLU K O 1
ATOM 5614 N N . ASP F 3 79 ? -13.605 17.480 26.917 1.00 40.78 82 ASP K N 1
ATOM 5615 C CA . ASP F 3 79 ? -14.144 16.225 26.362 1.00 39.78 82 ASP K CA 1
ATOM 5616 C C . ASP F 3 79 ? -15.631 16.316 26.045 1.00 40.65 82 ASP K C 1
ATOM 5617 O O . ASP F 3 79 ? -16.175 15.435 25.368 1.00 38.48 82 ASP K O 1
ATOM 5622 N N . GLU F 3 80 ? -16.277 17.424 26.476 1.00 37.93 83 GLU K N 1
ATOM 5623 C CA . GLU F 3 80 ? -17.672 17.721 26.149 1.00 37.57 83 GLU K CA 1
ATOM 5624 C C . GLU F 3 80 ? -17.775 17.787 24.630 1.00 40.50 83 GLU K C 1
ATOM 5625 O O . GLU F 3 80 ? -17.111 18.613 24.013 1.00 40.54 83 GLU K O 1
ATOM 5631 N N . ALA F 3 81 ? -18.537 16.857 24.027 1.00 36.53 84 ALA K N 1
ATOM 5632 C CA . ALA F 3 81 ? -18.703 16.745 22.573 1.00 34.54 84 ALA K CA 1
ATOM 5633 C C . ALA F 3 81 ? -19.760 15.701 22.280 1.00 36.86 84 ALA K C 1
ATOM 5634 O O . ALA F 3 81 ? -20.325 15.104 23.202 1.00 36.39 84 ALA K O 1
ATOM 5636 N N . VAL F 3 82 ? -20.039 15.504 20.994 1.00 33.58 85 VAL K N 1
ATOM 5637 C CA . VAL F 3 82 ? -20.900 14.438 20.511 1.00 33.35 85 VAL K CA 1
ATOM 5638 C C . VAL F 3 82 ? -19.917 13.362 20.042 1.00 35.81 85 VAL K C 1
ATOM 5639 O O . VAL F 3 82 ? -18.982 13.654 19.286 1.00 34.94 85 VAL K O 1
ATOM 5643 N N . TYR F 3 83 ? -20.102 12.131 20.535 1.00 32.93 86 TYR K N 1
ATOM 5644 C CA . TYR F 3 83 ? -19.266 10.998 20.160 1.00 31.86 86 TYR K CA 1
ATOM 5645 C C . TYR F 3 83 ? -20.078 10.076 19.303 1.00 35.08 86 TYR K C 1
ATOM 5646 O O . TYR F 3 83 ? -21.146 9.642 19.726 1.00 36.77 86 TYR K O 1
ATOM 5655 N N . TYR F 3 84 ? -19.608 9.834 18.078 1.00 29.68 87 TYR K N 1
ATOM 5656 C CA . TYR F 3 84 ? -20.266 8.918 17.138 1.00 30.69 87 TYR K CA 1
ATOM 5657 C C . TYR F 3 84 ? -19.526 7.600 17.086 1.00 35.72 87 TYR K C 1
ATOM 5658 O O . TYR F 3 84 ? -18.301 7.616 16.960 1.00 33.80 87 TYR K O 1
ATOM 5667 N N . CYS F 3 85 ? -20.252 6.469 17.162 1.00 34.53 88 CYS K N 1
ATOM 5668 C CA . CYS F 3 85 ? -19.633 5.161 16.969 1.00 36.27 88 CYS K CA 1
ATOM 5669 C C . CYS F 3 85 ? -19.832 4.758 15.507 1.00 38.16 88 CYS K C 1
ATOM 5670 O O . CYS F 3 85 ? -20.815 5.164 14.889 1.00 36.06 88 CYS K O 1
ATOM 5673 N N . GLY F 3 86 ? -18.846 4.078 14.940 1.00 34.40 89 GLY K N 1
ATOM 5674 C CA . GLY F 3 86 ? -18.867 3.616 13.549 1.00 33.92 89 GLY K CA 1
ATOM 5675 C C . GLY F 3 86 ? -18.426 2.169 13.466 1.00 36.81 89 GLY K C 1
ATOM 5676 O O . GLY F 3 86 ? -17.619 1.732 14.286 1.00 37.50 89 GLY K O 1
ATOM 5677 N N . ALA F 3 87 ? -18.967 1.407 12.501 1.00 33.59 90 ALA K N 1
ATOM 5678 C CA . ALA F 3 87 ? -18.653 -0.010 12.311 1.00 34.10 90 ALA K CA 1
ATOM 5679 C C . ALA F 3 87 ? -19.103 -0.495 10.942 1.00 37.94 90 ALA K C 1
ATOM 5680 O O . ALA F 3 87 ? -19.739 0.242 10.195 1.00 37.32 90 ALA K O 1
ATOM 5682 N N . TYR F 3 88 ? -18.785 -1.738 10.623 1.00 36.22 91 TYR K N 1
ATOM 5683 C CA . TYR F 3 88 ? -19.201 -2.360 9.386 1.00 35.89 91 TYR K CA 1
ATOM 5684 C C . TYR F 3 88 ? -20.562 -3.036 9.612 1.00 40.72 91 TYR K C 1
ATOM 5685 O O . TYR F 3 88 ? -20.772 -3.668 10.652 1.00 41.01 91 TYR K O 1
ATOM 5694 N N . ASP F 3 89 ? -21.485 -2.895 8.654 1.00 38.34 92 ASP K N 1
ATOM 5695 C CA . ASP F 3 89 ? -22.776 -3.571 8.750 1.00 40.48 92 ASP K CA 1
ATOM 5696 C C . ASP F 3 89 ? -22.630 -4.874 7.968 1.00 47.16 92 ASP K C 1
ATOM 5697 O O . ASP F 3 89 ? -22.480 -4.853 6.744 1.00 45.20 92 ASP K O 1
ATOM 5702 N N . GLY F 3 90 ? -22.583 -5.980 8.700 1.00 46.73 93 GLY K N 1
ATOM 5703 C CA . GLY F 3 90 ? -22.445 -7.309 8.127 1.00 49.03 93 GLY K CA 1
ATOM 5704 C C . GLY F 3 90 ? -23.651 -7.808 7.358 1.00 57.19 93 GLY K C 1
ATOM 5705 O O . GLY F 3 90 ? -23.483 -8.648 6.474 1.00 59.03 93 GLY K O 1
ATOM 5706 N N . SER F 3 91 ? -24.873 -7.326 7.691 1.00 55.92 94 SER K N 1
ATOM 5707 C CA . SER F 3 91 ? -26.133 -7.724 7.029 1.00 58.08 94 SER K CA 1
ATOM 5708 C C . SER F 3 91 ? -26.199 -7.151 5.603 1.00 61.77 94 SER K C 1
ATOM 5709 O O . SER F 3 91 ? -26.382 -7.903 4.647 1.00 62.67 94 SER K O 1
ATOM 5712 N N . ALA F 3 92 ? -26.114 -5.831 5.519 1.00 57.66 95 ALA K N 1
ATOM 5713 C CA . ALA F 3 92 ? -26.217 -5.129 4.270 1.00 56.95 95 ALA K CA 1
ATOM 5714 C C . ALA F 3 92 ? -24.946 -4.710 3.550 1.00 59.54 95 ALA K C 1
ATOM 5715 O O . ALA F 3 92 ? -25.034 -4.270 2.438 1.00 60.13 95 ALA K O 1
ATOM 5717 N N . GLY F 3 93 A -23.775 -4.868 4.127 1.00 53.53 95 GLY K N 1
ATOM 5718 C CA . GLY F 3 93 A -22.558 -4.587 3.383 1.00 51.48 95 GLY K CA 1
ATOM 5719 C C . GLY F 3 93 A -21.959 -3.184 3.274 1.00 52.28 95 GLY K C 1
ATOM 5720 O O . GLY F 3 93 A -20.971 -2.986 2.575 1.00 53.01 95 GLY K O 1
ATOM 5721 N N . GLY F 3 94 B -22.525 -2.224 3.984 1.00 43.32 95 GLY K N 1
ATOM 5722 C CA . GLY F 3 94 B -21.994 -0.886 3.992 1.00 41.04 95 GLY K CA 1
ATOM 5723 C C . GLY F 3 94 B -21.506 -0.409 5.346 1.00 40.69 95 GLY K C 1
ATOM 5724 O O . GLY F 3 94 B -21.612 -1.108 6.305 1.00 39.31 95 GLY K O 1
ATOM 5725 N N . GLY F 3 95 ? -20.929 0.782 5.400 1.00 35.71 96 GLY K N 1
ATOM 5726 C CA . GLY F 3 95 ? -20.566 1.374 6.687 1.00 34.53 96 GLY K CA 1
ATOM 5727 C C . GLY F 3 95 ? -21.797 1.863 7.424 1.00 36.88 96 GLY K C 1
ATOM 5728 O O . GLY F 3 95 ? -22.811 2.169 6.793 1.00 35.89 96 GLY K O 1
ATOM 5729 N N . ILE F 3 96 ? -21.747 1.901 8.753 1.00 34.30 97 ILE K N 1
ATOM 5730 C CA . ILE F 3 96 ? -22.864 2.383 9.587 1.00 34.57 97 ILE K CA 1
ATOM 5731 C C . ILE F 3 96 ? -22.337 3.171 10.758 1.00 36.16 97 ILE K C 1
ATOM 5732 O O . ILE F 3 96 ? -21.227 2.913 11.228 1.00 35.05 97 ILE K O 1
ATOM 5737 N N . PHE F 3 97 ? -23.145 4.111 11.244 1.00 32.62 98 PHE K N 1
ATOM 5738 C CA . PHE F 3 97 ? -22.809 4.947 12.392 1.00 32.39 98 PHE K CA 1
ATOM 5739 C C . PHE F 3 97 ? -23.966 4.959 13.352 1.00 38.30 98 PHE K C 1
ATOM 5740 O O . PHE F 3 97 ? -25.115 4.840 12.924 1.00 39.98 98 PHE K O 1
ATOM 5748 N N . GLY F 3 98 ? -23.670 5.166 14.630 1.00 34.45 99 GLY K N 1
ATOM 5749 C CA . GLY F 3 98 ? -24.690 5.365 15.642 1.00 34.42 99 GLY K CA 1
ATOM 5750 C C . GLY F 3 98 ? -25.198 6.798 15.547 1.00 39.09 99 GLY K C 1
ATOM 5751 O O . GLY F 3 98 ? -24.631 7.629 14.816 1.00 35.78 99 GLY K O 1
ATOM 5752 N N . ALA F 3 99 ? -26.283 7.108 16.276 1.00 38.05 100 ALA K N 1
ATOM 5753 C CA . ALA F 3 99 ? -26.902 8.433 16.223 1.00 37.74 100 ALA K CA 1
ATOM 5754 C C . ALA F 3 99 ? -26.130 9.525 16.976 1.00 41.61 100 ALA K C 1
ATOM 5755 O O . ALA F 3 99 ? -26.457 10.703 16.857 1.00 41.62 100 ALA K O 1
ATOM 5757 N N . GLY F 3 100 ? -25.096 9.130 17.721 1.00 37.84 101 GLY K N 1
ATOM 5758 C CA . GLY F 3 100 ? -24.259 10.055 18.468 1.00 35.39 101 GLY K CA 1
ATOM 5759 C C . GLY F 3 100 ? -24.664 10.197 19.916 1.00 39.00 101 GLY K C 1
ATOM 5760 O O . GLY F 3 100 ? -25.855 10.155 20.237 1.00 39.41 101 GLY K O 1
ATOM 5761 N N . THR F 3 101 ? -23.663 10.318 20.796 1.00 35.36 102 THR K N 1
ATOM 5762 C CA . THR F 3 101 ? -23.861 10.466 22.240 1.00 36.61 102 THR K CA 1
ATOM 5763 C C . THR F 3 101 ? -23.307 11.804 22.672 1.00 38.33 102 THR K C 1
ATOM 5764 O O . THR F 3 101 ? -22.113 12.064 22.484 1.00 35.80 102 THR K O 1
ATOM 5768 N N . THR F 3 102 ? -24.157 12.635 23.288 1.00 36.22 103 THR K N 1
ATOM 5769 C CA . THR F 3 102 ? -23.717 13.935 23.801 1.00 35.70 103 THR K CA 1
ATOM 5770 C C . THR F 3 102 ? -23.198 13.771 25.218 1.00 40.53 103 THR K C 1
ATOM 5771 O O . THR F 3 102 ? -23.951 13.374 26.110 1.00 40.15 103 THR K O 1
ATOM 5775 N N . LEU F 3 103 ? -21.917 14.112 25.422 1.00 38.61 104 LEU K N 1
ATOM 5776 C CA . LEU F 3 103 ? -21.297 14.060 26.734 1.00 40.66 104 LEU K CA 1
ATOM 5777 C C . LEU F 3 103 ? -21.355 15.430 27.405 1.00 43.58 104 LEU K C 1
ATOM 5778 O O . LEU F 3 103 ? -20.812 16.399 26.862 1.00 40.73 104 LEU K O 1
ATOM 5783 N N . THR F 3 104 ? -21.998 15.494 28.594 1.00 42.10 105 THR K N 1
ATOM 5784 C CA . THR F 3 104 ? -22.060 16.701 29.433 1.00 42.58 105 THR K CA 1
ATOM 5785 C C . THR F 3 104 ? -21.160 16.457 30.650 1.00 48.76 105 THR K C 1
ATOM 5786 O O . THR F 3 104 ? -21.297 15.430 31.325 1.00 50.36 105 THR K O 1
ATOM 5790 N N . VAL F 3 105 ? -20.193 17.351 30.876 1.00 45.07 106 VAL K N 1
ATOM 5791 C CA . VAL F 3 105 ? -19.271 17.219 32.000 1.00 46.61 106 VAL K CA 1
ATOM 5792 C C . VAL F 3 105 ? -19.789 18.094 33.139 1.00 52.95 106 VAL K C 1
ATOM 5793 O O . VAL F 3 105 ? -19.671 19.319 33.084 1.00 51.88 106 VAL K O 1
ATOM 5797 N N . LEU F 3 106 A -20.403 17.462 34.152 1.00 52.04 106 LEU K N 1
ATOM 5798 C CA . LEU F 3 106 A -20.939 18.157 35.313 1.00 52.70 106 LEU K CA 1
ATOM 5799 C C . LEU F 3 106 A -19.771 18.530 36.227 1.00 59.57 106 LEU K C 1
ATOM 5800 O O . LEU F 3 106 A -18.658 18.010 36.067 1.00 58.72 106 LEU K O 1
ATOM 5805 N N . GLY F 3 107 ? -20.037 19.424 37.176 1.00 58.74 107 GLY K N 1
ATOM 5806 C CA . GLY F 3 107 ? -19.053 19.848 38.162 1.00 59.62 107 GLY K CA 1
ATOM 5807 C C . GLY F 3 107 ? -18.058 20.871 37.670 1.00 59.33 107 GLY K C 1
ATOM 5808 O O . GLY F 3 107 ? -17.065 21.137 38.344 1.00 60.09 107 GLY K O 1
ATOM 5809 N N . GLN F 3 108 ? -18.296 21.457 36.510 1.00 54.16 108 GLN K N 1
ATOM 5810 C CA . GLN F 3 108 ? -17.377 22.481 36.031 1.00 52.23 108 GLN K CA 1
ATOM 5811 C C . GLN F 3 108 ? -17.896 23.885 36.373 1.00 56.22 108 GLN K C 1
ATOM 5812 O O . GLN F 3 108 ? -19.080 24.032 36.722 1.00 52.41 108 GLN K O 1
ATOM 5818 N N . PRO F 3 109 ? -17.012 24.907 36.368 1.00 56.23 109 PRO K N 1
ATOM 5819 C CA . PRO F 3 109 ? -17.445 26.237 36.804 1.00 57.36 109 PRO K CA 1
ATOM 5820 C C . PRO F 3 109 ? -18.441 26.930 35.894 1.00 57.91 109 PRO K C 1
ATOM 5821 O O . PRO F 3 109 ? -18.325 26.886 34.665 1.00 56.61 109 PRO K O 1
ATOM 5825 N N . LYS F 3 110 ? -19.416 27.603 36.536 1.00 53.91 110 LYS K N 1
ATOM 5826 C CA . LYS F 3 110 ? -20.401 28.422 35.844 1.00 52.31 110 LYS K CA 1
ATOM 5827 C C . LYS F 3 110 ? -19.686 29.713 35.425 1.00 52.82 110 LYS K C 1
ATOM 5828 O O . LYS F 3 110 ? -18.924 30.264 36.214 1.00 54.89 110 LYS K O 1
ATOM 5834 N N . ALA F 3 111 ? -19.852 30.143 34.173 1.00 43.47 111 ALA K N 1
ATOM 5835 C CA . ALA F 3 111 ? -19.187 31.354 33.703 1.00 40.12 111 ALA K CA 1
ATOM 5836 C C . ALA F 3 111 ? -20.244 32.264 33.103 1.00 36.44 111 ALA K C 1
ATOM 5837 O O . ALA F 3 111 ? -21.022 31.818 32.257 1.00 33.51 111 ALA K O 1
ATOM 5839 N N . ALA F 3 112 ? -20.328 33.511 33.594 1.00 31.74 112 ALA K N 1
ATOM 5840 C CA . ALA F 3 112 ? -21.311 34.472 33.095 1.00 30.54 112 ALA K CA 1
ATOM 5841 C C . ALA F 3 112 ? -20.930 34.906 31.668 1.00 32.33 112 ALA K C 1
ATOM 5842 O O . ALA F 3 112 ? -19.734 34.998 31.348 1.00 31.85 112 ALA K O 1
ATOM 5844 N N . PRO F 3 113 ? -21.897 35.252 30.804 1.00 28.28 113 PRO K N 1
ATOM 5845 C CA . PRO F 3 113 ? -21.511 35.727 29.470 1.00 26.67 113 PRO K CA 1
ATOM 5846 C C . PRO F 3 113 ? -20.899 37.120 29.433 1.00 29.86 113 PRO K C 1
ATOM 5847 O O . PRO F 3 113 ? -21.261 37.996 30.233 1.00 28.33 113 PRO K O 1
ATOM 5851 N N . SER F 3 114 ? -19.995 37.338 28.464 1.00 26.31 114 SER K N 1
ATOM 5852 C CA . SER F 3 114 ? -19.479 38.658 28.120 1.00 26.42 114 SER K CA 1
ATOM 5853 C C . SER F 3 114 ? -20.412 39.078 26.994 1.00 26.11 114 SER K C 1
ATOM 5854 O O . SER F 3 114 ? -20.747 38.238 26.147 1.00 24.18 114 SER K O 1
ATOM 5857 N N . VAL F 3 115 ? -20.869 40.340 26.992 1.00 21.05 115 VAL K N 1
ATOM 5858 C CA . VAL F 3 115 ? -21.810 40.814 25.959 1.00 21.61 115 VAL K CA 1
ATOM 5859 C C . VAL F 3 115 ? -21.261 42.050 25.295 1.00 24.86 115 VAL K C 1
ATOM 5860 O O . VAL F 3 115 ? -20.877 43.000 25.994 1.00 23.40 115 VAL K O 1
ATOM 5864 N N . THR F 3 116 ? -21.206 42.038 23.950 1.00 22.04 116 THR K N 1
ATOM 5865 C CA . THR F 3 116 ? -20.759 43.195 23.174 1.00 20.99 116 THR K CA 1
ATOM 5866 C C . THR F 3 116 ? -21.873 43.533 22.228 1.00 23.61 116 THR K C 1
ATOM 5867 O O . THR F 3 116 ? -22.301 42.676 21.449 1.00 22.79 116 THR K O 1
ATOM 5871 N N . LEU F 3 117 ? -22.331 44.780 22.273 1.00 21.03 117 LEU K N 1
ATOM 5872 C CA . LEU F 3 117 ? -23.433 45.227 21.432 1.00 19.73 117 LEU K CA 1
ATOM 5873 C C . LEU F 3 117 ? -22.979 46.362 20.496 1.00 24.06 117 LEU K C 1
ATOM 5874 O O . LEU F 3 117 ? -22.429 47.364 20.966 1.00 23.52 117 LEU K O 1
ATOM 5879 N N . PHE F 3 118 ? -23.208 46.201 19.201 1.00 17.73 118 PHE K N 1
ATOM 5880 C CA . PHE F 3 118 ? -22.873 47.226 18.210 1.00 16.33 118 PHE K CA 1
ATOM 5881 C C . PHE F 3 118 ? -24.109 47.815 17.620 1.00 20.79 118 PHE K C 1
ATOM 5882 O O . PHE F 3 118 ? -25.038 47.078 17.281 1.00 20.06 118 PHE K O 1
ATOM 5890 N N . PRO F 3 119 ? -24.108 49.154 17.444 1.00 18.60 119 PRO K N 1
ATOM 5891 C CA . PRO F 3 119 ? -25.237 49.799 16.777 1.00 18.69 119 PRO K CA 1
ATOM 5892 C C . PRO F 3 119 ? -25.091 49.636 15.243 1.00 19.98 119 PRO K C 1
ATOM 5893 O O . PRO F 3 119 ? -24.033 49.160 14.752 1.00 18.92 119 PRO K O 1
ATOM 5897 N N . PRO F 3 120 ? -26.074 50.090 14.453 1.00 18.93 120 PRO K N 1
ATOM 5898 C CA . PRO F 3 120 ? -25.917 50.044 12.989 1.00 19.17 120 PRO K CA 1
ATOM 5899 C C . PRO F 3 120 ? -24.765 50.920 12.514 1.00 25.02 120 PRO K C 1
ATOM 5900 O O . PRO F 3 120 ? -24.491 51.983 13.088 1.00 24.49 120 PRO K O 1
ATOM 5904 N N . SER F 3 121 ? -24.123 50.486 11.458 1.00 22.13 121 SER K N 1
ATOM 5905 C CA . SER F 3 121 ? -23.074 51.267 10.810 1.00 23.08 121 SER K CA 1
ATOM 5906 C C . SER F 3 121 ? -23.715 52.386 9.994 1.00 27.46 121 SER K C 1
ATOM 5907 O O . SER F 3 121 ? -24.864 52.253 9.559 1.00 26.34 121 SER K O 1
ATOM 5910 N N . SER F 3 122 ? -22.971 53.470 9.749 1.00 25.93 122 SER K N 1
ATOM 5911 C CA . SER F 3 122 ? -23.414 54.556 8.853 1.00 27.48 122 SER K CA 1
ATOM 5912 C C . SER F 3 122 ? -23.723 53.972 7.457 1.00 32.09 122 SER K C 1
ATOM 5913 O O . SER F 3 122 ? -24.714 54.362 6.836 1.00 31.17 122 SER K O 1
ATOM 5916 N N . GLU F 3 123 ? -22.888 53.011 6.984 1.00 28.25 123 GLU K N 1
ATOM 5917 C CA . GLU F 3 123 ? -23.059 52.374 5.658 1.00 28.98 123 GLU K CA 1
ATOM 5918 C C . GLU F 3 123 ? -24.404 51.664 5.510 1.00 32.36 123 GLU K C 1
ATOM 5919 O O . GLU F 3 123 ? -25.058 51.801 4.485 1.00 32.20 123 GLU K O 1
ATOM 5925 N N . GLU F 3 124 ? -24.825 50.937 6.541 1.00 27.21 124 GLU K N 1
ATOM 5926 C CA . GLU F 3 124 ? -26.089 50.221 6.491 1.00 26.92 124 GLU K CA 1
ATOM 5927 C C . GLU F 3 124 ? -27.267 51.181 6.510 1.00 30.70 124 GLU K C 1
ATOM 5928 O O . GLU F 3 124 ? -28.230 50.982 5.759 1.00 32.11 124 GLU K O 1
ATOM 5934 N N . LEU F 3 125 ? -27.176 52.230 7.357 1.00 26.69 125 LEU K N 1
ATOM 5935 C CA . LEU F 3 125 ? -28.196 53.269 7.484 1.00 27.29 125 LEU K CA 1
ATOM 5936 C C . LEU F 3 125 ? -28.393 54.006 6.151 1.00 33.97 125 LEU K C 1
ATOM 5937 O O . LEU F 3 125 ? -29.538 54.255 5.748 1.00 32.87 125 LEU K O 1
ATOM 5942 N N . GLN F 3 126 ? -27.291 54.241 5.419 1.00 34.00 126 GLN K N 1
ATOM 5943 C CA . GLN F 3 126 ? -27.333 54.863 4.078 1.00 37.44 126 GLN K CA 1
ATOM 5944 C C . GLN F 3 126 ? -28.000 53.935 3.028 1.00 42.51 126 GLN K C 1
ATOM 5945 O O . GLN F 3 126 ? -28.459 54.408 1.986 1.00 44.49 126 GLN K O 1
ATOM 5951 N N . ALA F 3 127 ? -28.107 52.630 3.328 1.00 37.55 127 ALA K N 1
ATOM 5952 C CA . ALA F 3 127 ? -28.775 51.645 2.472 1.00 38.14 127 ALA K CA 1
ATOM 5953 C C . ALA F 3 127 ? -30.231 51.410 2.944 1.00 41.74 127 ALA K C 1
ATOM 5954 O O . ALA F 3 127 ? -30.870 50.436 2.539 1.00 41.99 127 ALA K O 1
ATOM 5956 N N . ASN F 3 128 ? -30.746 52.299 3.824 1.00 36.04 128 ASN K N 1
ATOM 5957 C CA . ASN F 3 128 ? -32.107 52.246 4.367 1.00 34.57 128 ASN K CA 1
ATOM 5958 C C . ASN F 3 128 ? -32.426 50.986 5.199 1.00 34.92 128 ASN K C 1
ATOM 5959 O O . ASN F 3 128 ? -33.582 50.533 5.263 1.00 34.97 128 ASN K O 1
ATOM 5964 N N . LYS F 3 129 ? -31.395 50.444 5.856 1.00 29.41 129 LYS K N 1
ATOM 5965 C CA . LYS F 3 129 ? -31.513 49.294 6.753 1.00 29.13 129 LYS K CA 1
ATOM 5966 C C . LYS F 3 129 ? -30.792 49.597 8.064 1.00 31.25 129 LYS K C 1
ATOM 5967 O O . LYS F 3 129 ? -30.041 50.570 8.153 1.00 29.91 129 LYS K O 1
ATOM 5973 N N . ALA F 3 130 ? -31.003 48.762 9.086 1.00 27.82 130 ALA K N 1
ATOM 5974 C CA . ALA F 3 130 ? -30.352 48.939 10.388 1.00 25.92 130 ALA K CA 1
ATOM 5975 C C . ALA F 3 130 ? -30.371 47.622 11.092 1.00 27.42 130 ALA K C 1
ATOM 5976 O O . ALA F 3 130 ? -31.441 47.011 11.211 1.00 27.91 130 ALA K O 1
ATOM 5978 N N . THR F 3 131 ? -29.196 47.170 11.538 1.00 22.42 131 THR K N 1
ATOM 5979 C CA . THR F 3 131 ? -29.058 45.917 12.302 1.00 21.18 131 THR K CA 1
ATOM 5980 C C . THR F 3 131 ? -28.271 46.212 13.555 1.00 23.31 131 THR K C 1
ATOM 5981 O O . THR F 3 131 ? -27.165 46.752 13.463 1.00 23.38 131 THR K O 1
ATOM 5985 N N . LEU F 3 132 ? -28.776 45.747 14.701 1.00 20.51 132 LEU K N 1
ATOM 5986 C CA . LEU F 3 132 ? -28.082 45.798 15.983 1.00 20.78 132 LEU K CA 1
ATOM 5987 C C . LEU F 3 132 ? -27.478 44.409 16.190 1.00 21.05 132 LEU K C 1
ATOM 5988 O O . LEU F 3 132 ? -28.119 43.393 15.936 1.00 20.32 132 LEU K O 1
ATOM 5993 N N . VAL F 3 133 ? -26.203 44.366 16.568 1.00 16.86 133 VAL K N 1
ATOM 5994 C CA . VAL F 3 133 ? -25.474 43.108 16.675 1.00 18.06 133 VAL K CA 1
ATOM 5995 C C . VAL F 3 133 ? -25.075 42.836 18.146 1.00 20.71 133 VAL K C 1
ATOM 5996 O O . VAL F 3 133 ? -24.283 43.583 18.702 1.00 19.99 133 VAL K O 1
ATOM 6000 N N . CYS F 3 134 ? -25.610 41.772 18.729 1.00 17.59 134 CYS K N 1
ATOM 6001 C CA . CYS F 3 134 ? -25.345 41.382 20.113 1.00 17.78 134 CYS K CA 1
ATOM 6002 C C . CYS F 3 134 ? -24.558 40.096 20.159 1.00 20.43 134 CYS K C 1
ATOM 6003 O O . CYS F 3 134 ? -25.085 39.032 19.812 1.00 21.22 134 CYS K O 1
ATOM 6006 N N . LEU F 3 135 ? -23.255 40.203 20.545 1.00 18.61 135 LEU K N 1
ATOM 6007 C CA A LEU F 3 135 ? -22.313 39.066 20.587 0.50 19.03 135 LEU K CA 1
ATOM 6008 C CA B LEU F 3 135 ? -22.363 39.053 20.576 0.50 17.85 135 LEU K CA 1
ATOM 6009 C C . LEU F 3 135 ? -22.154 38.593 22.013 1.00 21.77 135 LEU K C 1
ATOM 6010 O O . LEU F 3 135 ? -21.817 39.400 22.893 1.00 22.27 135 LEU K O 1
ATOM 6019 N N . ILE F 3 136 ? -22.401 37.292 22.247 1.00 18.43 136 ILE K N 1
ATOM 6020 C CA . ILE F 3 136 ? -22.402 36.694 23.599 1.00 18.38 136 ILE K CA 1
ATOM 6021 C C . ILE F 3 136 ? -21.358 35.605 23.650 1.00 25.11 136 ILE K C 1
ATOM 6022 O O . ILE F 3 136 ? -21.409 34.676 22.853 1.00 25.66 136 ILE K O 1
ATOM 6027 N N . SER F 3 137 ? -20.409 35.725 24.547 1.00 23.81 137 SER K N 1
ATOM 6028 C CA . SER F 3 137 ? -19.347 34.740 24.561 1.00 26.58 137 SER K CA 1
ATOM 6029 C C . SER F 3 137 ? -18.901 34.330 25.963 1.00 30.92 137 SER K C 1
ATOM 6030 O O . SER F 3 137 ? -19.234 34.995 26.958 1.00 27.48 137 SER K O 1
ATOM 6033 N N . ASP F 3 138 ? -18.129 33.225 26.017 1.00 29.25 138 ASP K N 1
ATOM 6034 C CA . ASP F 3 138 ? -17.482 32.703 27.221 1.00 32.41 138 ASP K CA 1
ATOM 6035 C C . ASP F 3 138 ? -18.436 32.332 28.334 1.00 35.46 138 ASP K C 1
ATOM 6036 O O . ASP F 3 138 ? -18.111 32.517 29.505 1.00 38.69 138 ASP K O 1
ATOM 6041 N N . PHE F 3 139 ? -19.610 31.823 27.991 1.00 30.21 139 PHE K N 1
ATOM 6042 C CA . PHE F 3 139 ? -20.545 31.407 29.029 1.00 30.02 139 PHE K CA 1
ATOM 6043 C C . PHE F 3 139 ? -20.606 29.868 29.182 1.00 34.26 139 PHE K C 1
ATOM 6044 O O . PHE F 3 139 ? -20.359 29.109 28.238 1.00 32.44 139 PHE K O 1
ATOM 6052 N N . TYR F 3 140 ? -20.933 29.428 30.386 1.00 33.89 140 TYR K N 1
ATOM 6053 C CA . TYR F 3 140 ? -21.082 28.005 30.706 1.00 35.38 140 TYR K CA 1
ATOM 6054 C C . TYR F 3 140 ? -22.006 27.904 31.930 1.00 37.59 140 TYR K C 1
ATOM 6055 O O . TYR F 3 140 ? -21.753 28.636 32.872 1.00 35.09 140 TYR K O 1
ATOM 6064 N N . PRO F 3 141 ? -23.073 27.062 31.958 1.00 38.59 141 PRO K N 1
ATOM 6065 C CA . PRO F 3 141 ? -23.531 26.123 30.908 1.00 39.39 141 PRO K CA 1
ATOM 6066 C C . PRO F 3 141 ? -24.058 26.821 29.651 1.00 42.69 141 PRO K C 1
ATOM 6067 O O . PRO F 3 141 ? -24.308 28.032 29.677 1.00 39.24 141 PRO K O 1
ATOM 6071 N N . GLY F 3 142 ? -24.180 26.053 28.567 1.00 40.48 142 GLY K N 1
ATOM 6072 C CA . GLY F 3 142 ? -24.554 26.557 27.250 1.00 39.97 142 GLY K CA 1
ATOM 6073 C C . GLY F 3 142 ? -26.009 26.847 26.971 1.00 46.55 142 GLY K C 1
ATOM 6074 O O . GLY F 3 142 ? -26.550 26.378 25.968 1.00 48.05 142 GLY K O 1
ATOM 6075 N N . ALA F 3 143 ? -26.648 27.634 27.837 1.00 41.23 143 ALA K N 1
ATOM 6076 C CA . ALA F 3 143 ? -28.035 28.044 27.679 1.00 39.11 143 ALA K CA 1
ATOM 6077 C C . ALA F 3 143 ? -28.159 29.501 28.115 1.00 39.35 143 ALA K C 1
ATOM 6078 O O . ALA F 3 143 ? -27.765 29.841 29.225 1.00 37.87 143 ALA K O 1
ATOM 6080 N N . VAL F 3 144 ? -28.694 30.352 27.241 1.00 35.07 144 VAL K N 1
ATOM 6081 C CA . VAL F 3 144 ? -28.941 31.767 27.507 1.00 33.34 144 VAL K CA 1
ATOM 6082 C C . VAL F 3 144 ? -30.292 32.100 26.941 1.00 37.12 144 VAL K C 1
ATOM 6083 O O . VAL F 3 144 ? -30.752 31.439 25.997 1.00 36.27 144 VAL K O 1
ATOM 6087 N N . THR F 3 145 ? -30.903 33.136 27.482 1.00 32.98 145 THR K N 1
ATOM 6088 C CA . THR F 3 145 ? -32.130 33.713 26.937 1.00 32.96 145 THR K CA 1
ATOM 6089 C C . THR F 3 145 ? -31.795 35.153 26.560 1.00 33.24 145 THR K C 1
ATOM 6090 O O . THR F 3 145 ? -31.128 35.859 27.332 1.00 31.78 145 THR K O 1
ATOM 6094 N N . VAL F 3 146 ? -32.177 35.560 25.348 1.00 26.70 146 VAL K N 1
ATOM 6095 C CA . VAL F 3 146 ? -31.883 36.900 24.841 1.00 25.32 146 VAL K CA 1
ATOM 6096 C C . VAL F 3 146 ? -33.160 37.674 24.675 1.00 32.56 146 VAL K C 1
ATOM 6097 O O . VAL F 3 146 ? -34.114 37.157 24.089 1.00 32.08 146 VAL K O 1
ATOM 6101 N N . ALA F 3 147 ? -33.210 38.879 25.273 1.00 27.77 147 ALA K N 1
ATOM 6102 C CA . ALA F 3 147 ? -34.370 39.727 25.160 1.00 28.46 147 ALA K CA 1
ATOM 6103 C C . ALA F 3 147 ? -33.877 41.088 24.681 1.00 32.06 147 ALA K C 1
ATOM 6104 O O . ALA F 3 147 ? -32.798 41.544 25.087 1.00 31.22 147 ALA K O 1
ATOM 6106 N N . TRP F 3 148 ? -34.623 41.684 23.751 1.00 26.72 148 TRP K N 1
ATOM 6107 C CA . TRP F 3 148 ? -34.296 43.009 23.251 1.00 25.22 148 TRP K CA 1
ATOM 6108 C C . TRP F 3 148 ? -35.324 44.045 23.736 1.00 30.13 148 TRP K C 1
ATOM 6109 O O . TRP F 3 148 ? -36.540 43.760 23.818 1.00 26.24 148 TRP K O 1
ATOM 6120 N N . LYS F 3 149 ? -34.841 45.263 24.019 1.00 26.84 149 LYS K N 1
ATOM 6121 C CA . LYS F 3 149 ? -35.742 46.355 24.420 1.00 28.21 149 LYS K CA 1
ATOM 6122 C C . LYS F 3 149 ? -35.491 47.592 23.553 1.00 29.75 149 LYS K C 1
ATOM 6123 O O . LYS F 3 149 ? -34.332 47.909 23.263 1.00 25.21 149 LYS K O 1
ATOM 6129 N N . ALA F 3 150 ? -36.567 48.295 23.176 1.00 29.10 150 ALA K N 1
ATOM 6130 C CA . ALA F 3 150 ? -36.572 49.592 22.477 1.00 29.22 150 ALA K CA 1
ATOM 6131 C C . ALA F 3 150 ? -36.985 50.544 23.611 1.00 36.96 150 ALA K C 1
ATOM 6132 O O . ALA F 3 150 ? -38.135 50.480 24.085 1.00 36.78 150 ALA K O 1
ATOM 6134 N N . ASP F 3 151 ? -36.023 51.350 24.111 1.00 35.70 151 ASP K N 1
ATOM 6135 C CA . ASP F 3 151 ? -36.137 52.144 25.349 1.00 35.69 151 ASP K CA 1
ATOM 6136 C C . ASP F 3 151 ? -36.472 51.017 26.350 1.00 43.62 151 ASP K C 1
ATOM 6137 O O . ASP F 3 151 ? -35.786 49.998 26.326 1.00 43.69 151 ASP K O 1
ATOM 6142 N N . SER F 3 152 ? -37.566 51.142 27.136 1.00 43.81 152 SER K N 1
ATOM 6143 C CA . SER F 3 152 ? -37.978 50.101 28.090 1.00 46.01 152 SER K CA 1
ATOM 6144 C C . SER F 3 152 ? -38.970 49.047 27.589 1.00 50.80 152 SER K C 1
ATOM 6145 O O . SER F 3 152 ? -39.317 48.139 28.340 1.00 53.14 152 SER K O 1
ATOM 6148 N N . SER F 3 153 ? -39.428 49.165 26.329 1.00 45.25 153 SER K N 1
ATOM 6149 C CA . SER F 3 153 ? -40.420 48.245 25.757 1.00 45.20 153 SER K CA 1
ATOM 6150 C C . SER F 3 153 ? -39.807 47.012 25.115 1.00 45.59 153 SER K C 1
ATOM 6151 O O . SER F 3 153 ? -38.846 47.147 24.353 1.00 43.13 153 SER K O 1
ATOM 6154 N N . PRO F 3 154 ? -40.408 45.818 25.328 1.00 42.99 154 PRO K N 1
ATOM 6155 C CA . PRO F 3 154 ? -39.878 44.604 24.687 1.00 42.38 154 PRO K CA 1
ATOM 6156 C C . PRO F 3 154 ? -40.041 44.649 23.175 1.00 45.73 154 PRO K C 1
ATOM 6157 O O . PRO F 3 154 ? -41.050 45.166 22.699 1.00 45.27 154 PRO K O 1
ATOM 6161 N N . VAL F 3 155 ? -39.042 44.150 22.431 1.00 40.12 155 VAL K N 1
ATOM 6162 C CA . VAL F 3 155 ? -39.091 44.068 20.972 1.00 40.45 155 VAL K CA 1
ATOM 6163 C C . VAL F 3 155 ? -39.083 42.579 20.705 1.00 47.41 155 VAL K C 1
ATOM 6164 O O . VAL F 3 155 ? -38.094 41.931 21.064 1.00 48.09 155 VAL K O 1
ATOM 6168 N N . LYS F 3 156 ? -40.052 42.047 19.983 1.00 44.20 156 LYS K N 1
ATOM 6169 C CA . LYS F 3 156 ? -39.972 40.636 19.604 1.00 44.49 156 LYS K CA 1
ATOM 6170 C C . LYS F 3 156 ? -39.785 40.506 18.095 1.00 47.03 156 LYS K C 1
ATOM 6171 O O . LYS F 3 156 ? -39.055 39.604 17.635 1.00 44.13 156 LYS K O 1
ATOM 6177 N N . ALA F 3 157 ? -40.397 41.446 17.324 1.00 43.31 157 ALA K N 1
ATOM 6178 C CA . ALA F 3 157 ? -40.249 41.403 15.864 1.00 42.90 157 ALA K CA 1
ATOM 6179 C C . ALA F 3 157 ? -38.852 41.838 15.410 1.00 41.61 157 ALA K C 1
ATOM 6180 O O . ALA F 3 157 ? -38.292 42.798 15.942 1.00 38.25 157 ALA K O 1
ATOM 6182 N N . GLY F 3 158 ? -38.334 41.137 14.415 1.00 37.19 158 GLY K N 1
ATOM 6183 C CA . GLY F 3 158 ? -37.031 41.414 13.830 1.00 35.77 158 GLY K CA 1
ATOM 6184 C C . GLY F 3 158 ? -35.840 40.844 14.582 1.00 35.79 158 GLY K C 1
ATOM 6185 O O . GLY F 3 158 ? -34.696 41.152 14.243 1.00 33.48 158 GLY K O 1
ATOM 6186 N N . VAL F 3 159 ? -36.091 39.976 15.572 1.00 32.27 159 VAL K N 1
ATOM 6187 C CA . VAL F 3 159 ? -35.044 39.341 16.371 1.00 30.63 159 VAL K CA 1
ATOM 6188 C C . VAL F 3 159 ? -34.704 37.982 15.783 1.00 35.07 159 VAL K C 1
ATOM 6189 O O . VAL F 3 159 ? -35.607 37.182 15.545 1.00 35.56 159 VAL K O 1
ATOM 6193 N N . GLU F 3 160 ? -33.402 37.719 15.548 1.00 29.78 160 GLU K N 1
ATOM 6194 C CA . GLU F 3 160 ? -32.884 36.422 15.091 1.00 29.24 160 GLU K CA 1
ATOM 6195 C C . GLU F 3 160 ? -31.728 36.061 16.016 1.00 32.04 160 GLU K C 1
ATOM 6196 O O . GLU F 3 160 ? -30.765 36.815 16.073 1.00 28.54 160 GLU K O 1
ATOM 6202 N N . THR F 3 161 ? -31.813 34.923 16.732 1.00 28.71 161 THR K N 1
ATOM 6203 C CA . THR F 3 161 ? -30.797 34.489 17.686 1.00 27.77 161 THR K CA 1
ATOM 6204 C C . THR F 3 161 ? -30.316 33.088 17.383 1.00 29.71 161 THR K C 1
ATOM 6205 O O . THR F 3 161 ? -31.124 32.207 17.075 1.00 28.76 161 THR K O 1
ATOM 6209 N N . THR F 3 162 ? -28.999 32.868 17.502 1.00 22.90 162 THR K N 1
ATOM 6210 C CA . THR F 3 162 ? -28.458 31.539 17.252 1.00 24.47 162 THR K CA 1
ATOM 6211 C C . THR F 3 162 ? -28.609 30.655 18.487 1.00 31.91 162 THR K C 1
ATOM 6212 O O . THR F 3 162 ? -28.818 31.137 19.609 1.00 30.07 162 THR K O 1
ATOM 6216 N N . THR F 3 163 ? -28.471 29.345 18.280 1.00 31.53 163 THR K N 1
ATOM 6217 C CA . THR F 3 163 ? -28.423 28.410 19.388 1.00 33.26 163 THR K CA 1
ATOM 6218 C C . THR F 3 163 ? -26.960 28.470 19.876 1.00 38.09 163 THR K C 1
ATOM 6219 O O . THR F 3 163 ? -26.058 28.690 19.068 1.00 38.84 163 THR K O 1
ATOM 6223 N N . PRO F 3 164 ? -26.674 28.306 21.170 1.00 33.90 164 PRO K N 1
ATOM 6224 C CA . PRO F 3 164 ? -25.271 28.373 21.618 1.00 33.24 164 PRO K CA 1
ATOM 6225 C C . PRO F 3 164 ? -24.382 27.314 20.974 1.00 36.92 164 PRO K C 1
ATOM 6226 O O . PRO F 3 164 ? -24.854 26.228 20.650 1.00 38.40 164 PRO K O 1
ATOM 6230 N N . SER F 3 165 ? -23.106 27.630 20.787 1.00 31.33 165 SER K N 1
ATOM 6231 C CA . SER F 3 165 ? -22.173 26.696 20.172 1.00 32.25 165 SER K CA 1
ATOM 6232 C C . SER F 3 165 ? -20.888 26.782 20.911 1.00 34.47 165 SER K C 1
ATOM 6233 O O . SER F 3 165 ? -20.516 27.843 21.399 1.00 30.91 165 SER K O 1
ATOM 6236 N N . LYS F 3 166 ? -20.169 25.678 20.916 1.00 33.25 166 LYS K N 1
ATOM 6237 C CA . LYS F 3 166 ? -18.884 25.552 21.567 1.00 33.99 166 LYS K CA 1
ATOM 6238 C C . LYS F 3 166 ? -17.814 26.432 20.941 1.00 39.16 166 LYS K C 1
ATOM 6239 O O . LYS F 3 166 ? -17.724 26.529 19.719 1.00 39.01 166 LYS K O 1
ATOM 6245 N N . GLN F 3 167 ? -17.010 27.068 21.790 1.00 37.34 167 GLN K N 1
ATOM 6246 C CA . GLN F 3 167 ? -15.861 27.867 21.387 1.00 37.33 167 GLN K CA 1
ATOM 6247 C C . GLN F 3 167 ? -14.692 26.912 21.514 1.00 46.14 167 GLN K C 1
ATOM 6248 O O . GLN F 3 167 ? -14.855 25.835 22.101 1.00 46.05 167 GLN K O 1
ATOM 6254 N N . SER F 3 168 ? -13.503 27.319 21.033 1.00 45.01 168 SER K N 1
ATOM 6255 C CA . SER F 3 168 ? -12.282 26.523 21.167 1.00 46.31 168 SER K CA 1
ATOM 6256 C C . SER F 3 168 ? -11.885 26.310 22.641 1.00 50.97 168 SER K C 1
ATOM 6257 O O . SER F 3 168 ? -11.262 25.293 22.950 1.00 53.04 168 SER K O 1
ATOM 6260 N N . ASN F 3 169 ? -12.272 27.241 23.552 1.00 45.21 169 ASN K N 1
ATOM 6261 C CA . ASN F 3 169 ? -11.971 27.140 24.991 1.00 43.84 169 ASN K CA 1
ATOM 6262 C C . ASN F 3 169 ? -13.033 26.321 25.780 1.00 45.43 169 ASN K C 1
ATOM 6263 O O . ASN F 3 169 ? -13.027 26.345 27.014 1.00 45.80 169 ASN K O 1
ATOM 6268 N N . ASN F 3 170 ? -13.969 25.656 25.061 1.00 41.70 170 ASN K N 1
ATOM 6269 C CA . ASN F 3 170 ? -15.045 24.804 25.615 1.00 42.11 170 ASN K CA 1
ATOM 6270 C C . ASN F 3 170 ? -16.183 25.512 26.377 1.00 45.67 170 ASN K C 1
ATOM 6271 O O . ASN F 3 170 ? -17.067 24.851 26.942 1.00 46.14 170 ASN K O 1
ATOM 6276 N N . LYS F 3 171 ? -16.168 26.861 26.354 1.00 38.63 171 LYS K N 1
ATOM 6277 C CA . LYS F 3 171 ? -17.263 27.692 26.841 1.00 36.68 171 LYS K CA 1
ATOM 6278 C C . LYS F 3 171 ? -18.139 27.928 25.588 1.00 37.85 171 LYS K C 1
ATOM 6279 O O . LYS F 3 171 ? -17.810 27.432 24.498 1.00 36.99 171 LYS K O 1
ATOM 6285 N N . TYR F 3 172 ? -19.273 28.608 25.743 1.00 31.52 172 TYR K N 1
ATOM 6286 C CA . TYR F 3 172 ? -20.204 28.788 24.647 1.00 30.12 172 TYR K CA 1
ATOM 6287 C C . TYR F 3 172 ? -20.260 30.214 24.107 1.00 30.59 172 TYR K C 1
ATOM 6288 O O . TYR F 3 172 ? -19.951 31.161 24.817 1.00 28.50 172 TYR K O 1
ATOM 6297 N N . ALA F 3 173 ? -20.680 30.336 22.849 1.00 27.60 173 ALA K N 1
ATOM 6298 C CA . ALA F 3 173 ? -20.902 31.613 22.179 1.00 26.89 173 ALA K CA 1
ATOM 6299 C C . ALA F 3 173 ? -22.252 31.576 21.521 1.00 29.58 173 ALA K C 1
ATOM 6300 O O . ALA F 3 173 ? -22.748 30.498 21.203 1.00 29.73 173 ALA K O 1
ATOM 6302 N N . ALA F 3 174 ? -22.900 32.747 21.377 1.00 24.42 174 ALA K N 1
ATOM 6303 C CA . ALA F 3 174 ? -24.186 32.878 20.699 1.00 23.11 174 ALA K CA 1
ATOM 6304 C C . ALA F 3 174 ? -24.248 34.307 20.156 1.00 24.70 174 ALA K C 1
ATOM 6305 O O . ALA F 3 174 ? -23.456 35.148 20.565 1.00 23.88 174 ALA K O 1
ATOM 6307 N N . SER F 3 175 ? -25.141 34.554 19.209 1.00 21.59 175 SER K N 1
ATOM 6308 C CA . SER F 3 175 ? -25.293 35.852 18.552 1.00 20.70 175 SER K CA 1
ATOM 6309 C C . SER F 3 175 ? -26.780 36.160 18.486 1.00 26.08 175 SER K C 1
ATOM 6310 O O . SER F 3 175 ? -27.583 35.258 18.258 1.00 25.18 175 SER K O 1
ATOM 6313 N N . SER F 3 176 ? -27.143 37.444 18.602 1.00 23.27 176 SER K N 1
ATOM 6314 C CA . SER F 3 176 ? -28.518 37.860 18.375 1.00 22.04 176 SER K CA 1
ATOM 6315 C C . SER F 3 176 ? -28.479 39.124 17.520 1.00 23.20 176 SER K C 1
ATOM 6316 O O . SER F 3 176 ? -27.623 40.001 17.726 1.00 22.45 176 SER K O 1
ATOM 6319 N N . TYR F 3 177 ? -29.346 39.190 16.527 1.00 22.22 177 TYR K N 1
ATOM 6320 C CA . TYR F 3 177 ? -29.430 40.309 15.591 1.00 22.50 177 TYR K CA 1
ATOM 6321 C C . TYR F 3 177 ? -30.795 40.927 15.682 1.00 26.79 177 TYR K C 1
ATOM 6322 O O . TYR F 3 177 ? -31.787 40.198 15.633 1.00 27.25 177 TYR K O 1
ATOM 6331 N N . LEU F 3 178 ? -30.862 42.253 15.796 1.00 23.02 178 LEU K N 1
ATOM 6332 C CA . LEU F 3 178 ? -32.159 42.947 15.772 1.00 21.91 178 LEU K CA 1
ATOM 6333 C C . LEU F 3 178 ? -32.218 43.817 14.498 1.00 26.21 178 LEU K C 1
ATOM 6334 O O . LEU F 3 178 ? -31.430 44.763 14.363 1.00 23.89 178 LEU K O 1
ATOM 6339 N N . SER F 3 179 ? -33.174 43.515 13.584 1.00 24.60 179 SER K N 1
ATOM 6340 C CA . SER F 3 179 ? -33.423 44.258 12.341 1.00 26.47 179 SER K CA 1
ATOM 6341 C C . SER F 3 179 ? -34.459 45.341 12.615 1.00 32.72 179 SER K C 1
ATOM 6342 O O . SER F 3 179 ? -35.518 45.054 13.173 1.00 34.58 179 SER K O 1
ATOM 6345 N N . LEU F 3 180 ? -34.133 46.589 12.282 1.00 29.32 180 LEU K N 1
ATOM 6346 C CA . LEU F 3 180 ? -35.008 47.743 12.504 1.00 30.21 180 LEU K CA 1
ATOM 6347 C C . LEU F 3 180 ? -35.023 48.583 11.263 1.00 32.25 180 LEU K C 1
ATOM 6348 O O . LEU F 3 180 ? -34.099 48.494 10.463 1.00 32.26 180 LEU K O 1
ATOM 6353 N N . THR F 3 181 ? -35.980 49.518 11.164 1.00 29.84 181 THR K N 1
ATOM 6354 C CA . THR F 3 181 ? -35.901 50.495 10.080 1.00 29.63 181 THR K CA 1
ATOM 6355 C C . THR F 3 181 ? -34.979 51.616 10.616 1.00 29.40 181 THR K C 1
ATOM 6356 O O . THR F 3 181 ? -34.945 51.825 11.837 1.00 28.62 181 THR K O 1
ATOM 6360 N N . PRO F 3 182 ? -34.285 52.390 9.755 1.00 28.82 182 PRO K N 1
ATOM 6361 C CA . PRO F 3 182 ? -33.552 53.576 10.244 1.00 27.79 182 PRO K CA 1
ATOM 6362 C C . PRO F 3 182 ? -34.433 54.510 11.117 1.00 29.88 182 PRO K C 1
ATOM 6363 O O . PRO F 3 182 ? -33.933 55.046 12.103 1.00 26.70 182 PRO K O 1
ATOM 6367 N N . GLU F 3 183 ? -35.767 54.683 10.790 1.00 29.23 183 GLU K N 1
ATOM 6368 C CA . GLU F 3 183 ? -36.679 55.530 11.589 1.00 27.75 183 GLU K CA 1
ATOM 6369 C C . GLU F 3 183 ? -36.816 54.993 13.007 1.00 30.24 183 GLU K C 1
ATOM 6370 O O . GLU F 3 183 ? -36.654 55.751 13.966 1.00 29.84 183 GLU K O 1
ATOM 6376 N N . GLN F 3 184 ? -37.085 53.684 13.148 1.00 29.33 184 GLN K N 1
ATOM 6377 C CA . GLN F 3 184 ? -37.216 53.074 14.473 1.00 27.75 184 GLN K CA 1
ATOM 6378 C C . GLN F 3 184 ? -35.934 53.288 15.264 1.00 30.98 184 GLN K C 1
ATOM 6379 O O . GLN F 3 184 ? -35.991 53.682 16.435 1.00 30.15 184 GLN K O 1
ATOM 6385 N N . TRP F 3 185 ? -34.772 53.066 14.634 1.00 26.27 185 TRP K N 1
ATOM 6386 C CA . TRP F 3 185 ? -33.490 53.260 15.313 1.00 25.14 185 TRP K CA 1
ATOM 6387 C C . TRP F 3 185 ? -33.359 54.693 15.851 1.00 30.90 185 TRP K C 1
ATOM 6388 O O . TRP F 3 185 ? -33.045 54.863 17.026 1.00 29.19 185 TRP K O 1
ATOM 6399 N N . LYS F 3 186 ? -33.661 55.711 15.021 1.00 28.28 186 LYS K N 1
ATOM 6400 C CA . LYS F 3 186 ? -33.573 57.125 15.436 1.00 29.55 186 LYS K CA 1
ATOM 6401 C C . LYS F 3 186 ? -34.700 57.605 16.344 1.00 37.22 186 LYS K C 1
ATOM 6402 O O . LYS F 3 186 ? -34.555 58.646 16.966 1.00 40.79 186 LYS K O 1
ATOM 6408 N N . SER F 3 187 ? -35.814 56.876 16.414 1.00 33.66 187 SER K N 1
ATOM 6409 C CA . SER F 3 187 ? -37.001 57.285 17.195 1.00 33.51 187 SER K CA 1
ATOM 6410 C C . SER F 3 187 ? -37.065 56.707 18.588 1.00 35.95 187 SER K C 1
ATOM 6411 O O . SER F 3 187 ? -38.159 56.656 19.194 1.00 36.46 187 SER K O 1
ATOM 6414 N N . HIS F 3 188 ? -35.926 56.240 19.098 1.00 29.42 188 HIS K N 1
ATOM 6415 C CA . HIS F 3 188 ? -35.843 55.757 20.463 1.00 28.66 188 HIS K CA 1
ATOM 6416 C C . HIS F 3 188 ? -34.631 56.371 21.096 1.00 31.66 188 HIS K C 1
ATOM 6417 O O . HIS F 3 188 ? -33.719 56.731 20.378 1.00 30.10 188 HIS K O 1
ATOM 6424 N N . ARG F 3 189 ? -34.610 56.508 22.432 1.00 30.07 189 ARG K N 1
ATOM 6425 C CA . ARG F 3 189 ? -33.417 57.074 23.075 1.00 30.28 189 ARG K CA 1
ATOM 6426 C C . ARG F 3 189 ? -32.318 56.023 23.097 1.00 31.38 189 ARG K C 1
ATOM 6427 O O . ARG F 3 189 ? -31.146 56.342 22.941 1.00 29.02 189 ARG K O 1
ATOM 6435 N N . SER F 3 190 ? -32.711 54.759 23.282 1.00 29.40 190 SER K N 1
ATOM 6436 C CA . SER F 3 190 ? -31.750 53.664 23.304 1.00 28.78 190 SER K CA 1
ATOM 6437 C C . SER F 3 190 ? -32.385 52.321 22.944 1.00 27.79 190 SER K C 1
ATOM 6438 O O . SER F 3 190 ? -33.614 52.184 22.929 1.00 27.31 190 SER K O 1
ATOM 6441 N N . TYR F 3 191 ? -31.533 51.334 22.669 1.00 22.50 191 TYR K N 1
ATOM 6442 C CA . TYR F 3 191 ? -31.917 49.916 22.492 1.00 21.55 191 TYR K CA 1
ATOM 6443 C C . TYR F 3 191 ? -31.027 49.111 23.374 1.00 24.51 191 TYR K C 1
ATOM 6444 O O . TYR F 3 191 ? -29.852 49.463 23.533 1.00 23.26 191 TYR K O 1
ATOM 6453 N N . SER F 3 192 ? -31.547 48.018 23.920 1.00 22.40 192 SER K N 1
ATOM 6454 C CA . SER F 3 192 ? -30.788 47.140 24.811 1.00 22.15 192 SER K CA 1
ATOM 6455 C C . SER F 3 192 ? -30.880 45.687 24.415 1.00 24.99 192 SER K C 1
ATOM 6456 O O . SER F 3 192 ? -31.953 45.206 24.030 1.00 23.51 192 SER K O 1
ATOM 6459 N N . CYS F 3 193 ? -29.761 44.976 24.580 1.00 19.83 193 CYS K N 1
ATOM 6460 C CA . CYS F 3 193 ? -29.684 43.538 24.406 1.00 20.34 193 CYS K CA 1
ATOM 6461 C C . CYS F 3 193 ? -29.493 43.009 25.806 1.00 23.29 193 CYS K C 1
ATOM 6462 O O . CYS F 3 193 ? -28.505 43.366 26.470 1.00 23.09 193 CYS K O 1
ATOM 6465 N N . GLN F 3 194 ? -30.415 42.163 26.262 1.00 21.16 194 GLN K N 1
ATOM 6466 C CA . GLN F 3 194 ? -30.377 41.605 27.621 1.00 20.97 194 GLN K CA 1
ATOM 6467 C C . GLN F 3 194 ? -30.171 40.111 27.580 1.00 26.53 194 GLN K C 1
ATOM 6468 O O . GLN F 3 194 ? -31.000 39.379 27.030 1.00 26.24 194 GLN K O 1
ATOM 6474 N N . VAL F 3 195 ? -29.073 39.641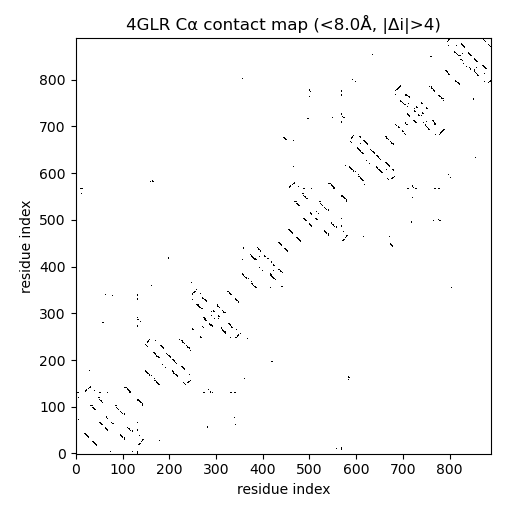 28.179 1.00 23.26 195 VAL K N 1
ATOM 6475 C CA . VAL F 3 195 ? -28.704 38.223 28.177 1.00 22.21 195 VAL K CA 1
ATOM 6476 C C . VAL F 3 195 ? -28.837 37.631 29.566 1.00 27.06 195 VAL K C 1
ATOM 6477 O O . VAL F 3 195 ? -28.088 38.014 30.473 1.00 26.39 195 VAL K O 1
ATOM 6481 N N . THR F 3 196 ? -29.764 36.664 29.718 1.00 23.55 196 THR K N 1
ATOM 6482 C CA . THR F 3 196 ? -30.015 35.963 30.983 1.00 25.78 196 THR K CA 1
ATOM 6483 C C . THR F 3 196 ? -29.333 34.614 30.939 1.00 31.17 196 THR K C 1
ATOM 6484 O O . THR F 3 196 ? -29.505 33.848 29.977 1.00 29.70 196 THR K O 1
ATOM 6488 N N . HIS F 3 197 ? -28.561 34.328 32.001 1.00 28.71 197 HIS K N 1
ATOM 6489 C CA . HIS F 3 197 ? -27.804 33.095 32.156 1.00 29.60 197 HIS K CA 1
ATOM 6490 C C . HIS F 3 197 ? -27.847 32.717 33.617 1.00 33.32 197 HIS K C 1
ATOM 6491 O O . HIS F 3 197 ? -27.420 33.499 34.476 1.00 31.17 197 HIS K O 1
ATOM 6498 N N . GLU F 3 198 ? -28.413 31.528 33.910 1.00 30.75 198 GLU K N 1
ATOM 6499 C CA . GLU F 3 198 ? -28.528 30.983 35.267 1.00 33.02 198 GLU K CA 1
ATOM 6500 C C . GLU F 3 198 ? -29.176 32.000 36.233 1.00 40.03 198 GLU K C 1
ATOM 6501 O O . GLU F 3 198 ? -28.704 32.212 37.363 1.00 39.52 198 GLU K O 1
ATOM 6507 N N . GLY F 3 199 ? -30.232 32.658 35.748 1.00 38.62 199 GLY K N 1
ATOM 6508 C CA . GLY F 3 199 ? -31.009 33.613 36.539 1.00 39.54 199 GLY K CA 1
ATOM 6509 C C . GLY F 3 199 ? -30.442 35.012 36.694 1.00 38.11 199 GLY K C 1
ATOM 6510 O O . GLY F 3 199 ? -31.079 35.856 37.331 1.00 40.12 199 GLY K O 1
ATOM 6511 N N . SER F 3 200 ? -29.213 35.255 36.196 1.00 30.67 200 SER K N 1
ATOM 6512 C CA . SER F 3 200 ? -28.570 36.585 36.262 1.00 28.15 200 SER K CA 1
ATOM 6513 C C . SER F 3 200 ? -28.487 37.153 34.869 1.00 27.90 200 SER K C 1
ATOM 6514 O O . SER F 3 200 ? -28.304 36.404 33.908 1.00 27.52 200 SER K O 1
ATOM 6517 N N . THR F 3 201 ? -28.615 38.476 34.747 1.00 22.14 201 THR K N 1
ATOM 6518 C CA . THR F 3 201 ? -28.642 39.119 33.437 1.00 20.54 201 THR K CA 1
ATOM 6519 C C . THR F 3 201 ? -27.527 40.106 33.223 1.00 25.88 201 THR K C 1
ATOM 6520 O O . THR F 3 201 ? -27.217 40.895 34.105 1.00 27.49 201 THR K O 1
ATOM 6524 N N . VAL F 3 202 ? -27.005 40.117 32.010 1.00 22.82 202 VAL K N 1
ATOM 6525 C CA . VAL F 3 202 ? -26.033 41.111 31.552 1.00 24.24 202 VAL K CA 1
ATOM 6526 C C . VAL F 3 202 ? -26.725 41.887 30.459 1.00 26.80 202 VAL K C 1
ATOM 6527 O O . VAL F 3 202 ? -27.131 41.291 29.453 1.00 27.57 202 VAL K O 1
ATOM 6531 N N . GLU F 3 203 ? -26.861 43.207 30.638 1.00 24.16 203 GLU K N 1
ATOM 6532 C CA A GLU F 3 203 ? -27.507 44.059 29.644 0.50 24.10 203 GLU K CA 1
ATOM 6533 C CA B GLU F 3 203 ? -27.504 44.055 29.637 0.50 23.94 203 GLU K CA 1
ATOM 6534 C C . GLU F 3 203 ? -26.539 45.098 29.080 1.00 26.18 203 GLU K C 1
ATOM 6535 O O . GLU F 3 203 ? -25.810 45.732 29.838 1.00 27.06 203 GLU K O 1
ATOM 6546 N N . LYS F 3 204 ? -26.551 45.279 27.767 1.00 21.72 204 LYS K N 1
ATOM 6547 C CA . LYS F 3 204 ? -25.777 46.320 27.071 1.00 19.89 204 LYS K CA 1
ATOM 6548 C C . LYS F 3 204 ? -26.767 47.193 26.321 1.00 23.35 204 LYS K C 1
ATOM 6549 O O . LYS F 3 204 ? -27.767 46.693 25.822 1.00 21.15 204 LYS K O 1
ATOM 6555 N N . THR F 3 205 ? -26.492 48.495 26.278 1.00 20.86 205 THR K N 1
ATOM 6556 C CA A THR F 3 205 ? -27.358 49.495 25.642 0.50 20.74 205 THR K CA 1
ATOM 6557 C CA B THR F 3 205 ? -27.356 49.439 25.573 0.50 21.38 205 THR K CA 1
ATOM 6558 C C . THR F 3 205 ? -26.563 50.243 24.535 1.00 22.90 205 THR K C 1
ATOM 6559 O O . THR F 3 205 ? -25.338 50.411 24.650 1.00 22.37 205 THR K O 1
ATOM 6566 N N . VAL F 3 206 ? -27.233 50.675 23.488 1.00 21.37 206 VAL K N 1
ATOM 6567 C CA . VAL F 3 206 ? -26.649 51.483 22.399 1.00 20.31 206 VAL K CA 1
ATOM 6568 C C . VAL F 3 206 ? -27.656 52.585 22.135 1.00 26.09 206 VAL K C 1
ATOM 6569 O O . VAL F 3 206 ? -28.839 52.376 22.359 1.00 22.74 206 VAL K O 1
ATOM 6573 N N . ALA F 3 207 ? -27.206 53.729 21.627 1.00 25.90 207 ALA K N 1
ATOM 6574 C CA . ALA F 3 207 ? -28.094 54.866 21.376 1.00 26.47 207 ALA K CA 1
ATOM 6575 C C . ALA F 3 207 ? -27.646 55.557 20.069 1.00 31.21 207 ALA K C 1
ATOM 6576 O O . ALA F 3 207 ? -26.469 55.506 19.738 1.00 31.87 207 ALA K O 1
ATOM 6578 N N . PRO F 3 208 ? -28.574 56.110 19.267 1.00 31.29 208 PRO K N 1
ATOM 6579 C CA . PRO F 3 208 ? -28.180 56.737 17.979 1.00 33.13 208 PRO K CA 1
ATOM 6580 C C . PRO F 3 208 ? -27.264 57.935 18.145 1.00 42.77 208 PRO K C 1
ATOM 6581 O O . PRO F 3 208 ? -27.342 58.630 19.162 1.00 44.90 208 PRO K O 1
ATOM 6585 N N . THR F 3 209 ? -26.396 58.167 17.143 1.00 41.73 209 THR K N 1
ATOM 6586 C CA . THR F 3 209 ? -25.399 59.243 17.137 1.00 91.81 209 THR K CA 1
ATOM 6587 C C . THR F 3 209 ? -25.357 59.975 15.786 1.00 121.64 209 THR K C 1
ATOM 6588 O O . THR F 3 209 ? -25.690 61.157 15.706 1.00 87.91 209 THR K O 1
#

Organism: Homo sapiens (NCBI:txid9606)

Foldseek 3Di:
DDDPDDDDD/DDDPDDDDD/DWAWAKDFADEDEAQFKTKIKIAIDDDQQLQFKKFKWWAAVPGDIGTAKIAASQRPDIDGDPVQPPFWDWDDDSPRRMIMIMGGNDDQVPWTWMKIWTFPHTRVPDGGVPPVRTDDIHPTHTHGHDPDAWAFWDKDWFAWDDVQADDQKTKIWIKTDFGDDDDKDKDKPVNPDDPQKDWDDWDQDPVRTIMTMIMGIDGPVCQVPDWIWMWMDDVRVRDIDTDTHHHDD/DKDKDAEDEAAAQAKTKIKIADDQFFKWKWWDADPPDDTDTQGGRFFDGDPPHDPQWGWHDDGRMIMTMGHRDHQVSFTWMKMKGANPVPGGIDIYPTYGYDHPDDDFDAWDKDKDWADPVQLVVQKTKIKIKIWQGPPQDKDKWKAQANHTDDDQKDKDRWDADPVRGTIIMIMHIDGSVSQQPGQKMKIWIDDPRDIDIDIDGDD/DWAWAKDFADEAEQQFKTKIKIAIDPDQQLQFKKFKWWAAVPGDIGTAKIAASQRPDIDGDPVQPPFWDWDDDRPRRMIMIMGGNDDQVPWTWMKIWTFPHTRVPDHGVPPVRTDDIHPTGTHGHDPDDWAFWDKDWAAWDDVQADPQKTKIKIKTDFGDDDDKDKDKPVNPDDPQKDWDDWDQDPVRTIMTMIMGIGGPVCQVPDWIWMWMDDVNVRDIDTDTHHHD/DKDWDAEDEAAAQAKTKIKIADDQFFKWKWWDQFPPDDTDTQGGRFFDGPPPHDPQWGWHQDGRMIMTMGHRDHLQSFTWMKMKGARPVPGHIDIYPTYGYDHPNDDFDAWDKDKDWADPVQVVVQKTKIKIKIDQGPPQDKDKWKAQQNHTDDPQKDKDRWGADNVSHTIIMIMHIDGSCSQQVGQKMKIWIDDPRDIDIDIDGDD

InterPro domains:
  IPR001084 Microtubule associated protein, tubulin-binding repeat [PF00418] (566-591)
  IPR001084 Microtubule associated protein, tubulin-binding repeat [PF00418] (592-621)
  IPR001084 Microtubule associated protein, tubulin-binding repeat [PF00418] (623-653)
  IPR001084 Microtubule associated protein, tubulin-binding repeat [PF00418] (654-685)
  IPR001084 Microtubule associated protein, tubulin-binding repeat [PS00229] (609-621)
  IPR001084 Microtubule associated protein, tubulin-binding repeat [PS00229] (672-684)
  IPR001084 Microtubule associated protein, tubulin-binding repeat [PS51491] (561-591)
  IPR001084 Microtubule associated protein, tubulin-binding repeat [PS51491] (592-622)
  IPR001084 Microtubule associated protein, tubulin-binding repeat [PS51491] (623-653)
  IPR001084 Microtubule associated protein, tubulin-binding repeat [PS51491] (654-685)
  IPR002955 Microtubule-associated protein Tau [PR01261] (467-478)
  IPR002955 Microtubule-associated protein Tau [PR01261] (479-488)
  IPR002955 Microtubule-associated protein Tau [PR01261] (503-510)
  IPR002955 Microtubule-associated protein Tau [PR01261] (530-538)
  IPR002955 Microtubule-associated protein Tau [PR01261] (539-546)
  IPR002955 Microtubule-associated protein Tau [PR01261] (561-570)
  IPR027324 Microtubule associated protein MAP2/MAP4/Tau [PTHR11501] (316-751)